Protein AF-0000000067859218 (afdb_homodimer)

Structure (mmCIF, N/CA/C/O backbone):
data_AF-0000000067859218-model_v1
#
loop_
_entity.id
_entity.type
_entity.pdbx_description
1 polymer 'FAD synthase'
#
loop_
_atom_site.group_PDB
_atom_site.id
_atom_site.type_symbol
_atom_site.label_atom_id
_atom_site.label_alt_id
_atom_site.label_comp_id
_atom_site.label_asym_id
_atom_site.label_entity_id
_atom_site.label_seq_id
_atom_site.pdbx_PDB_ins_code
_atom_site.Cartn_x
_atom_site.Cartn_y
_atom_site.Cartn_z
_atom_site.occupancy
_atom_site.B_iso_or_equiv
_atom_site.auth_seq_id
_atom_site.auth_comp_id
_atom_site.auth_asym_id
_atom_site.auth_atom_id
_atom_site.pdbx_PDB_model_num
ATOM 1 N N . MET A 1 1 ? -11.156 5.199 39.938 1 24.89 1 MET A N 1
ATOM 2 C CA . MET A 1 1 ? -11.328 3.951 39.188 1 24.89 1 MET A CA 1
ATOM 3 C C . MET A 1 1 ? -10.297 3.84 38.062 1 24.89 1 MET A C 1
ATOM 5 O O . MET A 1 1 ? -10.133 4.77 37.281 1 24.89 1 MET A O 1
ATOM 9 N N . MET A 1 2 ? -9.273 3.09 38.125 1 33.06 2 MET A N 1
ATOM 10 C CA . MET A 1 2 ? -8.078 3.062 37.312 1 33.06 2 MET A CA 1
ATOM 11 C C . MET A 1 2 ? -8.453 2.857 35.844 1 33.06 2 MET A C 1
ATOM 13 O O . MET A 1 2 ? -9.141 1.895 35.5 1 33.06 2 MET A O 1
ATOM 17 N N . GLU A 1 3 ? -8.758 3.842 35.094 1 41.53 3 GLU A N 1
ATOM 18 C CA . GLU A 1 3 ? -9.219 3.867 33.688 1 41.53 3 GLU A CA 1
ATOM 19 C C . GLU A 1 3 ? -8.57 2.76 32.875 1 41.53 3 GLU A C 1
ATOM 21 O O . GLU A 1 3 ? -7.34 2.678 32.812 1 41.53 3 GLU A O 1
ATOM 26 N N . THR A 1 4 ? -9.18 1.58 32.906 1 52.59 4 THR A N 1
ATOM 27 C CA . THR A 1 4 ? -8.703 0.384 32.25 1 52.59 4 THR A CA 1
ATOM 28 C C . THR A 1 4 ? -8.312 0.705 30.797 1 52.59 4 THR A C 1
ATOM 30 O O . THR A 1 4 ? -9.148 1.162 30.016 1 52.59 4 THR A O 1
ATOM 33 N N . VAL A 1 5 ? -6.977 0.973 30.516 1 63.66 5 VAL A N 1
ATOM 34 C CA . VAL A 1 5 ? -6.48 1.283 29.188 1 63.66 5 VAL A CA 1
ATOM 35 C C . VAL A 1 5 ? -6.496 0.022 28.328 1 63.66 5 VAL A C 1
ATOM 37 O O . VAL A 1 5 ? -5.855 -0.976 28.656 1 63.66 5 VAL A O 1
ATOM 40 N N . TYR A 1 6 ? -7.496 -0.107 27.344 1 83.56 6 TYR A N 1
ATOM 41 C CA . TYR A 1 6 ? -7.566 -1.213 26.391 1 83.56 6 TYR A CA 1
ATOM 42 C C . TYR A 1 6 ? -6.488 -1.08 25.328 1 83.56 6 TYR A C 1
ATOM 44 O O . TYR A 1 6 ? -6.434 -0.077 24.609 1 83.56 6 TYR A O 1
ATOM 52 N N . THR A 1 7 ? -5.539 -2.043 25.453 1 92.81 7 THR A N 1
ATOM 53 C CA . THR A 1 7 ? -4.457 -2.084 24.484 1 92.81 7 THR A CA 1
ATOM 54 C C . THR A 1 7 ? -4.566 -3.33 23.609 1 92.81 7 THR A C 1
ATOM 56 O O . THR A 1 7 ? -5.141 -4.34 24.016 1 92.81 7 THR A O 1
ATOM 59 N N . ALA A 1 8 ? -4.109 -3.182 22.391 1 96.69 8 ALA A N 1
ATOM 60 C CA . ALA A 1 8 ? -4.184 -4.293 21.453 1 96.69 8 ALA A CA 1
ATOM 61 C C . ALA A 1 8 ? -2.822 -4.566 20.812 1 96.69 8 ALA A C 1
ATOM 63 O O . ALA A 1 8 ? -1.971 -3.676 20.75 1 96.69 8 ALA A O 1
ATOM 64 N N . GLY A 1 9 ? -2.551 -5.789 20.516 1 98.12 9 GLY A N 1
ATOM 65 C CA . GLY A 1 9 ? -1.434 -6.223 19.688 1 98.12 9 GLY A CA 1
ATOM 66 C C . GLY A 1 9 ? -1.864 -7 18.453 1 98.12 9 GLY A C 1
ATOM 67 O O . GLY A 1 9 ? -2.918 -7.641 18.453 1 98.12 9 GLY A O 1
ATOM 68 N N . LEU A 1 10 ? -1.078 -6.867 17.359 1 98.75 10 LEU A N 1
ATOM 69 C CA . LEU A 1 10 ? -1.358 -7.594 16.125 1 98.75 10 LEU A CA 1
ATOM 70 C C . LEU A 1 10 ? -0.172 -8.469 15.734 1 98.75 10 LEU A C 1
ATOM 72 O O . LEU A 1 10 ? 0.971 -8 15.734 1 98.75 10 LEU A O 1
ATOM 76 N N . ILE A 1 11 ? -0.444 -9.672 15.461 1 98.75 11 ILE A N 1
ATOM 77 C CA . ILE A 1 11 ? 0.557 -10.594 14.945 1 98.75 11 ILE A CA 1
ATOM 78 C C . ILE A 1 11 ? 0.223 -10.961 13.5 1 98.75 11 ILE A C 1
ATOM 80 O O . ILE A 1 11 ? -0.772 -11.641 13.242 1 98.75 11 ILE A O 1
ATOM 84 N N . VAL A 1 12 ? 1.041 -10.516 12.602 1 98.25 12 VAL A N 1
ATOM 85 C CA . VAL A 1 12 ? 0.878 -10.844 11.188 1 98.25 12 VAL A CA 1
ATOM 86 C C . VAL A 1 12 ? 1.725 -12.062 10.836 1 98.25 12 VAL A C 1
ATOM 88 O O . VAL A 1 12 ? 2.941 -12.062 11.039 1 98.25 12 VAL A O 1
ATOM 91 N N . ILE A 1 13 ? 1.071 -13.047 10.305 1 97.5 13 ILE A N 1
ATOM 92 C CA . ILE A 1 13 ? 1.736 -14.305 9.984 1 97.5 13 ILE A CA 1
ATOM 93 C C . ILE A 1 13 ? 1.708 -14.539 8.477 1 97.5 13 ILE A C 1
ATOM 95 O O . ILE A 1 13 ? 0.638 -14.711 7.887 1 97.5 13 ILE A O 1
ATOM 99 N N . GLY A 1 14 ? 2.887 -14.586 7.887 1 92.62 14 GLY A N 1
ATOM 100 C CA . GLY A 1 14 ? 2.955 -14.797 6.449 1 92.62 14 GLY A CA 1
ATOM 101 C C . GLY A 1 14 ? 4.352 -14.625 5.887 1 92.62 14 GLY A C 1
ATOM 102 O O . GLY A 1 14 ? 4.902 -13.523 5.895 1 92.62 14 GLY A O 1
ATOM 103 N N . ASP A 1 15 ? 4.879 -15.633 5.258 1 91.69 15 ASP A N 1
ATOM 104 C CA . ASP A 1 15 ? 6.203 -15.594 4.641 1 91.69 15 ASP A CA 1
ATOM 105 C C . ASP A 1 15 ? 6.246 -14.586 3.492 1 91.69 15 ASP A C 1
ATOM 107 O O . ASP A 1 15 ? 7.281 -13.969 3.236 1 91.69 15 ASP A O 1
ATOM 111 N N . GLU A 1 16 ? 5.129 -14.477 2.855 1 89.19 16 GLU A N 1
ATOM 112 C CA . GLU A 1 16 ? 5.059 -13.617 1.678 1 89.19 16 GLU A CA 1
ATOM 113 C C . GLU A 1 16 ? 5.305 -12.156 2.043 1 89.19 16 GLU A C 1
ATOM 115 O O . GLU A 1 16 ? 5.789 -11.375 1.218 1 89.19 16 GLU A O 1
ATOM 120 N N . ILE A 1 17 ? 5.016 -11.781 3.266 1 92 17 ILE A N 1
ATOM 121 C CA . ILE A 1 17 ? 5.262 -10.414 3.727 1 92 17 ILE A CA 1
ATOM 122 C C . ILE A 1 17 ? 6.75 -10.219 3.984 1 92 17 ILE A C 1
ATOM 124 O O . ILE A 1 17 ? 7.328 -9.203 3.58 1 92 17 ILE A O 1
ATOM 128 N N . LEU A 1 18 ? 7.363 -11.172 4.559 1 94 18 LEU A N 1
ATOM 129 C CA . LEU A 1 18 ? 8.773 -11.094 4.934 1 94 18 LEU A CA 1
ATOM 130 C C . LEU A 1 18 ? 9.672 -11.305 3.721 1 94 18 LEU A C 1
ATOM 132 O O . LEU A 1 18 ? 10.867 -11.023 3.777 1 94 18 LEU A O 1
ATOM 136 N N . ARG A 1 19 ? 9.062 -11.719 2.646 1 89.81 19 ARG A N 1
ATOM 137 C CA . ARG A 1 19 ? 9.789 -11.812 1.386 1 89.81 19 ARG A CA 1
ATOM 138 C C . ARG A 1 19 ? 9.523 -10.594 0.506 1 89.81 19 ARG A C 1
ATOM 140 O O . ARG A 1 19 ? 10.133 -10.453 -0.558 1 89.81 19 ARG A O 1
ATOM 147 N N . GLY A 1 20 ? 8.641 -9.781 0.937 1 89 20 GLY A N 1
ATOM 148 C CA . GLY A 1 20 ? 8.367 -8.539 0.236 1 89 20 GLY A CA 1
ATOM 149 C C . GLY A 1 20 ? 7.398 -8.711 -0.92 1 89 20 GLY A C 1
ATOM 150 O O . GLY A 1 20 ? 7.258 -7.812 -1.757 1 89 20 GLY A O 1
ATOM 151 N N . GLN A 1 21 ? 6.715 -9.781 -0.988 1 83.62 21 GLN A N 1
ATOM 152 C CA . GLN A 1 21 ? 5.828 -10.07 -2.109 1 83.62 21 GLN A CA 1
ATOM 153 C C . GLN A 1 21 ? 4.492 -9.352 -1.953 1 83.62 21 GLN A C 1
ATOM 155 O O . GLN A 1 21 ? 3.85 -9 -2.945 1 83.62 21 GLN A O 1
ATOM 160 N N . ILE A 1 22 ? 4.121 -9.195 -0.735 1 82.94 22 ILE A N 1
ATOM 161 C CA . ILE A 1 22 ? 2.854 -8.539 -0.435 1 82.94 22 ILE A CA 1
ATOM 162 C C . ILE A 1 22 ? 3.078 -7.426 0.583 1 82.94 22 ILE A C 1
ATOM 164 O O . ILE A 1 22 ? 3.869 -7.574 1.516 1 82.94 22 ILE A O 1
ATOM 168 N N . ILE A 1 23 ? 2.41 -6.324 0.348 1 87.12 23 ILE A N 1
ATOM 169 C CA . ILE A 1 23 ? 2.4 -5.234 1.316 1 87.12 23 ILE A CA 1
ATOM 170 C C . ILE A 1 23 ? 1.27 -5.445 2.32 1 87.12 23 ILE A C 1
ATOM 172 O O . ILE A 1 23 ? 0.128 -5.703 1.933 1 87.12 23 ILE A O 1
ATOM 176 N N . ASP A 1 24 ? 1.536 -5.336 3.57 1 92.56 24 ASP A N 1
ATOM 177 C CA . ASP A 1 24 ? 0.537 -5.52 4.617 1 92.56 24 ASP A CA 1
ATOM 178 C C . ASP A 1 24 ? -0.363 -4.289 4.738 1 92.56 24 ASP A C 1
ATOM 180 O O . ASP A 1 24 ? 0.057 -3.254 5.262 1 92.56 24 ASP A O 1
ATOM 184 N N . THR A 1 25 ? -1.612 -4.434 4.387 1 90.88 25 THR A N 1
ATOM 185 C CA . THR A 1 25 ? -2.586 -3.355 4.531 1 90.88 25 THR A CA 1
ATOM 186 C C . THR A 1 25 ? -3.516 -3.621 5.711 1 90.88 25 THR A C 1
ATOM 188 O O . THR A 1 25 ? -4.238 -2.725 6.152 1 90.88 25 THR A O 1
ATOM 191 N N . ASN A 1 26 ? -3.469 -4.844 6.211 1 95.62 26 ASN A N 1
ATOM 192 C CA . ASN A 1 26 ? -4.332 -5.223 7.324 1 95.62 26 ASN A CA 1
ATOM 193 C C . ASN A 1 26 ? -4.016 -4.41 8.578 1 95.62 26 ASN A C 1
ATOM 195 O O . ASN A 1 26 ? -4.922 -4.031 9.32 1 95.62 26 ASN A O 1
ATOM 199 N N . THR A 1 27 ? -2.773 -4.117 8.742 1 96.06 27 THR A N 1
ATOM 200 C CA . THR A 1 27 ? -2.328 -3.361 9.906 1 96.06 27 THR A CA 1
ATOM 201 C C . THR A 1 27 ? -2.994 -1.989 9.945 1 96.06 27 THR A C 1
ATOM 203 O O . THR A 1 27 ? -3.547 -1.592 10.977 1 96.06 27 THR A O 1
ATOM 206 N N . SER A 1 28 ? -2.939 -1.283 8.867 1 92.5 28 SER A N 1
ATOM 207 C CA . SER A 1 28 ? -3.508 0.059 8.812 1 92.5 28 SER A CA 1
ATOM 208 C C . SER A 1 28 ? -5.016 0.03 9.031 1 92.5 28 SER A C 1
ATOM 210 O O . SER A 1 28 ? -5.566 0.896 9.719 1 92.5 28 SER A O 1
ATOM 212 N N . TYR A 1 29 ? -5.684 -0.941 8.453 1 95.44 29 TYR A N 1
ATOM 213 C CA . TYR A 1 29 ? -7.129 -1.059 8.594 1 95.44 29 TYR A CA 1
ATOM 214 C C . TYR A 1 29 ? -7.52 -1.291 10.055 1 95.44 29 TYR A C 1
ATOM 216 O O . TYR A 1 29 ? -8.406 -0.615 10.578 1 95.44 29 TYR A O 1
ATOM 224 N N . LEU A 1 30 ? -6.852 -2.217 10.641 1 97.31 30 LEU A N 1
ATOM 225 C CA . LEU A 1 30 ? -7.113 -2.518 12.039 1 97.31 30 LEU A CA 1
ATOM 226 C C . LEU A 1 30 ? -6.844 -1.298 12.914 1 97.31 30 LEU A C 1
ATOM 228 O O . LEU A 1 30 ? -7.648 -0.971 13.797 1 97.31 30 LEU A O 1
ATOM 232 N N . ALA A 1 31 ? -5.738 -0.7 12.711 1 95.31 31 ALA A N 1
ATOM 233 C CA . ALA A 1 31 ? -5.316 0.442 13.523 1 95.31 31 ALA A CA 1
ATOM 234 C C . ALA A 1 31 ? -6.359 1.554 13.484 1 95.31 31 ALA A C 1
ATOM 236 O O . ALA A 1 31 ? -6.719 2.113 14.531 1 95.31 31 ALA A O 1
ATOM 237 N N . LYS A 1 32 ? -6.848 1.837 12.367 1 90.56 32 LYS A N 1
ATOM 238 C CA . LYS A 1 32 ? -7.855 2.879 12.195 1 90.56 32 LYS A CA 1
ATOM 239 C C . LYS A 1 32 ? -9.133 2.533 12.953 1 90.56 32 LYS A C 1
ATOM 241 O O . LYS A 1 32 ? -9.719 3.391 13.625 1 90.56 32 LYS A O 1
ATOM 246 N N . LYS A 1 33 ? -9.57 1.308 12.781 1 92.44 33 LYS A N 1
ATOM 247 C CA . LYS A 1 33 ? -10.805 0.862 13.43 1 92.44 33 LYS A CA 1
ATOM 248 C C . LYS A 1 33 ? -10.656 0.863 14.945 1 92.44 33 LYS A C 1
ATOM 250 O O . LYS A 1 33 ? -11.594 1.228 15.664 1 92.44 33 LYS A O 1
ATOM 255 N N . LEU A 1 34 ? -9.523 0.447 15.422 1 94.12 34 LEU A N 1
ATOM 256 C CA . LEU A 1 34 ? -9.273 0.435 16.859 1 94.12 34 LEU A CA 1
ATOM 257 C C . LEU A 1 34 ? -9.258 1.853 17.422 1 94.12 34 LEU A C 1
ATOM 259 O O . LEU A 1 34 ? -9.828 2.109 18.484 1 94.12 34 LEU A O 1
ATOM 263 N N . GLN A 1 35 ? -8.602 2.703 16.703 1 88.31 35 GLN A N 1
ATOM 264 C CA . GLN A 1 35 ? -8.547 4.098 17.141 1 88.31 35 GLN A CA 1
ATOM 265 C C . GLN A 1 35 ? -9.945 4.684 17.297 1 88.31 35 GLN A C 1
ATOM 267 O O . GLN A 1 35 ? -10.219 5.391 18.266 1 88.31 35 GLN A O 1
ATOM 272 N N . ALA A 1 36 ? -10.758 4.402 16.375 1 84.88 36 ALA A N 1
ATOM 273 C CA . ALA A 1 36 ? -12.133 4.898 16.375 1 84.88 36 ALA A CA 1
ATOM 274 C C . ALA A 1 36 ? -12.922 4.328 17.547 1 84.88 36 ALA A C 1
ATOM 276 O O . ALA A 1 36 ? -13.914 4.914 17.984 1 84.88 36 ALA A O 1
ATOM 277 N N . SER A 1 37 ? -12.461 3.244 18.062 1 88.75 37 SER A N 1
ATOM 278 C CA . SER A 1 37 ? -13.164 2.598 19.172 1 88.75 37 SER A CA 1
ATOM 279 C C . SER A 1 37 ? -12.477 2.871 20.5 1 88.75 37 SER A C 1
ATOM 281 O O . SER A 1 37 ? -12.867 2.33 21.531 1 88.75 37 SER A O 1
ATOM 283 N N . GLY A 1 38 ? -11.438 3.635 20.469 1 87.69 38 GLY A N 1
ATOM 284 C CA . GLY A 1 38 ? -10.75 4.02 21.688 1 87.69 38 GLY A CA 1
ATOM 285 C C . GLY A 1 38 ? -9.789 2.957 22.188 1 87.69 38 GLY A C 1
ATOM 286 O O . GLY A 1 38 ? -9.477 2.904 23.391 1 87.69 38 GLY A O 1
ATOM 287 N N . ILE A 1 39 ? -9.398 2.045 21.422 1 92.25 39 ILE A N 1
ATOM 288 C CA . ILE A 1 39 ? -8.414 1.021 21.75 1 92.25 39 ILE A CA 1
ATOM 289 C C . ILE A 1 39 ? -7.082 1.353 21.078 1 92.25 39 ILE A C 1
ATOM 291 O O . ILE A 1 39 ? -7.047 1.688 19.891 1 92.25 39 ILE A O 1
ATOM 295 N N . LYS A 1 40 ? -6.02 1.318 21.844 1 91.06 40 LYS A N 1
ATOM 296 C CA . LYS A 1 40 ? -4.715 1.697 21.312 1 91.06 40 LYS A CA 1
ATOM 297 C C . LYS A 1 40 ? -3.938 0.472 20.844 1 91.06 40 LYS A C 1
ATOM 299 O O . LYS A 1 40 ? -3.689 -0.453 21.625 1 91.06 40 LYS A O 1
ATOM 304 N N . LEU A 1 41 ? -3.609 0.456 19.547 1 95.12 41 LEU A N 1
ATOM 305 C CA . LEU A 1 41 ? -2.688 -0.551 19.031 1 95.12 41 LEU A CA 1
ATOM 306 C C . LEU A 1 41 ? -1.253 -0.236 19.453 1 95.12 41 LEU A C 1
ATOM 308 O O . LEU A 1 41 ? -0.721 0.82 19.094 1 95.12 41 LEU A O 1
ATOM 312 N N . ARG A 1 42 ? -0.599 -1.151 20.094 1 95.81 42 ARG A N 1
ATOM 313 C CA . ARG A 1 42 ? 0.679 -0.838 20.734 1 95.81 42 ARG A CA 1
ATOM 314 C C . ARG A 1 42 ? 1.839 -1.453 19.953 1 95.81 42 ARG A C 1
ATOM 316 O O . ARG A 1 42 ? 2.941 -0.901 19.938 1 95.81 42 ARG A O 1
ATOM 323 N N . LYS A 1 43 ? 1.524 -2.602 19.438 1 97.56 43 LYS A N 1
ATOM 324 C CA . LYS A 1 43 ? 2.607 -3.342 18.797 1 97.56 43 LYS A CA 1
ATOM 325 C C . LYS A 1 43 ? 2.078 -4.23 17.672 1 97.56 43 LYS A C 1
ATOM 327 O O . LYS A 1 43 ? 1.012 -4.832 17.812 1 97.56 43 LYS A O 1
ATOM 332 N N . VAL A 1 44 ? 2.824 -4.254 16.562 1 98.38 44 VAL A N 1
ATOM 333 C CA . VAL A 1 44 ? 2.598 -5.199 15.477 1 98.38 44 VAL A CA 1
ATOM 334 C C . VAL A 1 44 ? 3.865 -6.016 15.227 1 98.38 44 VAL A C 1
ATOM 336 O O . VAL A 1 44 ? 4.973 -5.469 15.219 1 98.38 44 VAL A O 1
ATOM 339 N N . THR A 1 45 ? 3.727 -7.289 15.117 1 98.44 45 THR A N 1
ATOM 340 C CA . THR A 1 45 ? 4.859 -8.148 14.781 1 98.44 45 THR A CA 1
ATOM 341 C C . THR A 1 45 ? 4.543 -9.008 13.562 1 98.44 45 THR A C 1
ATOM 343 O O . THR A 1 45 ? 3.445 -9.562 13.453 1 98.44 45 THR A O 1
ATOM 346 N N . VAL A 1 46 ? 5.41 -9.008 12.609 1 98 46 VAL A N 1
ATOM 347 C CA . VAL A 1 46 ? 5.32 -9.859 11.43 1 98 46 VAL A CA 1
ATOM 348 C C . VAL A 1 46 ? 6.312 -11.016 11.547 1 98 46 VAL A C 1
ATOM 350 O O . VAL A 1 46 ? 7.512 -10.797 11.727 1 98 46 VAL A O 1
ATOM 353 N N . ILE A 1 47 ? 5.812 -12.234 11.422 1 97.75 47 ILE A N 1
ATOM 354 C CA . ILE A 1 47 ? 6.676 -13.383 11.648 1 97.75 47 ILE A CA 1
ATOM 355 C C . ILE A 1 47 ? 6.426 -14.438 10.57 1 97.75 47 ILE A C 1
ATOM 357 O O . ILE A 1 47 ? 5.508 -14.297 9.766 1 97.75 47 ILE A O 1
ATOM 361 N N . LEU A 1 48 ? 7.273 -15.516 10.602 1 94.75 48 LEU A N 1
ATOM 362 C CA . LEU A 1 48 ? 7.211 -16.609 9.641 1 94.75 48 LEU A CA 1
ATOM 363 C C . LEU A 1 48 ? 6.164 -17.641 10.047 1 94.75 48 LEU A C 1
ATOM 365 O O . LEU A 1 48 ? 5.684 -17.625 11.18 1 94.75 48 LEU A O 1
ATOM 369 N N . ASP A 1 49 ? 5.844 -18.453 9.047 1 93.75 49 ASP A N 1
ATOM 370 C CA . ASP A 1 49 ? 4.91 -19.562 9.281 1 93.75 49 ASP A CA 1
ATOM 371 C C . ASP A 1 49 ? 5.602 -20.719 9.984 1 93.75 49 ASP A C 1
ATOM 373 O O . ASP A 1 49 ? 5.684 -21.828 9.438 1 93.75 49 ASP A O 1
ATOM 377 N N . ILE A 1 50 ? 6.066 -20.469 11.195 1 94.81 50 ILE A N 1
ATOM 378 C CA . ILE A 1 50 ? 6.727 -21.469 12.023 1 94.81 50 ILE A CA 1
ATOM 379 C C . ILE A 1 50 ? 5.98 -21.625 13.344 1 94.81 50 ILE A C 1
ATOM 381 O O . ILE A 1 50 ? 5.816 -20.656 14.086 1 94.81 50 ILE A O 1
ATOM 385 N N . VAL A 1 51 ? 5.59 -22.828 13.609 1 97.5 51 VAL A N 1
ATOM 386 C CA . VAL A 1 51 ? 4.699 -23.141 14.727 1 97.5 51 VAL A CA 1
ATOM 387 C C . VAL A 1 51 ? 5.309 -22.609 16.031 1 97.5 51 VAL A C 1
ATOM 389 O O . VAL A 1 51 ? 4.656 -21.891 16.781 1 97.5 51 VAL A O 1
ATOM 392 N N . ASP A 1 52 ? 6.52 -22.875 16.266 1 97.62 52 ASP A N 1
ATOM 393 C CA . ASP A 1 52 ? 7.156 -22.516 17.531 1 97.62 52 ASP A CA 1
ATOM 394 C C . ASP A 1 52 ? 7.262 -21 17.688 1 97.62 52 ASP A C 1
ATOM 396 O O . ASP A 1 52 ? 7.074 -20.469 18.781 1 97.62 52 ASP A O 1
ATOM 400 N N . GLU A 1 53 ? 7.57 -20.359 16.609 1 96.81 53 GLU A N 1
ATOM 401 C CA . GLU A 1 53 ? 7.699 -18.906 16.641 1 96.81 53 GLU A CA 1
ATOM 402 C C . GLU A 1 53 ? 6.348 -18.234 16.875 1 96.81 53 GLU A C 1
ATOM 404 O O . GLU A 1 53 ? 6.25 -17.297 17.656 1 96.81 53 GLU A O 1
ATOM 409 N N . ILE A 1 54 ? 5.383 -18.703 16.188 1 98.25 54 ILE A N 1
ATOM 410 C CA . ILE A 1 54 ? 4.035 -18.172 16.359 1 98.25 54 ILE A CA 1
ATOM 411 C C . ILE A 1 54 ? 3.557 -18.422 17.797 1 98.25 54 ILE A C 1
ATOM 413 O O . ILE A 1 54 ? 3.016 -17.516 18.438 1 98.25 54 ILE A O 1
ATOM 417 N N . ALA A 1 55 ? 3.807 -19.625 18.297 1 98.56 55 ALA A N 1
ATOM 418 C CA . ALA A 1 55 ? 3.379 -20 19.641 1 98.56 55 ALA A CA 1
ATOM 419 C C . ALA A 1 55 ? 3.994 -19.078 20.703 1 98.56 55 ALA A C 1
ATOM 421 O O . ALA A 1 55 ? 3.295 -18.578 21.578 1 98.56 55 ALA A O 1
ATOM 422 N N . LYS A 1 56 ? 5.203 -18.875 20.562 1 98 56 LYS A N 1
ATOM 423 C CA . LYS A 1 56 ? 5.91 -18.016 21.516 1 98 56 LYS A CA 1
ATOM 424 C C . LYS A 1 56 ? 5.387 -16.594 21.453 1 98 56 LYS A C 1
ATOM 426 O O . LYS A 1 56 ? 5.133 -15.969 22.484 1 98 56 LYS A O 1
ATOM 431 N N . THR A 1 57 ? 5.238 -16.047 20.281 1 98.06 57 THR A N 1
ATOM 432 C CA . THR A 1 57 ? 4.801 -14.664 20.094 1 98.06 57 THR A CA 1
ATOM 433 C C . THR A 1 57 ? 3.381 -14.469 20.625 1 98.06 57 THR A C 1
ATOM 435 O O . THR A 1 57 ? 3.094 -13.477 21.297 1 98.06 57 THR A O 1
ATOM 438 N N . VAL A 1 58 ? 2.549 -15.398 20.359 1 98.25 58 VAL A N 1
ATOM 439 C CA . VAL A 1 58 ? 1.154 -15.312 20.781 1 98.25 58 VAL A CA 1
ATOM 440 C C . VAL A 1 58 ? 1.073 -15.352 22.297 1 98.25 58 VAL A C 1
ATOM 442 O O . VAL A 1 58 ? 0.286 -14.625 22.906 1 98.25 58 VAL A O 1
ATOM 445 N N . LEU A 1 59 ? 1.83 -16.219 22.875 1 98.12 59 LEU A N 1
ATOM 446 C CA . LEU A 1 59 ? 1.847 -16.312 24.344 1 98.12 59 LEU A CA 1
ATOM 447 C C . LEU A 1 59 ? 2.289 -14.992 24.969 1 98.12 59 LEU A C 1
ATOM 449 O O . LEU A 1 59 ? 1.656 -14.5 25.906 1 98.12 59 LEU A O 1
ATOM 453 N N . ASP A 1 60 ? 3.334 -14.461 24.469 1 97.69 60 ASP A N 1
ATOM 454 C CA . ASP A 1 60 ? 3.844 -13.188 24.969 1 97.69 60 ASP A CA 1
ATOM 455 C C . ASP A 1 60 ? 2.807 -12.078 24.812 1 97.69 60 ASP A C 1
ATOM 457 O O . ASP A 1 60 ? 2.568 -11.305 25.734 1 97.69 60 ASP A O 1
ATOM 461 N N . PHE A 1 61 ? 2.209 -11.961 23.625 1 97.94 61 PHE A N 1
ATOM 462 C CA . PHE A 1 61 ? 1.213 -10.938 23.344 1 97.94 61 PHE A CA 1
ATOM 463 C C . PHE A 1 61 ? -0.002 -11.094 24.25 1 97.94 61 PHE A C 1
ATOM 465 O O . PHE A 1 61 ? -0.567 -10.102 24.719 1 97.94 61 PHE A O 1
ATOM 472 N N . SER A 1 62 ? -0.439 -12.336 24.5 1 97.56 62 SER A N 1
ATOM 473 C CA . SER A 1 62 ? -1.636 -12.602 25.281 1 97.56 62 SER A CA 1
ATOM 474 C C . SER A 1 62 ? -1.465 -12.133 26.719 1 97.56 62 SER A C 1
ATOM 476 O O . SER A 1 62 ? -2.441 -11.773 27.391 1 97.56 62 SER A O 1
ATOM 478 N N . LYS A 1 63 ? -0.254 -12.117 27.203 1 96.81 63 LYS A N 1
ATOM 479 C CA . LYS A 1 63 ? 0.035 -11.664 28.547 1 96.81 63 LYS A CA 1
ATOM 480 C C . LYS A 1 63 ? 0.189 -10.141 28.609 1 96.81 63 LYS A C 1
ATOM 482 O O . LYS A 1 63 ? -0.121 -9.516 29.625 1 96.81 63 LYS A O 1
ATOM 487 N N . GLU A 1 64 ? 0.594 -9.586 27.578 1 95.5 64 GLU A N 1
ATOM 488 C CA . GLU A 1 64 ? 1.001 -8.188 27.578 1 95.5 64 GLU A CA 1
ATOM 489 C C . GLU A 1 64 ? -0.159 -7.273 27.203 1 95.5 64 GLU A C 1
ATOM 491 O O . GLU A 1 64 ? -0.24 -6.133 27.672 1 95.5 64 GLU A O 1
ATOM 496 N N . TYR A 1 65 ? -1.03 -7.695 26.359 1 95.44 65 TYR A N 1
ATOM 497 C CA . TYR A 1 65 ? -2.084 -6.84 25.828 1 95.44 65 TYR A CA 1
ATOM 498 C C . TYR A 1 65 ? -3.463 -7.387 26.172 1 95.44 65 TYR A C 1
ATOM 500 O O . TYR A 1 65 ? -3.641 -8.602 26.297 1 95.44 65 TYR A O 1
ATOM 508 N N . SER A 1 66 ? -4.461 -6.457 26.266 1 94.62 66 SER A N 1
ATOM 509 C CA . SER A 1 66 ? -5.832 -6.848 26.594 1 94.62 66 SER A CA 1
ATOM 510 C C . SER A 1 66 ? -6.477 -7.609 25.438 1 94.62 66 SER A C 1
ATOM 512 O O . SER A 1 66 ? -7.281 -8.516 25.656 1 94.62 66 SER A O 1
ATOM 514 N N . ILE A 1 67 ? -6.133 -7.234 24.234 1 96.25 67 ILE A N 1
ATOM 515 C CA . ILE A 1 67 ? -6.672 -7.871 23.031 1 96.25 67 ILE A CA 1
ATOM 516 C C . ILE A 1 67 ? -5.539 -8.195 22.062 1 96.25 67 ILE A C 1
ATOM 518 O O . ILE A 1 67 ? -4.629 -7.383 21.875 1 96.25 67 ILE A O 1
ATOM 522 N N . VAL A 1 68 ? -5.582 -9.391 21.531 1 98.31 68 VAL A N 1
ATOM 523 C CA . VAL A 1 68 ? -4.582 -9.797 20.531 1 98.31 68 VAL A CA 1
ATOM 524 C C . VAL A 1 68 ? -5.277 -10.227 19.25 1 98.31 68 VAL A C 1
ATOM 526 O O . VAL A 1 68 ? -6.25 -10.984 19.281 1 98.31 68 VAL A O 1
ATOM 529 N N . PHE A 1 69 ? -4.809 -9.695 18.141 1 98.62 69 PHE A N 1
ATOM 530 C CA . PHE A 1 69 ? -5.273 -10.117 16.828 1 98.62 69 PHE A CA 1
ATOM 531 C C . PHE A 1 69 ? -4.172 -10.859 16.078 1 98.62 69 PHE A C 1
ATOM 533 O O . PHE A 1 69 ? -2.994 -10.523 16.203 1 98.62 69 PHE A O 1
ATOM 540 N N . THR A 1 70 ? -4.547 -11.867 15.367 1 98.69 70 THR A N 1
ATOM 541 C CA . THR A 1 70 ? -3.65 -12.469 14.383 1 98.69 70 THR A CA 1
ATOM 542 C C . THR A 1 70 ? -4.195 -12.289 12.969 1 98.69 70 THR A C 1
ATOM 544 O O . THR A 1 70 ? -5.402 -12.109 12.781 1 98.69 70 THR A O 1
ATOM 547 N N . SER A 1 71 ? -3.324 -12.258 12.023 1 98 71 SER A N 1
ATOM 548 C CA . SER A 1 71 ? -3.684 -12.156 10.617 1 98 71 SER A CA 1
ATOM 549 C C . SER A 1 71 ? -2.896 -13.156 9.773 1 98 71 SER A C 1
ATOM 551 O O . SER A 1 71 ? -1.679 -13.031 9.633 1 98 71 SER A O 1
ATOM 553 N N . GLY A 1 72 ? -3.623 -14.203 9.273 1 95.69 72 GLY A N 1
ATOM 554 C CA . GLY A 1 72 ? -2.982 -15.133 8.352 1 95.69 72 GLY A CA 1
ATOM 555 C C . GLY A 1 72 ? -2.771 -16.516 8.945 1 95.69 72 GLY A C 1
ATOM 556 O O . GLY A 1 72 ? -2.875 -16.688 10.164 1 95.69 72 GLY A O 1
ATOM 557 N N . GLY A 1 73 ? -2.535 -17.5 8.078 1 94.62 73 GLY A N 1
ATOM 558 C CA . GLY A 1 73 ? -2.129 -18.844 8.461 1 94.62 73 GLY A CA 1
ATOM 559 C C . GLY A 1 73 ? -3.293 -19.719 8.867 1 94.62 73 GLY A C 1
ATOM 560 O O . GLY A 1 73 ? -3.117 -20.688 9.617 1 94.62 73 GLY A O 1
ATOM 561 N N . VAL A 1 74 ? -4.5 -19.359 8.375 1 94.56 74 VAL A N 1
ATOM 562 C CA . VAL A 1 74 ? -5.66 -20.125 8.828 1 94.56 74 VAL A CA 1
ATOM 563 C C . VAL A 1 74 ? -6.293 -20.859 7.652 1 94.56 74 VAL A C 1
ATOM 565 O O . VAL A 1 74 ? -7.395 -21.406 7.773 1 94.56 74 VAL A O 1
ATOM 568 N N . GLY A 1 75 ? -5.684 -20.938 6.551 1 90.06 75 GLY A N 1
ATOM 569 C CA . GLY A 1 75 ? -6.191 -21.641 5.379 1 90.06 75 GLY A CA 1
ATOM 570 C C . GLY A 1 75 ? -6.02 -23.141 5.461 1 90.06 75 GLY A C 1
ATOM 571 O O . GLY A 1 75 ? -5.688 -23.672 6.523 1 90.06 75 GLY A O 1
ATOM 572 N N . PRO A 1 76 ? -6.273 -23.828 4.348 1 89.81 76 PRO A N 1
ATOM 573 C CA . PRO A 1 76 ? -6.277 -25.297 4.352 1 89.81 76 PRO A CA 1
ATOM 574 C C . PRO A 1 76 ? -4.93 -25.891 3.965 1 89.81 76 PRO A C 1
ATOM 576 O O . PRO A 1 76 ? -4.762 -27.109 3.98 1 89.81 76 PRO A O 1
ATOM 579 N N . THR A 1 77 ? -3.986 -25.094 3.637 1 89.62 77 THR A N 1
ATOM 580 C CA . THR A 1 77 ? -2.744 -25.609 3.07 1 89.62 77 THR A CA 1
ATOM 581 C C . THR A 1 77 ? -1.717 -25.859 4.168 1 89.62 77 THR A C 1
ATOM 583 O O . THR A 1 77 ? -1.938 -25.516 5.328 1 89.62 77 THR A O 1
ATOM 586 N N . HIS A 1 78 ? -0.625 -26.469 3.861 1 88.56 78 HIS A N 1
ATOM 587 C CA . HIS A 1 78 ? 0.39 -26.969 4.789 1 88.56 78 HIS A CA 1
ATOM 588 C C . HIS A 1 78 ? 1.023 -25.812 5.566 1 88.56 78 HIS A C 1
ATOM 590 O O . HIS A 1 78 ? 1.512 -26.016 6.68 1 88.56 78 HIS A O 1
ATOM 596 N N . ASP A 1 79 ? 1.008 -24.672 4.992 1 89.31 79 ASP A N 1
ATOM 597 C CA . ASP A 1 79 ? 1.668 -23.531 5.633 1 89.31 79 ASP A CA 1
ATOM 598 C C . ASP A 1 79 ? 0.701 -22.781 6.539 1 89.31 79 ASP A C 1
ATOM 600 O O . ASP A 1 79 ? 1.084 -21.797 7.184 1 89.31 79 ASP A O 1
ATOM 604 N N . ASP A 1 80 ? -0.446 -23.203 6.59 1 92.06 80 ASP A N 1
ATOM 605 C CA . ASP A 1 80 ? -1.43 -22.609 7.492 1 92.06 80 ASP A CA 1
ATOM 606 C C . ASP A 1 80 ? -1.378 -23.266 8.867 1 92.06 80 ASP A C 1
ATOM 608 O O . ASP A 1 80 ? -2.168 -24.156 9.164 1 92.06 80 ASP A O 1
ATOM 612 N N . VAL A 1 81 ? -0.541 -22.75 9.734 1 95.31 81 VAL A N 1
ATOM 613 C CA . VAL A 1 81 ? -0.221 -23.453 10.969 1 95.31 81 VAL A CA 1
ATOM 614 C C . VAL A 1 81 ? -0.62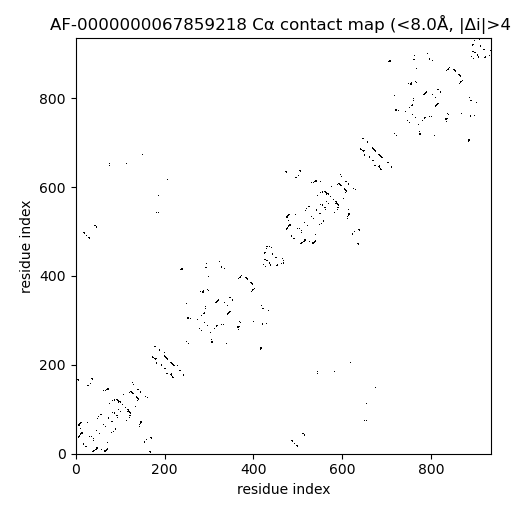5 -22.594 12.172 1 95.31 81 VAL A C 1
ATOM 616 O O . VAL A 1 81 ? -0.203 -22.859 13.297 1 95.31 81 VAL A O 1
ATOM 619 N N . THR A 1 82 ? -1.384 -21.547 11.945 1 97.5 82 THR A N 1
ATOM 620 C CA . THR A 1 82 ? -1.694 -20.578 13 1 97.5 82 THR A CA 1
ATOM 621 C C . THR A 1 82 ? -2.482 -21.25 14.125 1 97.5 82 THR A C 1
ATOM 623 O O . THR A 1 82 ? -2.17 -21.062 15.305 1 97.5 82 THR A O 1
ATOM 626 N N . TYR A 1 83 ? -3.523 -22.062 13.828 1 97.81 83 TYR A N 1
ATOM 627 C CA . TYR A 1 83 ? -4.32 -22.719 14.859 1 97.81 83 TYR A CA 1
ATOM 628 C C . TYR A 1 83 ? -3.469 -23.672 15.688 1 97.81 83 TYR A C 1
ATOM 630 O O . TYR A 1 83 ? -3.566 -23.703 16.906 1 97.81 83 TYR A O 1
ATOM 638 N N . GLU A 1 84 ? -2.678 -24.422 14.977 1 97.38 84 GLU A N 1
ATOM 639 C CA . GLU A 1 84 ? -1.776 -25.344 15.664 1 97.38 84 GLU A CA 1
ATOM 640 C C . GLU A 1 84 ? -0.834 -24.594 16.609 1 97.38 84 GLU A C 1
ATOM 642 O O . GLU A 1 84 ? -0.62 -25.016 17.734 1 97.38 84 GLU A O 1
ATOM 647 N N . ALA A 1 85 ? -0.299 -23.547 16.141 1 98.31 85 ALA A N 1
ATOM 648 C CA . ALA A 1 85 ? 0.657 -22.75 16.922 1 98.31 85 ALA A CA 1
ATOM 649 C C . ALA A 1 85 ? -0.004 -22.156 18.156 1 98.31 85 ALA A C 1
ATOM 651 O O . ALA A 1 85 ? 0.581 -22.141 19.234 1 98.31 85 ALA A O 1
ATOM 652 N N . ILE A 1 86 ? -1.164 -21.609 17.984 1 98.19 86 ILE A N 1
ATOM 653 C CA . ILE A 1 86 ? -1.878 -20.984 19.094 1 98.19 86 ILE A CA 1
ATOM 654 C C . ILE A 1 86 ? -2.215 -22.031 20.141 1 98.19 86 ILE A C 1
ATOM 656 O O . ILE A 1 86 ? -2.078 -21.781 21.344 1 98.19 86 ILE A O 1
ATOM 660 N N . ALA A 1 87 ? -2.688 -23.219 19.734 1 98.06 87 ALA A N 1
ATOM 661 C CA . ALA A 1 87 ? -2.953 -24.312 20.672 1 98.06 87 ALA A CA 1
ATOM 662 C C . ALA A 1 87 ? -1.707 -24.656 21.484 1 98.06 87 ALA A C 1
ATOM 664 O O . ALA A 1 87 ? -1.777 -24.812 22.703 1 98.06 87 ALA A O 1
ATOM 665 N N . LYS A 1 88 ? -0.637 -24.75 20.812 1 97.88 88 LYS A N 1
ATOM 666 C CA . LYS A 1 88 ? 0.632 -25.062 21.453 1 97.88 88 LYS A CA 1
ATOM 667 C C . LYS A 1 88 ? 1.025 -23.969 22.453 1 97.88 88 LYS A C 1
ATOM 669 O O . LYS A 1 88 ? 1.427 -24.266 23.578 1 97.88 88 LYS A O 1
ATOM 674 N N . GLY A 1 89 ? 0.972 -22.766 22.031 1 97.69 89 GLY A N 1
ATOM 675 C CA . GLY A 1 89 ? 1.367 -21.625 22.859 1 97.69 89 GLY A CA 1
ATOM 676 C C . GLY A 1 89 ? 0.547 -21.5 24.125 1 97.69 89 GLY A C 1
ATOM 677 O O . GLY A 1 89 ? 1.074 -21.141 25.188 1 97.69 89 GLY A O 1
ATOM 678 N N . LEU A 1 90 ? -0.712 -21.875 24.047 1 97.62 90 LEU A N 1
ATOM 679 C CA . LEU A 1 90 ? -1.611 -21.672 25.172 1 97.62 90 LEU A CA 1
ATOM 680 C C . LEU A 1 90 ? -1.848 -22.984 25.922 1 97.62 90 LEU A C 1
ATOM 682 O O . LEU A 1 90 ? -2.58 -23.031 26.906 1 97.62 90 LEU A O 1
ATOM 686 N N . GLY A 1 91 ? -1.299 -24 25.469 1 96.81 91 GLY A N 1
ATOM 687 C CA . GLY A 1 91 ? -1.475 -25.297 26.094 1 96.81 91 GLY A CA 1
ATOM 688 C C . GLY A 1 91 ? -2.863 -25.875 25.906 1 96.81 91 GLY A C 1
ATOM 689 O O . GLY A 1 91 ? -3.445 -26.438 26.828 1 96.81 91 GLY A O 1
ATOM 690 N N . LEU A 1 92 ? -3.387 -25.688 24.719 1 97.38 92 LEU A N 1
ATOM 691 C CA . LEU A 1 92 ? -4.715 -26.203 24.391 1 97.38 92 LEU A CA 1
ATOM 692 C C . LEU A 1 92 ? -4.617 -27.391 23.438 1 97.38 92 LEU A C 1
ATOM 694 O O . LEU A 1 92 ? -3.547 -27.672 22.891 1 97.38 92 LEU A O 1
ATOM 698 N N . LYS A 1 93 ? -5.742 -28.062 23.203 1 96.75 93 LYS A N 1
ATOM 699 C CA . LYS A 1 93 ? -5.816 -29.172 22.266 1 96.75 93 LYS A CA 1
ATOM 700 C C . LYS A 1 93 ? -6.461 -28.734 20.953 1 96.75 93 LYS A C 1
ATOM 702 O O . LYS A 1 93 ? -7.281 -27.812 20.938 1 96.75 93 LYS A O 1
ATOM 707 N N . LEU A 1 94 ? -6.07 -29.406 19.875 1 96.31 94 LEU A N 1
ATOM 708 C CA . LEU A 1 94 ? -6.684 -29.203 18.562 1 96.31 94 LEU A CA 1
ATOM 709 C C . LEU A 1 94 ? -7.77 -30.25 18.312 1 96.31 94 LEU A C 1
ATOM 711 O O . LEU A 1 94 ? -7.508 -31.453 18.359 1 96.31 94 LEU A O 1
ATOM 715 N N . GLU A 1 95 ? -8.906 -29.75 18.109 1 96.25 95 GLU A N 1
ATOM 716 C CA . GLU A 1 95 ? -10.039 -30.641 17.875 1 96.25 95 GLU A CA 1
ATOM 717 C C . GLU A 1 95 ? -10.977 -30.094 16.812 1 96.25 95 GLU A C 1
ATOM 719 O O . GLU A 1 95 ? -11.016 -28.875 16.578 1 96.25 95 GLU A O 1
ATOM 724 N N . GLN A 1 96 ? -11.688 -31 16.25 1 95.38 96 GLN A N 1
ATOM 725 C CA . GLN A 1 96 ? -12.688 -30.578 15.258 1 95.38 96 GLN A CA 1
ATOM 726 C C . GLN A 1 96 ? -13.859 -29.875 15.93 1 95.38 96 GLN A C 1
ATOM 728 O O . GLN A 1 96 ? -14.336 -30.312 16.984 1 95.38 96 GLN A O 1
ATOM 733 N N . HIS A 1 97 ? -14.242 -28.797 15.461 1 95.38 97 HIS A N 1
ATOM 734 C CA . HIS A 1 97 ? -15.391 -28.047 15.961 1 95.38 97 HIS A CA 1
ATOM 735 C C . HIS A 1 97 ? -16.641 -28.328 15.125 1 95.38 97 HIS A C 1
ATOM 737 O O . HIS A 1 97 ? -16.688 -28 13.945 1 95.38 97 HIS A O 1
ATOM 743 N N . GLU A 1 98 ? -17.625 -28.828 15.672 1 93.69 98 GLU A N 1
ATOM 744 C CA . GLU A 1 98 ? -18.812 -29.328 14.984 1 93.69 98 GLU A CA 1
ATOM 745 C C . GLU A 1 98 ? -19.531 -28.219 14.211 1 93.69 98 GLU A C 1
ATOM 747 O O . GLU A 1 98 ? -19.938 -28.422 13.07 1 93.69 98 GLU A O 1
ATOM 752 N N . GLU A 1 99 ? -19.656 -27.078 14.812 1 94.25 99 GLU A N 1
ATOM 753 C CA . GLU A 1 99 ? -20.344 -25.969 14.148 1 94.25 99 GLU A CA 1
ATOM 754 C C . GLU A 1 99 ? -19.578 -25.516 12.914 1 94.25 99 GLU A C 1
ATOM 756 O O . GLU A 1 99 ? -20.188 -25.125 11.914 1 94.25 99 GLU A O 1
ATOM 761 N N . LEU A 1 100 ? -18.312 -25.5 13.031 1 94.44 100 LEU A N 1
ATOM 762 C CA . LEU A 1 100 ? -17.484 -25.109 11.891 1 94.44 100 LEU A CA 1
ATOM 763 C C . LEU A 1 100 ? -17.625 -26.109 10.742 1 94.44 100 LEU A C 1
ATOM 765 O O . LEU A 1 100 ? -17.594 -25.734 9.57 1 94.44 100 LEU A O 1
ATOM 769 N N . VAL A 1 101 ? -17.719 -27.375 11.078 1 93.31 101 VAL A N 1
ATOM 770 C CA . VAL A 1 101 ? -17.906 -28.406 10.062 1 93.31 101 VAL A CA 1
ATOM 771 C C . VAL A 1 101 ? -19.156 -28.094 9.242 1 93.31 101 VAL A C 1
ATOM 773 O O . VAL A 1 101 ? -19.125 -28.156 8.008 1 93.31 101 VAL A O 1
ATOM 776 N N . ASP A 1 102 ? -20.172 -27.734 9.898 1 91.56 102 ASP A N 1
ATOM 777 C CA . ASP A 1 102 ? -21.422 -27.438 9.234 1 91.56 102 ASP A CA 1
ATOM 778 C C . ASP A 1 102 ? -21.297 -26.219 8.328 1 91.56 102 ASP A C 1
ATOM 780 O O . ASP A 1 102 ? -21.797 -26.219 7.199 1 91.56 102 ASP A O 1
ATOM 784 N N . ILE A 1 103 ? -20.641 -25.281 8.781 1 91.38 103 ILE A N 1
ATOM 785 C CA . ILE A 1 103 ? -20.484 -24.016 8.047 1 91.38 103 ILE A CA 1
ATOM 786 C C . ILE A 1 103 ? -19.703 -24.266 6.762 1 91.38 103 ILE A C 1
ATOM 788 O O . ILE A 1 103 ? -20.125 -23.844 5.684 1 91.38 103 ILE A O 1
ATOM 792 N N . TYR A 1 104 ? -18.609 -24.984 6.867 1 89.12 104 TYR A N 1
ATOM 793 C CA . TYR A 1 104 ? -17.719 -25.109 5.719 1 89.12 104 TYR A CA 1
ATOM 794 C C . TYR A 1 104 ? -18.234 -26.156 4.738 1 89.12 104 TYR A C 1
ATOM 796 O O . TYR A 1 104 ? -17.969 -26.062 3.535 1 89.12 104 TYR A O 1
ATOM 804 N N . LEU A 1 105 ? -18.969 -27.109 5.277 1 86.75 105 LEU A N 1
ATOM 805 C CA . LEU A 1 105 ? -19.625 -28.047 4.375 1 86.75 105 LEU A CA 1
ATOM 806 C C . LEU A 1 105 ? -20.641 -27.328 3.498 1 86.75 105 LEU A C 1
ATOM 808 O O . LEU A 1 105 ? -20.844 -27.703 2.34 1 86.75 105 LEU A O 1
ATOM 812 N N . ASN A 1 106 ? -21.25 -26.328 4.059 1 86.69 106 ASN A N 1
ATOM 813 C CA . ASN A 1 106 ? -22.219 -25.547 3.307 1 86.69 106 ASN A CA 1
ATOM 814 C C . ASN A 1 106 ? -21.531 -24.609 2.312 1 86.69 106 ASN A C 1
ATOM 816 O O . ASN A 1 106 ? -22.062 -24.344 1.236 1 86.69 106 ASN A O 1
ATOM 820 N N . LEU A 1 107 ? -20.438 -24.172 2.676 1 85.56 107 LEU A N 1
ATOM 821 C CA . LEU A 1 107 ? -19.719 -23.219 1.835 1 85.56 107 LEU A CA 1
ATOM 822 C C . LEU A 1 107 ? -19.016 -23.938 0.683 1 85.56 107 LEU A C 1
ATOM 824 O O . LEU A 1 107 ? -18.922 -23.391 -0.419 1 85.56 107 LEU A O 1
ATOM 828 N N . PHE A 1 108 ? -18.5 -25.094 1.046 1 85.94 108 PHE A N 1
ATOM 829 C CA . PHE A 1 108 ? -17.75 -25.844 0.053 1 85.94 108 PHE A CA 1
ATOM 830 C C . PHE A 1 108 ? -18.25 -27.281 -0.028 1 85.94 108 PHE A C 1
ATOM 832 O O . PHE A 1 108 ? -17.516 -28.219 0.319 1 85.94 108 PHE A O 1
ATOM 839 N N . PRO A 1 109 ? -19.297 -27.5 -0.687 1 81.81 109 PRO A N 1
ATOM 840 C CA . PRO A 1 109 ? -19.906 -28.828 -0.7 1 81.81 109 PRO A CA 1
ATOM 841 C C . PRO A 1 109 ? -19.078 -29.859 -1.476 1 81.81 109 PRO A C 1
ATOM 843 O O . PRO A 1 109 ? -19.109 -31.047 -1.168 1 81.81 109 PRO A O 1
ATOM 846 N N . ASN A 1 110 ? -18.25 -29.406 -2.359 1 81.69 110 ASN A N 1
ATOM 847 C CA . ASN A 1 110 ? -17.516 -30.328 -3.225 1 81.69 110 ASN A CA 1
ATOM 848 C C . ASN A 1 110 ? -16.141 -30.641 -2.658 1 81.69 110 ASN A C 1
ATOM 850 O O . ASN A 1 110 ? -15.375 -31.406 -3.254 1 81.69 110 ASN A O 1
ATOM 854 N N . HIS A 1 111 ? -15.859 -30.125 -1.506 1 84.81 111 HIS A N 1
ATOM 855 C CA . HIS A 1 111 ? -14.531 -30.312 -0.922 1 84.81 111 HIS A CA 1
ATOM 856 C C . HIS A 1 111 ? -14.625 -30.75 0.533 1 84.81 111 HIS A C 1
ATOM 858 O O . HIS A 1 111 ? -13.977 -30.172 1.408 1 84.81 111 HIS A O 1
ATOM 864 N N . LYS A 1 112 ? -15.32 -31.766 0.812 1 80.81 112 LYS A N 1
ATOM 865 C CA . LYS A 1 112 ? -15.609 -32.219 2.172 1 80.81 112 LYS A CA 1
ATOM 866 C C . LYS A 1 112 ? -14.336 -32.594 2.908 1 80.81 112 LYS A C 1
ATOM 868 O O . LYS A 1 112 ? -14.125 -32.219 4.059 1 80.81 112 LYS A O 1
ATOM 873 N N . LYS A 1 113 ? -13.469 -33.344 2.264 1 81.56 113 LYS A N 1
ATOM 874 C CA . LYS A 1 113 ? -12.25 -33.812 2.91 1 81.56 113 LYS A CA 1
ATOM 875 C C . LYS A 1 113 ? -11.289 -32.688 3.205 1 81.56 113 LYS A C 1
ATOM 877 O O . LYS A 1 113 ? -10.75 -32.594 4.309 1 81.56 113 LYS A O 1
ATOM 882 N N . GLU A 1 114 ? -11.141 -31.797 2.277 1 82.56 114 GLU A N 1
ATOM 883 C CA . GLU A 1 114 ? -10.195 -30.703 2.402 1 82.56 114 GLU A CA 1
ATOM 884 C C . GLU A 1 114 ? -10.68 -29.656 3.406 1 82.56 114 GLU A C 1
ATOM 886 O O . GLU A 1 114 ? -9.883 -29.047 4.109 1 82.56 114 GLU A O 1
ATOM 891 N N . THR A 1 115 ? -11.961 -29.547 3.514 1 86.38 115 THR A N 1
ATOM 892 C CA . THR A 1 115 ? -12.555 -28.531 4.387 1 86.38 115 THR A CA 1
ATOM 893 C C . THR A 1 115 ? -12.414 -28.938 5.852 1 86.38 115 THR A C 1
ATOM 895 O O . THR A 1 115 ? -12.477 -28.094 6.746 1 86.38 115 THR A O 1
ATOM 898 N N . GLN A 1 116 ? -12.242 -30.203 6.105 1 87.12 116 GLN A N 1
ATOM 899 C CA . GLN A 1 116 ? -12.094 -30.672 7.473 1 87.12 116 GLN A CA 1
ATOM 900 C C . GLN A 1 116 ? -10.883 -30.047 8.148 1 87.12 116 GLN A C 1
ATOM 902 O O . GLN A 1 116 ? -10.898 -29.781 9.352 1 87.12 116 GLN A O 1
ATOM 907 N N . ARG A 1 117 ? -9.93 -29.734 7.371 1 87.88 117 ARG A N 1
ATOM 908 C CA . ARG A 1 117 ? -8.719 -29.125 7.898 1 87.88 117 ARG A CA 1
ATOM 909 C C . ARG A 1 117 ? -9.008 -27.734 8.477 1 87.88 117 ARG A C 1
ATOM 911 O O . ARG A 1 117 ? -8.336 -27.297 9.406 1 87.88 117 ARG A O 1
ATOM 918 N N . LEU A 1 118 ? -10 -27.125 7.957 1 90.75 118 LEU A N 1
ATOM 919 C CA . LEU A 1 118 ? -10.359 -25.781 8.359 1 90.75 118 LEU A CA 1
ATOM 920 C C . LEU A 1 118 ? -11.141 -25.781 9.672 1 90.75 118 LEU A C 1
ATOM 922 O O . LEU A 1 118 ? -11.305 -24.75 10.305 1 90.75 118 LEU A O 1
ATOM 926 N N . THR A 1 119 ? -11.562 -27.016 10.133 1 94.12 119 THR A N 1
ATOM 927 C CA . THR A 1 119 ? -12.484 -27.094 11.266 1 94.12 119 THR A CA 1
ATOM 928 C C . THR A 1 119 ? -11.758 -27.562 12.523 1 94.12 119 THR A C 1
ATOM 930 O O . THR A 1 119 ? -12.359 -27.672 13.594 1 94.12 119 THR A O 1
ATOM 933 N N . ILE A 1 120 ? -10.492 -27.906 12.383 1 95.81 120 ILE A N 1
ATOM 934 C CA . ILE A 1 120 ? -9.664 -28.297 13.523 1 95.81 120 ILE A CA 1
ATOM 935 C C . ILE A 1 120 ? -9.102 -27.047 14.195 1 95.81 120 ILE A C 1
ATOM 937 O O . ILE A 1 120 ? -8.18 -26.406 13.68 1 95.81 120 ILE A O 1
ATOM 941 N N . VAL A 1 121 ? -9.609 -26.719 15.32 1 97.5 121 VAL A N 1
ATOM 942 C CA . VAL A 1 121 ? -9.273 -25.469 15.984 1 97.5 121 VAL A CA 1
ATOM 943 C C . VAL A 1 121 ? -8.945 -25.719 17.453 1 97.5 121 VAL A C 1
ATOM 945 O O . VAL A 1 121 ? -9.227 -26.797 17.969 1 97.5 121 VAL A O 1
ATOM 948 N N . PRO A 1 122 ? -8.203 -24.75 18.094 1 97.69 122 PRO A N 1
ATOM 949 C CA . PRO A 1 122 ? -7.953 -24.875 19.531 1 97.69 122 PRO A CA 1
ATOM 950 C C . PRO A 1 122 ? -9.242 -24.859 20.359 1 97.69 122 PRO A C 1
ATOM 952 O O . PRO A 1 122 ? -10.133 -24.047 20.078 1 97.69 122 PRO A O 1
ATOM 955 N N . ARG A 1 123 ? -9.336 -25.703 21.328 1 96.12 123 ARG A N 1
ATOM 956 C CA . ARG A 1 123 ? -10.492 -25.75 22.219 1 96.12 123 ARG A CA 1
ATOM 957 C C . ARG A 1 123 ? -10.07 -25.625 23.672 1 96.12 123 ARG A C 1
ATOM 959 O O . ARG A 1 123 ? -9.031 -26.172 24.078 1 96.12 123 ARG A O 1
ATOM 966 N N . PRO A 1 124 ? -10.859 -25.031 24.5 1 96.06 124 PRO A N 1
ATOM 967 C CA . PRO A 1 124 ? -12.125 -24.359 24.219 1 96.06 124 PRO A CA 1
ATOM 968 C C . PRO A 1 124 ? -11.938 -23.047 23.453 1 96.06 124 PRO A C 1
ATOM 970 O O . PRO A 1 124 ? -10.883 -22.406 23.562 1 96.06 124 PRO A O 1
ATOM 973 N N . CYS A 1 125 ? -12.906 -22.75 22.562 1 97.06 125 CYS A N 1
ATOM 974 C CA . CYS A 1 125 ? -12.867 -21.484 21.828 1 97.06 125 CYS A CA 1
ATOM 975 C C . CYS A 1 125 ? -14.273 -20.922 21.625 1 97.06 125 CYS A C 1
ATOM 977 O O . CYS A 1 125 ? -15.258 -21.594 21.938 1 97.06 125 CYS A O 1
ATOM 979 N N . GLU A 1 126 ? -14.344 -19.672 21.328 1 97.06 126 GLU A N 1
ATOM 980 C CA . GLU A 1 126 ? -15.578 -18.984 20.953 1 97.06 126 GLU A CA 1
ATOM 981 C C . GLU A 1 126 ? -15.609 -18.688 19.453 1 97.06 126 GLU A C 1
ATOM 983 O O . GLU A 1 126 ? -14.586 -18.344 18.859 1 97.06 126 GLU A O 1
ATOM 988 N N . LEU A 1 127 ? -16.812 -18.875 18.891 1 96.94 127 LEU A N 1
ATOM 989 C CA . LEU A 1 127 ? -16.984 -18.562 17.484 1 96.94 127 LEU A CA 1
ATOM 990 C C . LEU A 1 127 ? -17.719 -17.234 17.297 1 96.94 127 LEU A C 1
ATOM 992 O O . LEU A 1 127 ? -18.719 -16.984 17.969 1 96.94 127 LEU A O 1
ATOM 996 N N . ILE A 1 128 ? -17.156 -16.391 16.484 1 96.69 128 ILE A N 1
ATOM 997 C CA . ILE A 1 128 ? -17.781 -15.141 16.062 1 96.69 128 ILE A CA 1
ATOM 998 C C . ILE A 1 128 ? -18.203 -15.234 14.602 1 96.69 128 ILE A C 1
ATOM 1000 O O . ILE A 1 128 ? -17.359 -15.359 13.711 1 96.69 128 ILE A O 1
ATOM 1004 N N . TYR A 1 129 ? -19.469 -15.125 14.359 1 95.62 129 TYR A N 1
ATOM 1005 C CA . TYR A 1 129 ? -20 -15.352 13.023 1 95.62 129 TYR A CA 1
ATOM 1006 C C . TYR A 1 129 ? -19.984 -14.07 12.195 1 95.62 129 TYR A C 1
ATOM 1008 O O . TYR A 1 129 ? -20.328 -13 12.695 1 95.62 129 TYR A O 1
ATOM 1016 N N . VAL A 1 130 ? -19.438 -14.18 11.023 1 93.94 130 VAL A N 1
ATOM 1017 C CA . VAL A 1 130 ? -19.438 -13.102 10.031 1 93.94 130 VAL A CA 1
ATOM 1018 C C . VAL A 1 130 ? -20.359 -13.477 8.867 1 93.94 130 VAL A C 1
ATOM 1020 O O . VAL A 1 130 ? -20.203 -14.555 8.281 1 93.94 130 VAL A O 1
ATOM 1023 N N . TYR A 1 131 ? -21.234 -12.695 8.414 1 90 131 TYR A N 1
ATOM 1024 C CA . TYR A 1 131 ? -22.281 -13.094 7.484 1 90 131 TYR A CA 1
ATOM 1025 C C . TYR A 1 131 ? -22.031 -12.516 6.098 1 90 131 TYR A C 1
ATOM 1027 O O . TYR A 1 131 ? -22.688 -12.906 5.129 1 90 131 TYR A O 1
ATOM 1035 N N . SER A 1 132 ? -21.297 -11.594 5.863 1 82.62 132 SER A N 1
ATOM 1036 C CA . SER A 1 132 ? -20.922 -11.016 4.574 1 82.62 132 SER A CA 1
ATOM 1037 C C . SER A 1 132 ? -19.422 -11.18 4.305 1 82.62 132 SER A C 1
ATOM 1039 O O . SER A 1 132 ? -18.609 -11.008 5.211 1 82.62 132 SER A O 1
ATOM 1041 N N . PRO A 1 133 ? -19.062 -11.508 3.084 1 74.31 133 PRO A N 1
ATOM 1042 C CA . PRO A 1 133 ? -19.828 -11.766 1.865 1 74.31 133 PRO A CA 1
ATOM 1043 C C . PRO A 1 133 ? -20.5 -13.141 1.865 1 74.31 133 PRO A C 1
ATOM 1045 O O . PRO A 1 133 ? -21.5 -13.352 1.175 1 74.31 133 PRO A O 1
ATOM 1048 N N . LYS A 1 134 ? -19.906 -14.125 2.588 1 84 134 LYS A N 1
ATOM 1049 C CA . LYS A 1 134 ? -20.453 -15.445 2.887 1 84 134 LYS A CA 1
ATOM 1050 C C . LYS A 1 134 ? -20.359 -15.758 4.379 1 84 134 LYS A C 1
ATOM 1052 O O . LYS A 1 134 ? -19.578 -15.125 5.098 1 84 134 LYS A O 1
ATOM 1057 N N . LYS A 1 135 ? -21.141 -16.609 4.727 1 89.19 135 LYS A N 1
ATOM 1058 C CA . LYS A 1 135 ? -21.156 -16.922 6.152 1 89.19 135 LYS A CA 1
ATOM 1059 C C . LYS A 1 135 ? -19.906 -17.719 6.551 1 89.19 135 LYS A C 1
ATOM 1061 O O . LYS A 1 135 ? -19.625 -18.766 5.977 1 89.19 135 LYS A O 1
ATOM 1066 N N . TYR A 1 136 ? -19.156 -17.188 7.414 1 91.56 136 TYR A N 1
ATOM 1067 C CA . TYR A 1 136 ? -18.016 -17.891 8.023 1 91.56 136 TYR A CA 1
ATOM 1068 C C . TYR A 1 136 ? -17.844 -17.484 9.477 1 91.56 136 TYR A C 1
ATOM 1070 O O . TYR A 1 136 ? -18.688 -16.766 10.031 1 91.56 136 TYR A O 1
ATOM 1078 N N . ALA A 1 137 ? -16.828 -18.109 10.141 1 94.69 137 ALA A N 1
ATOM 1079 C CA . ALA A 1 137 ? -16.672 -17.828 11.562 1 94.69 137 ALA A CA 1
ATOM 1080 C C . ALA A 1 137 ? -15.219 -17.531 11.914 1 94.69 137 ALA A C 1
ATOM 1082 O O . ALA A 1 137 ? -14.305 -18.141 11.352 1 94.69 137 ALA A O 1
ATOM 1083 N N . ILE A 1 138 ? -15.109 -16.625 12.852 1 96.38 138 ILE A N 1
ATOM 1084 C CA . ILE A 1 138 ? -13.812 -16.312 13.445 1 96.38 138 ILE A CA 1
ATOM 1085 C C . ILE A 1 138 ? -13.664 -17.031 14.773 1 96.38 138 ILE A C 1
ATOM 1087 O O . ILE A 1 138 ? -14.602 -17.078 15.57 1 96.38 138 ILE A O 1
ATOM 1091 N N . VAL A 1 139 ? -12.492 -17.594 14.969 1 97.56 139 VAL A N 1
ATOM 1092 C CA . VAL A 1 139 ? -12.219 -18.312 16.203 1 97.56 139 VAL A CA 1
ATOM 1093 C C . VAL A 1 139 ? -11.547 -17.391 17.219 1 97.56 139 VAL A C 1
ATOM 1095 O O . VAL A 1 139 ? -10.555 -16.719 16.891 1 97.56 139 VAL A O 1
ATOM 1098 N N . LYS A 1 140 ? -12.102 -17.297 18.344 1 98 140 LYS A N 1
ATOM 1099 C CA . LYS A 1 140 ? -11.523 -16.547 19.453 1 98 140 LYS A CA 1
ATOM 1100 C C . LYS A 1 140 ? -11.125 -17.469 20.609 1 98 140 LYS A C 1
ATOM 1102 O O . LYS A 1 140 ? -11.945 -18.266 21.078 1 98 140 LYS A O 1
ATOM 1107 N N . VAL A 1 141 ? -9.898 -17.375 21 1 98 141 VAL A N 1
ATOM 1108 C CA . VAL A 1 141 ? -9.391 -18.125 22.156 1 98 141 VAL A CA 1
ATOM 1109 C C . VAL A 1 141 ? -8.891 -17.156 23.219 1 98 141 VAL A C 1
ATOM 1111 O O . VAL A 1 141 ? -7.906 -16.438 23 1 98 141 VAL A O 1
ATOM 1114 N N . LYS A 1 142 ? -9.531 -17.125 24.344 1 96.25 142 LYS A N 1
ATOM 1115 C CA . LYS A 1 142 ? -9.195 -16.156 25.375 1 96.25 142 LYS A CA 1
ATOM 1116 C C . LYS A 1 142 ? -9.266 -14.734 24.844 1 96.25 142 LYS A C 1
ATOM 1118 O O . LYS A 1 142 ? -10.32 -14.281 24.391 1 96.25 142 LYS A O 1
ATOM 1123 N N . ASN A 1 143 ? -8.156 -14.062 24.828 1 96.25 143 ASN A N 1
ATOM 1124 C CA . ASN A 1 143 ? -8.156 -12.695 24.344 1 96.25 143 ASN A CA 1
ATOM 1125 C C . ASN A 1 143 ? -7.543 -12.594 22.953 1 96.25 143 ASN A C 1
ATOM 1127 O O . ASN A 1 143 ? -7.145 -11.508 22.516 1 96.25 143 ASN A O 1
ATOM 1131 N N . ILE A 1 144 ? -7.512 -13.758 22.25 1 98.31 144 ILE A N 1
ATOM 1132 C CA . ILE A 1 144 ? -6.871 -13.805 20.938 1 98.31 144 ILE A CA 1
ATOM 1133 C C . ILE A 1 144 ? -7.93 -14.008 19.859 1 98.31 144 ILE A C 1
ATOM 1135 O O . ILE A 1 144 ? -8.633 -15.023 19.859 1 98.31 144 ILE A O 1
ATOM 1139 N N . TYR A 1 145 ? -8.039 -13.078 18.953 1 98.56 145 TYR A N 1
ATOM 1140 C CA . TYR A 1 145 ? -8.891 -13.188 17.766 1 98.56 145 TYR A CA 1
ATOM 1141 C C . TYR A 1 145 ? -8.086 -13.648 16.562 1 98.56 145 TYR A C 1
ATOM 1143 O O . TYR A 1 145 ? -7.176 -12.953 16.109 1 98.56 145 TYR A O 1
ATOM 1151 N N . ILE A 1 146 ? -8.406 -14.812 16.031 1 98.5 146 ILE A N 1
ATOM 1152 C CA . ILE A 1 146 ? -7.641 -15.43 14.961 1 98.5 146 ILE A CA 1
ATOM 1153 C C . ILE A 1 146 ? -8.305 -15.133 13.617 1 98.5 146 ILE A C 1
ATOM 1155 O O . ILE A 1 146 ? -9.328 -15.742 13.281 1 98.5 146 ILE A O 1
ATOM 1159 N N . LEU A 1 147 ? -7.645 -14.281 12.797 1 98.12 147 LEU A N 1
ATOM 1160 C CA . LEU A 1 147 ? -8.289 -13.797 11.586 1 98.12 147 LEU A CA 1
ATOM 1161 C C . LEU A 1 147 ? -7.559 -14.297 10.344 1 98.12 147 LEU A C 1
ATOM 1163 O O . LEU A 1 147 ? -6.367 -14.617 10.406 1 98.12 147 LEU A O 1
ATOM 1167 N N . PRO A 1 148 ? -8.266 -14.367 9.156 1 94.69 148 PRO A N 1
ATOM 1168 C CA . PRO A 1 148 ? -7.605 -14.68 7.891 1 94.69 148 PRO A CA 1
ATOM 1169 C C . PRO A 1 148 ? -6.66 -13.578 7.426 1 94.69 148 PRO A C 1
ATOM 1171 O O . PRO A 1 148 ? -6.84 -12.414 7.793 1 94.69 148 PRO A O 1
ATOM 1174 N N . GLY A 1 149 ? -5.738 -13.914 6.633 1 93.69 149 GLY A N 1
ATOM 1175 C CA . GLY A 1 149 ? -4.762 -12.961 6.125 1 93.69 149 GLY A CA 1
ATOM 1176 C C . GLY A 1 149 ? -5.277 -12.156 4.945 1 93.69 149 GLY A C 1
ATOM 1177 O O . GLY A 1 149 ? -4.793 -11.047 4.688 1 93.69 149 GLY A O 1
ATOM 1178 N N . SER A 1 150 ? -6.199 -12.711 4.188 1 89.56 150 SER A N 1
ATOM 1179 C CA . SER A 1 150 ? -6.773 -11.984 3.059 1 89.56 150 SER A CA 1
ATOM 1180 C C . SER A 1 150 ? -7.43 -10.688 3.512 1 89.56 150 SER A C 1
ATOM 1182 O O . SER A 1 150 ? -8.289 -10.695 4.398 1 89.56 150 SER A O 1
ATOM 1184 N N . PRO A 1 151 ? -7.086 -9.547 2.867 1 89.94 151 PRO A N 1
ATOM 1185 C CA . PRO A 1 151 ? -7.617 -8.258 3.301 1 89.94 151 PRO A CA 1
ATOM 1186 C C . PRO A 1 151 ? -9.148 -8.219 3.307 1 89.94 151 PRO A C 1
ATOM 1188 O O . PRO A 1 151 ? -9.75 -7.66 4.227 1 89.94 151 PRO A O 1
ATOM 1191 N N . LYS A 1 152 ? -9.75 -8.828 2.293 1 87.31 152 LYS A N 1
ATOM 1192 C CA . LYS A 1 152 ? -11.203 -8.828 2.199 1 87.31 152 LYS A CA 1
ATOM 1193 C C . LYS A 1 152 ? -11.844 -9.461 3.434 1 87.31 152 LYS A C 1
ATOM 1195 O O . LYS A 1 152 ? -12.656 -8.828 4.109 1 87.31 152 LYS A O 1
ATOM 1200 N N . TYR A 1 153 ? -11.461 -10.648 3.738 1 91.12 153 TYR A N 1
ATOM 1201 C CA . TYR A 1 153 ? -12.039 -11.375 4.863 1 91.12 153 TYR A CA 1
ATOM 1202 C C . TYR A 1 153 ? -11.586 -10.773 6.188 1 91.12 153 TYR A C 1
ATOM 1204 O O . TYR A 1 153 ? -12.336 -10.773 7.168 1 91.12 153 TYR A O 1
ATOM 1212 N N . PHE A 1 154 ? -10.398 -10.219 6.199 1 96.06 154 PHE A N 1
ATOM 1213 C CA . PHE A 1 154 ? -9.883 -9.547 7.383 1 96.06 154 PHE A CA 1
ATOM 1214 C C . PHE A 1 154 ? -10.75 -8.336 7.734 1 96.06 154 PHE A C 1
ATOM 1216 O O . PHE A 1 154 ? -11.141 -8.164 8.891 1 96.06 154 PHE A O 1
ATOM 1223 N N . GLU A 1 155 ? -11.023 -7.555 6.77 1 94.44 155 GLU A N 1
ATOM 1224 C CA . GLU A 1 155 ? -11.773 -6.32 6.98 1 94.44 155 GLU A CA 1
ATOM 1225 C C . GLU A 1 155 ? -13.195 -6.609 7.453 1 94.44 155 GLU A C 1
ATOM 1227 O O . GLU A 1 155 ? -13.672 -5.984 8.398 1 94.44 155 GLU A O 1
ATOM 1232 N N . PHE A 1 156 ? -13.812 -7.625 6.855 1 94.38 156 PHE A N 1
ATOM 1233 C CA . PHE A 1 156 ? -15.156 -8 7.277 1 94.38 156 PHE A CA 1
ATOM 1234 C C . PHE A 1 156 ? -15.148 -8.523 8.711 1 94.38 156 PHE A C 1
ATOM 1236 O O . PHE A 1 156 ? -16.078 -8.266 9.477 1 94.38 156 PHE A O 1
ATOM 1243 N N . SER A 1 157 ? -14.133 -9.234 9.055 1 96.69 157 SER A N 1
ATOM 1244 C CA . SER A 1 157 ? -13.992 -9.766 10.406 1 96.69 157 SER A CA 1
ATOM 1245 C C . SER A 1 157 ? -13.836 -8.641 11.422 1 96.69 157 SER A C 1
ATOM 1247 O O . SER A 1 157 ? -14.5 -8.641 12.461 1 96.69 157 SER A O 1
ATOM 1249 N N . ILE A 1 158 ? -12.969 -7.703 11.078 1 96.94 158 ILE A N 1
ATOM 1250 C CA . ILE A 1 158 ? -12.703 -6.57 11.961 1 96.94 158 ILE A CA 1
ATOM 1251 C C . ILE A 1 158 ? -13.977 -5.75 12.156 1 96.94 158 ILE A C 1
ATOM 1253 O O . ILE A 1 158 ? -14.297 -5.34 13.273 1 96.94 158 ILE A O 1
ATOM 1257 N N . ASP A 1 159 ? -14.688 -5.539 11.094 1 94.44 159 ASP A N 1
ATOM 1258 C CA . ASP A 1 159 ? -15.922 -4.762 11.148 1 94.44 159 ASP A CA 1
ATOM 1259 C C . ASP A 1 159 ? -16.953 -5.43 12.047 1 94.44 159 ASP A C 1
ATOM 1261 O O . ASP A 1 159 ? -17.812 -4.758 12.617 1 94.44 159 ASP A O 1
ATOM 1265 N N . THR A 1 160 ? -16.859 -6.727 12.172 1 95.19 160 THR A N 1
ATOM 1266 C CA . THR A 1 160 ? -17.797 -7.488 13 1 95.19 160 THR A CA 1
ATOM 1267 C C . THR A 1 160 ? -17.344 -7.496 14.453 1 95.19 160 THR A C 1
ATOM 1269 O O . THR A 1 160 ? -18.172 -7.387 15.367 1 95.19 160 THR A O 1
ATOM 1272 N N . ILE A 1 161 ? -16.109 -7.586 14.703 1 96.56 161 ILE A N 1
ATOM 1273 C CA . ILE A 1 161 ? -15.539 -7.816 16.031 1 96.56 161 ILE A CA 1
ATOM 1274 C C . ILE A 1 161 ? -15.461 -6.496 16.797 1 96.56 161 ILE A C 1
ATOM 1276 O O . ILE A 1 161 ? -15.852 -6.422 17.953 1 96.56 161 ILE A O 1
ATOM 1280 N N . ILE A 1 162 ? -14.969 -5.426 16.203 1 94.19 162 ILE A N 1
ATOM 1281 C CA . ILE A 1 162 ? -14.547 -4.203 16.875 1 94.19 162 ILE A CA 1
ATOM 1282 C C . ILE A 1 162 ? -15.75 -3.553 17.562 1 94.19 162 ILE A C 1
ATOM 1284 O O . ILE A 1 162 ? -15.648 -3.104 18.703 1 94.19 162 ILE A O 1
ATOM 1288 N N . PRO A 1 163 ? -16.969 -3.527 16.938 1 90.88 163 PRO A N 1
ATOM 1289 C CA . PRO A 1 163 ? -18.125 -2.924 17.609 1 90.88 163 PRO A CA 1
ATOM 1290 C C . PRO A 1 163 ? -18.5 -3.645 18.891 1 90.88 163 PRO A C 1
ATOM 1292 O O . PRO A 1 163 ? -19.156 -3.066 19.766 1 90.88 163 PRO A O 1
ATOM 1295 N N . GLN A 1 164 ? -18.016 -4.879 19 1 91.25 164 GLN A N 1
ATOM 1296 C CA . GLN A 1 164 ? -18.375 -5.68 20.172 1 91.25 164 GLN A CA 1
ATOM 1297 C C . GLN A 1 164 ? -17.359 -5.488 21.297 1 91.25 164 GLN A C 1
ATOM 1299 O O . GLN A 1 164 ? -17.594 -5.906 22.422 1 91.25 164 GLN A O 1
ATOM 1304 N N . LEU A 1 165 ? -16.344 -4.871 21.016 1 91.19 165 LEU A N 1
ATOM 1305 C CA . LEU A 1 165 ? -15.281 -4.703 22 1 91.19 165 LEU A CA 1
ATOM 1306 C C . LEU A 1 165 ? -15.547 -3.48 22.875 1 91.19 165 LEU A C 1
ATOM 1308 O O . LEU A 1 165 ? -16.125 -2.496 22.406 1 91.19 165 LEU A O 1
ATOM 1312 N N . LYS A 1 166 ? -15.203 -3.631 24.109 1 81.5 166 LYS A N 1
ATOM 1313 C CA . LYS A 1 166 ? -15.234 -2.492 25.031 1 81.5 166 LYS A CA 1
ATOM 1314 C C . LYS A 1 166 ? -13.984 -1.628 24.875 1 81.5 166 LYS A C 1
ATOM 1316 O O . LYS A 1 166 ? -12.875 -2.146 24.812 1 81.5 166 LYS A O 1
ATOM 1321 N N . GLY A 1 167 ? -14.195 -0.425 24.641 1 78.06 167 GLY A N 1
ATOM 1322 C CA . GLY A 1 167 ? -13.07 0.496 24.516 1 78.06 167 GLY A CA 1
ATOM 1323 C C . GLY A 1 167 ? -13.273 1.78 25.297 1 78.06 167 GLY A C 1
ATOM 1324 O O . GLY A 1 167 ? -14.305 1.967 25.938 1 78.06 167 GLY A O 1
ATOM 1325 N N . ASN A 1 168 ? -12.188 2.5 25.375 1 78.94 168 ASN A N 1
ATOM 1326 C CA . ASN A 1 168 ? -12.258 3.824 25.984 1 78.94 168 ASN A CA 1
ATOM 1327 C C . ASN A 1 168 ? -12.883 4.844 25.047 1 78.94 168 ASN A C 1
ATOM 1329 O O . ASN A 1 168 ? -13.289 4.5 23.938 1 78.94 168 ASN A O 1
ATOM 1333 N N . ILE A 1 169 ? -13.117 6.016 25.625 1 75.25 169 ILE A N 1
ATOM 1334 C CA . ILE A 1 169 ? -13.562 7.117 24.781 1 75.25 169 ILE A CA 1
ATOM 1335 C C . ILE A 1 169 ? -12.508 7.418 23.719 1 75.25 169 ILE A C 1
ATOM 1337 O O . ILE A 1 169 ? -11.336 7.613 24.047 1 75.25 169 ILE A O 1
ATOM 1341 N N . PRO A 1 170 ? -12.984 7.316 22.5 1 83.06 170 PRO A N 1
ATOM 1342 C CA . PRO A 1 170 ? -12.016 7.633 21.453 1 83.06 170 PRO A CA 1
ATOM 1343 C C . PRO A 1 170 ? -11.43 9.031 21.594 1 83.06 170 PRO A C 1
ATOM 1345 O O . PRO A 1 170 ? -12.133 9.969 21.984 1 83.06 170 PRO A O 1
ATOM 1348 N N . LEU A 1 171 ? -10.195 9.109 21.328 1 83.94 171 LEU A N 1
ATOM 1349 C CA . LEU A 1 171 ? -9.531 10.406 21.375 1 83.94 171 LEU A CA 1
ATOM 1350 C C . LEU A 1 171 ? -9.867 11.234 20.141 1 83.94 171 LEU A C 1
ATOM 1352 O O . LEU A 1 171 ? -10.148 10.68 19.078 1 83.94 171 LEU A O 1
ATOM 1356 N N . TYR A 1 172 ? -9.969 12.461 20.391 1 87.31 172 TYR A N 1
ATOM 1357 C CA . TYR A 1 172 ? -10.18 13.398 19.297 1 87.31 172 TYR A CA 1
ATOM 1358 C C . TYR A 1 172 ? -8.875 13.656 18.547 1 87.31 172 TYR A C 1
ATOM 1360 O O . TYR A 1 172 ? -7.812 13.773 19.156 1 87.31 172 TYR A O 1
ATOM 1368 N N . PHE A 1 173 ? -9.023 13.625 17.156 1 85.62 173 PHE A N 1
ATOM 1369 C CA . PHE A 1 173 ? -7.836 13.727 16.312 1 85.62 173 PHE A CA 1
ATOM 1370 C C . PHE A 1 173 ? -7.949 14.922 15.367 1 85.62 173 PHE A C 1
ATOM 1372 O O . PHE A 1 173 ? -9.008 15.156 14.781 1 85.62 173 PHE A O 1
ATOM 1379 N N . GLU A 1 174 ? -6.84 15.789 15.352 1 87.94 174 GLU A N 1
ATOM 1380 C CA . GLU A 1 174 ? -6.711 16.891 14.391 1 87.94 174 GLU A CA 1
ATOM 1381 C C . GLU A 1 174 ? -5.34 16.859 13.719 1 87.94 174 GLU A C 1
ATOM 1383 O O . GLU A 1 174 ? -4.387 16.297 14.258 1 87.94 174 GLU A O 1
ATOM 1388 N N . GLN A 1 175 ? -5.328 17.422 12.477 1 87 175 GLN A N 1
ATOM 1389 C CA . GLN A 1 175 ? -4.055 17.5 11.773 1 87 175 GLN A CA 1
ATOM 1390 C C . GLN A 1 175 ? -3.883 18.875 11.117 1 87 175 GLN A C 1
ATOM 1392 O O . GLN A 1 175 ? -4.867 19.531 10.789 1 87 175 GLN A O 1
ATOM 1397 N N . ILE A 1 176 ? -2.627 19.344 11.039 1 90.56 176 ILE A N 1
ATOM 1398 C CA . ILE A 1 176 ? -2.225 20.562 10.344 1 90.56 176 ILE A CA 1
ATOM 1399 C C . ILE A 1 176 ? -1.125 20.234 9.336 1 90.56 176 ILE A C 1
ATOM 1401 O O . ILE A 1 176 ? -0.069 19.719 9.703 1 90.56 176 ILE A O 1
ATOM 1405 N N . ASP A 1 177 ? -1.413 20.5 8.078 1 86.88 177 ASP A N 1
ATOM 1406 C CA . ASP A 1 177 ? -0.396 20.344 7.039 1 86.88 177 ASP A CA 1
ATOM 1407 C C . ASP A 1 177 ? 0.266 21.688 6.727 1 86.88 177 ASP A C 1
ATOM 1409 O O . ASP A 1 177 ? -0.418 22.672 6.445 1 86.88 177 ASP A O 1
ATOM 1413 N N . ILE A 1 178 ? 1.577 21.719 6.801 1 91 178 ILE A N 1
ATOM 1414 C CA . ILE A 1 178 ? 2.285 22.969 6.586 1 91 178 ILE A CA 1
ATOM 1415 C C . ILE A 1 178 ? 3.406 22.766 5.57 1 91 178 ILE A C 1
ATOM 1417 O O . ILE A 1 178 ? 4.148 21.781 5.645 1 91 178 ILE A O 1
ATOM 1421 N N . ASN A 1 179 ? 3.531 23.672 4.613 1 87.56 179 ASN A N 1
ATOM 1422 C CA . ASN A 1 179 ? 4.551 23.625 3.572 1 87.56 179 ASN A CA 1
ATOM 1423 C C . ASN A 1 179 ? 5.906 24.078 4.094 1 87.56 179 ASN A C 1
ATOM 1425 O O . ASN A 1 179 ? 6.512 25 3.531 1 87.56 179 ASN A O 1
ATOM 1429 N N . LEU A 1 180 ? 6.328 23.562 5.117 1 88.69 180 LEU A N 1
ATOM 1430 C CA . LEU A 1 180 ? 7.637 23.797 5.719 1 88.69 180 LEU A CA 1
ATOM 1431 C C . LEU A 1 180 ? 8.297 22.484 6.117 1 88.69 180 LEU A C 1
ATOM 1433 O O . LEU A 1 180 ? 7.609 21.5 6.383 1 88.69 180 LEU A O 1
ATOM 1437 N N . ASN A 1 181 ? 9.586 22.547 6.102 1 88.44 181 ASN A N 1
ATOM 1438 C CA . ASN A 1 181 ? 10.344 21.422 6.641 1 88.44 181 ASN A CA 1
ATOM 1439 C C . ASN A 1 181 ? 10.258 21.359 8.164 1 88.44 181 ASN A C 1
ATOM 1441 O O . ASN A 1 181 ? 10.086 22.391 8.82 1 88.44 181 ASN A O 1
ATOM 1445 N N . GLU A 1 182 ? 10.422 20.203 8.664 1 88.38 182 GLU A N 1
ATOM 1446 C CA . GLU A 1 182 ? 10.32 20 10.102 1 88.38 182 GLU A CA 1
ATOM 1447 C C . GLU A 1 182 ? 11.344 20.844 10.859 1 88.38 182 GLU A C 1
ATOM 1449 O O . GLU A 1 182 ? 11.07 21.312 11.961 1 88.38 182 GLU A O 1
ATOM 1454 N N . LEU A 1 183 ? 12.477 21.062 10.25 1 88.31 183 LEU A N 1
ATOM 1455 C CA . LEU A 1 183 ? 13.547 21.812 10.898 1 88.31 183 LEU A CA 1
ATOM 1456 C C . LEU A 1 183 ? 13.109 23.25 11.164 1 88.31 183 LEU A C 1
ATOM 1458 O O . LEU A 1 183 ? 13.531 23.859 12.148 1 88.31 183 LEU A O 1
ATOM 1462 N N . SER A 1 184 ? 12.234 23.75 10.336 1 89.19 184 SER A N 1
ATOM 1463 C CA . SER A 1 184 ? 11.797 25.141 10.43 1 89.19 184 SER A CA 1
ATOM 1464 C C . SER A 1 184 ? 10.805 25.328 11.57 1 89.19 184 SER A C 1
ATOM 1466 O O . SER A 1 184 ? 10.562 26.453 12.008 1 89.19 184 SER A O 1
ATOM 1468 N N . ILE A 1 185 ? 10.289 24.188 12.047 1 91.56 185 ILE A N 1
ATOM 1469 C CA . ILE A 1 185 ? 9.219 24.391 13.023 1 91.56 185 ILE A CA 1
ATOM 1470 C C . ILE A 1 185 ? 9.547 23.609 14.297 1 91.56 185 ILE A C 1
ATOM 1472 O O . ILE A 1 185 ? 8.68 23.422 15.156 1 91.56 185 ILE A O 1
ATOM 1476 N N . VAL A 1 186 ? 10.719 23.203 14.516 1 92.12 186 VAL A N 1
ATOM 1477 C CA . VAL A 1 186 ? 11.125 22.359 15.641 1 92.12 186 VAL A CA 1
ATOM 1478 C C . VAL A 1 186 ? 10.891 23.094 16.953 1 92.12 186 VAL A C 1
ATOM 1480 O O . VAL A 1 186 ? 10.344 22.531 17.906 1 92.12 186 VAL A O 1
ATOM 1483 N N . GLN A 1 187 ? 11.289 24.312 17.016 1 90.88 187 GLN A N 1
ATOM 1484 C CA . GLN A 1 187 ? 11.172 25.094 18.234 1 90.88 187 GLN A CA 1
ATOM 1485 C C . GLN A 1 187 ? 9.711 25.312 18.609 1 90.88 187 GLN A C 1
ATOM 1487 O O . GLN A 1 187 ? 9.336 25.219 19.781 1 90.88 187 GLN A O 1
ATOM 1492 N N . ILE A 1 188 ? 8.938 25.641 17.578 1 92.38 188 ILE A N 1
ATOM 1493 C CA . ILE A 1 188 ? 7.504 25.844 17.781 1 92.38 188 ILE A CA 1
ATOM 1494 C C . ILE A 1 188 ? 6.875 24.562 18.328 1 92.38 188 ILE A C 1
ATOM 1496 O O . ILE A 1 188 ? 6.102 24.594 19.281 1 92.38 188 ILE A O 1
ATOM 1500 N N . LEU A 1 189 ? 7.258 23.469 17.766 1 93.94 189 LEU A N 1
ATOM 1501 C CA . LEU A 1 189 ? 6.715 22.172 18.188 1 93.94 189 LEU A CA 1
ATOM 1502 C C . LEU A 1 189 ? 7.129 21.844 19.609 1 93.94 189 LEU A C 1
ATOM 1504 O O . LEU A 1 189 ? 6.309 21.391 20.406 1 93.94 189 LEU A O 1
ATOM 1508 N N . ASP A 1 190 ? 8.367 22.125 19.938 1 93.56 190 ASP A N 1
ATOM 1509 C CA . ASP A 1 190 ? 8.867 21.844 21.281 1 93.56 190 ASP A CA 1
ATOM 1510 C C . ASP A 1 190 ? 8.086 22.625 22.344 1 93.56 190 ASP A C 1
ATOM 1512 O O . ASP A 1 190 ? 7.746 22.078 23.391 1 93.56 190 ASP A O 1
ATOM 1516 N N . GLU A 1 191 ? 7.855 23.828 22.031 1 94.5 191 GLU A N 1
ATOM 1517 C CA . GLU A 1 191 ? 7.137 24.688 22.969 1 94.5 191 GLU A CA 1
ATOM 1518 C C . GLU A 1 191 ? 5.715 24.188 23.203 1 94.5 191 GLU A C 1
ATOM 1520 O O . GLU A 1 191 ? 5.242 24.156 24.344 1 94.5 191 GLU A O 1
ATOM 1525 N N . HIS A 1 192 ? 5.102 23.797 22.188 1 94.88 192 HIS A N 1
ATOM 1526 C CA . HIS A 1 192 ? 3.717 23.359 22.312 1 94.88 192 HIS A CA 1
ATOM 1527 C C . HIS A 1 192 ? 3.635 21.984 22.953 1 94.88 192 HIS A C 1
ATOM 1529 O O . HIS A 1 192 ? 2.68 21.688 23.672 1 94.88 192 HIS A O 1
ATOM 1535 N N . VAL A 1 193 ? 4.609 21.125 22.672 1 94.56 193 VAL A N 1
ATOM 1536 C CA . VAL A 1 193 ? 4.652 19.812 23.297 1 94.56 193 VAL A CA 1
ATOM 1537 C C . VAL A 1 193 ? 4.805 19.969 24.812 1 94.56 193 VAL A C 1
ATOM 1539 O O . VAL A 1 193 ? 4.172 19.25 25.594 1 94.56 193 VAL A O 1
ATOM 1542 N N . LYS A 1 194 ? 5.629 20.922 25.156 1 94.19 194 LYS A N 1
ATOM 1543 C CA . LYS A 1 194 ? 5.82 21.203 26.578 1 94.19 194 LYS A CA 1
ATOM 1544 C C . LYS A 1 194 ? 4.555 21.781 27.203 1 94.19 194 LYS A C 1
ATOM 1546 O O . LYS A 1 194 ? 4.176 21.391 28.312 1 94.19 194 LYS A O 1
ATOM 1551 N N . LEU A 1 195 ? 3.9 22.641 26.484 1 93.81 195 LEU A N 1
ATOM 1552 C CA . LEU A 1 195 ? 2.703 23.328 26.953 1 93.81 195 LEU A CA 1
ATOM 1553 C C . LEU A 1 195 ? 1.573 22.344 27.203 1 93.81 195 LEU A C 1
ATOM 1555 O O . LEU A 1 195 ? 0.805 22.484 28.156 1 93.81 195 LEU A O 1
ATOM 1559 N N . TRP A 1 196 ? 1.488 21.344 26.406 1 94.19 196 TRP A N 1
ATOM 1560 C CA . TRP A 1 196 ? 0.343 20.438 26.453 1 94.19 196 TRP A CA 1
ATOM 1561 C C . TRP A 1 196 ? 0.763 19.062 26.953 1 94.19 196 TRP A C 1
ATOM 1563 O O . TRP A 1 196 ? 0.086 18.062 26.688 1 94.19 196 TRP A O 1
ATOM 1573 N N . LYS A 1 197 ? 1.8 19.016 27.656 1 91.75 197 LYS A N 1
ATOM 1574 C CA . LYS A 1 197 ? 2.35 17.766 28.156 1 91.75 197 LYS A CA 1
ATOM 1575 C C . LYS A 1 197 ? 1.297 16.969 28.938 1 91.75 197 LYS A C 1
ATOM 1577 O O . LYS A 1 197 ? 0.589 17.531 29.781 1 91.75 197 LYS A O 1
ATOM 1582 N N . ASP A 1 198 ? 1.128 15.648 28.625 1 88.81 198 ASP A N 1
ATOM 1583 C CA . ASP A 1 198 ? 0.262 14.68 29.297 1 88.81 198 ASP A CA 1
ATOM 1584 C C . ASP A 1 198 ? -1.207 14.938 28.969 1 88.81 198 ASP A C 1
ATOM 1586 O O . ASP A 1 198 ? -2.096 14.297 29.531 1 88.81 198 ASP A O 1
ATOM 1590 N N . LYS A 1 199 ? -1.509 15.906 28.156 1 90.88 199 LYS A N 1
ATOM 1591 C CA . LYS A 1 199 ? -2.889 16.188 27.766 1 90.88 199 LYS A CA 1
ATOM 1592 C C . LYS A 1 199 ? -3.131 15.82 26.312 1 90.88 199 LYS A C 1
ATOM 1594 O O . LYS A 1 199 ? -4.141 15.195 25.984 1 90.88 199 LYS A O 1
ATOM 1599 N N . ILE A 1 200 ? -2.201 16.328 25.562 1 92.31 200 ILE A N 1
ATOM 1600 C CA . ILE A 1 200 ? -2.338 16.141 24.109 1 92.31 200 ILE A CA 1
ATOM 1601 C C . ILE A 1 200 ? -1.065 15.5 23.562 1 92.31 200 ILE A C 1
ATOM 1603 O O . ILE A 1 200 ? 0.043 15.844 23.984 1 92.31 200 ILE A O 1
ATOM 1607 N N . ASN A 1 201 ? -1.289 14.555 22.719 1 90.19 201 ASN A N 1
ATOM 1608 C CA . ASN A 1 201 ? -0.165 14.008 21.969 1 90.19 201 ASN A CA 1
ATOM 1609 C C . ASN A 1 201 ? 0.041 14.75 20.641 1 90.19 201 ASN A C 1
ATOM 1611 O O . ASN A 1 201 ? -0.843 14.75 19.781 1 90.19 201 ASN A O 1
ATOM 1615 N N . ILE A 1 202 ? 1.222 15.352 20.547 1 93.62 202 ILE A N 1
ATOM 1616 C CA . ILE A 1 202 ? 1.557 16.078 19.328 1 93.62 202 ILE A CA 1
ATOM 1617 C C . ILE A 1 202 ? 2.633 15.32 18.547 1 93.62 202 ILE A C 1
ATOM 1619 O O . ILE A 1 202 ? 3.639 14.891 19.125 1 93.62 202 ILE A O 1
ATOM 1623 N N . GLY A 1 203 ? 2.355 15.07 17.281 1 91.12 203 GLY A N 1
ATOM 1624 C CA . GLY A 1 203 ? 3.316 14.414 16.406 1 91.12 203 GLY A CA 1
ATOM 1625 C C . GLY A 1 203 ? 3.613 15.211 15.141 1 91.12 203 GLY A C 1
ATOM 1626 O O . GLY A 1 203 ? 2.826 16.078 14.742 1 91.12 203 GLY A O 1
ATOM 1627 N N . SER A 1 204 ? 4.824 15.016 14.648 1 92.06 204 SER A N 1
ATOM 1628 C CA . SER A 1 204 ? 5.234 15.648 13.398 1 92.06 204 SER A CA 1
ATOM 1629 C C . SER A 1 204 ? 5.762 14.617 12.406 1 92.06 204 SER A C 1
ATOM 1631 O O . SER A 1 204 ? 6.602 13.781 12.758 1 92.06 204 SER A O 1
ATOM 1633 N N . TYR A 1 205 ? 5.27 14.734 11.203 1 86.44 205 TYR A N 1
ATOM 1634 C CA . TYR A 1 205 ? 5.602 13.719 10.211 1 86.44 205 TYR A CA 1
ATOM 1635 C C . TYR A 1 205 ? 5.84 14.352 8.844 1 86.44 205 TYR A C 1
ATOM 1637 O O . TYR A 1 205 ? 4.918 14.883 8.234 1 86.44 205 TYR A O 1
ATOM 1645 N N . PRO A 1 206 ? 7.07 14.273 8.359 1 87.56 206 PRO A N 1
ATOM 1646 C CA . PRO A 1 206 ? 7.328 14.773 7.008 1 87.56 206 PRO A CA 1
ATOM 1647 C C . PRO A 1 206 ? 6.598 13.969 5.93 1 87.56 206 PRO A C 1
ATOM 1649 O O . PRO A 1 206 ? 6.57 12.742 5.988 1 87.56 206 PRO A O 1
ATOM 1652 N N . GLN A 1 207 ? 5.934 14.688 5.074 1 80.56 207 GLN A N 1
ATOM 1653 C CA . GLN A 1 207 ? 5.223 14.078 3.953 1 80.56 207 GLN A CA 1
ATOM 1654 C C . GLN A 1 207 ? 5.898 14.414 2.627 1 80.56 207 GLN A C 1
ATOM 1656 O O . GLN A 1 207 ? 6.289 15.555 2.391 1 80.56 207 GLN A O 1
ATOM 1661 N N . ILE A 1 208 ? 6.227 13.398 1.853 1 75.94 208 ILE A N 1
ATOM 1662 C CA . ILE A 1 208 ? 6.816 13.617 0.535 1 75.94 208 ILE A CA 1
ATOM 1663 C C . ILE A 1 208 ? 5.848 13.148 -0.547 1 75.94 208 ILE A C 1
ATOM 1665 O O . ILE A 1 208 ? 5.543 11.953 -0.644 1 75.94 208 ILE A O 1
ATOM 1669 N N . ILE A 1 209 ? 5.355 14.055 -1.339 1 65.56 209 ILE A N 1
ATOM 1670 C CA . ILE A 1 209 ? 4.512 13.758 -2.488 1 65.56 209 ILE A CA 1
ATOM 1671 C C . ILE A 1 209 ? 5.172 14.266 -3.766 1 65.56 209 ILE A C 1
ATOM 1673 O O . ILE A 1 209 ? 6.105 15.07 -3.709 1 65.56 209 ILE A O 1
ATOM 1677 N N . PRO A 1 210 ? 5.062 13.664 -4.887 1 60.66 210 PRO A N 1
ATOM 1678 C CA . PRO A 1 210 ? 5.77 14.008 -6.121 1 60.66 210 PRO A CA 1
ATOM 1679 C C . PRO A 1 210 ? 5.91 15.508 -6.328 1 60.66 210 PRO A C 1
ATOM 1681 O O . PRO A 1 210 ? 6.965 15.984 -6.758 1 60.66 210 PRO A O 1
ATOM 1684 N N . GLU A 1 211 ? 4.926 16.328 -5.992 1 61.09 211 GLU A N 1
ATOM 1685 C CA . GLU A 1 211 ? 5.02 17.734 -6.383 1 61.09 211 GLU A CA 1
ATOM 1686 C C . GLU A 1 211 ? 5.355 18.625 -5.188 1 61.09 211 GLU A C 1
ATOM 1688 O O . GLU A 1 211 ? 5.621 19.812 -5.348 1 61.09 211 GLU A O 1
ATOM 1693 N N . CYS A 1 212 ? 5.465 18.016 -4.059 1 70.25 212 CYS A N 1
ATOM 1694 C CA . CYS A 1 212 ? 5.719 18.906 -2.938 1 70.25 212 CYS A CA 1
ATOM 1695 C C . CYS A 1 212 ? 5.98 18.125 -1.659 1 70.25 212 CYS A C 1
ATOM 1697 O O . CYS A 1 212 ? 5.648 16.938 -1.576 1 70.25 212 CYS A O 1
ATOM 1699 N N . SER A 1 213 ? 6.789 18.719 -0.865 1 81.81 213 SER A N 1
ATOM 1700 C CA . SER A 1 213 ? 6.996 18.172 0.473 1 81.81 213 SER A CA 1
ATOM 1701 C C . SER A 1 213 ? 6.41 19.094 1.539 1 81.81 213 SER A C 1
ATOM 1703 O O . SER A 1 213 ? 6.43 20.328 1.391 1 81.81 213 SER A O 1
ATOM 1705 N N . PHE A 1 214 ? 5.703 18.531 2.492 1 87.19 214 PHE A N 1
ATOM 1706 C CA . PHE A 1 214 ? 5.152 19.297 3.604 1 87.19 214 PHE A CA 1
ATOM 1707 C C . PHE A 1 214 ? 5.23 18.5 4.902 1 87.19 214 PHE A C 1
ATOM 1709 O O . PHE A 1 214 ? 5.598 17.328 4.895 1 87.19 214 PHE A O 1
ATOM 1716 N N . THR A 1 215 ? 5.059 19.141 5.957 1 91.25 215 THR A N 1
ATOM 1717 C CA . THR A 1 215 ? 5.051 18.5 7.266 1 91.25 215 THR A CA 1
ATOM 1718 C C . THR A 1 215 ? 3.633 18.422 7.82 1 91.25 215 THR A C 1
ATOM 1720 O O . THR A 1 215 ? 2.902 19.406 7.824 1 91.25 215 THR A O 1
ATOM 1723 N N . ARG A 1 216 ? 3.324 17.281 8.234 1 90.44 216 ARG A N 1
ATOM 1724 C CA . ARG A 1 216 ? 2.037 17.062 8.891 1 90.44 216 ARG A CA 1
ATOM 1725 C C . ARG A 1 216 ? 2.195 17.031 10.406 1 90.44 216 ARG A C 1
ATOM 1727 O O . ARG A 1 216 ? 2.928 16.188 10.945 1 90.44 216 ARG A O 1
ATOM 1734 N N . ILE A 1 217 ? 1.438 17.891 11.031 1 93.19 217 ILE A N 1
ATOM 1735 C CA . ILE A 1 217 ? 1.39 17.906 12.492 1 93.19 217 ILE A CA 1
ATOM 1736 C C . ILE A 1 217 ? 0.073 17.297 12.977 1 93.19 217 ILE A C 1
ATOM 1738 O O . ILE A 1 217 ? -0.998 17.641 12.469 1 93.19 217 ILE A O 1
ATOM 1742 N N . THR A 1 218 ? 0.2 16.422 13.914 1 91.56 218 THR A N 1
ATOM 1743 C CA . THR A 1 218 ? -0.999 15.758 14.422 1 91.56 218 THR A CA 1
ATOM 1744 C C . THR A 1 218 ? -1.205 16.078 15.898 1 91.56 218 THR A C 1
ATOM 1746 O O . THR A 1 218 ? -0.237 16.219 16.656 1 91.56 218 THR A O 1
ATOM 1749 N N . LEU A 1 219 ? -2.441 16.234 16.266 1 93.31 219 LEU A N 1
ATOM 1750 C CA . LEU A 1 219 ? -2.859 16.453 17.656 1 93.31 219 LEU A CA 1
ATOM 1751 C C . LEU A 1 219 ? -3.924 15.445 18.062 1 93.31 219 LEU A C 1
ATOM 1753 O O . LEU A 1 219 ? -4.918 15.258 17.359 1 93.31 219 LEU A O 1
ATOM 1757 N N . GLU A 1 220 ? -3.652 14.812 19.188 1 89.94 220 GLU A N 1
ATOM 1758 C CA . GLU A 1 220 ? -4.59 13.797 19.656 1 89.94 220 GLU A CA 1
ATOM 1759 C C . GLU A 1 220 ? -4.844 13.945 21.156 1 89.94 220 GLU A C 1
ATOM 1761 O O . GLU A 1 220 ? -3.91 14.148 21.938 1 89.94 220 GLU A O 1
ATOM 1766 N N . GLY A 1 221 ? -6.074 13.906 21.578 1 89.5 221 GLY A N 1
ATOM 1767 C CA . GLY A 1 221 ? -6.477 14.016 22.969 1 89.5 221 GLY A CA 1
ATOM 1768 C C . GLY A 1 221 ? -7.957 14.289 23.141 1 89.5 221 GLY A C 1
ATOM 1769 O O . GLY A 1 221 ? -8.773 13.891 22.297 1 89.5 221 GLY A O 1
ATOM 1770 N N . LYS A 1 222 ? -8.258 14.797 24.266 1 89.12 222 LYS A N 1
ATOM 1771 C CA . LYS A 1 222 ? -9.641 15.227 24.484 1 89.12 222 LYS A CA 1
ATOM 1772 C C . LYS A 1 222 ? -10.023 16.344 23.5 1 89.12 222 LYS A C 1
ATOM 1774 O O . LYS A 1 222 ? -9.227 17.234 23.219 1 89.12 222 LYS A O 1
ATOM 1779 N N . LYS A 1 223 ? -11.227 16.297 23.094 1 88.25 223 LYS A N 1
ATOM 1780 C CA . LYS A 1 223 ? -11.688 17.188 22.047 1 88.25 223 LYS A CA 1
ATOM 1781 C C . LYS A 1 223 ? -11.438 18.641 22.406 1 88.25 223 LYS A C 1
ATOM 1783 O O . LYS A 1 223 ? -10.867 19.406 21.625 1 88.25 223 LYS A O 1
ATOM 1788 N N . GLU A 1 224 ? -11.812 19.016 23.609 1 91 224 GLU A N 1
ATOM 1789 C CA . GLU A 1 224 ? -11.672 20.406 24.031 1 91 224 GLU A CA 1
ATOM 1790 C C . GLU A 1 224 ? -10.211 20.828 24.047 1 91 224 GLU A C 1
ATOM 1792 O O . GLU A 1 224 ? -9.867 21.938 23.609 1 91 224 GLU A O 1
ATOM 1797 N N . ASP A 1 225 ? -9.383 19.938 24.516 1 93.56 225 ASP A N 1
ATOM 1798 C CA . ASP A 1 225 ? -7.953 20.234 24.609 1 93.56 225 ASP A CA 1
ATOM 1799 C C . ASP A 1 225 ? -7.309 20.312 23.234 1 93.56 225 ASP A C 1
ATOM 1801 O O . ASP A 1 225 ? -6.473 21.172 22.984 1 93.56 225 ASP A O 1
ATOM 1805 N N . VAL A 1 226 ? -7.711 19.438 22.375 1 93.38 226 VAL A N 1
ATOM 1806 C CA . VAL A 1 226 ? -7.141 19.359 21.031 1 93.38 226 VAL A CA 1
ATOM 1807 C C . VAL A 1 226 ? -7.504 20.625 20.266 1 93.38 226 VAL A C 1
ATOM 1809 O O . VAL A 1 226 ? -6.664 21.203 19.562 1 93.38 226 VAL A O 1
ATOM 1812 N N . LEU A 1 227 ? -8.727 21.078 20.422 1 88.19 227 LEU A N 1
ATOM 1813 C CA . LEU A 1 227 ? -9.18 22.266 19.703 1 88.19 227 LEU A CA 1
ATOM 1814 C C . LEU A 1 227 ? -8.445 23.5 20.188 1 88.19 227 LEU A C 1
ATOM 1816 O O . LEU A 1 227 ? -8.055 24.359 19.391 1 88.19 227 LEU A O 1
ATOM 1820 N N . GLU A 1 228 ? -8.266 23.562 21.391 1 88.94 228 GLU A N 1
ATOM 1821 C CA . GLU A 1 228 ? -7.523 24.688 21.953 1 88.94 228 GLU A CA 1
ATOM 1822 C C . GLU A 1 228 ? -6.062 24.656 21.516 1 88.94 228 GLU A C 1
ATOM 1824 O O . GLU A 1 228 ? -5.5 25.688 21.141 1 88.94 228 GLU A O 1
ATOM 1829 N N . ALA A 1 229 ? -5.488 23.516 21.578 1 92.44 229 ALA A N 1
ATOM 1830 C CA . ALA A 1 229 ? -4.09 23.359 21.188 1 92.44 229 ALA A CA 1
ATOM 1831 C C . ALA A 1 229 ? -3.893 23.688 19.719 1 92.44 229 ALA A C 1
ATOM 1833 O O . ALA A 1 229 ? -2.895 24.312 19.344 1 92.44 229 ALA A O 1
ATOM 1834 N N . LYS A 1 230 ? -4.82 23.25 18.953 1 90.06 230 LYS A N 1
ATOM 1835 C CA . LYS A 1 230 ? -4.738 23.516 17.516 1 90.06 230 LYS A CA 1
ATOM 1836 C C . LYS A 1 230 ? -4.789 25.016 17.234 1 90.06 230 LYS A C 1
ATOM 1838 O O . LYS A 1 230 ? -4.023 25.531 16.406 1 90.06 230 LYS A O 1
ATOM 1843 N N . ALA A 1 231 ? -5.641 25.703 17.922 1 83.25 231 ALA A N 1
ATOM 1844 C CA . ALA A 1 231 ? -5.762 27.141 17.75 1 83.25 231 ALA A CA 1
ATOM 1845 C C . ALA A 1 231 ? -4.465 27.859 18.125 1 83.25 231 ALA A C 1
ATOM 1847 O O . ALA A 1 231 ? -4.012 28.75 17.406 1 83.25 231 ALA A O 1
ATOM 1848 N N . LYS A 1 232 ? -3.904 27.453 19.188 1 86.44 232 LYS A N 1
ATOM 1849 C CA . LYS A 1 232 ? -2.662 28.047 19.656 1 86.44 232 LYS A CA 1
ATOM 1850 C C . LYS A 1 232 ? -1.506 27.75 18.703 1 86.44 232 LYS A C 1
ATOM 1852 O O . LYS A 1 232 ? -0.657 28.609 18.453 1 86.44 232 LYS A O 1
ATOM 1857 N N . LEU A 1 233 ? -1.484 26.531 18.219 1 90.12 233 LEU A N 1
ATOM 1858 C CA . LEU A 1 233 ? -0.429 26.141 17.297 1 90.12 233 LEU A CA 1
ATOM 1859 C C . LEU A 1 233 ? -0.542 26.906 15.977 1 90.12 233 LEU A C 1
ATOM 1861 O O . LEU A 1 233 ? 0.465 27.359 15.438 1 90.12 233 LEU A O 1
ATOM 1865 N N . LEU A 1 234 ? -1.738 27.062 15.539 1 84.5 234 LEU A N 1
ATOM 1866 C CA . LEU A 1 234 ? -1.972 27.781 14.297 1 84.5 234 LEU A CA 1
ATOM 1867 C C . LEU A 1 234 ? -1.533 29.234 14.43 1 84.5 234 LEU A C 1
ATOM 1869 O O . LEU A 1 234 ? -1.063 29.844 13.469 1 84.5 234 LEU A O 1
ATOM 1873 N N . TYR A 1 235 ? -1.719 29.703 15.594 1 80 235 TYR A N 1
ATOM 1874 C CA . TYR A 1 235 ? -1.3 31.078 15.844 1 80 235 TYR A CA 1
ATOM 1875 C C . TYR A 1 235 ? 0.218 31.203 15.797 1 80 235 TYR A C 1
ATOM 1877 O O . TYR A 1 235 ? 0.75 32.219 15.383 1 80 235 TYR A O 1
ATOM 1885 N N . SER A 1 236 ? 0.927 30.125 16.172 1 86.5 236 SER A N 1
ATOM 1886 C CA . SER A 1 236 ? 2.383 30.156 16.266 1 86.5 236 SER A CA 1
ATOM 1887 C C . SER A 1 236 ? 3.023 29.812 14.922 1 86.5 236 SER A C 1
ATOM 1889 O O . SER A 1 236 ? 4.211 30.078 14.711 1 86.5 236 SER A O 1
ATOM 1891 N N . LEU A 1 237 ? 2.262 29.266 13.977 1 87.56 237 LEU A N 1
ATOM 1892 C CA . LEU A 1 237 ? 2.783 28.844 12.68 1 87.56 237 LEU A CA 1
ATOM 1893 C C . LEU A 1 237 ? 2.521 29.906 11.617 1 87.56 237 LEU A C 1
ATOM 1895 O O . LEU A 1 237 ? 1.527 30.641 11.695 1 87.56 237 LEU A O 1
ATOM 1899 N N . PRO A 1 238 ? 3.488 30.016 10.672 1 81.69 238 PRO A N 1
ATOM 1900 C CA . PRO A 1 238 ? 3.201 30.922 9.562 1 81.69 238 PRO A CA 1
ATOM 1901 C C . PRO A 1 238 ? 1.992 30.484 8.742 1 81.69 238 PRO A C 1
ATOM 1903 O O . PRO A 1 238 ? 2.074 29.516 7.98 1 81.69 238 PRO A O 1
ATOM 1906 N N . ILE A 1 239 ? 0.984 31.188 8.789 1 73.62 239 ILE A N 1
ATOM 1907 C CA . ILE A 1 239 ? -0.324 30.812 8.258 1 73.62 239 ILE A CA 1
ATOM 1908 C C . ILE A 1 239 ? -0.247 30.688 6.742 1 73.62 239 ILE A C 1
ATOM 1910 O O . ILE A 1 239 ? -0.963 29.875 6.148 1 73.62 239 ILE A O 1
ATOM 1914 N N . GLN A 1 240 ? 0.66 31.422 6.121 1 71.94 240 GLN A N 1
ATOM 1915 C CA . GLN A 1 240 ? 0.775 31.422 4.668 1 71.94 240 GLN A CA 1
ATOM 1916 C C . GLN A 1 240 ? 1.258 30.062 4.156 1 71.94 240 GLN A C 1
ATOM 1918 O O . GLN A 1 240 ? 1.049 29.734 2.988 1 71.94 240 GLN A O 1
ATOM 1923 N N . LYS A 1 241 ? 1.842 29.438 5.039 1 83.25 241 LYS A N 1
ATOM 1924 C CA . LYS A 1 241 ? 2.441 28.172 4.621 1 83.25 241 LYS A CA 1
ATOM 1925 C C . LYS A 1 241 ? 1.529 27 4.953 1 83.25 241 LYS A C 1
ATOM 1927 O O . LYS A 1 241 ? 1.834 25.859 4.609 1 83.25 241 LYS A O 1
ATOM 1932 N N . ILE A 1 242 ? 0.391 27.344 5.539 1 84.69 242 ILE A N 1
ATOM 1933 C CA . ILE A 1 242 ? -0.542 26.281 5.883 1 84.69 242 ILE A CA 1
ATOM 1934 C C . ILE A 1 242 ? -1.329 25.875 4.641 1 84.69 242 ILE A C 1
ATOM 1936 O O . ILE A 1 242 ? -1.874 26.719 3.932 1 84.69 242 ILE A O 1
ATOM 1940 N N . ARG A 1 243 ? -1.311 24.594 4.27 1 75.12 243 ARG A N 1
ATOM 1941 C CA . ARG A 1 243 ? -1.889 24.078 3.035 1 75.12 243 ARG A CA 1
ATOM 1942 C C . ARG A 1 243 ? -3.412 24.156 3.072 1 75.12 243 ARG A C 1
ATOM 1944 O O . ARG A 1 243 ? -4.043 24.547 2.09 1 75.12 243 ARG A O 1
ATOM 1951 N N . ASN A 1 244 ? -4.082 23.547 4.016 1 65.75 244 ASN A N 1
ATOM 1952 C CA . ASN A 1 244 ? -5.539 23.531 4.086 1 65.75 244 ASN A CA 1
ATOM 1953 C C . ASN A 1 244 ? -6.047 24.312 5.293 1 65.75 244 ASN A C 1
ATOM 1955 O O . ASN A 1 244 ? -6 23.828 6.422 1 65.75 244 ASN A O 1
ATOM 1959 N N . LEU A 1 245 ? -6.219 25.562 4.855 1 63.41 245 LEU A N 1
ATOM 1960 C CA . LEU A 1 245 ? -6.75 26.344 5.961 1 63.41 245 LEU A CA 1
ATOM 1961 C C . LEU A 1 245 ? -8.266 26.188 6.059 1 63.41 245 LEU A C 1
ATOM 1963 O O . LEU A 1 245 ? -9.016 27.062 5.613 1 63.41 245 LEU A O 1
ATOM 1967 N N . LYS A 1 246 ? -8.609 25.094 6.285 1 62.97 246 LYS A N 1
ATOM 1968 C CA . LYS A 1 246 ? -10.039 24.906 6.52 1 62.97 246 LYS A CA 1
ATOM 1969 C C . LYS A 1 246 ? -10.477 25.562 7.824 1 62.97 246 LYS A C 1
ATOM 1971 O O . LYS A 1 246 ? -11.625 25.984 7.961 1 62.97 246 LYS A O 1
ATOM 1976 N N . ASP A 1 247 ? -9.469 25.656 8.602 1 68.62 247 ASP A N 1
ATOM 1977 C CA . ASP A 1 247 ? -9.781 26.328 9.867 1 68.62 247 ASP A CA 1
ATOM 1978 C C . ASP A 1 247 ? -9.711 27.844 9.727 1 68.62 247 ASP A C 1
ATOM 1980 O O . ASP A 1 247 ? -8.711 28.375 9.234 1 68.62 247 ASP A O 1
ATOM 1984 N N . GLY A 1 248 ? -10.68 28.469 9.734 1 76.81 248 GLY A N 1
ATOM 1985 C CA . GLY A 1 248 ? -10.773 29.906 9.594 1 76.81 248 GLY A CA 1
ATOM 1986 C C . GLY A 1 248 ? -10.18 30.656 10.773 1 76.81 248 GLY A C 1
ATOM 1987 O O . GLY A 1 248 ? -9.5 30.062 11.617 1 76.81 248 GLY A O 1
ATOM 1988 N N . PHE A 1 249 ? -10.164 31.938 10.672 1 85 249 PHE A N 1
ATOM 1989 C CA . PHE A 1 249 ? -9.711 32.844 11.711 1 85 249 PHE A CA 1
ATOM 1990 C C . PHE A 1 249 ? -10.383 32.531 13.039 1 85 249 PHE A C 1
ATOM 1992 O O . PHE A 1 249 ? -11.602 32.406 13.109 1 85 249 PHE A O 1
ATOM 1999 N N . SER A 1 250 ? -9.555 32.312 14.117 1 79.81 250 SER A N 1
ATOM 2000 C CA . SER A 1 250 ? -10.086 31.734 15.352 1 79.81 250 SER A CA 1
ATOM 2001 C C . SER A 1 250 ? -10.234 32.812 16.422 1 79.81 250 SER A C 1
ATOM 2003 O O . SER A 1 250 ? -9.633 33.875 16.328 1 79.81 250 SER A O 1
ATOM 2005 N N . TYR A 1 251 ? -11.078 32.438 17.391 1 83.06 251 TYR A N 1
ATOM 2006 C CA . TYR A 1 251 ? -11.258 33.281 18.578 1 83.06 251 TYR A CA 1
ATOM 2007 C C . TYR A 1 251 ? -9.938 33.469 19.312 1 83.06 251 TYR A C 1
ATOM 2009 O O . TYR A 1 251 ? -9.633 34.562 19.797 1 83.06 251 TYR A O 1
ATOM 2017 N N . TYR A 1 252 ? -9.172 32.5 19.344 1 78 252 TYR A N 1
ATOM 2018 C CA . TYR A 1 252 ? -7.891 32.562 20.047 1 78 252 TYR A CA 1
ATOM 2019 C C . TYR A 1 252 ? -6.965 33.562 19.391 1 78 252 TYR A C 1
ATOM 2021 O O . TYR A 1 252 ? -6.289 34.344 20.094 1 78 252 TYR A O 1
ATOM 2029 N N . GLN A 1 253 ? -6.91 33.5 18.109 1 83.25 253 GLN A N 1
ATOM 2030 C CA . GLN A 1 253 ? -6.086 34.469 17.391 1 83.25 253 GLN A CA 1
ATOM 2031 C C . GLN A 1 253 ? -6.535 35.875 17.688 1 83.25 253 GLN A C 1
ATOM 2033 O O . GLN A 1 253 ? -5.707 36.75 17.938 1 83.25 253 GLN A O 1
ATOM 2038 N N . ALA A 1 254 ? -7.852 36.031 17.688 1 89.69 254 ALA A N 1
ATOM 2039 C CA . ALA A 1 254 ? -8.422 37.344 17.938 1 89.69 254 ALA A CA 1
ATOM 2040 C C . ALA A 1 254 ? -8.055 37.844 19.344 1 89.69 254 ALA A C 1
ATOM 2042 O O . ALA A 1 254 ? -7.621 38.969 19.516 1 89.69 254 ALA A O 1
ATOM 2043 N N . GLU A 1 255 ? -8.211 36.969 20.219 1 87.56 255 GLU A N 1
ATOM 2044 C CA . GLU A 1 255 ? -7.918 37.344 21.609 1 87.56 255 GLU A CA 1
ATOM 2045 C C . GLU A 1 255 ? -6.441 37.688 21.797 1 87.56 255 GLU A C 1
ATOM 2047 O O . GLU A 1 255 ? -6.102 38.594 22.531 1 87.56 255 GLU A O 1
ATOM 2052 N N . THR A 1 256 ? -5.605 36.969 21.156 1 85.5 256 THR A N 1
ATOM 2053 C CA . THR A 1 256 ? -4.164 37.156 21.281 1 85.5 256 THR A CA 1
ATOM 2054 C C . THR A 1 256 ? -3.752 38.5 20.719 1 85.5 256 THR A C 1
ATOM 2056 O O . THR A 1 256 ? -2.939 39.219 21.312 1 85.5 256 THR A O 1
ATOM 2059 N N . VAL A 1 257 ? -4.25 38.844 19.594 1 89.75 257 VAL A N 1
ATOM 2060 C CA . VAL A 1 257 ? -3.945 40.125 18.953 1 89.75 257 VAL A CA 1
ATOM 2061 C C . VAL A 1 257 ? -4.418 41.25 19.844 1 89.75 257 VAL A C 1
ATOM 2063 O O . VAL A 1 257 ? -3.695 42.25 20.047 1 89.75 257 VAL A O 1
ATOM 2066 N N . LEU A 1 258 ? -5.617 41.219 20.422 1 91.25 258 LEU A N 1
ATOM 2067 C CA . LEU A 1 258 ? -6.172 42.281 21.234 1 91.25 258 LEU A CA 1
ATOM 2068 C C . LEU A 1 258 ? -5.441 42.406 22.562 1 91.25 258 LEU A C 1
ATOM 2070 O O . LEU A 1 258 ? -5.301 43.5 23.109 1 91.25 258 LEU A O 1
ATOM 2074 N N . LYS A 1 259 ? -4.996 41.25 23.031 1 87.88 259 LYS A N 1
ATOM 2075 C CA . LYS A 1 259 ? -4.168 41.281 24.234 1 87.88 259 LYS A CA 1
ATOM 2076 C C . LYS A 1 259 ? -2.844 42 23.969 1 87.88 259 LYS A C 1
ATOM 2078 O O . LYS A 1 259 ? -2.355 42.75 24.812 1 87.88 259 LYS A O 1
ATOM 2083 N N . ASP A 1 260 ? -2.299 41.781 22.828 1 84.88 260 ASP A N 1
ATOM 2084 C CA . ASP A 1 260 ? -1.049 42.406 22.438 1 84.88 260 ASP A CA 1
ATOM 2085 C C . ASP A 1 260 ? -1.245 43.906 22.234 1 84.88 260 ASP A C 1
ATOM 2087 O O . ASP A 1 260 ? -0.314 44.688 22.422 1 84.88 260 ASP A O 1
ATOM 2091 N N . ALA A 1 261 ? -2.422 44.312 21.797 1 88.62 261 ALA A N 1
ATOM 2092 C CA . ALA A 1 261 ? -2.754 45.719 21.578 1 88.62 261 ALA A CA 1
ATOM 2093 C C . ALA A 1 261 ? -2.57 46.531 22.844 1 88.62 261 ALA A C 1
ATOM 2095 O O . ALA A 1 261 ? -2.25 47.719 22.797 1 88.62 261 ALA A O 1
ATOM 2096 N N . GLU A 1 262 ? -2.676 45.906 23.953 1 87.62 262 GLU A N 1
ATOM 2097 C CA . GLU A 1 262 ? -2.523 46.625 25.219 1 87.62 262 GLU A CA 1
ATOM 2098 C C . GLU A 1 262 ? -1.072 47.031 25.469 1 87.62 262 GLU A C 1
ATOM 2100 O O . GLU A 1 262 ? -0.801 48 26.172 1 87.62 262 GLU A O 1
ATOM 2105 N N . ASN A 1 263 ? -0.166 46.312 24.797 1 89.44 263 ASN A N 1
ATOM 2106 C CA . ASN A 1 263 ? 1.257 46.562 25.016 1 89.44 263 ASN A CA 1
ATOM 2107 C C . ASN A 1 263 ? 1.88 47.375 23.891 1 89.44 263 ASN A C 1
ATOM 2109 O O . ASN A 1 263 ? 3.031 47.812 24 1 89.44 263 ASN A O 1
ATOM 2113 N N . GLU A 1 264 ? 1.187 47.562 22.844 1 92.44 264 GLU A N 1
ATOM 2114 C CA . GLU A 1 264 ? 1.653 48.344 21.703 1 92.44 264 GLU A CA 1
ATOM 2115 C C . GLU A 1 264 ? 0.717 49.531 21.406 1 92.44 264 GLU A C 1
ATOM 2117 O O . GLU A 1 264 ? -0.372 49.344 20.875 1 92.44 264 GLU A O 1
ATOM 2122 N N . VAL A 1 265 ? 1.238 50.688 21.562 1 93.75 265 VAL A N 1
ATOM 2123 C CA . VAL A 1 265 ? 0.414 51.875 21.547 1 93.75 265 VAL A CA 1
ATOM 2124 C C . VAL A 1 265 ? -0.254 52.031 20.188 1 93.75 265 VAL A C 1
ATOM 2126 O O . VAL A 1 265 ? -1.434 52.375 20.094 1 93.75 265 VAL A O 1
ATOM 2129 N N . HIS A 1 266 ? 0.533 51.844 19.125 1 95.19 266 HIS A N 1
ATOM 2130 C CA . HIS A 1 266 ? -0.043 52.062 17.812 1 95.19 266 HIS A CA 1
ATOM 2131 C C . HIS A 1 266 ? -1.143 51.062 17.5 1 95.19 266 HIS A C 1
ATOM 2133 O O . HIS A 1 266 ? -2.133 51.375 16.844 1 95.19 266 HIS A O 1
ATOM 2139 N N . ILE A 1 267 ? -1.018 49.875 17.938 1 96.69 267 ILE A N 1
ATOM 2140 C CA . ILE A 1 267 ? -2.055 48.844 17.734 1 96.69 267 ILE A CA 1
ATOM 2141 C C . ILE A 1 267 ? -3.293 49.219 18.562 1 96.69 267 ILE A C 1
ATOM 2143 O O . ILE A 1 267 ? -4.422 49.125 18.078 1 96.69 267 ILE A O 1
ATOM 2147 N N . LYS A 1 268 ? -3.066 49.594 19.797 1 96.19 268 LYS A N 1
ATOM 2148 C CA . LYS A 1 268 ? -4.168 50 20.656 1 96.19 268 LYS A CA 1
ATOM 2149 C C . LYS A 1 268 ? -4.961 51.156 20.016 1 96.19 268 LYS A C 1
ATOM 2151 O O . LYS A 1 268 ? -6.191 51.125 20.031 1 96.19 268 LYS A O 1
ATOM 2156 N N . CYS A 1 269 ? -4.234 52.125 19.469 1 96.75 269 CYS A N 1
ATOM 2157 C CA . CYS A 1 269 ? -4.883 53.25 18.812 1 96.75 269 CYS A CA 1
ATOM 2158 C C . CYS A 1 269 ? -5.762 52.781 17.672 1 96.75 269 CYS A C 1
ATOM 2160 O O . CYS A 1 269 ? -6.891 53.25 17.516 1 96.75 269 CYS A O 1
ATOM 2162 N N . ALA A 1 270 ? -5.242 51.906 16.859 1 97.75 270 ALA A N 1
ATOM 2163 C CA . ALA A 1 270 ? -5.996 51.375 15.727 1 97.75 270 ALA A CA 1
ATOM 2164 C C . ALA A 1 270 ? -7.238 50.625 16.188 1 97.75 270 ALA A C 1
ATOM 2166 O O . ALA A 1 270 ? -8.32 50.781 15.625 1 97.75 270 ALA A O 1
ATOM 2167 N N . VAL A 1 271 ? -7.098 49.844 17.219 1 97 271 VAL A N 1
ATOM 2168 C CA . VAL A 1 271 ? -8.203 49.062 17.766 1 97 271 VAL A CA 1
ATOM 2169 C C . VAL A 1 271 ? -9.273 50 18.312 1 97 271 VAL A C 1
ATOM 2171 O O . VAL A 1 271 ? -10.469 49.75 18.125 1 97 271 VAL A O 1
ATOM 2174 N N . ASP A 1 272 ? -8.836 51 19 1 96.81 272 ASP A N 1
ATOM 2175 C CA . ASP A 1 272 ? -9.773 51.969 19.562 1 96.81 272 ASP A CA 1
ATOM 2176 C C . ASP A 1 272 ? -10.594 52.656 18.453 1 96.81 272 ASP A C 1
ATOM 2178 O O . ASP A 1 272 ? -11.797 52.844 18.609 1 96.81 272 ASP A O 1
ATOM 2182 N N . ILE A 1 273 ? -9.945 53 17.406 1 97.88 273 ILE A N 1
ATOM 2183 C CA . ILE A 1 273 ? -10.617 53.656 16.281 1 97.88 273 ILE A CA 1
ATOM 2184 C C . ILE A 1 273 ? -11.656 52.688 15.688 1 97.88 273 ILE A C 1
ATOM 2186 O O . ILE A 1 273 ? -12.789 53.094 15.398 1 97.88 273 ILE A O 1
ATOM 2190 N N . LEU A 1 274 ? -11.289 51.469 15.516 1 97.56 274 LEU A N 1
ATOM 2191 C CA . LEU A 1 274 ? -12.203 50.469 14.953 1 97.56 274 LEU A CA 1
ATOM 2192 C C . LEU A 1 274 ? -13.375 50.219 15.898 1 97.56 274 LEU A C 1
ATOM 2194 O O . LEU A 1 274 ? -14.516 50.094 15.445 1 97.56 274 LEU A O 1
ATOM 2198 N N . GLN A 1 275 ? -13.078 50.125 17.172 1 96.06 275 GLN A N 1
ATOM 2199 C CA . GLN A 1 275 ? -14.148 49.938 18.156 1 96.06 275 GLN A CA 1
ATOM 2200 C C . GLN A 1 275 ? -15.117 51.125 18.141 1 96.06 275 GLN A C 1
ATOM 2202 O O . GLN A 1 275 ? -16.328 50.938 18.266 1 96.06 275 GLN A O 1
ATOM 2207 N N . GLN A 1 276 ? -14.547 52.25 18.047 1 97.19 276 GLN A N 1
ATOM 2208 C CA . GLN A 1 276 ? -15.391 53.438 17.938 1 97.19 276 GLN A CA 1
ATOM 2209 C C . GLN A 1 276 ? -16.281 53.375 16.703 1 97.19 276 GLN A C 1
ATOM 2211 O O . GLN A 1 276 ? -17.469 53.719 16.766 1 97.19 276 GLN A O 1
ATOM 2216 N N . CYS A 1 277 ? -15.703 52.938 15.633 1 97.19 277 CYS A N 1
ATOM 2217 C CA . CYS A 1 277 ? -16.469 52.781 14.406 1 97.19 277 CYS A CA 1
ATOM 2218 C C . CYS A 1 277 ? -17.656 51.844 14.602 1 97.19 277 CYS A C 1
ATOM 2220 O O . CYS A 1 277 ? -18.781 52.156 14.227 1 97.19 277 CYS A O 1
ATOM 2222 N N . TYR A 1 278 ? -17.453 50.75 15.258 1 95.19 278 TYR A N 1
ATOM 2223 C CA . TYR A 1 278 ? -18.484 49.719 15.438 1 95.19 278 TYR A CA 1
ATOM 2224 C C . TYR A 1 278 ? -19.469 50.125 16.531 1 95.19 278 TYR A C 1
ATOM 2226 O O . TYR A 1 278 ? -20.531 49.531 16.672 1 95.19 278 TYR A O 1
ATOM 2234 N N . LYS A 1 279 ? -19.047 51.094 17.297 1 94.69 279 LYS A N 1
ATOM 2235 C CA . LYS A 1 279 ? -20 51.688 18.219 1 94.69 279 LYS A CA 1
ATOM 2236 C C . LYS A 1 279 ? -20.891 52.719 17.516 1 94.69 279 LYS A C 1
ATOM 2238 O O . LYS A 1 279 ? -22.078 52.844 17.844 1 94.69 279 LYS A O 1
ATOM 2243 N N . MET A 1 280 ? -20.359 53.375 16.562 1 96.5 280 MET A N 1
ATOM 2244 C CA . MET A 1 280 ? -21.047 54.469 15.859 1 96.5 280 MET A CA 1
ATOM 2245 C C . MET A 1 280 ? -21.953 53.906 14.773 1 96.5 280 MET A C 1
ATOM 2247 O O . MET A 1 280 ? -23 54.5 14.477 1 96.5 280 MET A O 1
ATOM 2251 N N . TYR A 1 281 ? -21.531 52.812 14.188 1 96.06 281 TYR A N 1
ATOM 2252 C CA . TYR A 1 281 ? -22.266 52.25 13.062 1 96.06 281 TYR A CA 1
ATOM 2253 C C . TYR A 1 281 ? -22.594 50.781 13.297 1 96.06 281 TYR A C 1
ATOM 2255 O O . TYR A 1 281 ? -21.828 50.062 13.961 1 96.06 281 TYR A O 1
ATOM 2263 N N . LYS A 1 282 ? -23.703 50.312 12.727 1 94.12 282 LYS A N 1
ATOM 2264 C CA . LYS A 1 282 ? -24.031 48.875 12.742 1 94.12 282 LYS A CA 1
ATOM 2265 C C . LYS A 1 282 ? -23.125 48.125 11.789 1 94.12 282 LYS A C 1
ATOM 2267 O O . LYS A 1 282 ? -22.672 48.656 10.773 1 94.12 282 LYS A O 1
ATOM 2272 N N . PRO A 1 283 ? -22.891 46.906 12.094 1 93 283 PRO A N 1
ATOM 2273 C CA . PRO A 1 283 ? -22 46.094 11.25 1 93 283 PRO A CA 1
ATOM 2274 C C . PRO A 1 283 ? -22.422 46.094 9.789 1 93 283 PRO A C 1
ATOM 2276 O O . PRO A 1 283 ? -21.578 46.062 8.891 1 93 283 PRO A O 1
ATOM 2279 N N . GLU A 1 284 ? -23.75 46.188 9.516 1 92.94 284 GLU A N 1
ATOM 2280 C CA . GLU A 1 284 ? -24.266 46.156 8.148 1 92.94 284 GLU A CA 1
ATOM 2281 C C . GLU A 1 284 ? -24.016 47.469 7.43 1 92.94 284 GLU A C 1
ATOM 2283 O O . GLU A 1 284 ? -24.125 47.562 6.203 1 92.94 284 GLU A O 1
ATOM 2288 N N . GLU A 1 285 ? -23.625 48.438 8.219 1 96.19 285 GLU A N 1
ATOM 2289 C CA . GLU A 1 285 ? -23.375 49.75 7.656 1 96.19 285 GLU A CA 1
ATOM 2290 C C . GLU A 1 285 ? -21.906 49.969 7.34 1 96.19 285 GLU A C 1
ATOM 2292 O O . GLU A 1 285 ? -21.5 51.031 6.848 1 96.19 285 GLU A O 1
ATOM 2297 N N . ILE A 1 286 ? -21.141 49 7.625 1 96.81 286 ILE A N 1
ATOM 2298 C CA . ILE A 1 286 ? -19.688 49.125 7.504 1 96.81 286 ILE A CA 1
ATOM 2299 C C . ILE A 1 286 ? -19.172 48.156 6.445 1 96.81 286 ILE A C 1
ATOM 2301 O O . ILE A 1 286 ? -19.656 47.031 6.348 1 96.81 286 ILE A O 1
ATOM 2305 N N . PHE A 1 287 ? -18.219 48.562 5.582 1 97.31 287 PHE A N 1
ATOM 2306 C CA . PHE A 1 287 ? -17.5 47.656 4.695 1 97.31 287 PHE A CA 1
ATOM 2307 C C . PHE A 1 287 ? -16.016 48 4.684 1 97.31 287 PHE A C 1
ATOM 2309 O O . PHE A 1 287 ? -15.609 49.062 5.133 1 97.31 287 PHE A O 1
ATOM 2316 N N . ILE A 1 288 ? -15.234 47.062 4.254 1 97.06 288 ILE A N 1
ATOM 2317 C CA . ILE A 1 288 ? -13.789 47.219 4.168 1 97.06 288 ILE A CA 1
ATOM 2318 C C . ILE A 1 288 ? -13.375 47.375 2.707 1 97.06 288 ILE A C 1
ATOM 2320 O O . ILE A 1 288 ? -13.742 46.531 1.868 1 97.06 288 ILE A O 1
ATOM 2324 N N . SER A 1 289 ? -12.719 48.438 2.408 1 95.5 289 SER A N 1
ATOM 2325 C CA . SER A 1 289 ? -12.07 48.562 1.105 1 95.5 289 SER A CA 1
ATOM 2326 C C . SER A 1 289 ? -10.812 47.688 1.04 1 95.5 289 SER A C 1
ATOM 2328 O O . SER A 1 289 ? -9.758 48.094 1.539 1 95.5 289 SER A O 1
ATOM 2330 N N . PHE A 1 290 ? -10.93 46.562 0.398 1 95.31 290 PHE A N 1
ATOM 2331 C CA . PHE A 1 290 ? -9.875 45.562 0.453 1 95.31 290 PHE A CA 1
ATOM 2332 C C . PHE A 1 290 ? -9.297 45.281 -0.935 1 95.31 290 PHE A C 1
ATOM 2334 O O . PHE A 1 290 ? -9.977 44.75 -1.804 1 95.31 290 PHE A O 1
ATOM 2341 N N . ASN A 1 291 ? -8.094 45.688 -1.137 1 92.06 291 ASN A N 1
ATOM 2342 C CA . ASN A 1 291 ? -7.473 45.5 -2.447 1 92.06 291 ASN A CA 1
ATOM 2343 C C . ASN A 1 291 ? -6.383 44.438 -2.416 1 92.06 291 ASN A C 1
ATOM 2345 O O . ASN A 1 291 ? -5.641 44.281 -3.387 1 92.06 291 ASN A O 1
ATOM 2349 N N . GLY A 1 292 ? -6.164 43.844 -1.247 1 93.06 292 GLY A N 1
ATOM 2350 C CA . GLY A 1 292 ? -5.18 42.781 -1.154 1 93.06 292 GLY A CA 1
ATOM 2351 C C . GLY A 1 292 ? -3.807 43.25 -0.734 1 93.06 292 GLY A C 1
ATOM 2352 O O . GLY A 1 292 ? -2.885 42.469 -0.554 1 93.06 292 GLY A O 1
ATOM 2353 N N . GLY A 1 293 ? -3.65 44.5 -0.525 1 94.81 293 GLY A N 1
ATOM 2354 C CA . GLY A 1 293 ? -2.393 45.062 -0.072 1 94.81 293 GLY A CA 1
ATOM 2355 C C . GLY A 1 293 ? -2.107 44.812 1.394 1 94.81 293 GLY A C 1
ATOM 2356 O O . GLY A 1 293 ? -2.998 44.406 2.139 1 94.81 293 GLY A O 1
ATOM 2357 N N . LYS A 1 294 ? -0.858 45.062 1.767 1 96.19 294 LYS A N 1
ATOM 2358 C CA . LYS A 1 294 ? -0.428 44.75 3.127 1 96.19 294 LYS A CA 1
ATOM 2359 C C . LYS A 1 294 ? -1.147 45.625 4.145 1 96.19 294 LYS A C 1
ATOM 2361 O O . LYS A 1 294 ? -1.536 45.156 5.215 1 96.19 294 LYS A O 1
ATOM 2366 N N . ASP A 1 295 ? -1.377 46.906 3.818 1 96.88 295 ASP A N 1
ATOM 2367 C CA . ASP A 1 295 ? -1.982 47.844 4.77 1 96.88 295 ASP A CA 1
ATOM 2368 C C . ASP A 1 295 ? -3.449 47.5 5.016 1 96.88 295 ASP A C 1
ATOM 2370 O O . ASP A 1 295 ? -3.893 47.438 6.168 1 96.88 295 ASP A O 1
ATOM 2374 N N . CYS A 1 296 ? -4.168 47.312 3.963 1 97 296 CYS A N 1
ATOM 2375 C CA . CYS A 1 296 ? -5.574 46.969 4.129 1 97 296 CYS A CA 1
ATOM 2376 C C . CYS A 1 296 ? -5.727 45.594 4.777 1 97 296 CYS A C 1
ATOM 2378 O O . CYS A 1 296 ? -6.73 45.312 5.441 1 97 296 CYS A O 1
ATOM 2380 N N . THR A 1 297 ? -4.723 44.719 4.578 1 97.12 297 THR A N 1
ATOM 2381 C CA . THR A 1 297 ? -4.738 43.406 5.23 1 97.12 297 THR A CA 1
ATOM 2382 C C . THR A 1 297 ? -4.66 43.562 6.746 1 97.12 297 THR A C 1
ATOM 2384 O O . THR A 1 297 ? -5.316 42.812 7.484 1 97.12 297 THR A O 1
ATOM 2387 N N . VAL A 1 298 ? -3.844 44.5 7.191 1 97.56 298 VAL A N 1
ATOM 2388 C CA . VAL A 1 298 ? -3.766 44.781 8.625 1 97.56 298 VAL A CA 1
ATOM 2389 C C . VAL A 1 298 ? -5.137 45.188 9.141 1 97.56 298 VAL A C 1
ATOM 2391 O O . VAL A 1 298 ? -5.602 44.688 10.164 1 97.56 298 VAL A O 1
ATOM 2394 N N . VAL A 1 299 ? -5.742 46.094 8.414 1 98.19 299 VAL A N 1
ATOM 2395 C CA . VAL A 1 299 ? -7.043 46.625 8.82 1 98.19 299 VAL A CA 1
ATOM 2396 C C . VAL A 1 299 ? -8.078 45.5 8.836 1 98.19 299 VAL A C 1
ATOM 2398 O O . VAL A 1 299 ? -8.867 45.406 9.773 1 98.19 299 VAL A O 1
ATOM 2401 N N . LEU A 1 300 ? -8.008 44.688 7.805 1 97.5 300 LEU A N 1
ATOM 2402 C CA . LEU A 1 300 ? -8.914 43.562 7.73 1 97.5 300 LEU A CA 1
ATOM 2403 C C . LEU A 1 300 ? -8.727 42.656 8.938 1 97.5 300 LEU A C 1
ATOM 2405 O O . LEU A 1 300 ? -9.711 42.219 9.547 1 97.5 300 LEU A O 1
ATOM 2409 N N . HIS A 1 301 ? -7.504 42.344 9.25 1 96.19 301 HIS A N 1
ATOM 2410 C CA . HIS A 1 301 ? -7.207 41.438 10.352 1 96.19 301 HIS A CA 1
ATOM 2411 C C . HIS A 1 301 ? -7.699 42 11.68 1 96.19 301 HIS A C 1
ATOM 2413 O O . HIS A 1 301 ? -8.289 41.281 12.492 1 96.19 301 HIS A O 1
ATOM 2419 N N . LEU A 1 302 ? -7.434 43.281 11.922 1 97.12 302 LEU A N 1
ATOM 2420 C CA . LEU A 1 302 ? -7.863 43.938 13.156 1 97.12 302 LEU A CA 1
ATOM 2421 C C . LEU A 1 302 ? -9.383 44 13.242 1 97.12 302 LEU A C 1
ATOM 2423 O O . LEU A 1 302 ? -9.961 43.75 14.312 1 97.12 302 LEU A O 1
ATOM 2427 N N . ALA A 1 303 ? -10.039 44.312 12.156 1 97.19 303 ALA A N 1
ATOM 2428 C CA . ALA A 1 303 ? -11.492 44.312 12.125 1 97.19 303 ALA A CA 1
ATOM 2429 C C . ALA A 1 303 ? -12.047 42.938 12.414 1 97.19 303 ALA A C 1
ATOM 2431 O O . ALA A 1 303 ? -13.039 42.781 13.133 1 97.19 303 ALA A O 1
ATOM 2432 N N . ALA A 1 304 ? -11.391 41.938 11.82 1 95.69 304 ALA A N 1
ATOM 2433 C CA . ALA A 1 304 ? -11.805 40.562 12.047 1 95.69 304 ALA A CA 1
ATOM 2434 C C . ALA A 1 304 ? -11.68 40.188 13.516 1 95.69 304 ALA A C 1
ATOM 2436 O O . ALA A 1 304 ? -12.508 39.438 14.047 1 95.69 304 ALA A O 1
ATOM 2437 N N . CYS A 1 305 ? -10.633 40.656 14.188 1 94.19 305 CYS A N 1
ATOM 2438 C CA . CYS A 1 305 ? -10.461 40.375 15.617 1 94.19 305 CYS A CA 1
ATOM 2439 C C . CYS A 1 305 ? -11.633 40.938 16.422 1 94.19 305 CYS A C 1
ATOM 2441 O O . CYS A 1 305 ? -12.188 40.25 17.266 1 94.19 305 CYS A O 1
ATOM 2443 N N . ILE A 1 306 ? -11.992 42.156 16.141 1 94.31 306 ILE A N 1
ATOM 2444 C CA . ILE A 1 306 ? -13.062 42.812 16.875 1 94.31 306 ILE A CA 1
ATOM 2445 C C . ILE A 1 306 ? -14.391 42.125 16.609 1 94.31 306 ILE A C 1
ATOM 2447 O O . ILE A 1 306 ? -15.133 41.812 17.547 1 94.31 306 ILE A O 1
ATOM 2451 N N . THR A 1 307 ? -14.648 41.844 15.359 1 93.62 307 THR A N 1
ATOM 2452 C CA . THR A 1 307 ? -15.93 41.219 15.008 1 93.62 307 THR A CA 1
ATOM 2453 C C . THR A 1 307 ? -16.031 39.812 15.547 1 93.62 307 THR A C 1
ATOM 2455 O O . THR A 1 307 ? -17.109 39.375 15.953 1 93.62 307 THR A O 1
ATOM 2458 N N . LYS A 1 308 ? -14.938 39.156 15.508 1 91.06 308 LYS A N 1
ATOM 2459 C CA . LYS A 1 308 ? -14.922 37.781 16.062 1 91.06 308 LYS A CA 1
ATOM 2460 C C . LYS A 1 308 ? -15.25 37.812 17.547 1 91.06 308 LYS A C 1
ATOM 2462 O O . LYS A 1 308 ? -16.047 36.969 18.016 1 91.06 308 LYS A O 1
ATOM 2467 N N . LEU A 1 309 ? -14.719 38.688 18.312 1 88.88 309 LEU A N 1
ATOM 2468 C CA . LEU A 1 309 ? -14.914 38.75 19.75 1 88.88 309 LEU A CA 1
ATOM 2469 C C . LEU A 1 309 ? -16.312 39.281 20.094 1 88.88 309 LEU A C 1
ATOM 2471 O O . LEU A 1 309 ? -16.844 38.969 21.156 1 88.88 309 LEU A O 1
ATOM 2475 N N . GLN A 1 310 ? -16.906 40 19.172 1 90.44 310 GLN A N 1
ATOM 2476 C CA . GLN A 1 310 ? -18.234 40.531 19.391 1 90.44 310 GLN A CA 1
ATOM 2477 C C . GLN A 1 310 ? -19.297 39.656 18.719 1 90.44 310 GLN A C 1
ATOM 2479 O O . GLN A 1 310 ? -20.484 40 18.703 1 90.44 310 GLN A O 1
ATOM 2484 N N . ASN A 1 311 ? -18.953 38.594 18.094 1 88.81 311 ASN A N 1
ATOM 2485 C CA . ASN A 1 311 ? -19.828 37.625 17.438 1 88.81 311 ASN A CA 1
ATOM 2486 C C . ASN A 1 311 ? -20.609 38.25 16.297 1 88.81 311 ASN A C 1
ATOM 2488 O O . ASN A 1 311 ? -21.812 38.031 16.172 1 88.81 311 ASN A O 1
ATOM 2492 N N . ILE A 1 312 ? -19.922 39.125 15.672 1 85.75 312 ILE A N 1
ATOM 2493 C CA . ILE A 1 312 ? -20.484 39.688 14.453 1 85.75 312 ILE A CA 1
ATOM 2494 C C . ILE A 1 312 ? -20.25 38.719 13.281 1 85.75 312 ILE A C 1
ATOM 2496 O O . ILE A 1 312 ? -19.125 38.25 13.078 1 85.75 312 ILE A O 1
ATOM 2500 N N . SER A 1 313 ? -21.203 38.281 12.508 1 77.38 313 SER A N 1
ATOM 2501 C CA . SER A 1 313 ? -21.25 37.156 11.586 1 77.38 313 SER A CA 1
ATOM 2502 C C . SER A 1 313 ? -20.391 37.406 10.352 1 77.38 313 SER A C 1
ATOM 2504 O O . SER A 1 313 ? -19.703 36.5 9.867 1 77.38 313 SER A O 1
ATOM 2506 N N . SER A 1 314 ? -20.531 38.594 9.656 1 80.12 314 SER A N 1
ATOM 2507 C CA . SER A 1 314 ? -19.828 38.688 8.375 1 80.12 314 SER A CA 1
ATOM 2508 C C . SER A 1 314 ? -19.234 40.094 8.195 1 80.12 314 SER A C 1
ATOM 2510 O O . SER A 1 314 ? -19.812 41.094 8.648 1 80.12 314 SER A O 1
ATOM 2512 N N . LEU A 1 315 ? -18.031 40.062 7.68 1 91.31 315 LEU A N 1
ATOM 2513 C CA . LEU A 1 315 ? -17.344 41.281 7.273 1 91.31 315 LEU A CA 1
ATOM 2514 C C . LEU A 1 315 ? -17.516 41.531 5.777 1 91.31 315 LEU A C 1
ATOM 2516 O O . LEU A 1 315 ? -17.219 40.656 4.961 1 91.31 315 LEU A O 1
ATOM 2520 N N . LEU A 1 316 ? -18.141 42.656 5.426 1 95.38 316 LEU A N 1
ATOM 2521 C CA . LEU A 1 316 ? -18.297 43.031 4.023 1 95.38 316 LEU A CA 1
ATOM 2522 C C . LEU A 1 316 ? -17.031 43.656 3.482 1 95.38 316 LEU A C 1
ATOM 2524 O O . LEU A 1 316 ? -16.469 44.562 4.105 1 95.38 316 LEU A O 1
ATOM 2528 N N . CYS A 1 317 ? -16.562 43.094 2.346 1 96.12 317 CYS A N 1
ATOM 2529 C CA . CYS A 1 317 ? -15.375 43.656 1.698 1 96.12 317 CYS A CA 1
ATOM 2530 C C . CYS A 1 317 ? -15.664 44.031 0.248 1 96.12 317 CYS A C 1
ATOM 2532 O O . CYS A 1 317 ? -16.406 43.312 -0.442 1 96.12 317 CYS A O 1
ATOM 2534 N N . LEU A 1 318 ? -15.188 45.188 -0.143 1 96.25 318 LEU A N 1
ATOM 2535 C CA . LEU A 1 318 ? -15.219 45.594 -1.542 1 96.25 318 LEU A CA 1
ATOM 2536 C C . LEU A 1 318 ? -13.852 45.438 -2.191 1 96.25 318 LEU A C 1
ATOM 2538 O O . LEU A 1 318 ? -12.852 45.938 -1.68 1 96.25 318 LEU A O 1
ATOM 2542 N N . TYR A 1 319 ? -13.836 44.625 -3.236 1 95.81 319 TYR A N 1
ATOM 2543 C CA . TYR A 1 319 ? -12.633 44.406 -4.027 1 95.81 319 TYR A CA 1
ATOM 2544 C C . TYR A 1 319 ? -12.797 44.938 -5.441 1 95.81 319 TYR A C 1
ATOM 2546 O O . TYR A 1 319 ? -13.539 44.375 -6.246 1 95.81 319 TYR A O 1
ATOM 2554 N N . VAL A 1 320 ? -12.164 46.031 -5.648 1 92.06 320 VAL A N 1
ATOM 2555 C CA . VAL A 1 320 ? -12.25 46.688 -6.957 1 92.06 320 VAL A CA 1
ATOM 2556 C C . VAL A 1 320 ? -11.109 46.188 -7.844 1 92.06 320 VAL A C 1
ATOM 2558 O O . VAL A 1 320 ? -9.93 46.375 -7.504 1 92.06 320 VAL A O 1
ATOM 2561 N N . ILE A 1 321 ? -11.492 45.562 -8.953 1 85.06 321 ILE A N 1
ATOM 2562 C CA . ILE A 1 321 ? -10.516 44.938 -9.836 1 85.06 321 ILE A CA 1
ATOM 2563 C C . ILE A 1 321 ? -10.242 45.844 -11.039 1 85.06 321 ILE A C 1
ATOM 2565 O O . ILE A 1 321 ? -11.164 46.25 -11.734 1 85.06 321 ILE A O 1
ATOM 2569 N N . ALA A 1 322 ? -9.141 46.156 -11.281 1 81.56 322 ALA A N 1
ATOM 2570 C CA . ALA A 1 322 ? -8.758 46.781 -12.531 1 81.56 322 ALA A CA 1
ATOM 2571 C C . ALA A 1 322 ? -7.809 45.906 -13.336 1 81.56 322 ALA A C 1
ATOM 2573 O O . ALA A 1 322 ? -8.25 45.156 -14.203 1 81.56 322 ALA A O 1
ATOM 2574 N N . GLU A 1 323 ? -6.508 45.844 -13.148 1 84.06 323 GLU A N 1
ATOM 2575 C CA . GLU A 1 323 ? -5.488 44.938 -13.68 1 84.06 323 GLU A CA 1
ATOM 2576 C C . GLU A 1 323 ? -4.742 44.219 -12.555 1 84.06 323 GLU A C 1
ATOM 2578 O O . GLU A 1 323 ? -3.559 44.469 -12.328 1 84.06 323 GLU A O 1
ATOM 2583 N N . PRO A 1 324 ? -5.523 43.281 -12.086 1 85.25 324 PRO A N 1
ATOM 2584 C CA . PRO A 1 324 ? -4.922 42.719 -10.883 1 85.25 324 PRO A CA 1
ATOM 2585 C C . PRO A 1 324 ? -3.822 41.719 -11.195 1 85.25 324 PRO A C 1
ATOM 2587 O O . PRO A 1 324 ? -3.805 41.125 -12.281 1 85.25 324 PRO A O 1
ATOM 2590 N N . PHE A 1 325 ? -2.881 41.594 -10.258 1 92.69 325 PHE A N 1
ATOM 2591 C CA . PHE A 1 325 ? -1.956 40.469 -10.25 1 92.69 325 PHE A CA 1
ATOM 2592 C C . PHE A 1 325 ? -2.684 39.188 -9.914 1 92.69 325 PHE A C 1
ATOM 2594 O O . PHE A 1 325 ? -3.547 39.156 -9.031 1 92.69 325 PHE A O 1
ATOM 2601 N N . PRO A 1 326 ? -2.43 38.219 -10.648 1 93.56 326 PRO A N 1
ATOM 2602 C CA . PRO A 1 326 ? -3.025 36.938 -10.281 1 93.56 326 PRO A CA 1
ATOM 2603 C C . PRO A 1 326 ? -2.764 36.562 -8.82 1 93.56 326 PRO A C 1
ATOM 2605 O O . PRO A 1 326 ? -3.619 35.969 -8.172 1 93.56 326 PRO A O 1
ATOM 2608 N N . GLU A 1 327 ? -1.599 36.906 -8.352 1 93.75 327 GLU A N 1
ATOM 2609 C CA . GLU A 1 327 ? -1.23 36.625 -6.973 1 93.75 327 GLU A CA 1
ATOM 2610 C C . GLU A 1 327 ? -2.15 37.344 -5.996 1 93.75 327 GLU A C 1
ATOM 2612 O O . GLU A 1 327 ? -2.494 36.812 -4.938 1 93.75 327 GLU A O 1
ATOM 2617 N N . VAL A 1 328 ? -2.549 38.5 -6.359 1 94.38 328 VAL A N 1
ATOM 2618 C CA . VAL A 1 328 ? -3.439 39.281 -5.512 1 94.38 328 VAL A CA 1
ATOM 2619 C C . VAL A 1 328 ? -4.836 38.656 -5.512 1 94.38 328 VAL A C 1
ATOM 2621 O O . VAL A 1 328 ? -5.461 38.531 -4.457 1 94.38 328 VAL A O 1
ATOM 2624 N N . ASP A 1 329 ? -5.27 38.281 -6.656 1 93.38 329 ASP A N 1
ATOM 2625 C CA . ASP A 1 329 ? -6.57 37.594 -6.758 1 93.38 329 ASP A CA 1
ATOM 2626 C C . ASP A 1 329 ? -6.609 36.344 -5.898 1 93.38 329 ASP A C 1
ATOM 2628 O O . ASP A 1 329 ? -7.59 36.094 -5.191 1 93.38 329 ASP A O 1
ATOM 2632 N N . SER A 1 330 ? -5.539 35.688 -6.051 1 91.81 330 SER A N 1
ATOM 2633 C CA . SER A 1 330 ? -5.445 34.438 -5.277 1 91.81 330 SER A CA 1
ATOM 2634 C C . SER A 1 330 ? -5.465 34.719 -3.779 1 91.81 330 SER A C 1
ATOM 2636 O O . SER A 1 330 ? -6.105 34 -3.014 1 91.81 330 SER A O 1
ATOM 2638 N N . PHE A 1 331 ? -4.805 35.688 -3.354 1 92.81 331 PHE A N 1
ATOM 2639 C CA . PHE A 1 331 ? -4.742 36.031 -1.941 1 92.81 331 PHE A CA 1
ATOM 2640 C C . PHE A 1 331 ? -6.113 36.5 -1.435 1 92.81 331 PHE A C 1
ATOM 2642 O O . PHE A 1 331 ? -6.523 36.125 -0.336 1 92.81 331 PHE A O 1
ATOM 2649 N N . VAL A 1 332 ? -6.781 37.25 -2.236 1 94.31 332 VAL A N 1
ATOM 2650 C CA . VAL A 1 332 ? -8.094 37.75 -1.841 1 94.31 332 VAL A CA 1
ATOM 2651 C C . VAL A 1 332 ? -9.055 36.594 -1.643 1 94.31 332 VAL A C 1
ATOM 2653 O O . VAL A 1 332 ? -9.805 36.531 -0.667 1 94.31 332 VAL A O 1
ATOM 2656 N N . GLU A 1 333 ? -8.992 35.656 -2.527 1 90.75 333 GLU A N 1
ATOM 2657 C CA . GLU A 1 333 ? -9.844 34.5 -2.4 1 90.75 333 GLU A CA 1
ATOM 2658 C C . GLU A 1 333 ? -9.523 33.719 -1.125 1 90.75 333 GLU A C 1
ATOM 2660 O O . GLU A 1 333 ? -10.43 33.219 -0.445 1 90.75 333 GLU A O 1
ATOM 2665 N N . LYS A 1 334 ? -8.297 33.625 -0.853 1 89.5 334 LYS A N 1
ATOM 2666 C CA . LYS A 1 334 ? -7.883 32.938 0.365 1 89.5 334 LYS A CA 1
ATOM 2667 C C . LYS A 1 334 ? -8.359 33.688 1.608 1 89.5 334 LYS A C 1
ATOM 2669 O O . LYS A 1 334 ? -8.75 33.062 2.598 1 89.5 334 LYS A O 1
ATOM 2674 N N . ALA A 1 335 ? -8.25 34.938 1.551 1 92.56 335 ALA A N 1
ATOM 2675 C CA . ALA A 1 335 ? -8.688 35.781 2.672 1 92.56 335 ALA A CA 1
ATOM 2676 C C . ALA A 1 335 ? -10.188 35.625 2.912 1 92.56 335 ALA A C 1
ATOM 2678 O O . ALA A 1 335 ? -10.641 35.594 4.059 1 92.56 335 ALA A O 1
ATOM 2679 N N . VAL A 1 336 ? -10.938 35.531 1.837 1 92.31 336 VAL A N 1
ATOM 2680 C CA . VAL A 1 336 ? -12.383 35.344 1.941 1 92.31 336 VAL A CA 1
ATOM 2681 C C . VAL A 1 336 ? -12.703 34.062 2.721 1 92.31 336 VAL A C 1
ATOM 2683 O O . VAL A 1 336 ? -13.555 34.062 3.611 1 92.31 336 VAL A O 1
ATOM 2686 N N . GLN A 1 337 ? -11.984 33.094 2.402 1 87.69 337 GLN A N 1
ATOM 2687 C CA . GLN A 1 337 ? -12.203 31.812 3.057 1 87.69 337 GLN A CA 1
ATOM 2688 C C . GLN A 1 337 ? -11.719 31.844 4.504 1 87.69 337 GLN A C 1
ATOM 2690 O O . GLN A 1 337 ? -12.398 31.328 5.402 1 87.69 337 GLN A O 1
ATOM 2695 N N . TYR A 1 338 ? -10.625 32.438 4.691 1 88.5 338 TYR A N 1
ATOM 2696 C CA . TYR A 1 338 ? -9.984 32.469 6.004 1 88.5 338 TYR A CA 1
ATOM 2697 C C . TYR A 1 338 ? -10.805 33.281 7 1 88.5 338 TYR A C 1
ATOM 2699 O O . TYR A 1 338 ? -11.023 32.844 8.133 1 88.5 338 TYR A O 1
ATOM 2707 N N . TYR A 1 339 ? -11.25 34.438 6.609 1 91.88 339 TYR A N 1
ATOM 2708 C CA . TYR A 1 339 ? -11.953 35.344 7.508 1 91.88 339 TYR A CA 1
ATOM 2709 C C . TYR A 1 339 ? -13.461 35.219 7.359 1 91.88 339 TYR A C 1
ATOM 2711 O O . TYR A 1 339 ? -14.219 35.875 8.062 1 91.88 339 TYR A O 1
ATOM 2719 N N . ASP A 1 340 ? -13.938 34.375 6.43 1 89.94 340 ASP A N 1
ATOM 2720 C CA . ASP A 1 340 ? -15.352 34.25 6.121 1 89.94 340 ASP A CA 1
ATOM 2721 C C . ASP A 1 340 ? -15.969 35.562 5.723 1 89.94 340 ASP A C 1
ATOM 2723 O O . ASP A 1 340 ? -16.969 36 6.32 1 89.94 340 ASP A O 1
ATOM 2727 N N . LEU A 1 341 ? -15.375 36.125 4.68 1 93.38 341 LEU A N 1
ATOM 2728 C CA . LEU A 1 341 ? -15.766 37.469 4.242 1 93.38 341 LEU A CA 1
ATOM 2729 C C . LEU A 1 341 ? -16.938 37.406 3.262 1 93.38 341 LEU A C 1
ATOM 2731 O O . LEU A 1 341 ? -17.078 36.406 2.543 1 93.38 341 LEU A O 1
ATOM 2735 N N . GLU A 1 342 ? -17.812 38.344 3.334 1 95.06 342 GLU A N 1
ATOM 2736 C CA . GLU A 1 342 ? -18.672 38.656 2.197 1 95.06 342 GLU A CA 1
ATOM 2737 C C . GLU A 1 342 ? -17.953 39.594 1.207 1 95.06 342 GLU A C 1
ATOM 2739 O O . GLU A 1 342 ? -17.719 40.75 1.499 1 95.06 342 GLU A O 1
ATOM 2744 N N . LEU A 1 343 ? -17.672 39.031 0.05 1 95.25 343 LEU A N 1
ATOM 2745 C CA . LEU A 1 343 ? -16.859 39.781 -0.911 1 95.25 343 LEU A CA 1
ATOM 2746 C C . LEU A 1 343 ? -17.719 40.281 -2.07 1 95.25 343 LEU A C 1
ATOM 2748 O O . LEU A 1 343 ? -18.484 39.5 -2.664 1 95.25 343 LEU A O 1
ATOM 2752 N N . ILE A 1 344 ? -17.656 41.562 -2.307 1 95.12 344 ILE A N 1
ATOM 2753 C CA . ILE A 1 344 ? -18.234 42.156 -3.51 1 95.12 344 ILE A CA 1
ATOM 2754 C C . ILE A 1 344 ? -17.109 42.594 -4.449 1 95.12 344 ILE A C 1
ATOM 2756 O O . ILE A 1 344 ? -16.266 43.406 -4.078 1 95.12 344 ILE A O 1
ATOM 2760 N N . LYS A 1 345 ? -17.047 42 -5.625 1 92.94 345 LYS A N 1
ATOM 2761 C CA . LYS A 1 345 ? -16.062 42.344 -6.645 1 92.94 345 LYS A CA 1
ATOM 2762 C C . LYS A 1 345 ? -16.641 43.281 -7.695 1 92.94 345 LYS A C 1
ATOM 2764 O O . LYS A 1 345 ? -17.75 43.062 -8.195 1 92.94 345 LYS A O 1
ATOM 2769 N N . LYS A 1 346 ? -15.977 44.344 -7.918 1 93.5 346 LYS A N 1
ATOM 2770 C CA . LYS A 1 346 ? -16.406 45.281 -8.953 1 93.5 346 LYS A CA 1
ATOM 2771 C C . LYS A 1 346 ? -15.266 45.562 -9.93 1 93.5 346 LYS A C 1
ATOM 2773 O O . LYS A 1 346 ? -14.125 45.781 -9.516 1 93.5 346 LYS A O 1
ATOM 2778 N N . LYS A 1 347 ? -15.578 45.5 -11.273 1 88.06 347 LYS A N 1
ATOM 2779 C CA . LYS A 1 347 ? -14.633 45.812 -12.344 1 88.06 347 LYS A CA 1
ATOM 2780 C C . LYS A 1 347 ? -14.914 47.219 -12.906 1 88.06 347 LYS A C 1
ATOM 2782 O O . LYS A 1 347 ? -15.461 47.344 -14 1 88.06 347 LYS A O 1
ATOM 2787 N N . SER A 1 348 ? -14.609 48.25 -12.156 1 85.88 348 SER A N 1
ATOM 2788 C CA . SER A 1 348 ? -14.789 49.656 -12.516 1 85.88 348 SER A CA 1
ATOM 2789 C C . SER A 1 348 ? -13.875 50.562 -11.688 1 85.88 348 SER A C 1
ATOM 2791 O O . SER A 1 348 ? -13.273 50.125 -10.711 1 85.88 348 SER A O 1
ATOM 2793 N N . PRO A 1 349 ? -13.75 51.75 -12.227 1 86.75 349 PRO A N 1
ATOM 2794 C CA . PRO A 1 349 ? -12.984 52.688 -11.398 1 86.75 349 PRO A CA 1
ATOM 2795 C C . PRO A 1 349 ? -13.594 52.875 -10.008 1 86.75 349 PRO A C 1
ATOM 2797 O O . PRO A 1 349 ? -14.805 52.719 -9.836 1 86.75 349 PRO A O 1
ATOM 2800 N N . MET A 1 350 ? -12.867 53.219 -9.07 1 87.38 350 MET A N 1
ATOM 2801 C CA . MET A 1 350 ? -13.195 53.219 -7.648 1 87.38 350 MET A CA 1
ATOM 2802 C C . MET A 1 350 ? -14.469 54.031 -7.387 1 87.38 350 MET A C 1
ATOM 2804 O O . MET A 1 350 ? -15.367 53.562 -6.688 1 87.38 350 MET A O 1
ATOM 2808 N N . ARG A 1 351 ? -14.547 55.188 -7.934 1 89.62 351 ARG A N 1
ATOM 2809 C CA . ARG A 1 351 ? -15.711 56.031 -7.68 1 89.62 351 ARG A CA 1
ATOM 2810 C C . ARG A 1 351 ? -17 55.375 -8.148 1 89.62 351 ARG A C 1
ATOM 2812 O O . ARG A 1 351 ? -18 55.375 -7.434 1 89.62 351 ARG A O 1
ATOM 2819 N N . LEU A 1 352 ? -16.906 54.812 -9.281 1 91.94 352 LEU A N 1
ATOM 2820 C CA . LEU A 1 352 ? -18.078 54.156 -9.836 1 91.94 352 LEU A CA 1
ATOM 2821 C C . LEU A 1 352 ? -18.422 52.875 -9.047 1 91.94 352 LEU A C 1
ATOM 2823 O O . LEU A 1 352 ? -19.594 52.562 -8.852 1 91.94 352 LEU A O 1
ATOM 2827 N N . ALA A 1 353 ? -17.375 52.219 -8.672 1 93.44 353 ALA A N 1
ATOM 2828 C CA . ALA A 1 353 ? -17.562 51.031 -7.875 1 93.44 353 ALA A CA 1
ATOM 2829 C C . ALA A 1 353 ? -18.281 51.344 -6.566 1 93.44 353 ALA A C 1
ATOM 2831 O O . ALA A 1 353 ? -19.172 50.594 -6.145 1 93.44 353 ALA A O 1
ATOM 2832 N N . LEU A 1 354 ? -17.906 52.406 -5.973 1 94.12 354 LEU A N 1
ATOM 2833 C CA . LEU A 1 354 ? -18.516 52.812 -4.715 1 94.12 354 LEU A CA 1
ATOM 2834 C C . LEU A 1 354 ? -19.969 53.219 -4.918 1 94.12 354 LEU A C 1
ATOM 2836 O O . LEU A 1 354 ? -20.828 52.875 -4.094 1 94.12 354 LEU A O 1
ATOM 2840 N N . CYS A 1 355 ? -20.203 53.906 -5.988 1 93.19 355 CYS A N 1
ATOM 2841 C CA . CYS A 1 355 ? -21.578 54.281 -6.312 1 93.19 355 CYS A CA 1
ATOM 2842 C C . CYS A 1 355 ? -22.453 53.062 -6.484 1 93.19 355 CYS A C 1
ATOM 2844 O O . CYS A 1 355 ? -23.578 53 -5.973 1 93.19 355 CYS A O 1
ATOM 2846 N N . SER A 1 356 ? -21.891 52.219 -7.191 1 94.19 356 SER A N 1
ATOM 2847 C CA . SER A 1 356 ? -22.625 50.969 -7.445 1 94.19 356 SER A CA 1
ATOM 2848 C C . SER A 1 356 ? -22.906 50.219 -6.148 1 94.19 356 SER A C 1
ATOM 2850 O O . SER A 1 356 ? -24.016 49.719 -5.961 1 94.19 356 SER A O 1
ATOM 2852 N N . LEU A 1 357 ? -21.906 50.125 -5.305 1 94.62 357 LEU A N 1
ATOM 2853 C CA . LEU A 1 357 ? -22.062 49.438 -4.027 1 94.62 357 LEU A CA 1
ATOM 2854 C C . LEU A 1 357 ? -23.172 50.094 -3.193 1 94.62 357 LEU A C 1
ATOM 2856 O O . LEU A 1 357 ? -24.016 49.406 -2.621 1 94.62 357 LEU A O 1
ATOM 2860 N N . LEU A 1 358 ? -23.203 51.375 -3.129 1 93.75 358 LEU A N 1
ATOM 2861 C CA . LEU A 1 358 ? -24.156 52.125 -2.301 1 93.75 358 LEU A CA 1
ATOM 2862 C C . LEU A 1 358 ? -25.562 52 -2.857 1 93.75 358 LEU A C 1
ATOM 2864 O O . LEU A 1 358 ? -26.547 52.094 -2.113 1 93.75 358 LEU A O 1
ATOM 2868 N N . ASN A 1 359 ? -25.641 51.812 -4.145 1 92.56 359 ASN A N 1
ATOM 2869 C CA . ASN A 1 359 ? -26.938 51.562 -4.758 1 92.56 359 ASN A CA 1
ATOM 2870 C C . ASN A 1 359 ? -27.484 50.188 -4.391 1 92.56 359 ASN A C 1
ATOM 2872 O O . ASN A 1 359 ? -28.703 50.031 -4.234 1 92.56 359 ASN A O 1
ATOM 2876 N N . GLU A 1 360 ? -26.641 49.281 -4.309 1 93.31 360 GLU A N 1
ATOM 2877 C CA . GLU A 1 360 ? -27.016 47.906 -3.99 1 93.31 360 GLU A CA 1
ATOM 2878 C C . GLU A 1 360 ? -27.266 47.75 -2.496 1 93.31 360 GLU A C 1
ATOM 2880 O O . GLU A 1 360 ? -28.156 46.969 -2.094 1 93.31 360 GLU A O 1
ATOM 2885 N N . ARG A 1 361 ? -26.406 48.406 -1.753 1 93 361 ARG A N 1
ATOM 2886 C CA . ARG A 1 361 ? -26.516 48.406 -0.298 1 93 361 ARG A CA 1
ATOM 2887 C C . ARG A 1 361 ? -26.719 49.812 0.256 1 93 361 ARG A C 1
ATOM 2889 O O . ARG A 1 361 ? -25.75 50.469 0.635 1 93 361 ARG A O 1
ATOM 2896 N N . THR A 1 362 ? -27.922 50.094 0.494 1 90.94 362 THR A N 1
ATOM 2897 C CA . THR A 1 362 ? -28.281 51.5 0.779 1 90.94 362 THR A CA 1
ATOM 2898 C C . THR A 1 362 ? -27.984 51.844 2.234 1 90.94 362 THR A C 1
ATOM 2900 O O . THR A 1 362 ? -27.922 53 2.6 1 90.94 362 THR A O 1
ATOM 2903 N N . ASN A 1 363 ? -27.688 50.906 2.982 1 94.44 363 ASN A N 1
ATOM 2904 C CA . ASN A 1 363 ? -27.516 51.188 4.406 1 94.44 363 ASN A CA 1
ATOM 2905 C C . ASN A 1 363 ? -26.047 51.469 4.742 1 94.44 363 ASN A C 1
ATOM 2907 O O . ASN A 1 363 ? -25.734 51.844 5.867 1 94.44 363 ASN A O 1
ATOM 2911 N N . ILE A 1 364 ? -25.109 51.406 3.83 1 95.69 364 ILE A N 1
ATOM 2912 C CA . ILE A 1 364 ? -23.672 51.562 4.078 1 95.69 364 ILE A CA 1
ATOM 2913 C C . ILE A 1 364 ? -23.359 53.031 4.414 1 95.69 364 ILE A C 1
ATOM 2915 O O . ILE A 1 364 ? -23.828 53.938 3.732 1 95.69 364 ILE A O 1
ATOM 2919 N N . LYS A 1 365 ? -22.516 53.188 5.438 1 96.56 365 LYS A N 1
ATOM 2920 C CA . LYS A 1 365 ? -22.219 54.562 5.895 1 96.56 365 LYS A CA 1
ATOM 2921 C C . LYS A 1 365 ? -20.719 54.75 6.078 1 96.56 365 LYS A C 1
ATOM 2923 O O . LYS A 1 365 ? -20.234 55.875 6.012 1 96.56 365 LYS A O 1
ATOM 2928 N N . ALA A 1 366 ? -20.047 53.688 6.336 1 97.56 366 ALA A N 1
ATOM 2929 C CA . ALA A 1 366 ? -18.641 53.844 6.691 1 97.56 366 ALA A CA 1
ATOM 2930 C C . ALA A 1 366 ? -17.781 52.844 5.93 1 97.56 366 ALA A C 1
ATOM 2932 O O . ALA A 1 366 ? -18.188 51.688 5.719 1 97.56 366 ALA A O 1
ATOM 2933 N N . SER A 1 367 ? -16.609 53.281 5.5 1 97.56 367 SER A N 1
ATOM 2934 C CA . SER A 1 367 ? -15.617 52.469 4.812 1 97.56 367 SER A CA 1
ATOM 2935 C C . SER A 1 367 ? -14.312 52.406 5.605 1 97.56 367 SER A C 1
ATOM 2937 O O . SER A 1 367 ? -13.719 53.438 5.922 1 97.56 367 SER A O 1
ATOM 2939 N N . LEU A 1 368 ? -13.953 51.219 5.988 1 98.06 368 LEU A N 1
ATOM 2940 C CA . LEU A 1 368 ? -12.633 51 6.59 1 98.06 368 LEU A CA 1
ATOM 2941 C C . LEU A 1 368 ? -11.547 51 5.523 1 98.06 368 LEU A C 1
ATOM 2943 O O . LEU A 1 368 ? -11.633 50.25 4.547 1 98.06 368 LEU A O 1
ATOM 2947 N N . MET A 1 369 ? -10.516 51.812 5.723 1 96.56 369 MET A N 1
ATOM 2948 C CA . MET A 1 369 ? -9.469 51.969 4.723 1 96.56 369 MET A CA 1
ATOM 2949 C C . MET A 1 369 ? -8.102 51.656 5.312 1 96.56 369 MET A C 1
ATOM 2951 O O . MET A 1 369 ? -7.848 51.906 6.492 1 96.56 369 MET A O 1
ATOM 2955 N N . GLY A 1 370 ? -7.238 51.156 4.441 1 96.69 370 GLY A N 1
ATOM 2956 C CA . GLY A 1 370 ? -5.867 50.906 4.84 1 96.69 370 GLY A CA 1
ATOM 2957 C C . GLY A 1 370 ? -4.918 52.031 4.523 1 96.69 370 GLY A C 1
ATOM 2958 O O . GLY A 1 370 ? -3.775 51.812 4.117 1 96.69 370 GLY A O 1
ATOM 2959 N N . MET A 1 371 ? -5.344 53.25 4.75 1 95.25 371 MET A N 1
ATOM 2960 C CA . MET A 1 371 ? -4.559 54.406 4.406 1 95.25 371 MET A CA 1
ATOM 2961 C C . MET A 1 371 ? -3.588 54.781 5.527 1 95.25 371 MET A C 1
ATOM 2963 O O . MET A 1 371 ? -3.938 54.688 6.703 1 95.25 371 MET A O 1
ATOM 2967 N N . ARG A 1 372 ? -2.404 55.125 5.113 1 95.88 372 ARG A N 1
ATOM 2968 C CA . ARG A 1 372 ? -1.401 55.656 6.031 1 95.88 372 ARG A CA 1
ATOM 2969 C C . ARG A 1 372 ? -0.938 57.031 5.602 1 95.88 372 ARG A C 1
ATOM 2971 O O . ARG A 1 372 ? -1.17 57.469 4.461 1 95.88 372 ARG A O 1
ATOM 2978 N N . LYS A 1 373 ? -0.344 57.656 6.586 1 92.5 373 LYS A N 1
ATOM 2979 C CA . LYS A 1 373 ? 0.244 58.969 6.242 1 92.5 373 LYS A CA 1
ATOM 2980 C C . LYS A 1 373 ? 1.349 58.812 5.199 1 92.5 373 LYS A C 1
ATOM 2982 O O . LYS A 1 373 ? 2.197 57.906 5.32 1 92.5 373 LYS A O 1
ATOM 2987 N N . GLY A 1 374 ? 1.319 59.562 4.141 1 85.31 374 GLY A N 1
ATOM 2988 C CA . GLY A 1 374 ? 2.279 59.438 3.053 1 85.31 374 GLY A CA 1
ATOM 2989 C C . GLY A 1 374 ? 1.68 58.875 1.783 1 85.31 374 GLY A C 1
ATOM 2990 O O . GLY A 1 374 ? 2.225 59.062 0.693 1 85.31 374 GLY A O 1
ATOM 2991 N N . ASP A 1 375 ? 0.609 58.156 1.969 1 88.88 375 ASP A N 1
ATOM 2992 C CA . ASP A 1 375 ? -0.107 57.688 0.787 1 88.88 375 ASP A CA 1
ATOM 2993 C C . ASP A 1 375 ? -0.706 58.844 0.005 1 88.88 375 ASP A C 1
ATOM 2995 O O . ASP A 1 375 ? -0.99 59.906 0.576 1 88.88 375 ASP A O 1
ATOM 2999 N N . PRO A 1 376 ? -0.862 58.594 -1.294 1 82.44 376 PRO A N 1
ATOM 3000 C CA . PRO A 1 376 ? -1.529 59.625 -2.072 1 82.44 376 PRO A CA 1
ATOM 3001 C C . PRO A 1 376 ? -2.924 59.969 -1.544 1 82.44 376 PRO A C 1
ATOM 3003 O O . PRO A 1 376 ? -3.746 59.062 -1.36 1 82.44 376 PRO A O 1
ATOM 3006 N N . GLY A 1 377 ? -3.176 61.25 -1.183 1 83 377 GLY A N 1
ATOM 3007 C CA . GLY A 1 377 ? -4.5 61.688 -0.754 1 83 377 GLY A CA 1
ATOM 3008 C C . GLY A 1 377 ? -4.684 61.625 0.75 1 83 377 GLY A C 1
ATOM 3009 O O . GLY A 1 377 ? -5.797 61.812 1.251 1 83 377 GLY A O 1
ATOM 3010 N N . SER A 1 378 ? -3.582 61.438 1.486 1 87.62 378 SER A N 1
ATOM 3011 C CA . SER A 1 378 ? -3.711 61.25 2.928 1 87.62 378 SER A CA 1
ATOM 3012 C C . SER A 1 378 ? -3.5 62.562 3.67 1 87.62 378 SER A C 1
ATOM 3014 O O . SER A 1 378 ? -3.635 62.625 4.895 1 87.62 378 SER A O 1
ATOM 3016 N N . GLU A 1 379 ? -3.154 63.625 3.135 1 85.56 379 GLU A N 1
ATOM 3017 C CA . GLU A 1 379 ? -2.707 64.875 3.73 1 85.56 379 GLU A CA 1
ATOM 3018 C C . GLU A 1 379 ? -3.719 65.438 4.746 1 85.56 379 GLU A C 1
ATOM 3020 O O . GLU A 1 379 ? -3.344 65.875 5.828 1 85.56 379 GLU A O 1
ATOM 3025 N N . ASN A 1 380 ? -4.969 65.312 4.496 1 86.75 380 ASN A N 1
ATOM 3026 C CA . ASN A 1 380 ? -5.957 65.875 5.398 1 86.75 380 ASN A CA 1
ATOM 3027 C C . ASN A 1 380 ? -6.844 64.812 6.031 1 86.75 380 ASN A C 1
ATOM 3029 O O . ASN A 1 380 ? -7.938 65.125 6.508 1 86.75 380 ASN A O 1
ATOM 3033 N N . LEU A 1 381 ? -6.254 63.719 6.078 1 90.12 381 LEU A N 1
ATOM 3034 C CA . LEU A 1 381 ? -7.082 62.625 6.602 1 90.12 381 LEU A CA 1
ATOM 3035 C C . LEU A 1 381 ? -6.957 62.531 8.117 1 90.12 381 LEU A C 1
ATOM 3037 O O . LEU A 1 381 ? -5.891 62.812 8.672 1 90.12 381 LEU A O 1
ATOM 3041 N N . GLU A 1 382 ? -8.062 62.25 8.773 1 94.94 382 GLU A N 1
ATOM 3042 C CA . GLU A 1 382 ? -8.148 61.906 10.18 1 94.94 382 GLU A CA 1
ATOM 3043 C C . GLU A 1 382 ? -8.711 60.469 10.359 1 94.94 382 GLU A C 1
ATOM 3045 O O . GLU A 1 382 ? -8.914 59.75 9.383 1 94.94 382 GLU A O 1
ATOM 3050 N N . ALA A 1 383 ? -8.836 60.125 11.641 1 96.62 383 ALA A N 1
ATOM 3051 C CA . ALA A 1 383 ? -9.359 58.781 11.914 1 96.62 383 ALA A CA 1
ATOM 3052 C C . ALA A 1 383 ? -10.719 58.594 11.242 1 96.62 383 ALA A C 1
ATOM 3054 O O . ALA A 1 383 ? -11 57.5 10.719 1 96.62 383 ALA A O 1
ATOM 3055 N N . PHE A 1 384 ? -11.531 59.562 11.328 1 97.31 384 PHE A N 1
ATOM 3056 C CA . PHE A 1 384 ? -12.828 59.625 10.656 1 97.31 384 PHE A CA 1
ATOM 3057 C C . PHE A 1 384 ? -12.914 60.844 9.742 1 97.31 384 PHE A C 1
ATOM 3059 O O . PHE A 1 384 ? -12.836 61.969 10.203 1 97.31 384 PHE A O 1
ATOM 3066 N N . THR A 1 385 ? -12.969 60.594 8.422 1 96.5 385 THR A N 1
ATOM 3067 C CA . THR A 1 385 ? -13.047 61.688 7.453 1 96.5 385 THR A CA 1
ATOM 3068 C C . THR A 1 385 ? -14.117 61.406 6.402 1 96.5 385 THR A C 1
ATOM 3070 O O . THR A 1 385 ? -14.133 60.344 5.793 1 96.5 385 THR A O 1
ATOM 3073 N N . PRO A 1 386 ? -15.039 62.344 6.223 1 95.12 386 PRO A N 1
ATOM 3074 C CA . PRO A 1 386 ? -16 62.156 5.141 1 95.12 386 PRO A CA 1
ATOM 3075 C C . PRO A 1 386 ? -15.352 62.125 3.762 1 95.12 386 PRO A C 1
ATOM 3077 O O . PRO A 1 386 ? -14.273 62.688 3.574 1 95.12 386 PRO A O 1
ATOM 3080 N N . THR A 1 387 ? -15.984 61.469 2.844 1 93.38 387 THR A N 1
ATOM 3081 C CA . THR A 1 387 ? -15.508 61.5 1.465 1 93.38 387 THR A CA 1
ATOM 3082 C C . THR A 1 387 ? -15.578 62.906 0.888 1 93.38 387 THR A C 1
ATOM 3084 O O . THR A 1 387 ? -16.328 63.75 1.384 1 93.38 387 THR A O 1
ATOM 3087 N N . ASP A 1 388 ? -14.766 63.094 -0.049 1 87.81 388 ASP A N 1
ATOM 3088 C CA . ASP A 1 388 ? -14.789 64.375 -0.738 1 87.81 388 ASP A CA 1
ATOM 3089 C C . ASP A 1 388 ? -16.141 64.625 -1.407 1 87.81 388 ASP A C 1
ATOM 3091 O O . ASP A 1 388 ? -16.891 63.688 -1.672 1 87.81 388 ASP A O 1
ATOM 3095 N N . SER A 1 389 ? -16.469 65.812 -1.69 1 88.31 389 SER A N 1
ATOM 3096 C CA . SER A 1 389 ? -17.781 66.25 -2.174 1 88.31 389 SER A CA 1
ATOM 3097 C C . SER A 1 389 ? -18.125 65.562 -3.496 1 88.31 389 SER A C 1
ATOM 3099 O O . SER A 1 389 ? -19.297 65.312 -3.789 1 88.31 389 SER A O 1
ATOM 3101 N N . ASN A 1 390 ? -17.156 65.25 -4.309 1 88.31 390 ASN A N 1
ATOM 3102 C CA . ASN A 1 390 ? -17.406 64.625 -5.60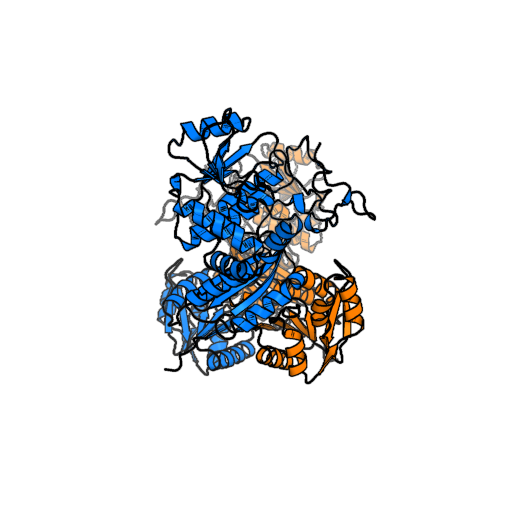9 1 88.31 390 ASN A CA 1
ATOM 3103 C C . ASN A 1 390 ? -17.484 63.094 -5.512 1 88.31 390 ASN A C 1
ATOM 3105 O O . ASN A 1 390 ? -17.578 62.406 -6.531 1 88.31 390 ASN A O 1
ATOM 3109 N N . TRP A 1 391 ? -17.484 62.625 -4.359 1 90.69 391 TRP A N 1
ATOM 3110 C CA . TRP A 1 391 ? -17.547 61.188 -4.113 1 90.69 391 TRP A CA 1
ATOM 3111 C C . TRP A 1 391 ? -18.828 60.812 -3.395 1 90.69 391 TRP A C 1
ATOM 3113 O O . TRP A 1 391 ? -19.516 61.656 -2.826 1 90.69 391 TRP A O 1
ATOM 3123 N N . PRO A 1 392 ? -19.25 59.5 -3.486 1 91.56 392 PRO A N 1
ATOM 3124 C CA . PRO A 1 392 ? -20.391 59.062 -2.676 1 91.56 392 PRO A CA 1
ATOM 3125 C C . PRO A 1 392 ? -20.219 59.406 -1.193 1 91.56 392 PRO A C 1
ATOM 3127 O O . PRO A 1 392 ? -19.109 59.281 -0.666 1 91.56 392 PRO A O 1
ATOM 3130 N N . ASN A 1 393 ? -21.312 59.75 -0.564 1 92.19 393 ASN A N 1
ATOM 3131 C CA . ASN A 1 393 ? -21.25 60.188 0.826 1 92.19 393 ASN A CA 1
ATOM 3132 C C . ASN A 1 393 ? -20.984 59 1.771 1 92.19 393 ASN A C 1
ATOM 3134 O O . ASN A 1 393 ? -21.891 58.219 2.041 1 92.19 393 ASN A O 1
ATOM 3138 N N . LEU A 1 394 ? -19.781 58.938 2.242 1 95.25 394 LEU A N 1
ATOM 3139 C CA . LEU A 1 394 ? -19.328 57.938 3.191 1 95.25 394 LEU A CA 1
ATOM 3140 C C . LEU A 1 394 ? -18.359 58.531 4.199 1 95.25 394 LEU A C 1
ATOM 3142 O O . LEU A 1 394 ? -17.75 59.562 3.941 1 95.25 394 LEU A O 1
ATOM 3146 N N . ILE A 1 395 ? -18.312 57.875 5.316 1 96.94 395 ILE A N 1
ATOM 3147 C CA . ILE A 1 395 ? -17.234 58.188 6.258 1 96.94 395 ILE A CA 1
ATOM 3148 C C . ILE A 1 395 ? -16.062 57.25 6.043 1 96.94 395 ILE A C 1
ATOM 3150 O O . ILE A 1 395 ? -16.234 56 6.086 1 96.94 395 ILE A O 1
ATOM 3154 N N . ARG A 1 396 ? -14.906 57.781 5.77 1 96.81 396 ARG A N 1
ATOM 3155 C CA . ARG A 1 396 ? -13.68 57 5.68 1 96.81 396 ARG A CA 1
ATOM 3156 C C . ARG A 1 396 ? -13.039 56.812 7.051 1 96.81 396 ARG A C 1
ATOM 3158 O O . ARG A 1 396 ? -12.758 57.812 7.746 1 96.81 396 ARG A O 1
ATOM 3165 N N . VAL A 1 397 ? -12.945 55.594 7.406 1 97.88 397 VAL A N 1
ATOM 3166 C CA . VAL A 1 397 ? -12.312 55.25 8.68 1 97.88 397 VAL A CA 1
ATOM 3167 C C . VAL A 1 397 ? -10.891 54.75 8.445 1 97.88 397 VAL A C 1
ATOM 3169 O O . VAL A 1 397 ? -10.688 53.781 7.715 1 97.88 397 VAL A O 1
ATOM 3172 N N . ASN A 1 398 ? -9.898 55.438 9.039 1 98.12 398 ASN A N 1
ATOM 3173 C CA . ASN A 1 398 ? -8.492 55.156 8.805 1 98.12 398 ASN A CA 1
ATOM 3174 C C . ASN A 1 398 ? -7.781 54.719 10.086 1 98.12 398 ASN A C 1
ATOM 3176 O O . ASN A 1 398 ? -7.043 55.531 10.68 1 98.12 398 ASN A O 1
ATOM 3180 N N . PRO A 1 399 ? -7.875 53.469 10.43 1 98.12 399 PRO A N 1
ATOM 3181 C CA . PRO A 1 399 ? -7.367 53 11.727 1 98.12 399 PRO A CA 1
ATOM 3182 C C . PRO A 1 399 ? -5.844 53 11.797 1 98.12 399 PRO A C 1
ATOM 3184 O O . PRO A 1 399 ? -5.273 53.156 12.883 1 98.12 399 PRO A O 1
ATOM 3187 N N . ILE A 1 400 ? -5.156 52.906 10.664 1 98.25 400 ILE A N 1
ATOM 3188 C CA . ILE A 1 400 ? -3.705 52.75 10.75 1 98.25 400 ILE A CA 1
ATOM 3189 C C . ILE A 1 400 ? -3.025 53.969 10.109 1 98.25 400 ILE A C 1
ATOM 3191 O O . ILE A 1 400 ? -1.916 53.844 9.586 1 98.25 400 ILE A O 1
ATOM 3195 N N . LEU A 1 401 ? -3.674 55.062 10.18 1 97.31 401 LEU A N 1
ATOM 3196 C CA . LEU A 1 401 ? -3.227 56.281 9.516 1 97.31 401 LEU A CA 1
ATOM 3197 C C . LEU A 1 401 ? -1.825 56.688 9.977 1 97.31 401 LEU A C 1
ATOM 3199 O O . LEU A 1 401 ? -1.017 57.156 9.18 1 97.31 401 LEU A O 1
ATOM 3203 N N . ASN A 1 402 ? -1.514 56.438 11.164 1 96.06 402 ASN A N 1
ATOM 3204 C CA . ASN A 1 402 ? -0.25 56.906 11.719 1 96.06 402 ASN A CA 1
ATOM 3205 C C . ASN A 1 402 ? 0.755 55.75 11.867 1 96.06 402 ASN A C 1
ATOM 3207 O O . ASN A 1 402 ? 1.763 55.906 12.562 1 96.06 402 ASN A O 1
ATOM 3211 N N . TRP A 1 403 ? 0.523 54.594 11.25 1 97.06 403 TRP A N 1
ATOM 3212 C CA . TRP A 1 403 ? 1.461 53.5 11.305 1 97.06 403 TRP A CA 1
ATOM 3213 C C . TRP A 1 403 ? 2.629 53.719 10.352 1 97.06 403 TRP A C 1
ATOM 3215 O O . TRP A 1 403 ? 2.447 54.219 9.242 1 97.06 403 TRP A O 1
ATOM 3225 N N . SER A 1 404 ? 3.729 53.312 10.773 1 95.62 404 SER A N 1
ATOM 3226 C CA . SER A 1 404 ? 4.887 53.281 9.891 1 95.62 404 SER A CA 1
ATOM 3227 C C . SER A 1 404 ? 4.941 52 9.078 1 95.62 404 SER A C 1
ATOM 3229 O O . SER A 1 404 ? 4.254 51.031 9.406 1 95.62 404 SER A O 1
ATOM 3231 N N . TYR A 1 405 ? 5.754 52.094 8.031 1 95.75 405 TYR A N 1
ATOM 3232 C CA . TYR A 1 405 ? 6.004 50.906 7.215 1 95.75 405 TYR A CA 1
ATOM 3233 C C . TYR A 1 405 ? 6.492 49.75 8.078 1 95.75 405 TYR A C 1
ATOM 3235 O O . TYR A 1 405 ? 6.008 48.625 7.941 1 95.75 405 TYR A O 1
ATOM 3243 N N . ASP A 1 406 ? 7.332 50.031 8.961 1 94.69 406 ASP A N 1
ATOM 3244 C CA . ASP A 1 406 ? 7.922 49 9.844 1 94.69 406 ASP A CA 1
ATOM 3245 C C . ASP A 1 406 ? 6.875 48.438 10.789 1 94.69 406 ASP A C 1
ATOM 3247 O O . ASP A 1 406 ? 6.867 47.219 11.039 1 94.69 406 ASP A O 1
ATOM 3251 N N . GLN A 1 407 ? 6.055 49.25 11.273 1 95.12 407 GLN A N 1
ATOM 3252 C CA . GLN A 1 407 ? 5.016 48.812 12.195 1 95.12 407 GLN A CA 1
ATOM 3253 C C . GLN A 1 407 ? 4.039 47.875 11.5 1 95.12 407 GLN A C 1
ATOM 3255 O O . GLN A 1 407 ? 3.574 46.906 12.109 1 95.12 407 GLN A O 1
ATOM 3260 N N . VAL A 1 408 ? 3.73 48.156 10.227 1 97 408 VAL A N 1
ATOM 3261 C CA . VAL A 1 408 ? 2.854 47.281 9.445 1 97 408 VAL A CA 1
ATOM 3262 C C . VAL A 1 408 ? 3.461 45.875 9.344 1 97 408 VAL A C 1
ATOM 3264 O O . VAL A 1 408 ? 2.803 44.875 9.656 1 97 408 VAL A O 1
ATOM 3267 N N . TRP A 1 409 ? 4.688 45.781 9.016 1 95.38 409 TRP A N 1
ATOM 3268 C CA . TRP A 1 409 ? 5.336 44.5 8.805 1 95.38 409 TRP A CA 1
ATOM 3269 C C . TRP A 1 409 ? 5.582 43.781 10.125 1 95.38 409 TRP A C 1
ATOM 3271 O O . TRP A 1 409 ? 5.453 42.562 10.211 1 95.38 409 TRP A O 1
ATOM 3281 N N . LYS A 1 410 ? 5.969 44.5 11.148 1 93.31 410 LYS A N 1
ATOM 3282 C CA . LYS A 1 410 ? 6.137 43.875 12.461 1 93.31 410 LYS A CA 1
ATOM 3283 C C . LYS A 1 410 ? 4.848 43.219 12.914 1 93.31 410 LYS A C 1
ATOM 3285 O O . LYS A 1 410 ? 4.879 42.125 13.477 1 93.31 410 LYS A O 1
ATOM 3290 N N . PHE A 1 411 ? 3.76 43.906 12.688 1 94.88 411 PHE A N 1
ATOM 3291 C CA . PHE A 1 411 ? 2.461 43.344 13.062 1 94.88 411 PHE A CA 1
ATOM 3292 C C . PHE A 1 411 ? 2.15 42.094 12.258 1 94.88 411 PHE A C 1
ATOM 3294 O O . PHE A 1 411 ? 1.774 41.062 12.82 1 94.88 411 PHE A O 1
ATOM 3301 N N . LEU A 1 412 ? 2.293 42.125 10.898 1 94.06 412 LEU A N 1
ATOM 3302 C CA . LEU A 1 412 ? 1.967 41.031 10.016 1 94.06 412 LEU A CA 1
ATOM 3303 C C . LEU A 1 412 ? 2.811 39.781 10.344 1 94.06 412 LEU A C 1
ATOM 3305 O O . LEU A 1 412 ? 2.297 38.656 10.383 1 94.06 412 LEU A O 1
ATOM 3309 N N . LEU A 1 413 ? 4.047 40.031 10.625 1 88.12 413 LEU A N 1
ATOM 3310 C CA . LEU A 1 413 ? 4.977 38.938 10.867 1 88.12 413 LEU A CA 1
ATOM 3311 C C . LEU A 1 413 ? 4.797 38.375 12.273 1 88.12 413 LEU A C 1
ATOM 3313 O O . LEU A 1 413 ? 4.777 37.156 12.469 1 88.12 413 LEU A O 1
ATOM 3317 N N . LYS A 1 414 ? 4.613 39.281 13.266 1 86.62 414 LYS A N 1
ATOM 3318 C CA . LYS A 1 414 ? 4.477 38.875 14.664 1 86.62 414 LYS A CA 1
ATOM 3319 C C . LYS A 1 414 ? 3.234 38 14.859 1 86.62 414 LYS A C 1
ATOM 3321 O O . LYS A 1 414 ? 3.262 37.031 15.617 1 86.62 414 LYS A O 1
ATOM 3326 N N . HIS A 1 415 ? 2.189 38.344 14.211 1 87.69 415 HIS A N 1
ATOM 3327 C CA . HIS A 1 415 ? 0.912 37.656 14.43 1 87.69 415 HIS A CA 1
ATOM 3328 C C . HIS A 1 415 ? 0.603 36.688 13.297 1 87.69 415 HIS A C 1
ATOM 3330 O O . HIS A 1 415 ? -0.531 36.219 13.164 1 87.69 415 HIS A O 1
ATOM 3336 N N . ASN A 1 416 ? 1.553 36.406 12.461 1 85.81 416 ASN A N 1
ATOM 3337 C CA . ASN A 1 416 ? 1.438 35.438 11.359 1 85.81 416 ASN A CA 1
ATOM 3338 C C . ASN A 1 416 ? 0.19 35.719 10.523 1 85.81 416 ASN A C 1
ATOM 3340 O O . ASN A 1 416 ? -0.594 34.781 10.266 1 85.81 416 ASN A O 1
ATOM 3344 N N . VAL A 1 417 ? -0.01 36.938 10.188 1 90.19 417 VAL A N 1
ATOM 3345 C CA . VAL A 1 417 ? -1.128 37.312 9.328 1 90.19 417 VAL A CA 1
ATOM 3346 C C . VAL A 1 417 ? -0.81 36.969 7.879 1 90.19 417 VAL A C 1
ATOM 3348 O O . VAL A 1 417 ? 0.274 37.281 7.379 1 90.19 417 VAL A O 1
ATOM 3351 N N . PRO A 1 418 ? -1.775 36.25 7.199 1 89.12 418 PRO A N 1
ATOM 3352 C CA . PRO A 1 418 ? -1.527 36 5.777 1 89.12 418 PRO A CA 1
ATOM 3353 C C . PRO A 1 418 ? -1.463 37.281 4.941 1 89.12 418 PRO A C 1
ATOM 3355 O O . PRO A 1 418 ? -2.219 38.219 5.188 1 89.12 418 PRO A O 1
ATOM 3358 N N . TYR A 1 419 ? -0.531 37.25 3.986 1 93.56 419 TYR A N 1
ATOM 3359 C CA . TYR A 1 419 ? -0.431 38.375 3.061 1 93.56 419 TYR A CA 1
ATOM 3360 C C . TYR A 1 419 ? -0.097 37.906 1.653 1 93.56 419 TYR A C 1
ATOM 3362 O O . TYR A 1 419 ? 0.18 36.719 1.444 1 93.56 419 TYR A O 1
ATOM 3370 N N . CYS A 1 420 ? -0.249 38.75 0.656 1 94.12 420 CYS A N 1
ATOM 3371 C CA . CYS A 1 420 ? -0.006 38.438 -0.746 1 94.12 420 CYS A CA 1
ATOM 3372 C C . CYS A 1 420 ? 1.447 38.031 -0.969 1 94.12 420 CYS A C 1
ATOM 3374 O O . CYS A 1 420 ? 2.361 38.688 -0.476 1 94.12 420 CYS A O 1
ATOM 3376 N N . SER A 1 421 ? 1.701 37.031 -1.773 1 91.5 421 SER A N 1
ATOM 3377 C CA . SER A 1 421 ? 3.014 36.406 -1.979 1 91.5 421 SER A CA 1
ATOM 3378 C C . SER A 1 421 ? 3.949 37.375 -2.719 1 91.5 421 SER A C 1
ATOM 3380 O O . SER A 1 421 ? 5.172 37.219 -2.67 1 91.5 421 SER A O 1
ATOM 3382 N N . LEU A 1 422 ? 3.41 38.375 -3.367 1 94.12 422 LEU A N 1
ATOM 3383 C CA . LEU A 1 422 ? 4.23 39.344 -4.098 1 94.12 422 LEU A CA 1
ATOM 3384 C C . LEU A 1 422 ? 5.176 40.062 -3.154 1 94.12 422 LEU A C 1
ATOM 3386 O O . LEU A 1 422 ? 6.27 40.469 -3.555 1 94.12 422 LEU A O 1
ATOM 3390 N N . TYR A 1 423 ? 4.77 40.156 -1.931 1 95.25 423 TYR A N 1
ATOM 3391 C CA . TYR A 1 423 ? 5.59 40.875 -0.957 1 95.25 423 TYR A CA 1
ATOM 3392 C C . TYR A 1 423 ? 6.844 40.062 -0.61 1 95.25 423 TYR A C 1
ATOM 3394 O O . TYR A 1 423 ? 7.805 40.625 -0.071 1 95.25 423 TYR A O 1
ATOM 3402 N N . ASP A 1 424 ? 6.816 38.812 -0.912 1 91.81 424 ASP A N 1
ATOM 3403 C CA . ASP A 1 424 ? 8.008 38 -0.729 1 91.81 424 ASP A CA 1
ATOM 3404 C C . ASP A 1 424 ? 8.906 38.031 -1.961 1 91.81 424 ASP A C 1
ATOM 3406 O O . ASP A 1 424 ? 10.023 37.531 -1.944 1 91.81 424 ASP A O 1
ATOM 3410 N N . LYS A 1 425 ? 8.406 38.688 -2.975 1 93.31 425 LYS A N 1
ATOM 3411 C CA . LYS A 1 425 ? 9.125 38.781 -4.242 1 93.31 425 LYS A CA 1
ATOM 3412 C C . LYS A 1 425 ? 9.57 40.188 -4.551 1 93.31 425 LYS A C 1
ATOM 3414 O O . LYS A 1 425 ? 9.664 40.594 -5.715 1 93.31 425 LYS A O 1
ATOM 3419 N N . GLY A 1 426 ? 9.617 40.969 -3.549 1 94.69 426 GLY A N 1
ATOM 3420 C CA . GLY A 1 426 ? 10.25 42.25 -3.701 1 94.69 426 GLY A CA 1
ATOM 3421 C C . GLY A 1 426 ? 9.258 43.406 -3.854 1 94.69 426 GLY A C 1
ATOM 3422 O O . GLY A 1 426 ? 9.641 44.562 -3.887 1 94.69 426 GLY A O 1
ATOM 3423 N N . TYR A 1 427 ? 8.047 43.094 -3.994 1 95.62 427 TYR A N 1
ATOM 3424 C CA . TYR A 1 427 ? 7.047 44.156 -4.094 1 95.62 427 TYR A CA 1
ATOM 3425 C C . TYR A 1 427 ? 6.793 44.781 -2.73 1 95.62 427 TYR A C 1
ATOM 3427 O O . TYR A 1 427 ? 6.602 44.094 -1.735 1 95.62 427 TYR A O 1
ATOM 3435 N N . THR A 1 428 ? 6.844 46.156 -2.658 1 95.44 428 THR A N 1
ATOM 3436 C CA . THR A 1 428 ? 6.68 46.844 -1.383 1 95.44 428 THR A CA 1
ATOM 3437 C C . THR A 1 428 ? 5.355 47.594 -1.347 1 95.44 428 THR A C 1
ATOM 3439 O O . THR A 1 428 ? 4.855 47.938 -0.271 1 95.44 428 THR A O 1
ATOM 3442 N N . SER A 1 429 ? 4.844 48 -2.426 1 93.81 429 SER A N 1
ATOM 3443 C CA . SER A 1 429 ? 3.529 48.594 -2.621 1 93.81 429 SER A CA 1
ATOM 3444 C C . SER A 1 429 ? 2.844 48.031 -3.863 1 93.81 429 SER A C 1
ATOM 3446 O O . SER A 1 429 ? 3.492 47.781 -4.883 1 93.81 429 SER A O 1
ATOM 3448 N N . LEU A 1 430 ? 1.54 47.781 -3.707 1 92 430 LEU A N 1
ATOM 3449 C CA . LEU A 1 430 ? 0.857 47.125 -4.812 1 92 430 LEU A CA 1
ATOM 3450 C C . LEU A 1 430 ? -0.181 48.062 -5.441 1 92 430 LEU A C 1
ATOM 3452 O O . LEU A 1 430 ? -1.031 48.594 -4.738 1 92 430 LEU A O 1
ATOM 3456 N N . GLY A 1 431 ? -0.033 48.312 -6.652 1 88.44 431 GLY A N 1
ATOM 3457 C CA . GLY A 1 431 ? -1.028 48.938 -7.516 1 88.44 431 GLY A CA 1
ATOM 3458 C C . GLY A 1 431 ? -1.514 48 -8.617 1 88.44 431 GLY A C 1
ATOM 3459 O O . GLY A 1 431 ? -1.795 46.812 -8.367 1 88.44 431 GLY A O 1
ATOM 3460 N N . THR A 1 432 ? -1.675 48.469 -9.797 1 87.5 432 THR A N 1
ATOM 3461 C CA . THR A 1 432 ? -2.037 47.625 -10.93 1 87.5 432 THR A CA 1
ATOM 3462 C C . THR A 1 432 ? -0.802 46.938 -11.516 1 87.5 432 THR A C 1
ATOM 3464 O O . THR A 1 432 ? 0.324 47.406 -11.297 1 87.5 432 THR A O 1
ATOM 3467 N N . LYS A 1 433 ? -1.062 45.875 -12.227 1 89.88 433 LYS A N 1
ATOM 3468 C CA . LYS A 1 433 ? 0.036 45.094 -12.781 1 89.88 433 LYS A CA 1
ATOM 3469 C C . LYS A 1 433 ? 0.93 45.969 -13.672 1 89.88 433 LYS A C 1
ATOM 3471 O O . LYS A 1 433 ? 2.154 45.812 -13.656 1 89.88 433 LYS A O 1
ATOM 3476 N N . SER A 1 434 ? 0.32 46.844 -14.383 1 88.75 434 SER A N 1
ATOM 3477 C CA . SER A 1 434 ? 1.055 47.625 -15.359 1 88.75 434 SER A CA 1
ATOM 3478 C C . SER A 1 434 ? 1.806 48.781 -14.695 1 88.75 434 SER A C 1
ATOM 3480 O O . SER A 1 434 ? 2.764 49.312 -15.258 1 88.75 434 SER A O 1
ATOM 3482 N N . THR A 1 435 ? 1.458 49.062 -13.484 1 89.81 435 THR A N 1
ATOM 3483 C CA . THR A 1 435 ? 2.037 50.25 -12.859 1 89.81 435 THR A CA 1
ATOM 3484 C C . THR A 1 435 ? 2.893 49.875 -11.656 1 89.81 435 THR A C 1
ATOM 3486 O O . THR A 1 435 ? 3.252 50.75 -10.852 1 89.81 435 THR A O 1
ATOM 3489 N N . THR A 1 436 ? 3.135 48.625 -11.484 1 93.25 436 THR A N 1
ATOM 3490 C CA . THR A 1 436 ? 3.871 48.188 -10.305 1 93.25 436 THR A CA 1
ATOM 3491 C C . THR A 1 436 ? 4.988 47.219 -10.68 1 93.25 436 THR A C 1
ATOM 3493 O O . THR A 1 436 ? 4.773 46.281 -11.469 1 93.25 436 THR A O 1
ATOM 3496 N N . ILE A 1 437 ? 6.184 47.5 -10.297 1 93.69 437 ILE A N 1
ATOM 3497 C CA . ILE A 1 437 ? 7.332 46.594 -10.43 1 93.69 437 ILE A CA 1
ATOM 3498 C C . ILE A 1 437 ? 7.949 46.344 -9.062 1 93.69 437 ILE A C 1
ATOM 3500 O O . ILE A 1 437 ? 7.672 47.062 -8.102 1 93.69 437 ILE A O 1
ATOM 3504 N N . PRO A 1 438 ? 8.734 45.281 -8.961 1 94.81 438 PRO A N 1
ATOM 3505 C CA . PRO A 1 438 ? 9.422 45.094 -7.688 1 94.81 438 PRO A CA 1
ATOM 3506 C C . PRO A 1 438 ? 10.336 46.25 -7.312 1 94.81 438 PRO A C 1
ATOM 3508 O O . PRO A 1 438 ? 10.938 46.875 -8.188 1 94.81 438 PRO A O 1
ATOM 3511 N N . ASN A 1 439 ? 10.422 46.562 -6.027 1 95.06 439 ASN A N 1
ATOM 3512 C CA . ASN A 1 439 ? 11.242 47.656 -5.523 1 95.06 439 ASN A CA 1
ATOM 3513 C C . ASN A 1 439 ? 12.719 47.438 -5.824 1 95.06 439 ASN A C 1
ATOM 3515 O O . ASN A 1 439 ? 13.32 46.469 -5.332 1 95.06 439 ASN A O 1
ATOM 3519 N N . PRO A 1 440 ? 13.297 48.281 -6.625 1 93 440 PRO A N 1
ATOM 3520 C CA . PRO A 1 440 ? 14.688 48.094 -7.031 1 93 440 PRO A CA 1
ATOM 3521 C C . PRO A 1 440 ? 15.641 48.031 -5.84 1 93 440 PRO A C 1
ATOM 3523 O O . PRO A 1 440 ? 16.703 47.406 -5.93 1 93 440 PRO A O 1
ATOM 3526 N N . ARG A 1 441 ? 15.234 48.5 -4.773 1 93.81 441 ARG A N 1
ATOM 3527 C CA . ARG A 1 441 ? 16.094 48.531 -3.594 1 93.81 441 ARG A CA 1
ATOM 3528 C C . ARG A 1 441 ? 16.188 47.156 -2.945 1 93.81 441 ARG A C 1
ATOM 3530 O O . ARG A 1 441 ? 17.078 46.906 -2.131 1 93.81 441 ARG A O 1
ATOM 3537 N N . LEU A 1 442 ? 15.344 46.281 -3.344 1 93.81 442 LEU A N 1
ATOM 3538 C CA . LEU A 1 442 ? 15.305 44.938 -2.732 1 93.81 442 LEU A CA 1
ATOM 3539 C C . LEU A 1 442 ? 15.914 43.906 -3.666 1 93.81 442 LEU A C 1
ATOM 3541 O O . LEU A 1 442 ? 15.844 42.719 -3.389 1 93.81 442 LEU A O 1
ATOM 3545 N N . ARG A 1 443 ? 16.5 44.281 -4.781 1 92.38 443 ARG A N 1
ATOM 3546 C CA . ARG A 1 443 ? 17.125 43.344 -5.719 1 92.38 443 ARG A CA 1
ATOM 3547 C C . ARG A 1 443 ? 18.344 42.656 -5.09 1 92.38 443 ARG A C 1
ATOM 3549 O O . ARG A 1 443 ? 19.141 43.312 -4.43 1 92.38 443 ARG A O 1
ATOM 3556 N N . ASP A 1 444 ? 18.391 41.406 -5.145 1 88.88 444 ASP A N 1
ATOM 3557 C CA . ASP A 1 444 ? 19.531 40.656 -4.625 1 88.88 444 ASP A CA 1
ATOM 3558 C C . ASP A 1 444 ? 20.812 41.031 -5.359 1 88.88 444 ASP A C 1
ATOM 3560 O O . ASP A 1 444 ? 20.891 40.938 -6.586 1 88.88 444 ASP A O 1
ATOM 3564 N N . PRO A 1 445 ? 21.781 41.469 -4.598 1 88.88 445 PRO A N 1
ATOM 3565 C CA . PRO A 1 445 ? 23.031 41.844 -5.246 1 88.88 445 PRO A CA 1
ATOM 3566 C C . PRO A 1 445 ? 23.734 40.688 -5.922 1 88.88 445 PRO A C 1
ATOM 3568 O O . PRO A 1 445 ? 24.5 40.875 -6.875 1 88.88 445 PRO A O 1
ATOM 3571 N N . ASN A 1 446 ? 23.625 39.5 -5.461 1 88.12 446 ASN A N 1
ATOM 3572 C CA . ASN A 1 446 ? 24.312 38.312 -5.98 1 88.12 446 ASN A CA 1
ATOM 3573 C C . ASN A 1 446 ? 23.531 37.656 -7.113 1 88.12 446 ASN A C 1
ATOM 3575 O O . ASN A 1 446 ? 24.094 36.906 -7.902 1 88.12 446 ASN A O 1
ATOM 3579 N N . ASP A 1 447 ? 22.234 37.812 -7.18 1 86.75 447 ASP A N 1
ATOM 3580 C CA . ASP A 1 447 ? 21.359 37.281 -8.211 1 86.75 447 ASP A CA 1
ATOM 3581 C C . ASP A 1 447 ? 20.281 38.281 -8.594 1 86.75 447 ASP A C 1
ATOM 3583 O O . ASP A 1 447 ? 19.219 38.344 -7.957 1 86.75 447 ASP A O 1
ATOM 3587 N N . THR A 1 448 ? 20.438 38.844 -9.656 1 86.69 448 THR A N 1
ATOM 3588 C CA . THR A 1 448 ? 19.594 40 -10.047 1 86.69 448 THR A CA 1
ATOM 3589 C C . THR A 1 448 ? 18.188 39.531 -10.391 1 86.69 448 THR A C 1
ATOM 3591 O O . THR A 1 448 ? 17.266 40.344 -10.492 1 86.69 448 THR A O 1
ATOM 3594 N N . SER A 1 449 ? 18.016 38.344 -10.516 1 88.19 449 SER A N 1
ATOM 3595 C CA . SER A 1 449 ? 16.688 37.812 -10.82 1 88.19 449 SER A CA 1
ATOM 3596 C C . SER A 1 449 ? 15.867 37.625 -9.547 1 88.19 449 SER A C 1
ATOM 3598 O O . SER A 1 449 ? 14.648 37.406 -9.609 1 88.19 449 SER A O 1
ATOM 3600 N N . LEU A 1 450 ? 16.562 37.812 -8.414 1 90.38 450 LEU A N 1
ATOM 3601 C CA . LEU A 1 450 ? 15.891 37.562 -7.141 1 90.38 450 LEU A CA 1
ATOM 3602 C C . LEU A 1 450 ? 15.719 38.875 -6.355 1 90.38 450 LEU A C 1
ATOM 3604 O O . LEU A 1 450 ? 16.5 39.812 -6.535 1 90.38 450 LEU A O 1
ATOM 3608 N N . TYR A 1 451 ? 14.648 39 -5.668 1 93.88 451 TYR A N 1
ATOM 3609 C CA . TYR A 1 451 ? 14.352 40.125 -4.801 1 93.88 451 TYR A CA 1
ATOM 3610 C C . TYR A 1 451 ? 14.109 39.688 -3.367 1 93.88 451 TYR A C 1
ATOM 3612 O O . TYR A 1 451 ? 13.539 38.594 -3.137 1 93.88 451 TYR A O 1
ATOM 3620 N N . PHE A 1 452 ? 14.531 40.469 -2.432 1 92.31 452 PHE A N 1
ATOM 3621 C CA . PHE A 1 452 ? 14.258 40.219 -1.021 1 92.31 452 PHE A CA 1
ATOM 3622 C C . PHE A 1 452 ? 12.82 40.562 -0.67 1 92.31 452 PHE A C 1
ATOM 3624 O O . PHE A 1 452 ? 12.18 41.344 -1.366 1 92.31 452 PHE A O 1
ATOM 3631 N N . PRO A 1 453 ? 12.383 39.969 0.423 1 93.25 453 PRO A N 1
ATOM 3632 C CA . PRO A 1 453 ? 11.008 40.25 0.836 1 93.25 453 PRO A CA 1
ATOM 3633 C C . PRO A 1 453 ? 10.812 41.719 1.255 1 93.25 453 PRO A C 1
ATOM 3635 O O . PRO A 1 453 ? 11.766 42.375 1.688 1 93.25 453 PRO A O 1
ATOM 3638 N N . ALA A 1 454 ? 9.617 42.156 1.175 1 95.44 454 ALA A N 1
ATOM 3639 C CA . ALA A 1 454 ? 9.242 43.562 1.406 1 95.44 454 ALA A CA 1
ATOM 3640 C C . ALA A 1 454 ? 9.625 44 2.814 1 95.44 454 ALA A C 1
ATOM 3642 O O . ALA A 1 454 ? 9.969 45.156 3.033 1 95.44 454 ALA A O 1
ATOM 3643 N N . TYR A 1 455 ? 9.578 43.062 3.766 1 93.88 455 TYR A N 1
ATOM 3644 C CA . TYR A 1 455 ? 9.789 43.438 5.16 1 93.88 455 TYR A CA 1
ATOM 3645 C C . TYR A 1 455 ? 11.266 43.688 5.43 1 93.88 455 TYR A C 1
ATOM 3647 O O . TYR A 1 455 ? 11.633 44.125 6.523 1 93.88 455 TYR A O 1
ATOM 3655 N N . THR A 1 456 ? 12.117 43.5 4.434 1 93.25 456 THR A N 1
ATOM 3656 C CA . THR A 1 456 ? 13.547 43.75 4.613 1 93.25 456 THR A CA 1
ATOM 3657 C C . THR A 1 456 ? 13.922 45.156 4.152 1 93.25 456 THR A C 1
ATOM 3659 O O . THR A 1 456 ? 15.078 45.562 4.27 1 93.25 456 THR A O 1
ATOM 3662 N N . LEU A 1 457 ? 12.945 46 3.676 1 92.81 457 LEU A N 1
ATOM 3663 C CA . LEU A 1 457 ? 13.211 47.344 3.244 1 92.81 457 LEU A CA 1
ATOM 3664 C C . LEU A 1 457 ? 13.625 48.219 4.426 1 92.81 457 LEU A C 1
ATOM 3666 O O . LEU A 1 457 ? 12.883 48.344 5.406 1 92.81 457 LEU A O 1
ATOM 3670 N N . THR A 1 458 ? 14.75 48.812 4.363 1 89.94 458 THR A N 1
ATOM 3671 C CA . THR A 1 458 ? 15.281 49.562 5.496 1 89.94 458 THR A CA 1
ATOM 3672 C C . THR A 1 458 ? 14.859 51.031 5.418 1 89.94 458 THR A C 1
ATOM 3674 O O . THR A 1 458 ? 14.539 51.656 6.438 1 89.94 458 THR A O 1
ATOM 3677 N N . ASP A 1 459 ? 14.891 51.656 4.188 1 90 459 ASP A N 1
ATOM 3678 C CA . ASP A 1 459 ? 14.477 53.031 4.004 1 90 459 ASP A CA 1
ATOM 3679 C C . ASP A 1 459 ? 12.992 53.125 3.637 1 90 459 ASP A C 1
ATOM 3681 O O . ASP A 1 459 ? 12.641 53.031 2.461 1 90 459 ASP A O 1
ATOM 3685 N N . GLU A 1 460 ? 12.172 53.406 4.59 1 90.19 460 GLU A N 1
ATOM 3686 C CA . GLU A 1 460 ? 10.719 53.406 4.422 1 90.19 460 GLU A CA 1
ATOM 3687 C C . GLU A 1 460 ? 10.273 54.469 3.408 1 90.19 460 GLU A C 1
ATOM 3689 O O . GLU A 1 460 ? 9.211 54.312 2.793 1 90.19 460 GLU A O 1
ATOM 3694 N N . SER A 1 461 ? 11.047 55.5 3.26 1 89.69 461 SER A N 1
ATOM 3695 C CA . SER A 1 461 ? 10.688 56.562 2.338 1 89.69 461 SER A CA 1
ATOM 3696 C C . SER A 1 461 ? 10.703 56.094 0.893 1 89.69 461 SER A C 1
ATOM 3698 O O . SER A 1 461 ? 10.141 56.75 0.008 1 89.69 461 SER A O 1
ATOM 3700 N N . THR A 1 462 ? 11.281 54.969 0.707 1 91 462 THR A N 1
ATOM 3701 C CA . THR A 1 462 ? 11.414 54.438 -0.648 1 91 462 THR A CA 1
ATOM 3702 C C . THR A 1 462 ? 10.375 53.344 -0.916 1 91 462 THR A C 1
ATOM 3704 O O . THR A 1 462 ? 10.5 52.594 -1.879 1 91 462 THR A O 1
ATOM 3707 N N . GLU A 1 463 ? 9.359 53.281 -0.118 1 93.31 463 GLU A N 1
ATOM 3708 C CA . GLU A 1 463 ? 8.344 52.25 -0.194 1 93.31 463 GLU A CA 1
ATOM 3709 C C . GLU A 1 463 ? 7.672 52.219 -1.566 1 93.31 463 GLU A C 1
ATOM 3711 O O . GLU A 1 463 ? 7.32 51.156 -2.076 1 93.31 463 GLU A O 1
ATOM 3716 N N . ARG A 1 464 ? 7.535 53.375 -2.221 1 90.81 464 ARG A N 1
ATOM 3717 C CA . ARG A 1 464 ? 6.738 53.469 -3.439 1 90.81 464 ARG A CA 1
ATOM 3718 C C . ARG A 1 464 ? 7.629 53.562 -4.672 1 90.81 464 ARG A C 1
ATOM 3720 O O . ARG A 1 464 ? 7.176 54 -5.738 1 90.81 464 ARG A O 1
ATOM 3727 N N . GLN A 1 465 ? 8.812 53.219 -4.535 1 89.62 465 GLN A N 1
ATOM 3728 C CA . GLN A 1 465 ? 9.734 53.312 -5.664 1 89.62 465 GLN A CA 1
ATOM 3729 C C . GLN A 1 465 ? 9.422 52.281 -6.727 1 89.62 465 GLN A C 1
ATOM 3731 O O . GLN A 1 465 ? 9.914 52.344 -7.852 1 89.62 465 GLN A O 1
ATOM 3736 N N . GLY A 1 466 ? 8.602 51.406 -6.488 1 88.12 466 GLY A N 1
ATOM 3737 C CA . GLY A 1 466 ? 8.172 50.438 -7.488 1 88.12 466 GLY A CA 1
ATOM 3738 C C . GLY A 1 466 ? 6.887 50.812 -8.188 1 88.12 466 GLY A C 1
ATOM 3739 O O . GLY A 1 466 ? 6.441 50.125 -9.109 1 88.12 466 GLY A O 1
ATOM 3740 N N . ARG A 1 467 ? 6.34 51.906 -7.785 1 89.44 467 ARG A N 1
ATOM 3741 C CA . ARG A 1 467 ? 5.105 52.406 -8.383 1 89.44 467 ARG A CA 1
ATOM 3742 C C . ARG A 1 467 ? 5.395 53.344 -9.531 1 89.44 467 ARG A C 1
ATOM 3744 O O . ARG A 1 467 ? 6.242 54.25 -9.414 1 89.44 467 ARG A O 1
ATOM 3751 N N . MET A 1 468 ? 4.785 53.062 -10.695 1 79.06 468 MET A N 1
ATOM 3752 C CA . MET A 1 468 ? 4.973 53.906 -11.867 1 79.06 468 MET A CA 1
ATOM 3753 C C . MET A 1 468 ? 3.773 54.844 -12.055 1 79.06 468 MET A C 1
ATOM 3755 O O . MET A 1 468 ? 2.65 54.5 -11.688 1 79.06 468 MET A O 1
ATOM 3759 N N . MET B 1 1 ? 31.516 -26.859 6.926 1 25.27 1 MET B N 1
ATOM 3760 C CA . MET B 1 1 ? 31.562 -25.469 7.348 1 25.27 1 MET B CA 1
ATOM 3761 C C . MET B 1 1 ? 30.156 -24.906 7.562 1 25.27 1 MET B C 1
ATOM 3763 O O . MET B 1 1 ? 29.297 -25.062 6.699 1 25.27 1 MET B O 1
ATOM 3767 N N . MET B 1 2 ? 29.656 -24.719 8.719 1 33 2 MET B N 1
ATOM 3768 C CA . MET B 1 2 ? 28.281 -24.453 9.102 1 33 2 MET B CA 1
ATOM 3769 C C . MET B 1 2 ? 27.734 -23.219 8.367 1 33 2 MET B C 1
ATOM 3771 O O . MET B 1 2 ? 28.328 -22.141 8.438 1 33 2 MET B O 1
ATOM 3775 N N . GLU B 1 3 ? 27.234 -23.312 7.207 1 41.62 3 GLU B N 1
ATOM 3776 C CA . GLU B 1 3 ? 26.734 -22.266 6.309 1 41.62 3 GLU B CA 1
ATOM 3777 C C . GLU B 1 3 ? 26.078 -21.141 7.086 1 41.62 3 GLU B C 1
ATOM 3779 O O . GLU B 1 3 ? 25.141 -21.375 7.855 1 41.62 3 GLU B O 1
ATOM 3784 N N . THR B 1 4 ? 26.891 -20.172 7.492 1 52.78 4 THR B N 1
ATOM 3785 C CA . THR B 1 4 ? 26.469 -19.031 8.281 1 52.78 4 THR B CA 1
ATOM 3786 C C . THR B 1 4 ? 25.219 -18.391 7.68 1 52.78 4 THR B C 1
ATOM 3788 O O . THR B 1 4 ? 25.219 -17.953 6.531 1 52.78 4 THR B O 1
ATOM 3791 N N . VAL B 1 5 ? 23.984 -18.781 8.203 1 63.56 5 VAL B N 1
ATOM 3792 C CA . VAL B 1 5 ? 22.719 -18.25 7.719 1 63.56 5 VAL B CA 1
ATOM 3793 C C . VAL B 1 5 ? 22.562 -16.797 8.18 1 63.56 5 VAL B C 1
ATOM 3795 O O . VAL B 1 5 ? 22.578 -16.516 9.383 1 63.56 5 VAL B O 1
ATOM 3798 N N . TYR B 1 6 ? 22.734 -15.773 7.23 1 83.56 6 TYR B N 1
ATOM 3799 C CA . TYR B 1 6 ? 22.531 -14.359 7.516 1 83.56 6 TYR B CA 1
ATOM 3800 C C . TYR B 1 6 ? 21.031 -14.039 7.621 1 83.56 6 TYR B C 1
ATOM 3802 O O . TYR B 1 6 ? 20.281 -14.281 6.68 1 83.56 6 TYR B O 1
ATOM 3810 N N . THR B 1 7 ? 20.688 -13.734 8.898 1 92.81 7 THR B N 1
ATOM 3811 C CA . THR B 1 7 ? 19.297 -13.359 9.164 1 92.81 7 THR B CA 1
ATOM 3812 C C . THR B 1 7 ? 19.203 -11.883 9.539 1 92.81 7 THR B C 1
ATOM 3814 O O . THR B 1 7 ? 20.172 -11.305 10.039 1 92.81 7 THR B O 1
ATOM 3817 N N . ALA B 1 8 ? 18.078 -11.32 9.203 1 96.62 8 ALA B N 1
ATOM 3818 C CA . ALA B 1 8 ? 17.875 -9.898 9.484 1 96.62 8 ALA B CA 1
ATOM 3819 C C . ALA B 1 8 ? 16.547 -9.672 10.219 1 96.62 8 ALA B C 1
ATOM 3821 O O . ALA B 1 8 ? 15.633 -10.492 10.125 1 96.62 8 ALA B O 1
ATOM 3822 N N . GLY B 1 9 ? 16.5 -8.703 11.062 1 98.12 9 GLY B N 1
ATOM 3823 C CA . GLY B 1 9 ? 15.297 -8.172 11.672 1 98.12 9 GLY B CA 1
ATOM 3824 C C . GLY B 1 9 ? 15.086 -6.691 11.391 1 98.12 9 GLY B C 1
ATOM 3825 O O . GLY B 1 9 ? 16.047 -5.953 11.188 1 98.12 9 GLY B O 1
ATOM 3826 N N . LEU B 1 10 ? 13.812 -6.273 11.312 1 98.75 10 LEU B N 1
ATOM 3827 C CA . LEU B 1 10 ? 13.469 -4.875 11.086 1 98.75 10 LEU B CA 1
ATOM 3828 C C . LEU B 1 10 ? 12.594 -4.34 12.211 1 98.75 10 LEU B C 1
ATOM 3830 O O . LEU B 1 10 ? 11.617 -4.984 12.602 1 98.75 10 LEU B O 1
ATOM 3834 N N . ILE B 1 11 ? 12.969 -3.256 12.734 1 98.75 11 ILE B N 1
ATOM 3835 C CA . ILE B 1 11 ? 12.172 -2.553 13.734 1 98.75 11 ILE B CA 1
ATOM 3836 C C . ILE B 1 11 ? 11.641 -1.248 13.148 1 98.75 11 ILE B C 1
ATOM 3838 O O . ILE B 1 11 ? 12.414 -0.322 12.875 1 98.75 11 ILE B O 1
ATOM 3842 N N . VAL B 1 12 ? 10.359 -1.194 12.953 1 98.25 12 VAL B N 1
ATOM 3843 C CA . VAL B 1 12 ? 9.703 0.015 12.461 1 98.25 12 VAL B CA 1
ATOM 3844 C C . VAL B 1 12 ? 9.211 0.853 13.641 1 98.25 12 VAL B C 1
ATOM 3846 O O . VAL B 1 12 ? 8.438 0.373 14.469 1 98.25 12 VAL B O 1
ATOM 3849 N N . ILE B 1 13 ? 9.656 2.084 13.672 1 97.56 13 ILE B N 1
ATOM 3850 C CA . ILE B 1 13 ? 9.32 2.98 14.773 1 97.56 13 ILE B CA 1
ATOM 3851 C C . ILE B 1 13 ? 8.484 4.148 14.258 1 97.56 13 ILE B C 1
ATOM 3853 O O . ILE B 1 13 ? 8.969 4.965 13.469 1 97.56 13 ILE B O 1
ATOM 3857 N N . GLY B 1 14 ? 7.262 4.23 14.75 1 92.62 14 GLY B N 1
ATOM 3858 C CA . GLY B 1 14 ? 6.395 5.312 14.305 1 92.62 14 GLY B CA 1
ATOM 3859 C C . GLY B 1 14 ? 4.969 5.176 14.797 1 92.62 14 GLY B C 1
ATOM 3860 O O . GLY B 1 14 ? 4.254 4.25 14.406 1 92.62 14 GLY B O 1
ATOM 3861 N N . ASP B 1 15 ? 4.48 6.148 15.516 1 91.69 15 ASP B N 1
ATOM 3862 C CA . ASP B 1 15 ? 3.111 6.16 16.031 1 91.69 15 ASP B CA 1
ATOM 3863 C C . ASP B 1 15 ? 2.102 6.215 14.883 1 91.69 15 ASP B C 1
ATOM 3865 O O . ASP B 1 15 ? 1 5.672 14.992 1 91.69 15 ASP B O 1
ATOM 3869 N N . GLU B 1 16 ? 2.506 6.879 13.852 1 89.12 16 GLU B N 1
ATOM 3870 C CA . GLU B 1 16 ? 1.602 7.09 12.727 1 89.12 16 GLU B CA 1
ATOM 3871 C C . GLU B 1 16 ? 1.228 5.766 12.062 1 89.12 16 GLU B C 1
ATOM 3873 O O . GLU B 1 16 ? 0.147 5.637 11.484 1 89.12 16 GLU B O 1
ATOM 3878 N N . ILE B 1 17 ? 2.084 4.77 12.164 1 91.94 17 ILE B N 1
ATOM 3879 C CA . ILE B 1 17 ? 1.799 3.451 11.609 1 91.94 17 ILE B CA 1
ATOM 3880 C C . ILE B 1 17 ? 0.793 2.723 12.5 1 91.94 17 ILE B C 1
ATOM 3882 O O . ILE B 1 17 ? -0.167 2.129 12 1 91.94 17 ILE B O 1
ATOM 3886 N N . LEU B 1 18 ? 0.973 2.828 13.758 1 93.94 18 LEU B N 1
ATOM 3887 C CA . LEU B 1 18 ? 0.135 2.129 14.727 1 93.94 18 LEU B CA 1
ATOM 3888 C C . LEU B 1 18 ? -1.212 2.824 14.883 1 93.94 18 LEU B C 1
ATOM 3890 O O . LEU B 1 18 ? -2.146 2.258 15.453 1 93.94 18 LEU B O 1
ATOM 3894 N N . ARG B 1 19 ? -1.306 4 14.32 1 89.56 19 ARG B N 1
ATOM 3895 C CA . ARG B 1 19 ? -2.586 4.699 14.281 1 89.56 19 ARG B CA 1
ATOM 3896 C C . ARG B 1 19 ? -3.271 4.508 12.93 1 89.56 19 ARG B C 1
ATOM 3898 O O . ARG B 1 19 ? -4.41 4.941 12.734 1 89.56 19 ARG B O 1
ATOM 3905 N N . GLY B 1 20 ? -2.596 3.896 12.039 1 88.62 20 GLY B N 1
ATOM 3906 C CA . GLY B 1 20 ? -3.166 3.572 10.734 1 88.62 20 GLY B CA 1
ATOM 3907 C C . GLY B 1 20 ? -3.105 4.727 9.758 1 88.62 20 GLY B C 1
ATOM 3908 O O . GLY B 1 20 ? -3.758 4.695 8.711 1 88.62 20 GLY B O 1
ATOM 3909 N N . GLN B 1 21 ? -2.338 5.715 10.031 1 82.81 21 GLN B N 1
ATOM 3910 C CA . GLN B 1 21 ? -2.285 6.906 9.188 1 82.81 21 GLN B CA 1
ATOM 3911 C C . GLN B 1 21 ? -1.4 6.68 7.969 1 82.81 21 GLN B C 1
ATOM 3913 O O . GLN B 1 21 ? -1.629 7.273 6.91 1 82.81 21 GLN B O 1
ATOM 3918 N N . ILE B 1 22 ? -0.424 5.879 8.172 1 82.56 22 ILE B N 1
ATOM 3919 C CA . ILE B 1 22 ? 0.519 5.582 7.102 1 82.56 22 ILE B CA 1
ATOM 3920 C C . ILE B 1 22 ? 0.657 4.07 6.934 1 82.56 22 ILE B C 1
ATOM 3922 O O . ILE B 1 22 ? 0.681 3.332 7.922 1 82.56 22 ILE B O 1
ATOM 3926 N N . ILE B 1 23 ? 0.696 3.656 5.699 1 87.06 23 ILE B N 1
ATOM 3927 C CA . ILE B 1 23 ? 0.983 2.262 5.387 1 87.06 23 ILE B CA 1
ATOM 3928 C C . ILE B 1 23 ? 2.492 2.059 5.273 1 87.06 23 ILE B C 1
ATOM 3930 O O . ILE B 1 23 ? 3.176 2.818 4.582 1 87.06 23 ILE B O 1
ATOM 3934 N N . ASP B 1 24 ? 3.021 1.078 5.906 1 92.5 24 ASP B N 1
ATOM 3935 C CA . ASP B 1 24 ? 4.453 0.791 5.875 1 92.5 24 ASP B CA 1
ATOM 3936 C C . ASP B 1 24 ? 4.848 0.113 4.566 1 92.5 24 ASP B C 1
ATOM 3938 O O . ASP B 1 24 ? 4.566 -1.07 4.363 1 92.5 24 ASP B O 1
ATOM 3942 N N . THR B 1 25 ? 5.594 0.792 3.742 1 91.06 25 THR B N 1
ATOM 3943 C CA . THR B 1 25 ? 6.102 0.226 2.496 1 91.06 25 THR B CA 1
ATOM 3944 C C . THR B 1 25 ? 7.582 -0.113 2.617 1 91.06 25 THR B C 1
ATOM 3946 O O . THR B 1 25 ? 8.133 -0.828 1.776 1 91.06 25 THR B O 1
ATOM 3949 N N . ASN B 1 26 ? 8.203 0.406 3.67 1 95.69 26 ASN B N 1
ATOM 3950 C CA . ASN B 1 26 ? 9.625 0.171 3.877 1 95.69 26 ASN B CA 1
ATOM 3951 C C . ASN B 1 26 ? 9.922 -1.312 4.074 1 95.69 26 ASN B C 1
ATOM 3953 O O . ASN B 1 26 ? 10.945 -1.812 3.592 1 95.69 26 ASN B O 1
ATOM 3957 N N . THR B 1 27 ? 9.016 -1.977 4.707 1 96.31 27 THR B N 1
ATOM 3958 C CA . THR B 1 27 ? 9.188 -3.398 4.984 1 96.31 27 THR B CA 1
ATOM 3959 C C . THR B 1 27 ? 9.32 -4.191 3.686 1 96.31 27 THR B C 1
ATOM 3961 O O . THR B 1 27 ? 10.242 -4.992 3.531 1 96.31 27 THR B O 1
ATOM 3964 N N . SER B 1 28 ? 8.43 -3.982 2.785 1 92.94 28 SER B N 1
ATOM 3965 C CA . SER B 1 28 ? 8.438 -4.715 1.523 1 92.94 28 SER B CA 1
ATOM 3966 C C . SER B 1 28 ? 9.695 -4.414 0.718 1 92.94 28 SER B C 1
ATOM 3968 O O . SER B 1 28 ? 10.281 -5.312 0.106 1 92.94 28 SER B O 1
ATOM 3970 N N . TYR B 1 29 ? 10.109 -3.176 0.706 1 95.69 29 TYR B N 1
ATOM 3971 C CA . TYR B 1 29 ? 11.305 -2.779 -0.035 1 95.69 29 TYR B CA 1
ATOM 3972 C C . TYR B 1 29 ? 12.539 -3.475 0.515 1 95.69 29 TYR B C 1
ATOM 3974 O O . TYR B 1 29 ? 13.328 -4.043 -0.244 1 95.69 29 TYR B O 1
ATOM 3982 N N . LEU B 1 30 ? 12.672 -3.404 1.79 1 97.44 30 LEU B N 1
ATOM 3983 C CA . LEU B 1 30 ? 13.805 -4.055 2.439 1 97.44 30 LEU B CA 1
ATOM 3984 C C . LEU B 1 30 ? 13.797 -5.555 2.174 1 97.44 30 LEU B C 1
ATOM 3986 O O . LEU B 1 30 ? 14.836 -6.137 1.849 1 97.44 30 LEU B O 1
ATOM 3990 N N . ALA B 1 31 ? 12.695 -6.152 2.365 1 95.56 31 ALA B N 1
ATOM 3991 C CA . ALA B 1 31 ? 12.555 -7.598 2.219 1 95.56 31 ALA B CA 1
ATOM 3992 C C . ALA B 1 31 ? 12.992 -8.055 0.829 1 95.56 31 ALA B C 1
ATOM 3994 O O . ALA B 1 31 ? 13.727 -9.031 0.693 1 95.56 31 ALA B O 1
ATOM 3995 N N . LYS B 1 32 ? 12.578 -7.363 -0.146 1 91.5 32 LYS B N 1
ATOM 3996 C CA . LYS B 1 32 ? 12.93 -7.691 -1.525 1 91.5 32 LYS B CA 1
ATOM 3997 C C . LYS B 1 32 ? 14.438 -7.594 -1.746 1 91.5 32 LYS B C 1
ATOM 3999 O O . LYS B 1 32 ? 15.039 -8.469 -2.377 1 91.5 32 LYS B O 1
ATOM 4004 N N . LYS B 1 33 ? 15 -6.508 -1.277 1 93 33 LYS B N 1
ATOM 4005 C CA . LYS B 1 33 ? 16.422 -6.281 -1.453 1 93 33 LYS B CA 1
ATOM 4006 C C . LYS B 1 33 ? 17.25 -7.328 -0.708 1 93 33 LYS B C 1
ATOM 4008 O O . LYS B 1 33 ? 18.281 -7.793 -1.208 1 93 33 LYS B O 1
ATOM 4013 N N . LEU B 1 34 ? 16.812 -7.676 0.469 1 94.38 34 LEU B N 1
ATOM 4014 C CA . LEU B 1 34 ? 17.516 -8.695 1.254 1 94.38 34 LEU B CA 1
ATOM 4015 C C . LEU B 1 34 ? 17.438 -10.055 0.565 1 94.38 34 LEU B C 1
ATOM 4017 O O . LEU B 1 34 ? 18.438 -10.773 0.509 1 94.38 34 LEU B O 1
ATOM 4021 N N . GLN B 1 35 ? 16.281 -10.352 0.091 1 88.81 35 GLN B N 1
ATOM 4022 C CA . GLN B 1 35 ? 16.109 -11.625 -0.609 1 88.81 35 GLN B CA 1
ATOM 4023 C C . GLN B 1 35 ? 17.078 -11.742 -1.785 1 88.81 35 GLN B C 1
ATOM 4025 O O . GLN B 1 35 ? 17.672 -12.797 -2 1 88.81 35 GLN B O 1
ATOM 4030 N N . ALA B 1 36 ? 17.188 -10.703 -2.5 1 86.12 36 ALA B N 1
ATOM 4031 C CA . ALA B 1 36 ? 18.062 -10.664 -3.666 1 86.12 36 ALA B CA 1
ATOM 4032 C C . ALA B 1 36 ? 19.531 -10.828 -3.256 1 86.12 36 ALA B C 1
ATOM 4034 O O . ALA B 1 36 ? 20.359 -11.242 -4.062 1 86.12 36 ALA B O 1
ATOM 4035 N N . SER B 1 37 ? 19.812 -10.547 -2.035 1 89.38 37 SER B N 1
ATOM 4036 C CA . SER B 1 37 ? 21.188 -10.633 -1.556 1 89.38 37 SER B CA 1
ATOM 4037 C C . SER B 1 37 ? 21.406 -11.898 -0.74 1 89.38 37 SER B C 1
ATOM 4039 O O . SER B 1 37 ? 22.484 -12.102 -0.176 1 89.38 37 SER B O 1
ATOM 4041 N N . GLY B 1 38 ? 20.406 -12.695 -0.626 1 88.12 38 GLY B N 1
ATOM 4042 C CA . GLY B 1 38 ? 20.531 -13.969 0.069 1 88.12 38 GLY B CA 1
ATOM 4043 C C . GLY B 1 38 ? 20.438 -13.836 1.576 1 88.12 38 GLY B C 1
ATOM 4044 O O . GLY B 1 38 ? 20.953 -14.672 2.314 1 88.12 38 GLY B O 1
ATOM 4045 N N . ILE B 1 39 ? 19.938 -12.797 2.082 1 92.38 39 ILE B N 1
ATOM 4046 C CA . ILE B 1 39 ? 19.688 -12.586 3.506 1 92.38 39 ILE B CA 1
ATOM 4047 C C . ILE B 1 39 ? 18.203 -12.742 3.807 1 92.38 39 ILE B C 1
ATOM 4049 O O . ILE B 1 39 ? 17.359 -12.195 3.092 1 92.38 39 ILE B O 1
ATOM 4053 N N . LYS B 1 40 ? 17.891 -13.531 4.82 1 91.19 40 LYS B N 1
ATOM 4054 C CA . LYS B 1 40 ? 16.484 -13.812 5.137 1 91.19 40 LYS B CA 1
ATOM 4055 C C . LYS B 1 40 ? 15.969 -12.867 6.215 1 91.19 40 LYS B C 1
ATOM 4057 O O . LYS B 1 40 ? 16.516 -12.812 7.32 1 91.19 40 LYS B O 1
ATOM 4062 N N . LEU B 1 41 ? 14.961 -12.086 5.863 1 95.25 41 LEU B N 1
ATOM 4063 C CA . LEU B 1 41 ? 14.242 -11.305 6.867 1 95.25 41 LEU B CA 1
ATOM 4064 C C . LEU B 1 41 ? 13.336 -12.195 7.707 1 95.25 41 LEU B C 1
ATOM 4066 O O . LEU B 1 41 ? 12.43 -12.844 7.176 1 95.25 41 LEU B O 1
ATOM 4070 N N . ARG B 1 42 ? 13.508 -12.18 9 1 95.88 42 ARG B N 1
ATOM 4071 C CA . ARG B 1 42 ? 12.852 -13.18 9.844 1 95.88 42 ARG B CA 1
ATOM 4072 C C . ARG B 1 42 ? 11.695 -12.57 10.617 1 95.88 42 ARG B C 1
ATOM 4074 O O . ARG B 1 42 ? 10.711 -13.242 10.914 1 95.88 42 ARG B O 1
ATOM 4081 N N . LYS B 1 43 ? 11.93 -11.344 10.961 1 97.56 43 LYS B N 1
ATOM 4082 C CA . LYS B 1 43 ? 10.945 -10.711 11.836 1 97.56 43 LYS B CA 1
ATOM 4083 C C . LYS B 1 43 ? 10.906 -9.203 11.617 1 97.56 43 LYS B C 1
ATOM 4085 O O . LYS B 1 43 ? 11.945 -8.57 11.422 1 97.56 43 LYS B O 1
ATOM 4090 N N . VAL B 1 44 ? 9.688 -8.664 11.609 1 98.44 44 VAL B N 1
ATOM 4091 C CA . VAL B 1 44 ? 9.461 -7.219 11.625 1 98.44 44 VAL B CA 1
ATOM 4092 C C . VAL B 1 44 ? 8.609 -6.848 12.836 1 98.44 44 VAL B C 1
ATOM 4094 O O . VAL B 1 44 ? 7.625 -7.531 13.141 1 98.44 44 VAL B O 1
ATOM 4097 N N . THR B 1 45 ? 9 -5.855 13.555 1 98.44 45 THR B N 1
ATOM 4098 C CA . THR B 1 45 ? 8.203 -5.359 14.672 1 98.44 45 THR B CA 1
ATOM 4099 C C . THR B 1 45 ? 7.938 -3.863 14.523 1 98.44 45 THR B C 1
ATOM 4101 O O . THR B 1 45 ? 8.844 -3.098 14.172 1 98.44 45 THR B O 1
ATOM 4104 N N . VAL B 1 46 ? 6.711 -3.482 14.633 1 98 46 VAL B N 1
ATOM 4105 C CA . VAL B 1 46 ? 6.293 -2.084 14.625 1 98 46 VAL B CA 1
ATOM 4106 C C . VAL B 1 46 ? 5.953 -1.642 16.047 1 98 46 VAL B C 1
ATOM 4108 O O . VAL B 1 46 ? 5.105 -2.25 16.703 1 98 46 VAL B O 1
ATOM 4111 N N . ILE B 1 47 ? 6.598 -0.571 16.5 1 97.75 47 ILE B N 1
ATOM 4112 C CA . ILE B 1 47 ? 6.418 -0.165 17.891 1 97.75 47 ILE B CA 1
ATOM 4113 C C . ILE B 1 47 ? 6.25 1.351 17.969 1 97.75 47 ILE B C 1
ATOM 4115 O O . ILE B 1 47 ? 6.402 2.051 16.953 1 97.75 47 ILE B O 1
ATOM 4119 N N . LEU B 1 48 ? 5.934 1.838 19.203 1 94.81 48 LEU B N 1
ATOM 4120 C CA . LEU B 1 48 ? 5.699 3.252 19.469 1 94.81 48 LEU B CA 1
ATOM 4121 C C . LEU B 1 48 ? 7.016 3.992 19.688 1 94.81 48 LEU B C 1
ATOM 4123 O O . LEU B 1 48 ? 8.062 3.363 19.875 1 94.81 48 LEU B O 1
ATOM 4127 N N . ASP B 1 49 ? 6.875 5.316 19.609 1 93.75 49 ASP B N 1
ATOM 4128 C CA . ASP B 1 49 ? 8.016 6.184 19.875 1 93.75 49 ASP B CA 1
ATOM 4129 C C . ASP B 1 49 ? 8.266 6.332 21.375 1 93.75 49 ASP B C 1
ATOM 4131 O O . ASP B 1 49 ? 8.188 7.434 21.906 1 93.75 49 ASP B O 1
ATOM 4135 N N . ILE B 1 50 ? 8.578 5.23 22.016 1 94.81 50 ILE B N 1
ATOM 4136 C CA . ILE B 1 50 ? 8.875 5.188 23.438 1 94.81 50 ILE B CA 1
ATOM 4137 C C . ILE B 1 50 ? 10.281 4.633 23.656 1 94.81 50 ILE B C 1
ATOM 4139 O O . ILE B 1 50 ? 10.586 3.512 23.234 1 94.81 50 ILE B O 1
ATOM 4143 N N . VAL B 1 51 ? 11.07 5.395 24.344 1 97.56 51 VAL B N 1
ATOM 4144 C CA . VAL B 1 51 ? 12.5 5.117 24.484 1 97.56 51 VAL B CA 1
ATOM 4145 C C . VAL B 1 51 ? 12.695 3.723 25.078 1 97.56 51 VAL B C 1
ATOM 4147 O O . VAL B 1 51 ? 13.438 2.904 24.516 1 97.56 51 VAL B O 1
ATOM 4150 N N . ASP B 1 52 ? 12.023 3.398 26.094 1 97.62 52 ASP B N 1
ATOM 4151 C CA . ASP B 1 52 ? 12.227 2.133 26.797 1 97.62 52 ASP B CA 1
ATOM 4152 C C . ASP B 1 52 ? 11.812 0.951 25.922 1 97.62 52 ASP B C 1
ATOM 4154 O O . ASP B 1 52 ? 12.469 -0.092 25.922 1 97.62 52 ASP B O 1
ATOM 4158 N N . GLU B 1 53 ? 10.75 1.143 25.203 1 96.81 53 GLU B N 1
ATOM 4159 C CA . GLU B 1 53 ? 10.258 0.082 24.328 1 96.81 53 GLU B CA 1
ATOM 4160 C C . GLU B 1 53 ? 11.219 -0.163 23.172 1 96.81 53 GLU B C 1
ATOM 4162 O O . GLU B 1 53 ? 11.5 -1.312 22.828 1 96.81 53 GLU B O 1
ATOM 4167 N N . ILE B 1 54 ? 11.641 0.887 22.594 1 98.31 54 ILE B N 1
ATOM 4168 C CA . ILE B 1 54 ? 12.594 0.785 21.5 1 98.31 54 ILE B CA 1
ATOM 4169 C C . ILE B 1 54 ? 13.891 0.141 21.984 1 98.31 54 ILE B C 1
ATOM 4171 O O . ILE B 1 54 ? 14.43 -0.758 21.344 1 98.31 54 ILE B O 1
ATOM 4175 N N . ALA B 1 55 ? 14.359 0.569 23.156 1 98.56 55 ALA B N 1
ATOM 4176 C CA . ALA B 1 55 ? 15.602 0.056 23.734 1 98.56 55 ALA B CA 1
ATOM 4177 C C . ALA B 1 55 ? 15.523 -1.453 23.953 1 98.56 55 ALA B C 1
ATOM 4179 O O . ALA B 1 55 ? 16.438 -2.188 23.578 1 98.56 55 ALA B O 1
ATOM 4180 N N . LYS B 1 56 ? 14.492 -1.848 24.5 1 98 56 LYS B N 1
ATOM 4181 C CA . LYS B 1 56 ? 14.305 -3.27 24.766 1 98 56 LYS B CA 1
ATOM 4182 C C . LYS B 1 56 ? 14.258 -4.074 23.469 1 98 56 LYS B C 1
ATOM 4184 O O . LYS B 1 56 ? 14.898 -5.117 23.359 1 98 56 LYS B O 1
ATOM 4189 N N . THR B 1 57 ? 13.492 -3.645 22.516 1 98.12 57 THR B N 1
ATOM 4190 C CA . THR B 1 57 ? 13.312 -4.344 21.25 1 98.12 57 THR B CA 1
ATOM 4191 C C . THR B 1 57 ? 14.633 -4.434 20.484 1 98.12 57 THR B C 1
ATOM 4193 O O . THR B 1 57 ? 14.969 -5.484 19.938 1 98.12 57 THR B O 1
ATOM 4196 N N . VAL B 1 58 ? 15.352 -3.367 20.484 1 98.25 58 VAL B N 1
ATOM 4197 C CA . VAL B 1 58 ? 16.609 -3.32 19.766 1 98.25 58 VAL B CA 1
ATOM 4198 C C . VAL B 1 58 ? 17.609 -4.277 20.406 1 98.25 58 VAL B C 1
ATOM 4200 O O . VAL B 1 58 ? 18.359 -4.965 19.703 1 98.25 58 VAL B O 1
ATOM 4203 N N . LEU B 1 59 ? 17.641 -4.285 21.688 1 98.12 59 LEU B N 1
ATOM 4204 C CA . LEU B 1 59 ? 18.547 -5.191 22.391 1 98.12 59 LEU B CA 1
ATOM 4205 C C . LEU B 1 59 ? 18.234 -6.645 22.047 1 98.12 59 LEU B C 1
ATOM 4207 O O . LEU B 1 59 ? 19.141 -7.43 21.75 1 98.12 59 LEU B O 1
ATOM 4211 N N . ASP B 1 60 ? 17 -6.977 22.125 1 97.62 60 ASP B N 1
ATOM 4212 C CA . ASP B 1 60 ? 16.578 -8.336 21.797 1 97.62 60 ASP B CA 1
ATOM 4213 C C . ASP B 1 60 ? 16.938 -8.711 20.359 1 97.62 60 ASP B C 1
ATOM 4215 O O . ASP B 1 60 ? 17.453 -9.797 20.109 1 97.62 60 ASP B O 1
ATOM 4219 N N . PHE B 1 61 ? 16.625 -7.836 19.406 1 97.94 61 PHE B N 1
ATOM 4220 C CA . PHE B 1 61 ? 16.906 -8.078 18 1 97.94 61 PHE B CA 1
ATOM 4221 C C . PHE B 1 61 ? 18.406 -8.227 17.75 1 97.94 61 PHE B C 1
ATOM 4223 O O . PHE B 1 61 ? 18.828 -9.062 16.953 1 97.94 61 PHE B O 1
ATOM 4230 N N . SER B 1 62 ? 19.219 -7.398 18.422 1 97.56 62 SER B N 1
ATOM 4231 C CA . SER B 1 62 ? 20.656 -7.398 18.219 1 97.56 62 SER B CA 1
ATOM 4232 C C . SER B 1 62 ? 21.281 -8.727 18.625 1 97.56 62 SER B C 1
ATOM 4234 O O . SER B 1 62 ? 22.297 -9.141 18.078 1 97.56 62 SER B O 1
ATOM 4236 N N . LYS B 1 63 ? 20.656 -9.398 19.562 1 96.81 63 LYS B N 1
ATOM 4237 C CA . LYS B 1 63 ? 21.141 -10.695 20.016 1 96.81 63 LYS B CA 1
ATOM 4238 C C . LYS B 1 63 ? 20.641 -11.828 19.125 1 96.81 63 LYS B C 1
ATOM 4240 O O . LYS B 1 63 ? 21.312 -12.844 18.969 1 96.81 63 LYS B O 1
ATOM 4245 N N . GLU B 1 64 ? 19.547 -11.648 18.562 1 95.56 64 GLU B N 1
ATOM 4246 C CA . GLU B 1 64 ? 18.859 -12.734 17.891 1 95.56 64 GLU B CA 1
ATOM 4247 C C . GLU B 1 64 ? 19.234 -12.789 16.406 1 95.56 64 GLU B C 1
ATOM 4249 O O . GLU B 1 64 ? 19.25 -13.859 15.805 1 95.56 64 GLU B O 1
ATOM 4254 N N . TYR B 1 65 ? 19.484 -11.688 15.781 1 95.44 65 TYR B N 1
ATOM 4255 C CA . TYR B 1 65 ? 19.703 -11.633 14.336 1 95.44 65 TYR B CA 1
ATOM 4256 C C . TYR B 1 65 ? 21.094 -11.102 14.016 1 95.44 65 TYR B C 1
ATOM 4258 O O . TYR B 1 65 ? 21.656 -10.297 14.766 1 95.44 65 TYR B O 1
ATOM 4266 N N . SER B 1 66 ? 21.625 -11.508 12.836 1 94.56 66 SER B N 1
ATOM 4267 C CA . SER B 1 66 ? 22.953 -11.062 12.398 1 94.56 66 SER B CA 1
ATOM 4268 C C . SER B 1 66 ? 22.938 -9.586 12.016 1 94.56 66 SER B C 1
ATOM 4270 O O . SER B 1 66 ? 23.938 -8.883 12.211 1 94.56 66 SER B O 1
ATOM 4272 N N . ILE B 1 67 ? 21.844 -9.148 11.445 1 96.25 67 ILE B N 1
ATOM 4273 C CA . ILE B 1 67 ? 21.688 -7.762 11.023 1 96.25 67 ILE B CA 1
ATOM 4274 C C . ILE B 1 67 ? 20.344 -7.215 11.508 1 96.25 67 ILE B C 1
ATOM 4276 O O . ILE B 1 67 ? 19.328 -7.902 11.438 1 96.25 67 ILE B O 1
ATOM 4280 N N . VAL B 1 68 ? 20.391 -6.02 12.047 1 98.31 68 VAL B N 1
ATOM 4281 C CA . VAL B 1 68 ? 19.156 -5.363 12.5 1 98.31 68 VAL B CA 1
ATOM 4282 C C . VAL B 1 68 ? 19.016 -4.012 11.797 1 98.31 68 VAL B C 1
ATOM 4284 O O . VAL B 1 68 ?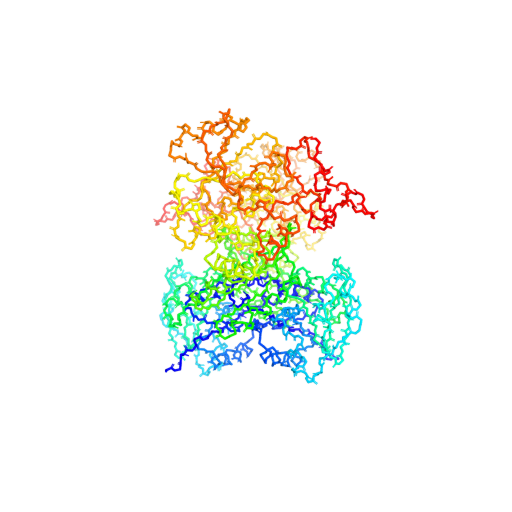 19.969 -3.236 11.727 1 98.31 68 VAL B O 1
ATOM 4287 N N . PHE B 1 69 ? 17.844 -3.781 11.25 1 98.69 69 PHE B N 1
ATOM 4288 C CA . PHE B 1 69 ? 17.5 -2.482 10.68 1 98.69 69 PHE B CA 1
ATOM 4289 C C . PHE B 1 69 ? 16.438 -1.781 11.516 1 98.69 69 PHE B C 1
ATOM 4291 O O . PHE B 1 69 ? 15.555 -2.43 12.07 1 98.69 69 PHE B O 1
ATOM 4298 N N . THR B 1 70 ? 16.578 -0.508 11.656 1 98.69 70 THR B N 1
ATOM 4299 C CA . THR B 1 70 ? 15.477 0.305 12.172 1 98.69 70 THR B CA 1
ATOM 4300 C C . THR B 1 70 ? 14.969 1.271 11.109 1 98.69 70 THR B C 1
ATOM 4302 O O . THR B 1 70 ? 15.695 1.607 10.164 1 98.69 70 THR B O 1
ATOM 4305 N N . SER B 1 71 ? 13.742 1.636 11.203 1 98 71 SER B N 1
ATOM 4306 C CA . SER B 1 71 ? 13.117 2.604 10.305 1 98 71 SER B CA 1
ATOM 4307 C C . SER B 1 71 ? 12.297 3.629 11.086 1 98 71 SER B C 1
ATOM 4309 O O . SER B 1 71 ? 11.273 3.293 11.68 1 98 71 SER B O 1
ATOM 4311 N N . GLY B 1 72 ? 12.828 4.898 11.125 1 95.69 72 GLY B N 1
ATOM 4312 C CA . GLY B 1 72 ? 12.055 5.965 11.734 1 95.69 72 GLY B CA 1
ATOM 4313 C C . GLY B 1 72 ? 12.648 6.469 13.031 1 95.69 72 GLY B C 1
ATOM 4314 O O . GLY B 1 72 ? 13.516 5.816 13.617 1 95.69 72 GLY B O 1
ATOM 4315 N N . GLY B 1 73 ? 12.227 7.664 13.453 1 94.62 73 GLY B N 1
ATOM 4316 C CA . GLY B 1 73 ? 12.539 8.227 14.758 1 94.62 73 GLY B CA 1
ATOM 4317 C C . GLY B 1 73 ? 13.898 8.898 14.805 1 94.62 73 GLY B C 1
ATOM 4318 O O . GLY B 1 73 ? 14.5 9.016 15.875 1 94.62 73 GLY B O 1
ATOM 4319 N N . VAL B 1 74 ? 14.383 9.32 13.617 1 94.62 74 VAL B N 1
ATOM 4320 C CA . VAL B 1 74 ? 15.734 9.867 13.609 1 94.62 74 VAL B CA 1
ATOM 4321 C C . VAL B 1 74 ? 15.695 11.336 13.203 1 94.62 74 VAL B C 1
ATOM 4323 O O . VAL B 1 74 ? 16.734 11.953 12.953 1 94.62 74 VAL B O 1
ATOM 4326 N N . GLY B 1 75 ? 14.594 11.938 13.156 1 90.06 75 GLY B N 1
ATOM 4327 C CA . GLY B 1 75 ? 14.453 13.344 12.805 1 90.06 75 GLY B CA 1
ATOM 4328 C C . GLY B 1 75 ? 14.805 14.281 13.938 1 90.06 75 GLY B C 1
ATOM 4329 O O . GLY B 1 75 ? 15.359 13.859 14.953 1 90.06 75 GLY B O 1
ATOM 4330 N N . PRO B 1 76 ? 14.508 15.57 13.758 1 89.88 76 PRO B N 1
ATOM 4331 C CA . PRO B 1 76 ? 14.93 16.578 14.727 1 89.88 76 PRO B CA 1
ATOM 4332 C C . PRO B 1 76 ? 13.859 16.875 15.781 1 89.88 76 PRO B C 1
ATOM 4334 O O . PRO B 1 76 ? 14.086 17.656 16.703 1 89.88 76 PRO B O 1
ATOM 4337 N N . THR B 1 77 ? 12.727 16.266 15.672 1 89.69 77 THR B N 1
ATOM 4338 C CA . THR B 1 77 ? 11.602 16.641 16.531 1 89.69 77 THR B CA 1
ATOM 4339 C C . THR B 1 77 ? 11.586 15.805 17.797 1 89.69 77 THR B C 1
ATOM 4341 O O . THR B 1 77 ? 12.352 14.852 17.938 1 89.69 77 THR B O 1
ATOM 4344 N N . HIS B 1 78 ? 10.766 16.125 18.734 1 88.5 78 HIS B N 1
ATOM 4345 C CA . HIS B 1 78 ? 10.711 15.562 20.078 1 88.5 78 HIS B CA 1
ATOM 4346 C C . HIS B 1 78 ? 10.383 14.07 20.031 1 88.5 78 HIS B C 1
ATOM 4348 O O . HIS B 1 78 ? 10.758 13.328 20.953 1 88.5 78 HIS B O 1
ATOM 4354 N N . ASP B 1 79 ? 9.727 13.672 19.016 1 89.31 79 ASP B N 1
ATOM 4355 C CA . ASP B 1 79 ? 9.305 12.281 18.938 1 89.31 79 ASP B CA 1
ATOM 4356 C C . ASP B 1 79 ? 10.359 11.422 18.234 1 89.31 79 ASP B C 1
ATOM 4358 O O . ASP B 1 79 ? 10.188 10.211 18.094 1 89.31 79 ASP B O 1
ATOM 4362 N N . ASP B 1 80 ? 11.367 12.008 17.844 1 92.19 80 ASP B N 1
ATOM 4363 C CA . ASP B 1 80 ? 12.477 11.273 17.234 1 92.19 80 ASP B CA 1
ATOM 4364 C C . ASP B 1 80 ? 13.461 10.805 18.312 1 92.19 80 ASP B C 1
ATOM 4366 O O . ASP B 1 80 ? 14.477 11.453 18.547 1 92.19 80 ASP B O 1
ATOM 4370 N N . VAL B 1 81 ? 13.227 9.648 18.859 1 95.38 81 VAL B N 1
ATOM 4371 C CA . VAL B 1 81 ? 13.938 9.219 20.062 1 95.38 81 VAL B CA 1
ATOM 4372 C C . VAL B 1 81 ? 14.734 7.949 19.766 1 95.38 81 VAL B C 1
ATOM 4374 O O . VAL B 1 81 ? 15.188 7.266 20.688 1 95.38 81 VAL B O 1
ATOM 4377 N N . THR B 1 82 ? 14.867 7.57 18.516 1 97.5 82 THR B N 1
ATOM 4378 C CA . THR B 1 82 ? 15.461 6.293 18.141 1 97.5 82 THR B CA 1
ATOM 4379 C C . THR B 1 82 ? 16.922 6.227 18.578 1 97.5 82 THR B C 1
ATOM 4381 O O . THR B 1 82 ? 17.359 5.227 19.156 1 97.5 82 THR B O 1
ATOM 4384 N N . TYR B 1 83 ? 17.75 7.285 18.359 1 97.81 83 TYR B N 1
ATOM 4385 C CA . TYR B 1 83 ? 19.156 7.285 18.75 1 97.81 83 TYR B CA 1
ATOM 4386 C C . TYR B 1 83 ? 19.297 7.156 20.266 1 97.81 83 TYR B C 1
ATOM 4388 O O . TYR B 1 83 ? 20.125 6.387 20.766 1 97.81 83 TYR B O 1
ATOM 4396 N N . GLU B 1 84 ? 18.484 7.914 20.938 1 97.38 84 GLU B N 1
ATOM 4397 C CA . GLU B 1 84 ? 18.484 7.848 22.391 1 97.38 84 GLU B CA 1
ATOM 4398 C C . GLU B 1 84 ? 18.156 6.441 22.891 1 97.38 84 GLU B C 1
ATOM 4400 O O . GLU B 1 84 ? 18.812 5.922 23.797 1 97.38 84 GLU B O 1
ATOM 4405 N N . ALA B 1 85 ? 17.188 5.871 22.312 1 98.31 85 ALA B N 1
ATOM 4406 C CA . ALA B 1 85 ? 16.719 4.543 22.703 1 98.31 85 ALA B CA 1
ATOM 4407 C C . ALA B 1 85 ? 17.797 3.49 22.438 1 98.31 85 ALA B C 1
ATOM 4409 O O . ALA B 1 85 ? 18.031 2.602 23.266 1 98.31 85 ALA B O 1
ATOM 4410 N N . ILE B 1 86 ? 18.406 3.547 21.297 1 98.19 86 ILE B N 1
ATOM 4411 C CA . ILE B 1 86 ? 19.438 2.58 20.938 1 98.19 86 ILE B CA 1
ATOM 4412 C C . ILE B 1 86 ? 20.625 2.709 21.875 1 98.19 86 ILE B C 1
ATOM 4414 O O . ILE B 1 86 ? 21.188 1.702 22.312 1 98.19 86 ILE B O 1
ATOM 4418 N N . ALA B 1 87 ? 21.062 3.953 22.203 1 98.06 87 ALA B N 1
ATOM 4419 C CA . ALA B 1 87 ? 22.141 4.168 23.172 1 98.06 87 ALA B CA 1
ATOM 4420 C C . ALA B 1 87 ? 21.812 3.514 24.516 1 98.06 87 ALA B C 1
ATOM 4422 O O . ALA B 1 87 ? 22.641 2.83 25.109 1 98.06 87 ALA B O 1
ATOM 4423 N N . LYS B 1 88 ? 20.625 3.713 24.938 1 97.88 88 LYS B N 1
ATOM 4424 C CA . LYS B 1 88 ? 20.172 3.137 26.203 1 97.88 88 LYS B CA 1
ATOM 4425 C C . LYS B 1 88 ? 20.172 1.612 26.141 1 97.88 88 LYS B C 1
ATOM 4427 O O . LYS B 1 88 ? 20.656 0.951 27.078 1 97.88 88 LYS B O 1
ATOM 4432 N N . GLY B 1 89 ? 19.625 1.064 25.125 1 97.69 89 GLY B N 1
ATOM 4433 C CA . GLY B 1 89 ? 19.516 -0.379 24.984 1 97.69 89 GLY B CA 1
ATOM 4434 C C . GLY B 1 89 ? 20.859 -1.074 24.953 1 97.69 89 GLY B C 1
ATOM 4435 O O . GLY B 1 89 ? 21.016 -2.174 25.484 1 97.69 89 GLY B O 1
ATOM 4436 N N . LEU B 1 90 ? 21.844 -0.416 24.375 1 97.56 90 LEU B N 1
ATOM 4437 C CA . LEU B 1 90 ? 23.156 -1.044 24.188 1 97.56 90 LEU B CA 1
ATOM 4438 C C . LEU B 1 90 ? 24.141 -0.552 25.234 1 97.56 90 LEU B C 1
ATOM 4440 O O . LEU B 1 90 ? 25.297 -0.974 25.25 1 97.56 90 LEU B O 1
ATOM 4444 N N . GLY B 1 91 ? 23.75 0.289 26.047 1 96.75 91 GLY B N 1
ATOM 4445 C CA . GLY B 1 91 ? 24.625 0.817 27.078 1 96.75 91 GLY B CA 1
ATOM 4446 C C . GLY B 1 91 ? 25.703 1.738 26.531 1 96.75 91 GLY B C 1
ATOM 4447 O O . GLY B 1 91 ? 26.859 1.67 26.953 1 96.75 91 GLY B O 1
ATOM 4448 N N . LEU B 1 92 ? 25.312 2.537 25.578 1 97.38 92 LEU B N 1
ATOM 4449 C CA . LEU B 1 92 ? 26.234 3.484 24.969 1 97.38 92 LEU B CA 1
ATOM 4450 C C . LEU B 1 92 ? 25.922 4.914 25.391 1 97.38 92 LEU B C 1
ATOM 4452 O O . LEU B 1 92 ? 24.875 5.164 26 1 97.38 92 LEU B O 1
ATOM 4456 N N . LYS B 1 93 ? 26.812 5.844 25.062 1 96.75 93 LYS B N 1
ATOM 4457 C CA . LYS B 1 93 ? 26.594 7.258 25.328 1 96.75 93 LYS B CA 1
ATOM 4458 C C . LYS B 1 93 ? 26.156 8.008 24.078 1 96.75 93 LYS B C 1
ATOM 4460 O O . LYS B 1 93 ? 26.484 7.617 22.969 1 96.75 93 LYS B O 1
ATOM 4465 N N . LEU B 1 94 ? 25.391 9.078 24.312 1 96.31 94 LEU B N 1
ATOM 4466 C CA . LEU B 1 94 ? 25 9.984 23.25 1 96.31 94 LEU B CA 1
ATOM 4467 C C . LEU B 1 94 ? 25.938 11.18 23.156 1 96.31 94 LEU B C 1
ATOM 4469 O O . LEU B 1 94 ? 26.109 11.914 24.141 1 96.31 94 LEU B O 1
ATOM 4473 N N . GLU B 1 95 ? 26.516 11.289 22.031 1 96.19 95 GLU B N 1
ATOM 4474 C CA . GLU B 1 95 ? 27.469 12.383 21.844 1 96.19 95 GLU B CA 1
ATOM 4475 C C . GLU B 1 95 ? 27.359 12.961 20.438 1 96.19 95 GLU B C 1
ATOM 4477 O O . GLU B 1 95 ? 26.922 12.281 19.516 1 96.19 95 GLU B O 1
ATOM 4482 N N . GLN B 1 96 ? 27.812 14.164 20.359 1 95.38 96 GLN B N 1
ATOM 4483 C CA . GLN B 1 96 ? 27.828 14.812 19.062 1 95.38 96 GLN B CA 1
ATOM 4484 C C . GLN B 1 96 ? 28.906 14.211 18.156 1 95.38 96 GLN B C 1
ATOM 4486 O O . GLN B 1 96 ? 30.016 13.938 18.625 1 95.38 96 GLN B O 1
ATOM 4491 N N . HIS B 1 97 ? 28.594 13.883 17 1 95.38 97 HIS B N 1
ATOM 4492 C CA . HIS B 1 97 ? 29.547 13.359 16.016 1 95.38 97 HIS B CA 1
ATOM 4493 C C . HIS B 1 97 ? 30.047 14.461 15.086 1 95.38 97 HIS B C 1
ATOM 4495 O O . HIS B 1 97 ? 29.266 15.023 14.32 1 95.38 97 HIS B O 1
ATOM 4501 N N . GLU B 1 98 ? 31.25 14.719 15.055 1 93.69 98 GLU B N 1
ATOM 4502 C CA . GLU B 1 98 ? 31.844 15.859 14.375 1 93.69 98 GLU B CA 1
ATOM 4503 C C . GLU B 1 98 ? 31.594 15.805 12.867 1 93.69 98 GLU B C 1
ATOM 4505 O O . GLU B 1 98 ? 31.25 16.812 12.25 1 93.69 98 GLU B O 1
ATOM 4510 N N . GLU B 1 99 ? 31.719 14.648 12.281 1 94.25 99 GLU B N 1
ATOM 4511 C CA . GLU B 1 99 ? 31.516 14.523 10.844 1 94.25 99 GLU B CA 1
ATOM 4512 C C . GLU B 1 99 ? 30.062 14.812 10.461 1 94.25 99 GLU B C 1
ATOM 4514 O O . GLU B 1 99 ? 29.797 15.375 9.398 1 94.25 99 GLU B O 1
ATOM 4519 N N . LEU B 1 100 ? 29.188 14.367 11.289 1 94.38 100 LEU B N 1
ATOM 4520 C CA . LEU B 1 100 ? 27.781 14.617 11.031 1 94.38 100 LEU B CA 1
ATOM 4521 C C . LEU B 1 100 ? 27.469 16.109 11.117 1 94.38 100 LEU B C 1
ATOM 4523 O O . LEU B 1 100 ? 26.625 16.609 10.375 1 94.38 100 LEU B O 1
ATOM 4527 N N . VAL B 1 101 ? 28.094 16.781 12.039 1 93.38 101 VAL B N 1
ATOM 4528 C CA . VAL B 1 101 ? 27.891 18.234 12.172 1 93.38 101 VAL B CA 1
ATOM 4529 C C . VAL B 1 101 ? 28.234 18.922 10.844 1 93.38 101 VAL B C 1
ATOM 4531 O O . VAL B 1 101 ? 27.469 19.766 10.367 1 93.38 101 VAL B O 1
ATOM 4534 N N . ASP B 1 102 ? 29.281 18.516 10.281 1 91.56 102 ASP B N 1
ATOM 4535 C CA . ASP B 1 102 ? 29.734 19.109 9.016 1 91.56 102 ASP B CA 1
ATOM 4536 C C . ASP B 1 102 ? 28.734 18.828 7.898 1 91.56 102 ASP B C 1
ATOM 4538 O O . ASP B 1 102 ? 28.422 19.703 7.098 1 91.56 102 ASP B O 1
ATOM 4542 N N . ILE B 1 103 ? 28.266 17.688 7.871 1 91.38 103 ILE B N 1
ATOM 4543 C CA . ILE B 1 103 ? 27.344 17.25 6.82 1 91.38 103 ILE B CA 1
ATOM 4544 C C . ILE B 1 103 ? 26.047 18.062 6.902 1 91.38 103 ILE B C 1
ATOM 4546 O O . ILE B 1 103 ? 25.578 18.609 5.898 1 91.38 103 ILE B O 1
ATOM 4550 N N . TYR B 1 104 ? 25.5 18.172 8.086 1 89.12 104 TYR B N 1
ATOM 4551 C CA . TYR B 1 104 ? 24.172 18.766 8.219 1 89.12 104 TYR B CA 1
ATOM 4552 C C . TYR B 1 104 ? 24.25 20.281 8.172 1 89.12 104 TYR B C 1
ATOM 4554 O O . TYR B 1 104 ? 23.297 20.953 7.75 1 89.12 104 TYR B O 1
ATOM 4562 N N . LEU B 1 105 ? 25.391 20.797 8.578 1 86.75 105 LEU B N 1
ATOM 4563 C CA . LEU B 1 105 ? 25.578 22.234 8.406 1 86.75 105 LEU B CA 1
ATOM 4564 C C . LEU B 1 105 ? 25.609 22.609 6.934 1 86.75 105 LEU B C 1
ATOM 4566 O O . LEU B 1 105 ? 25.156 23.703 6.559 1 86.75 105 LEU B O 1
ATOM 4570 N N . ASN B 1 106 ? 26.109 21.719 6.152 1 86.56 106 ASN B N 1
ATOM 4571 C CA . ASN B 1 106 ? 26.156 21.938 4.711 1 86.56 106 ASN B CA 1
ATOM 4572 C C . ASN B 1 106 ? 24.766 21.766 4.078 1 86.56 106 ASN B C 1
ATOM 4574 O O . ASN B 1 106 ? 24.438 22.438 3.102 1 86.56 106 ASN B O 1
ATOM 4578 N N . LEU B 1 107 ? 24.078 20.922 4.613 1 85.5 107 LEU B N 1
ATOM 4579 C CA . LEU B 1 107 ? 22.766 20.609 4.055 1 85.5 107 LEU B CA 1
ATOM 4580 C C . LEU B 1 107 ? 21.734 21.672 4.453 1 85.5 107 LEU B C 1
ATOM 4582 O O . LEU B 1 107 ? 20.828 22 3.682 1 85.5 107 LEU B O 1
ATOM 4586 N N . PHE B 1 108 ? 21.906 22.094 5.699 1 85.88 108 PHE B N 1
ATOM 4587 C CA . PHE B 1 108 ? 20.953 23.047 6.227 1 85.88 108 PHE B CA 1
ATOM 4588 C C . PHE B 1 108 ? 21.672 24.25 6.84 1 85.88 108 PHE B C 1
ATOM 4590 O O . PHE B 1 108 ? 21.609 24.469 8.047 1 85.88 108 PHE B O 1
ATOM 4597 N N . PRO B 1 109 ? 22.109 25.125 6.047 1 81.88 109 PRO B N 1
ATOM 4598 C CA . PRO B 1 109 ? 22.922 26.234 6.551 1 81.88 109 PRO B CA 1
ATOM 4599 C C . PRO B 1 109 ? 22.125 27.219 7.398 1 81.88 109 PRO B C 1
ATOM 4601 O O . PRO B 1 109 ? 22.688 27.859 8.305 1 81.88 109 PRO B O 1
ATOM 4604 N N . ASN B 1 110 ? 20.859 27.281 7.219 1 81.5 110 ASN B N 1
ATOM 4605 C CA . ASN B 1 110 ? 20.047 28.266 7.902 1 81.5 110 ASN B CA 1
ATOM 4606 C C . ASN B 1 110 ? 19.453 27.719 9.195 1 81.5 110 ASN B C 1
ATOM 4608 O O . ASN B 1 110 ? 18.734 28.438 9.906 1 81.5 110 ASN B O 1
ATOM 4612 N N . HIS B 1 111 ? 19.797 26.531 9.523 1 84.62 111 HIS B N 1
ATOM 4613 C CA . HIS B 1 111 ? 19.219 25.891 10.703 1 84.62 111 HIS B CA 1
ATOM 4614 C C . HIS B 1 111 ? 20.312 25.266 11.57 1 84.62 111 HIS B C 1
ATOM 4616 O O . HIS B 1 111 ? 20.203 24.094 11.961 1 84.62 111 HIS B O 1
ATOM 4622 N N . LYS B 1 112 ? 21.266 25.984 11.938 1 80.56 112 LYS B N 1
ATOM 4623 C CA . LYS B 1 112 ? 22.453 25.469 12.648 1 80.56 112 LYS B CA 1
ATOM 4624 C C . LYS B 1 112 ? 22.062 24.906 14.008 1 80.56 112 LYS B C 1
ATOM 4626 O O . LYS B 1 112 ? 22.5 23.812 14.375 1 80.56 112 LYS B O 1
ATOM 4631 N N . LYS B 1 113 ? 21.234 25.578 14.758 1 81.25 113 LYS B N 1
ATOM 4632 C CA . LYS B 1 113 ? 20.875 25.141 16.094 1 81.25 113 LYS B CA 1
ATOM 4633 C C . LYS B 1 113 ? 20 23.891 16.062 1 81.25 113 LYS B C 1
ATOM 4635 O O . LYS B 1 113 ? 20.25 22.938 16.797 1 81.25 113 LYS B O 1
ATOM 4640 N N . GLU B 1 114 ? 19.094 23.859 15.164 1 82.44 114 GLU B N 1
ATOM 4641 C CA . GLU B 1 114 ? 18.141 22.75 15.07 1 82.44 114 GLU B CA 1
ATOM 4642 C C . GLU B 1 114 ? 18.828 21.5 14.516 1 82.44 114 GLU B C 1
ATOM 4644 O O . GLU B 1 114 ? 18.484 20.375 14.898 1 82.44 114 GLU B O 1
ATOM 4649 N N . THR B 1 115 ? 19.812 21.688 13.719 1 86.31 115 THR B N 1
ATOM 4650 C CA . THR B 1 115 ? 20.5 20.578 13.062 1 86.31 115 THR B CA 1
ATOM 4651 C C . THR B 1 115 ? 21.406 19.844 14.055 1 86.31 115 THR B C 1
ATOM 4653 O O . THR B 1 115 ? 21.766 18.688 13.836 1 86.31 115 THR B O 1
ATOM 4656 N N . GLN B 1 116 ? 21.781 20.5 15.102 1 86.94 116 GLN B N 1
ATOM 4657 C CA . GLN B 1 116 ? 22.641 19.875 16.109 1 86.94 116 GLN B CA 1
ATOM 4658 C C . GLN B 1 116 ? 21.984 18.641 16.703 1 86.94 116 GLN B C 1
ATOM 4660 O O . GLN B 1 116 ? 22.656 17.672 17.047 1 86.94 116 GLN B O 1
ATOM 4665 N N . ARG B 1 117 ? 20.703 18.672 16.75 1 87.81 117 ARG B N 1
ATOM 4666 C CA . ARG B 1 117 ? 19.953 17.562 17.297 1 87.81 117 ARG B CA 1
ATOM 4667 C C . ARG B 1 117 ? 20.125 16.297 16.453 1 87.81 117 ARG B C 1
ATOM 4669 O O . ARG B 1 117 ? 20.078 15.188 16.969 1 87.81 117 ARG B O 1
ATOM 4676 N N . LEU B 1 118 ? 20.391 16.516 15.227 1 90.75 118 LEU B N 1
ATOM 4677 C CA . LEU B 1 118 ? 20.516 15.414 14.281 1 90.75 118 LEU B CA 1
ATOM 4678 C C . LEU B 1 118 ? 21.891 14.773 14.383 1 90.75 118 LEU B C 1
ATOM 4680 O O . LEU B 1 118 ? 22.109 13.672 13.867 1 90.75 118 LEU B O 1
ATOM 4684 N N . THR B 1 119 ? 22.844 15.43 15.141 1 94.12 119 THR B N 1
ATOM 4685 C CA . THR B 1 119 ? 24.234 14.992 15.125 1 94.12 119 THR B CA 1
ATOM 4686 C C . THR B 1 119 ? 24.594 14.281 16.422 1 94.12 119 THR B C 1
ATOM 4688 O O . THR B 1 119 ? 25.719 13.812 16.594 1 94.12 119 THR B O 1
ATOM 4691 N N . ILE B 1 120 ? 23.672 14.258 17.375 1 95.75 120 ILE B N 1
ATOM 4692 C CA . ILE B 1 120 ? 23.859 13.539 18.625 1 95.75 120 ILE B CA 1
ATOM 4693 C C . ILE B 1 120 ? 23.5 12.062 18.438 1 95.75 120 ILE B C 1
ATOM 4695 O O . ILE B 1 120 ? 22.328 11.711 18.359 1 95.75 120 ILE B O 1
ATOM 4699 N N . VAL B 1 121 ? 24.484 11.234 18.391 1 97.5 121 VAL B N 1
ATOM 4700 C CA . VAL B 1 121 ? 24.281 9.828 18.047 1 97.5 121 VAL B CA 1
ATOM 4701 C C . VAL B 1 121 ? 25 8.945 19.062 1 97.5 121 VAL B C 1
ATOM 4703 O O . VAL B 1 121 ? 25.828 9.43 19.828 1 97.5 121 VAL B O 1
ATOM 4706 N N . PRO B 1 122 ? 24.578 7.637 19.141 1 97.69 122 PRO B N 1
ATOM 4707 C CA . PRO B 1 122 ? 25.297 6.707 20 1 97.69 122 PRO B CA 1
ATOM 4708 C C . PRO B 1 122 ? 26.75 6.504 19.562 1 97.69 122 PRO B C 1
ATOM 4710 O O . PRO B 1 122 ? 27.016 6.375 18.359 1 97.69 122 PRO B O 1
ATOM 4713 N N . ARG B 1 123 ? 27.641 6.477 20.484 1 96.12 123 ARG B N 1
ATOM 4714 C CA . ARG B 1 123 ? 29.047 6.242 20.188 1 96.12 123 ARG B CA 1
ATOM 4715 C C . ARG B 1 123 ? 29.594 5.074 21.016 1 96.12 123 ARG B C 1
ATOM 4717 O O . ARG B 1 123 ? 29.234 4.902 22.172 1 96.12 123 ARG B O 1
ATOM 4724 N N . PRO B 1 124 ? 30.531 4.32 20.5 1 96 124 PRO B N 1
ATOM 4725 C CA . PRO B 1 124 ? 31.109 4.402 19.156 1 96 124 PRO B CA 1
ATOM 4726 C C . PRO B 1 124 ? 30.141 3.938 18.062 1 96 124 PRO B C 1
ATOM 4728 O O . PRO B 1 124 ? 29.234 3.133 18.344 1 96 124 PRO B O 1
ATOM 4731 N N . CYS B 1 125 ? 30.219 4.602 16.891 1 97.06 125 CYS B N 1
ATOM 4732 C CA . CYS B 1 125 ? 29.391 4.215 15.758 1 97.06 125 CYS B CA 1
ATOM 4733 C C . CYS B 1 125 ? 30.141 4.355 14.445 1 97.06 125 CYS B C 1
ATOM 4735 O O . CYS B 1 125 ? 31.25 4.891 14.414 1 97.06 125 CYS B O 1
ATOM 4737 N N . GLU B 1 126 ? 29.656 3.707 13.438 1 97.06 126 GLU B N 1
ATOM 4738 C CA . GLU B 1 126 ? 30.156 3.824 12.062 1 97.06 126 GLU B CA 1
ATOM 4739 C C . GLU B 1 126 ? 29.188 4.621 11.195 1 97.06 126 GLU B C 1
ATOM 4741 O O . GLU B 1 126 ? 27.969 4.488 11.336 1 97.06 126 GLU B O 1
ATOM 4746 N N . LEU B 1 127 ? 29.797 5.457 10.344 1 96.88 127 LEU B N 1
ATOM 4747 C CA . LEU B 1 127 ? 28.969 6.23 9.422 1 96.88 127 LEU B CA 1
ATOM 4748 C C . LEU B 1 127 ? 29.031 5.641 8.016 1 96.88 127 LEU B C 1
ATOM 4750 O O . LEU B 1 127 ? 30.109 5.309 7.52 1 96.88 127 LEU B O 1
ATOM 4754 N N . ILE B 1 128 ? 27.859 5.445 7.449 1 96.62 128 ILE B N 1
ATOM 4755 C CA . ILE B 1 128 ? 27.719 5.035 6.055 1 96.62 128 ILE B CA 1
ATOM 4756 C C . ILE B 1 128 ? 27.172 6.191 5.227 1 96.62 128 ILE B C 1
ATOM 4758 O O . ILE B 1 128 ? 26.031 6.629 5.441 1 96.62 128 ILE B O 1
ATOM 4762 N N . TYR B 1 129 ? 27.922 6.625 4.281 1 95.56 129 TYR B N 1
ATOM 4763 C CA . TYR B 1 129 ? 27.562 7.82 3.523 1 95.56 129 TYR B CA 1
ATOM 4764 C C . TYR B 1 129 ? 26.688 7.473 2.332 1 95.56 129 TYR B C 1
ATOM 4766 O O . TYR B 1 129 ? 26.953 6.5 1.621 1 95.56 129 TYR B O 1
ATOM 4774 N N . VAL B 1 130 ? 25.594 8.188 2.217 1 93.94 130 VAL B N 1
ATOM 4775 C CA . VAL B 1 130 ? 24.688 8.102 1.077 1 93.94 130 VAL B CA 1
ATOM 4776 C C . VAL B 1 130 ? 24.766 9.391 0.263 1 93.94 130 VAL B C 1
ATOM 4778 O O . VAL B 1 130 ? 24.594 10.484 0.808 1 93.94 130 VAL B O 1
ATOM 4781 N N . TYR B 1 131 ? 24.906 9.391 -0.985 1 89.94 131 TYR B N 1
ATOM 4782 C CA . TYR B 1 131 ? 25.234 10.578 -1.765 1 89.94 131 TYR B CA 1
ATOM 4783 C C . TYR B 1 131 ? 24.047 11.031 -2.598 1 89.94 131 TYR B C 1
ATOM 4785 O O . TYR B 1 131 ? 24.062 12.125 -3.162 1 89.94 131 TYR B O 1
ATOM 4793 N N . SER B 1 132 ? 23.078 10.344 -2.859 1 82.62 132 SER B N 1
ATOM 4794 C CA . SER B 1 132 ? 21.859 10.695 -3.58 1 82.62 132 SER B CA 1
ATOM 4795 C C . SER B 1 132 ? 20.641 10.57 -2.682 1 82.62 132 SER B C 1
ATOM 4797 O O . SER B 1 132 ? 20.516 9.609 -1.912 1 82.62 132 SER B O 1
ATOM 4799 N N . PRO B 1 133 ? 19.719 11.5 -2.766 1 73.88 133 PRO B N 1
ATOM 4800 C CA . PRO B 1 133 ? 19.625 12.703 -3.594 1 73.88 133 PRO B CA 1
ATOM 4801 C C . PRO B 1 133 ? 20.5 13.844 -3.084 1 73.88 133 PRO B C 1
ATOM 4803 O O . PRO B 1 133 ? 20.891 14.719 -3.857 1 73.88 133 PRO B O 1
ATOM 4806 N N . LYS B 1 134 ? 20.781 13.883 -1.755 1 83.62 134 LYS B N 1
ATOM 4807 C CA . LYS B 1 134 ? 21.734 14.75 -1.076 1 83.62 134 LYS B CA 1
ATOM 4808 C C . LYS B 1 134 ? 22.656 13.945 -0.162 1 83.62 134 LYS B C 1
ATOM 4810 O O . LYS B 1 134 ? 22.328 12.812 0.204 1 83.62 134 LYS B O 1
ATOM 4815 N N . LYS B 1 135 ? 23.703 14.523 0.071 1 89 135 LYS B N 1
ATOM 4816 C CA . LYS B 1 135 ? 24.656 13.797 0.893 1 89 135 LYS B CA 1
ATOM 4817 C C . LYS B 1 135 ? 24.203 13.719 2.346 1 89 135 LYS B C 1
ATOM 4819 O O . LYS B 1 135 ? 23.938 14.75 2.971 1 89 135 LYS B O 1
ATOM 4824 N N . TYR B 1 136 ? 24.016 12.578 2.836 1 91.44 136 TYR B N 1
ATOM 4825 C CA . TYR B 1 136 ? 23.75 12.336 4.25 1 91.44 136 TYR B CA 1
ATOM 4826 C C . TYR B 1 136 ? 24.406 11.039 4.715 1 91.44 136 TYR B C 1
ATOM 4828 O O . TYR B 1 136 ? 25.156 10.414 3.967 1 91.44 136 TYR B O 1
ATOM 4836 N N . ALA B 1 137 ? 24.219 10.75 6.043 1 94.62 137 ALA B N 1
ATOM 4837 C CA . ALA B 1 137 ? 24.906 9.57 6.566 1 94.62 137 ALA B CA 1
ATOM 4838 C C . ALA B 1 137 ? 23.969 8.719 7.414 1 94.62 137 ALA B C 1
ATOM 4840 O O . ALA B 1 137 ? 23.109 9.25 8.125 1 94.62 137 ALA B O 1
ATOM 4841 N N . ILE B 1 138 ? 24.188 7.426 7.27 1 96.31 138 ILE B N 1
ATOM 4842 C CA . ILE B 1 138 ? 23.5 6.453 8.109 1 96.31 138 ILE B CA 1
ATOM 4843 C C . ILE B 1 138 ? 24.406 6.035 9.266 1 96.31 138 ILE B C 1
ATOM 4845 O O . ILE B 1 138 ? 25.609 5.801 9.07 1 96.31 138 ILE B O 1
ATOM 4849 N N . VAL B 1 139 ? 23.828 5.965 10.43 1 97.5 139 VAL B N 1
ATOM 4850 C CA . VAL B 1 139 ? 24.578 5.57 11.617 1 97.5 139 VAL B CA 1
ATOM 4851 C C . VAL B 1 139 ? 24.438 4.066 11.844 1 97.5 139 VAL B C 1
ATOM 4853 O O . VAL B 1 139 ? 23.328 3.543 11.867 1 97.5 139 VAL B O 1
ATOM 4856 N N . LYS B 1 140 ? 25.516 3.404 11.938 1 98 140 LYS B N 1
ATOM 4857 C CA . LYS B 1 140 ? 25.547 1.984 12.266 1 98 140 LYS B CA 1
ATOM 4858 C C . LYS B 1 140 ? 26.219 1.754 13.625 1 98 140 LYS B C 1
ATOM 4860 O O . LYS B 1 140 ? 27.328 2.227 13.859 1 98 140 LYS B O 1
ATOM 4865 N N . VAL B 1 141 ? 25.516 1.082 14.477 1 98 141 VAL B N 1
ATOM 4866 C CA . VAL B 1 141 ? 26.047 0.697 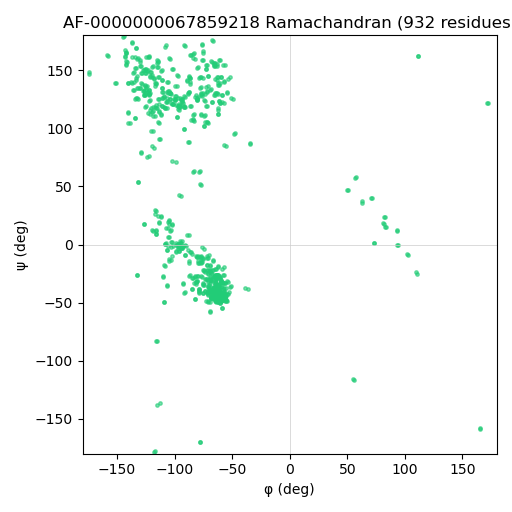15.781 1 98 141 VAL B CA 1
ATOM 4867 C C . VAL B 1 141 ? 26.062 -0.824 15.906 1 98 141 VAL B C 1
ATOM 4869 O O . VAL B 1 141 ? 25 -1.454 15.938 1 98 141 VAL B O 1
ATOM 4872 N N . LYS B 1 142 ? 27.203 -1.402 15.992 1 96.19 142 LYS B N 1
ATOM 4873 C CA . LYS B 1 142 ? 27.328 -2.857 16 1 96.19 142 LYS B CA 1
ATOM 4874 C C . LYS B 1 142 ? 26.641 -3.475 14.781 1 96.19 142 LYS B C 1
ATOM 4876 O O . LYS B 1 142 ? 27.016 -3.174 13.641 1 96.19 142 LYS B O 1
ATOM 4881 N N . ASN B 1 143 ? 25.625 -4.246 15.008 1 96.25 143 ASN B N 1
ATOM 4882 C CA . ASN B 1 143 ? 24.953 -4.871 13.883 1 96.25 143 ASN B CA 1
ATOM 4883 C C . ASN B 1 143 ? 23.609 -4.191 13.586 1 96.25 143 ASN B C 1
ATOM 4885 O O . ASN B 1 143 ? 22.75 -4.766 12.922 1 96.25 143 ASN B O 1
ATOM 4889 N N . ILE B 1 144 ? 23.5 -2.934 14.078 1 98.31 144 ILE B N 1
ATOM 4890 C CA . ILE B 1 144 ? 22.234 -2.211 13.93 1 98.31 144 ILE B CA 1
ATOM 4891 C C . ILE B 1 144 ? 22.422 -1.05 12.953 1 98.31 144 ILE B C 1
ATOM 4893 O O . ILE B 1 144 ? 23.234 -0.151 13.195 1 98.31 144 ILE B O 1
ATOM 4897 N N . TYR B 1 145 ? 21.688 -1.067 11.875 1 98.56 145 TYR B N 1
ATOM 4898 C CA . TYR B 1 145 ? 21.625 0.03 10.914 1 98.56 145 TYR B CA 1
ATOM 4899 C C . TYR B 1 145 ? 20.422 0.93 11.188 1 98.56 145 TYR B C 1
ATOM 4901 O O . TYR B 1 145 ? 19.281 0.494 11.086 1 98.56 145 TYR B O 1
ATOM 4909 N N . ILE B 1 146 ? 20.672 2.176 11.539 1 98.5 146 ILE B N 1
ATOM 4910 C CA . ILE B 1 146 ? 19.625 3.098 11.953 1 98.5 146 ILE B CA 1
ATOM 4911 C C . ILE B 1 146 ? 19.219 3.975 10.766 1 98.5 146 ILE B C 1
ATOM 4913 O O . ILE B 1 146 ? 19.938 4.902 10.398 1 98.5 146 ILE B O 1
ATOM 4917 N N . LEU B 1 147 ? 17.984 3.734 10.25 1 98.12 147 LEU B N 1
ATOM 4918 C CA . LEU B 1 147 ? 17.578 4.387 9.008 1 98.12 147 LEU B CA 1
ATOM 4919 C C . LEU B 1 147 ? 16.422 5.348 9.25 1 98.12 147 LEU B C 1
ATOM 4921 O O . LEU B 1 147 ? 15.672 5.195 10.219 1 98.12 147 LEU B O 1
ATOM 4925 N N . PRO B 1 148 ? 16.234 6.379 8.352 1 94.62 148 PRO B N 1
ATOM 4926 C CA . PRO B 1 148 ? 15.062 7.254 8.414 1 94.62 148 PRO B CA 1
ATOM 4927 C C . PRO B 1 148 ? 13.773 6.527 8.055 1 94.62 148 PRO B C 1
ATOM 4929 O O . PRO B 1 148 ? 13.797 5.523 7.336 1 94.62 148 PRO B O 1
ATOM 4932 N N . GLY B 1 149 ? 12.695 7.039 8.484 1 93.62 149 GLY B N 1
ATOM 4933 C CA . GLY B 1 149 ? 11.391 6.449 8.227 1 93.62 149 GLY B CA 1
ATOM 4934 C C . GLY B 1 149 ? 10.828 6.816 6.867 1 93.62 149 GLY B C 1
ATOM 4935 O O . GLY B 1 149 ? 10 6.086 6.312 1 93.62 149 GLY B O 1
ATOM 4936 N N . SER B 1 150 ? 11.211 7.969 6.355 1 89.44 150 SER B N 1
ATOM 4937 C CA . SER B 1 150 ? 10.742 8.383 5.035 1 89.44 150 SER B CA 1
ATOM 4938 C C . SER B 1 150 ? 11.141 7.363 3.967 1 89.44 150 SER B C 1
ATOM 4940 O O . SER B 1 150 ? 12.312 7.02 3.836 1 89.44 150 SER B O 1
ATOM 4942 N N . PRO B 1 151 ? 10.172 6.91 3.141 1 89.94 151 PRO B N 1
ATOM 4943 C CA . PRO B 1 151 ? 10.461 5.875 2.145 1 89.94 151 PRO B CA 1
ATOM 4944 C C . PRO B 1 151 ? 11.586 6.273 1.191 1 89.94 151 PRO B C 1
ATOM 4946 O O . PRO B 1 151 ? 12.438 5.449 0.854 1 89.94 151 PRO B O 1
ATOM 4949 N N . LYS B 1 152 ? 11.586 7.547 0.793 1 87.38 152 LYS B N 1
ATOM 4950 C CA . LYS B 1 152 ? 12.609 8.016 -0.137 1 87.38 152 LYS B CA 1
ATOM 4951 C C . LYS B 1 152 ? 14.008 7.812 0.435 1 87.38 152 LYS B C 1
ATOM 4953 O O . LYS B 1 152 ? 14.852 7.164 -0.188 1 87.38 152 LYS B O 1
ATOM 4958 N N . TYR B 1 153 ? 14.25 8.32 1.589 1 91.06 153 TYR B N 1
ATOM 4959 C CA . TYR B 1 153 ? 15.57 8.242 2.203 1 91.06 153 TYR B CA 1
ATOM 4960 C C . TYR B 1 153 ? 15.867 6.816 2.656 1 91.06 153 TYR B C 1
ATOM 4962 O O . TYR B 1 153 ? 17.031 6.379 2.623 1 91.06 153 TYR B O 1
ATOM 4970 N N . PHE B 1 154 ? 14.844 6.078 3.008 1 95.94 154 PHE B N 1
ATOM 4971 C CA . PHE B 1 154 ? 14.992 4.676 3.389 1 95.94 154 PHE B CA 1
ATOM 4972 C C . PHE B 1 154 ? 15.5 3.85 2.217 1 95.94 154 PHE B C 1
ATOM 4974 O O . PHE B 1 154 ? 16.453 3.072 2.363 1 95.94 154 PHE B O 1
ATOM 4981 N N . GLU B 1 155 ? 14.898 4.035 1.106 1 94.56 155 GLU B N 1
ATOM 4982 C CA . GLU B 1 155 ? 15.234 3.252 -0.079 1 94.56 155 GLU B CA 1
ATOM 4983 C C . GLU B 1 155 ? 16.656 3.535 -0.545 1 94.56 155 GLU B C 1
ATOM 4985 O O . GLU B 1 155 ? 17.422 2.611 -0.844 1 94.56 155 GLU B O 1
ATOM 4990 N N . PHE B 1 156 ? 17.031 4.812 -0.503 1 94.44 156 PHE B N 1
ATOM 4991 C CA . PHE B 1 156 ? 18.391 5.176 -0.889 1 94.44 156 PHE B CA 1
ATOM 4992 C C . PHE B 1 156 ? 19.406 4.586 0.086 1 94.44 156 PHE B C 1
ATOM 4994 O O . PHE B 1 156 ? 20.5 4.16 -0.319 1 94.44 156 PHE B O 1
ATOM 5001 N N . SER B 1 157 ? 19.062 4.57 1.326 1 96.62 157 SER B N 1
ATOM 5002 C CA . SER B 1 157 ? 19.938 3.994 2.346 1 96.62 157 SER B CA 1
ATOM 5003 C C . SER B 1 157 ? 20.125 2.496 2.129 1 96.62 157 SER B C 1
ATOM 5005 O O . SER B 1 157 ? 21.25 1.993 2.178 1 96.62 157 SER B O 1
ATOM 5007 N N . ILE B 1 158 ? 19.016 1.83 1.885 1 97 158 ILE B N 1
ATOM 5008 C CA . ILE B 1 158 ? 19.031 0.386 1.679 1 97 158 ILE B CA 1
ATOM 5009 C C . ILE B 1 158 ? 19.875 0.052 0.442 1 97 158 ILE B C 1
ATOM 5011 O O . ILE B 1 158 ? 20.672 -0.887 0.458 1 97 158 ILE B O 1
ATOM 5015 N N . ASP B 1 159 ? 19.688 0.816 -0.587 1 94.81 159 ASP B N 1
ATOM 5016 C CA . ASP B 1 159 ? 20.406 0.592 -1.833 1 94.81 159 ASP B CA 1
ATOM 5017 C C . ASP B 1 159 ? 21.922 0.749 -1.627 1 94.81 159 ASP B C 1
ATOM 5019 O O . ASP B 1 159 ? 22.719 0.152 -2.354 1 94.81 159 ASP B O 1
ATOM 5023 N N . THR B 1 160 ? 22.297 1.53 -0.653 1 95.25 160 THR B N 1
ATOM 5024 C CA . THR B 1 160 ? 23.703 1.771 -0.354 1 95.25 160 THR B CA 1
ATOM 5025 C C . THR B 1 160 ? 24.25 0.679 0.557 1 95.25 160 THR B C 1
ATOM 5027 O O . THR B 1 160 ? 25.391 0.229 0.376 1 95.25 160 THR B O 1
ATOM 5030 N N . ILE B 1 161 ? 23.516 0.224 1.473 1 96.56 161 ILE B N 1
ATOM 5031 C CA . ILE B 1 161 ? 23.969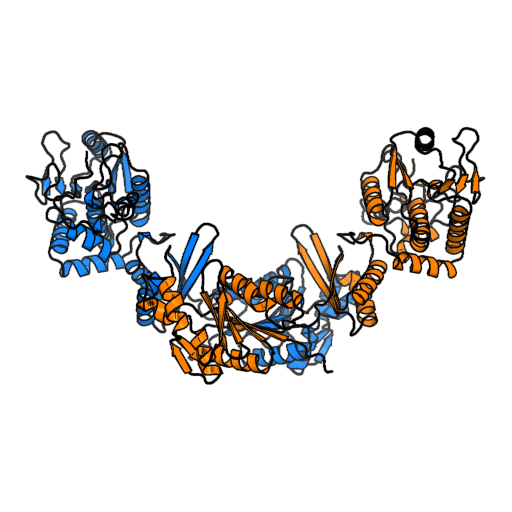 -0.656 2.543 1 96.56 161 ILE B CA 1
ATOM 5032 C C . ILE B 1 161 ? 24 -2.1 2.047 1 96.56 161 ILE B C 1
ATOM 5034 O O . ILE B 1 161 ? 24.984 -2.816 2.264 1 96.56 161 ILE B O 1
ATOM 5038 N N . ILE B 1 162 ? 22.969 -2.59 1.381 1 94.31 162 ILE B N 1
ATOM 5039 C CA . ILE B 1 162 ? 22.734 -4.004 1.118 1 94.31 162 ILE B CA 1
ATOM 5040 C C . ILE B 1 162 ? 23.859 -4.574 0.256 1 94.31 162 ILE B C 1
ATOM 5042 O O . ILE B 1 162 ? 24.344 -5.672 0.517 1 94.31 162 ILE B O 1
ATOM 5046 N N . PRO B 1 163 ? 24.359 -3.824 -0.773 1 91.44 163 PRO B N 1
ATOM 5047 C CA . PRO B 1 163 ? 25.453 -4.363 -1.587 1 91.44 163 PRO B CA 1
ATOM 5048 C C . PRO B 1 163 ? 26.719 -4.617 -0.777 1 91.44 163 PRO B C 1
ATOM 5050 O O . PRO B 1 163 ? 27.578 -5.402 -1.194 1 91.44 163 PRO B O 1
ATOM 5053 N N . GLN B 1 164 ? 26.781 -3.971 0.381 1 91.31 164 GLN B N 1
ATOM 5054 C CA . GLN B 1 164 ? 27.984 -4.094 1.201 1 91.31 164 GLN B CA 1
ATOM 5055 C C . GLN B 1 164 ? 27.859 -5.258 2.18 1 91.31 164 GLN B C 1
ATOM 5057 O O . GLN B 1 164 ? 28.844 -5.66 2.797 1 91.31 164 GLN B O 1
ATOM 5062 N N . LEU B 1 165 ? 26.766 -5.785 2.27 1 91.19 165 LEU B N 1
ATOM 5063 C CA . LEU B 1 165 ? 26.547 -6.859 3.232 1 91.19 165 LEU B CA 1
ATOM 5064 C C . LEU B 1 165 ? 26.922 -8.211 2.641 1 91.19 165 LEU B C 1
ATOM 5066 O O . LEU B 1 165 ? 26.797 -8.422 1.433 1 91.19 165 LEU B O 1
ATOM 5070 N N . LYS B 1 166 ? 27.469 -9.016 3.49 1 81.44 166 LYS B N 1
ATOM 5071 C CA . LYS B 1 166 ? 27.734 -10.406 3.109 1 81.44 166 LYS B CA 1
ATOM 5072 C C . LYS B 1 166 ? 26.469 -11.258 3.229 1 81.44 166 LYS B C 1
ATOM 5074 O O . LYS B 1 166 ? 25.75 -11.164 4.219 1 81.44 166 LYS B O 1
ATOM 5079 N N . GLY B 1 167 ? 26.141 -11.875 2.205 1 78.19 167 GLY B N 1
ATOM 5080 C CA . GLY B 1 167 ? 24.984 -12.75 2.217 1 78.19 167 GLY B CA 1
ATOM 5081 C C . GLY B 1 167 ? 25.234 -14.102 1.586 1 78.19 167 GLY B C 1
ATOM 5082 O O . GLY B 1 167 ? 26.344 -14.375 1.123 1 78.19 167 GLY B O 1
ATOM 5083 N N . ASN B 1 168 ? 24.281 -14.961 1.802 1 79.06 168 ASN B N 1
ATOM 5084 C CA . ASN B 1 168 ? 24.328 -16.266 1.15 1 79.06 168 ASN B CA 1
ATOM 5085 C C . ASN B 1 168 ? 23.938 -16.172 -0.321 1 79.06 168 ASN B C 1
ATOM 5087 O O . ASN B 1 168 ? 23.672 -15.078 -0.827 1 79.06 168 ASN B O 1
ATOM 5091 N N . ILE B 1 169 ? 24.125 -17.312 -0.996 1 75.56 169 ILE B N 1
ATOM 5092 C CA . ILE B 1 169 ? 23.625 -17.391 -2.365 1 75.56 169 ILE B CA 1
ATOM 5093 C C . ILE B 1 169 ? 22.109 -17.188 -2.379 1 75.56 169 ILE B C 1
ATOM 5095 O O . ILE B 1 169 ? 21.375 -17.875 -1.654 1 75.56 169 ILE B O 1
ATOM 5099 N N . PRO B 1 170 ? 21.75 -16.188 -3.117 1 83.75 170 PRO B N 1
ATOM 5100 C CA . PRO B 1 170 ? 20.297 -15.977 -3.193 1 83.75 170 PRO B CA 1
ATOM 5101 C C . PRO B 1 170 ? 19.547 -17.203 -3.711 1 83.75 170 PRO B C 1
ATOM 5103 O O . PRO B 1 170 ? 20.047 -17.906 -4.594 1 83.75 170 PRO B O 1
ATOM 5106 N N . LEU B 1 171 ? 18.469 -17.422 -3.121 1 84.44 171 LEU B N 1
ATOM 5107 C CA . LEU B 1 171 ? 17.625 -18.531 -3.557 1 84.44 171 LEU B CA 1
ATOM 5108 C C . LEU B 1 171 ? 16.891 -18.188 -4.844 1 84.44 171 LEU B C 1
ATOM 5110 O O . LEU B 1 171 ? 16.609 -17.016 -5.105 1 84.44 171 LEU B O 1
ATOM 5114 N N . TYR B 1 172 ? 16.766 -19.172 -5.629 1 88.38 172 TYR B N 1
ATOM 5115 C CA . TYR B 1 172 ? 15.984 -19.016 -6.852 1 88.38 172 TYR B CA 1
ATOM 5116 C C . TYR B 1 172 ? 14.492 -19.062 -6.559 1 88.38 172 TYR B C 1
ATOM 5118 O O . TYR B 1 172 ? 14.039 -19.859 -5.73 1 88.38 172 TYR B O 1
ATOM 5126 N N . PHE B 1 173 ? 13.766 -18.094 -7.215 1 86.88 173 PHE B N 1
ATOM 5127 C CA . PHE B 1 173 ? 12.344 -17.938 -6.93 1 86.88 173 PHE B CA 1
ATOM 5128 C C . PHE B 1 173 ? 11.516 -18.094 -8.195 1 86.88 173 PHE B C 1
ATOM 5130 O O . PHE B 1 173 ? 11.875 -17.562 -9.25 1 86.88 173 PHE B O 1
ATOM 5137 N N . GLU B 1 174 ? 10.445 -19.016 -8.102 1 89.19 174 GLU B N 1
ATOM 5138 C CA . GLU B 1 174 ? 9.461 -19.172 -9.164 1 89.19 174 GLU B CA 1
ATOM 5139 C C . GLU B 1 174 ? 8.039 -19.094 -8.609 1 89.19 174 GLU B C 1
ATOM 5141 O O . GLU B 1 174 ? 7.82 -19.312 -7.418 1 89.19 174 GLU B O 1
ATOM 5146 N N . GLN B 1 175 ? 7.121 -18.672 -9.5 1 88.06 175 GLN B N 1
ATOM 5147 C CA . GLN B 1 175 ? 5.719 -18.609 -9.086 1 88.06 175 GLN B CA 1
ATOM 5148 C C . GLN B 1 175 ? 4.809 -19.188 -10.172 1 88.06 175 GLN B C 1
ATOM 5150 O O . GLN B 1 175 ? 5.148 -19.141 -11.359 1 88.06 175 GLN B O 1
ATOM 5155 N N . ILE B 1 176 ? 3.693 -19.797 -9.758 1 91.25 176 ILE B N 1
ATOM 5156 C CA . ILE B 1 176 ? 2.629 -20.297 -10.617 1 91.25 176 ILE B CA 1
ATOM 5157 C C . ILE B 1 176 ? 1.288 -19.719 -10.18 1 91.25 176 ILE B C 1
ATOM 5159 O O . ILE B 1 176 ? 0.879 -19.891 -9.023 1 91.25 176 ILE B O 1
ATOM 5163 N N . ASP B 1 177 ? 0.671 -18.969 -11.07 1 87.62 177 ASP B N 1
ATOM 5164 C CA . ASP B 1 177 ? -0.672 -18.469 -10.805 1 87.62 177 ASP B CA 1
ATOM 5165 C C . ASP B 1 177 ? -1.733 -19.375 -11.422 1 87.62 177 ASP B C 1
ATOM 5167 O O . ASP B 1 177 ? -1.683 -19.672 -12.617 1 87.62 177 ASP B O 1
ATOM 5171 N N . ILE B 1 178 ? -2.676 -19.812 -10.609 1 91.38 178 ILE B N 1
ATOM 5172 C CA . ILE B 1 178 ? -3.686 -20.75 -11.102 1 91.38 178 ILE B CA 1
ATOM 5173 C C . ILE B 1 178 ? -5.078 -20.25 -10.719 1 91.38 178 ILE B C 1
ATOM 5175 O O . ILE B 1 178 ? -5.305 -19.828 -9.578 1 91.38 178 ILE B O 1
ATOM 5179 N N . ASN B 1 179 ? -6.008 -20.281 -11.664 1 87.75 179 ASN B N 1
ATOM 5180 C CA . ASN B 1 179 ? -7.383 -19.844 -11.453 1 87.75 179 ASN B CA 1
ATOM 5181 C C . ASN B 1 179 ? -8.203 -20.891 -10.711 1 87.75 179 ASN B C 1
ATOM 5183 O O . ASN B 1 179 ? -9.25 -21.328 -11.195 1 87.75 179 ASN B O 1
ATOM 5187 N N . LEU B 1 180 ? -7.738 -21.328 -9.648 1 89 180 LEU B N 1
ATOM 5188 C CA . LEU B 1 180 ? -8.398 -22.266 -8.75 1 89 180 LEU B CA 1
ATOM 5189 C C . LEU B 1 180 ? -8.281 -21.797 -7.301 1 89 180 LEU B C 1
ATOM 5191 O O . LEU B 1 180 ? -7.332 -21.094 -6.949 1 89 180 LEU B O 1
ATOM 5195 N N . ASN B 1 181 ? -9.266 -22.203 -6.566 1 88.62 181 ASN B N 1
ATOM 5196 C CA . ASN B 1 181 ? -9.18 -22 -5.125 1 88.62 181 ASN B CA 1
ATOM 5197 C C . ASN B 1 181 ? -8.164 -22.938 -4.48 1 88.62 181 ASN B C 1
ATOM 5199 O O . ASN B 1 181 ? -7.934 -24.031 -4.984 1 88.62 181 ASN B O 1
ATOM 5203 N N . GLU B 1 182 ? -7.656 -22.516 -3.393 1 88.5 182 GLU B N 1
ATOM 5204 C CA . GLU B 1 182 ? -6.648 -23.312 -2.688 1 88.5 182 GLU B CA 1
ATOM 5205 C C . GLU B 1 182 ? -7.188 -24.688 -2.305 1 88.5 182 GLU B C 1
ATOM 5207 O O . GLU B 1 182 ? -6.445 -25.672 -2.301 1 88.5 182 GLU B O 1
ATOM 5212 N N . LEU B 1 183 ? -8.453 -24.75 -2.029 1 88.44 183 LEU B N 1
ATOM 5213 C CA . LEU B 1 183 ? -9.062 -26 -1.598 1 88.44 183 LEU B CA 1
ATOM 5214 C C . LEU B 1 183 ? -8.984 -27.047 -2.703 1 88.44 183 LEU B C 1
ATOM 5216 O O . LEU B 1 183 ? -8.875 -28.234 -2.422 1 88.44 183 LEU B O 1
ATOM 5220 N N . SER B 1 184 ? -8.992 -26.578 -3.922 1 89.31 184 SER B N 1
ATOM 5221 C CA . SER B 1 184 ? -9.008 -27.484 -5.07 1 89.31 184 SER B CA 1
ATOM 5222 C C . SER B 1 184 ? -7.629 -28.094 -5.312 1 89.31 184 SER B C 1
ATOM 5224 O O . SER B 1 184 ? -7.504 -29.094 -6.02 1 89.31 184 SER B O 1
ATOM 5226 N N . ILE B 1 185 ? -6.629 -27.484 -4.672 1 91.75 185 ILE B N 1
ATOM 5227 C CA . ILE B 1 185 ? -5.297 -27.969 -5.023 1 91.75 185 ILE B CA 1
ATOM 5228 C C . ILE B 1 185 ? -4.539 -28.359 -3.756 1 91.75 185 ILE B C 1
ATOM 5230 O O . ILE B 1 185 ? -3.322 -28.547 -3.785 1 91.75 185 ILE B O 1
ATOM 5234 N N . VAL B 1 186 ? -5.16 -28.562 -2.676 1 92.19 186 VAL B N 1
ATOM 5235 C CA . VAL B 1 186 ? -4.539 -28.844 -1.384 1 92.19 186 VAL B CA 1
ATOM 5236 C C . VAL B 1 186 ? -3.768 -30.156 -1.45 1 92.19 186 VAL B C 1
ATOM 5238 O O . VAL B 1 186 ? -2.625 -30.234 -0.991 1 92.19 186 VAL B O 1
ATOM 5241 N N . GLN B 1 187 ? -4.375 -31.156 -1.996 1 91 187 GLN B N 1
ATOM 5242 C CA . GLN B 1 187 ? -3.752 -32.469 -2.051 1 91 187 GLN B CA 1
ATOM 5243 C C . GLN B 1 187 ? -2.506 -32.469 -2.93 1 91 187 GLN B C 1
ATOM 5245 O O . GLN B 1 187 ? -1.487 -33.062 -2.582 1 91 187 GLN B O 1
ATOM 5250 N N . ILE B 1 188 ? -2.648 -31.766 -4.066 1 92.75 188 ILE B N 1
ATOM 5251 C CA . ILE B 1 188 ? -1.517 -31.656 -4.98 1 92.75 188 ILE B CA 1
ATOM 5252 C C . ILE B 1 188 ? -0.361 -30.938 -4.277 1 92.75 188 ILE B C 1
ATOM 5254 O O . ILE B 1 188 ? 0.788 -31.391 -4.355 1 92.75 188 ILE B O 1
ATOM 5258 N N . LEU B 1 189 ? -0.686 -29.922 -3.559 1 94 189 LEU B N 1
ATOM 5259 C CA . LEU B 1 189 ? 0.33 -29.141 -2.854 1 94 189 LEU B CA 1
ATOM 5260 C C . LEU B 1 189 ? 0.99 -29.984 -1.762 1 94 189 LEU B C 1
ATOM 5262 O O . LEU B 1 189 ? 2.215 -29.953 -1.612 1 94 189 LEU B O 1
ATOM 5266 N N . ASP B 1 190 ? 0.202 -30.75 -1.051 1 93.56 190 ASP B N 1
ATOM 5267 C CA . ASP B 1 190 ? 0.729 -31.578 0.022 1 93.56 190 ASP B CA 1
ATOM 5268 C C . ASP B 1 190 ? 1.728 -32.594 -0.518 1 93.56 190 ASP B C 1
ATOM 5270 O O . ASP B 1 190 ? 2.777 -32.844 0.086 1 93.56 190 ASP B O 1
ATOM 5274 N N . GLU B 1 191 ? 1.359 -33.156 -1.592 1 94.56 191 GLU B N 1
ATOM 5275 C CA . GLU B 1 191 ? 2.213 -34.188 -2.203 1 94.56 191 GLU B CA 1
ATOM 5276 C C . GLU B 1 191 ? 3.555 -33.594 -2.627 1 94.56 191 GLU B C 1
ATOM 5278 O O . GLU B 1 191 ? 4.605 -34.188 -2.402 1 94.56 191 GLU B O 1
ATOM 5283 N N . HIS B 1 192 ? 3.498 -32.469 -3.188 1 95.06 192 HIS B N 1
ATOM 5284 C CA . HIS B 1 192 ? 4.723 -31.859 -3.684 1 95.06 192 HIS B CA 1
ATOM 5285 C C . HIS B 1 192 ? 5.566 -31.312 -2.539 1 95.06 192 HIS B C 1
ATOM 5287 O O . HIS B 1 192 ? 6.797 -31.312 -2.611 1 95.06 192 HIS B O 1
ATOM 5293 N N . VAL B 1 193 ? 4.918 -30.797 -1.495 1 94.62 193 VAL B N 1
ATOM 5294 C CA . VAL B 1 193 ? 5.645 -30.328 -0.321 1 94.62 193 VAL B CA 1
ATOM 5295 C C . VAL B 1 193 ? 6.406 -31.484 0.318 1 94.62 193 VAL B C 1
ATOM 5297 O O . VAL B 1 193 ? 7.551 -31.328 0.745 1 94.62 193 VAL B O 1
ATOM 5300 N N . LYS B 1 194 ? 5.746 -32.625 0.336 1 94.19 194 LYS B N 1
ATOM 5301 C CA . LYS B 1 194 ? 6.391 -33.812 0.882 1 94.19 194 LYS B CA 1
ATOM 5302 C C . LYS B 1 194 ? 7.547 -34.25 -0.003 1 94.19 194 LYS B C 1
ATOM 5304 O O . LYS B 1 194 ? 8.609 -34.625 0.498 1 94.19 194 LYS B O 1
ATOM 5309 N N . LEU B 1 195 ? 7.332 -34.188 -1.293 1 93.94 195 LEU B N 1
ATOM 5310 C CA . LEU B 1 195 ? 8.32 -34.656 -2.268 1 93.94 195 LEU B CA 1
ATOM 5311 C C . LEU B 1 195 ? 9.586 -33.812 -2.191 1 93.94 195 LEU B C 1
ATOM 5313 O O . LEU B 1 195 ? 10.695 -34.344 -2.348 1 93.94 195 LEU B O 1
ATOM 5317 N N . TRP B 1 196 ? 9.445 -32.562 -1.93 1 94.38 196 TRP B N 1
ATOM 5318 C CA . TRP B 1 196 ? 10.586 -31.656 -2.006 1 94.38 196 TRP B CA 1
ATOM 5319 C C . TRP B 1 196 ? 10.969 -31.141 -0.621 1 94.38 196 TRP B C 1
ATOM 5321 O O . TRP B 1 196 ? 11.594 -30.094 -0.491 1 94.38 196 TRP B O 1
ATOM 5331 N N . LYS B 1 197 ? 10.641 -31.875 0.347 1 91.81 197 LYS B N 1
ATOM 5332 C CA . LYS B 1 197 ? 10.898 -31.484 1.732 1 91.81 197 LYS B CA 1
ATOM 5333 C C . LYS B 1 197 ? 12.375 -31.156 1.944 1 91.81 197 LYS B C 1
ATOM 5335 O O . LYS B 1 197 ? 13.25 -31.906 1.505 1 91.81 197 LYS B O 1
ATOM 5340 N N . ASP B 1 198 ? 12.695 -29.984 2.586 1 88.88 198 ASP B N 1
ATOM 5341 C CA . ASP B 1 198 ? 14.023 -29.516 2.984 1 88.88 198 ASP B CA 1
ATOM 5342 C C . ASP B 1 198 ? 14.836 -29.062 1.772 1 88.88 198 ASP B C 1
ATOM 5344 O O . ASP B 1 198 ? 16.016 -28.75 1.895 1 88.88 198 ASP B O 1
ATOM 5348 N N . LYS B 1 199 ? 14.273 -29.125 0.598 1 91.06 199 LYS B N 1
ATOM 5349 C CA . LYS B 1 199 ? 14.977 -28.672 -0.598 1 91.06 199 LYS B CA 1
ATOM 5350 C C . LYS B 1 199 ? 14.375 -27.375 -1.132 1 91.06 199 LYS B C 1
ATOM 5352 O O . LYS B 1 199 ? 15.102 -26.438 -1.477 1 91.06 199 LYS B O 1
ATOM 5357 N N . ILE B 1 200 ? 13.094 -27.484 -1.227 1 92.44 200 ILE B N 1
ATOM 5358 C CA . ILE B 1 200 ? 12.375 -26.344 -1.798 1 92.44 200 ILE B CA 1
ATOM 5359 C C . ILE B 1 200 ? 11.273 -25.891 -0.839 1 92.44 200 ILE B C 1
ATOM 5361 O O . ILE B 1 200 ? 10.617 -26.734 -0.203 1 92.44 200 ILE B O 1
ATOM 5365 N N . ASN B 1 201 ? 11.18 -24.609 -0.714 1 90.31 201 ASN B N 1
ATOM 5366 C CA . ASN B 1 201 ? 10.039 -24.062 0.009 1 90.31 201 ASN B CA 1
ATOM 5367 C C . ASN B 1 201 ? 8.875 -23.75 -0.929 1 90.31 201 ASN B C 1
ATOM 5369 O O . ASN B 1 201 ? 9.008 -22.938 -1.847 1 90.31 201 ASN B O 1
ATOM 5373 N N . ILE B 1 202 ? 7.762 -24.438 -0.656 1 93.75 202 ILE B N 1
ATOM 5374 C CA . ILE B 1 202 ? 6.566 -24.219 -1.462 1 93.75 202 ILE B CA 1
ATOM 5375 C C . ILE B 1 202 ? 5.512 -23.484 -0.635 1 93.75 202 ILE B C 1
ATOM 5377 O O . ILE B 1 202 ? 5.238 -23.859 0.508 1 93.75 202 ILE B O 1
ATOM 5381 N N . GLY B 1 203 ? 5.016 -22.391 -1.186 1 91.25 203 GLY B N 1
ATOM 5382 C CA . GLY B 1 203 ? 3.955 -21.641 -0.541 1 91.25 203 GLY B CA 1
ATOM 5383 C C . GLY B 1 203 ? 2.744 -21.422 -1.431 1 91.25 203 GLY B C 1
ATOM 5384 O O . GLY B 1 203 ? 2.842 -21.531 -2.656 1 91.25 203 GLY B O 1
ATOM 5385 N N . SER B 1 204 ? 1.604 -21.312 -0.781 1 92.25 204 SER B N 1
ATOM 5386 C CA . SER B 1 204 ? 0.36 -21.031 -1.487 1 92.25 204 SER B CA 1
ATOM 5387 C C . SER B 1 204 ? -0.337 -19.797 -0.909 1 92.25 204 SER B C 1
ATOM 5389 O O . SER B 1 204 ? -0.5 -19.688 0.308 1 92.25 204 SER B O 1
ATOM 5391 N N . TYR B 1 205 ? -0.739 -18.953 -1.812 1 86.81 205 TYR B N 1
ATOM 5392 C CA . TYR B 1 205 ? -1.299 -17.672 -1.368 1 86.81 205 TYR B CA 1
ATOM 5393 C C . TYR B 1 205 ? -2.49 -17.266 -2.23 1 86.81 205 TYR B C 1
ATOM 5395 O O . TYR B 1 205 ? -2.332 -16.969 -3.414 1 86.81 205 TYR B O 1
ATOM 5403 N N . PRO B 1 206 ? -3.678 -17.25 -1.632 1 87.88 206 PRO B N 1
ATOM 5404 C CA . PRO B 1 206 ? -4.836 -16.766 -2.393 1 87.88 206 PRO B CA 1
ATOM 5405 C C . PRO B 1 206 ? -4.727 -15.297 -2.768 1 87.88 206 PRO B C 1
ATOM 5407 O O . PRO B 1 206 ? -4.328 -14.469 -1.941 1 87.88 206 PRO B O 1
ATOM 5410 N N . GLN B 1 207 ? -4.961 -15.031 -4.02 1 81.38 207 GLN B N 1
ATOM 5411 C CA . GLN B 1 207 ? -4.945 -13.664 -4.535 1 81.38 207 GLN B CA 1
ATOM 5412 C C . GLN B 1 207 ? -6.352 -13.203 -4.91 1 81.38 207 GLN B C 1
ATOM 5414 O O . GLN B 1 207 ? -7.105 -13.945 -5.539 1 81.38 207 GLN B O 1
ATOM 5419 N N . ILE B 1 208 ? -6.773 -12.078 -4.371 1 76.19 208 ILE B N 1
ATOM 5420 C CA . ILE B 1 208 ? -8.078 -11.523 -4.723 1 76.19 208 ILE B CA 1
ATOM 5421 C C . ILE B 1 208 ? -7.887 -10.203 -5.473 1 76.19 208 ILE B C 1
ATOM 5423 O O . ILE B 1 208 ? -7.395 -9.227 -4.906 1 76.19 208 ILE B O 1
ATOM 5427 N N . ILE B 1 209 ? -8.273 -10.188 -6.711 1 66.06 209 ILE B N 1
ATOM 5428 C CA . ILE B 1 209 ? -8.266 -8.977 -7.527 1 66.06 209 ILE B CA 1
ATOM 5429 C C . ILE B 1 209 ? -9.688 -8.672 -8.008 1 66.06 209 ILE B C 1
ATOM 5431 O O . ILE B 1 209 ? -10.57 -9.523 -7.945 1 66.06 209 ILE B O 1
ATOM 5435 N N . PRO B 1 210 ? -10.133 -7.473 -8.125 1 60.97 210 PRO B N 1
ATOM 5436 C CA . PRO B 1 210 ? -11.516 -7.086 -8.438 1 60.97 210 PRO B CA 1
ATOM 5437 C C . PRO B 1 210 ? -12.18 -8.039 -9.43 1 60.97 210 PRO B C 1
ATOM 5439 O O . PRO B 1 210 ? -13.352 -8.383 -9.266 1 60.97 210 PRO B O 1
ATOM 5442 N N . GLU B 1 211 ? -11.477 -8.539 -10.445 1 62.03 211 GLU B N 1
ATOM 5443 C CA . GLU B 1 211 ? -12.203 -9.289 -11.469 1 62.03 211 GLU B CA 1
ATOM 5444 C C . GLU B 1 211 ? -11.922 -10.781 -11.367 1 62.03 211 GLU B C 1
ATOM 5446 O O . GLU B 1 211 ? -12.531 -11.586 -12.078 1 62.03 211 GLU B O 1
ATOM 5451 N N . CYS B 1 212 ? -11.156 -11.148 -10.438 1 71.75 212 CYS B N 1
ATOM 5452 C CA . CYS B 1 212 ? -10.875 -12.578 -10.422 1 71.75 212 CYS B CA 1
ATOM 5453 C C . CYS B 1 212 ? -10.062 -12.961 -9.188 1 71.75 212 CYS B C 1
ATOM 5455 O O . CYS B 1 212 ? -9.43 -12.109 -8.57 1 71.75 212 CYS B O 1
ATOM 5457 N N . SER B 1 213 ? -10.352 -14.141 -8.75 1 82.31 213 SER B N 1
ATOM 5458 C CA . SER B 1 213 ? -9.539 -14.711 -7.684 1 82.31 213 SER B CA 1
ATOM 5459 C C . SER B 1 213 ? -8.711 -15.891 -8.188 1 82.31 213 SER B C 1
ATOM 5461 O O . SER B 1 213 ? -9.164 -16.641 -9.055 1 82.31 213 SER B O 1
ATOM 5463 N N . PHE B 1 214 ? -7.457 -15.914 -7.828 1 87.88 214 PHE B N 1
ATOM 5464 C CA . PHE B 1 214 ? -6.59 -17.031 -8.195 1 87.88 214 PHE B CA 1
ATOM 5465 C C . PHE B 1 214 ? -5.629 -17.359 -7.059 1 87.88 214 PHE B C 1
ATOM 5467 O O . PHE B 1 214 ? -5.578 -16.641 -6.051 1 87.88 214 PHE B O 1
ATOM 5474 N N . THR B 1 215 ? -5.039 -18.469 -7.137 1 91.5 215 THR B N 1
ATOM 5475 C CA . THR B 1 215 ? -4.051 -18.875 -6.148 1 91.5 215 THR B CA 1
ATOM 5476 C C . THR B 1 215 ? -2.639 -18.797 -6.719 1 91.5 215 THR B C 1
ATOM 5478 O O . THR B 1 215 ? -2.379 -19.281 -7.824 1 91.5 215 THR B O 1
ATOM 5481 N N . ARG B 1 216 ? -1.826 -18.188 -5.977 1 91.06 216 ARG B N 1
ATOM 5482 C CA . ARG B 1 216 ? -0.415 -18.109 -6.336 1 91.06 216 ARG B CA 1
ATOM 5483 C C . ARG B 1 216 ? 0.406 -19.141 -5.562 1 91.06 216 ARG B C 1
ATOM 5485 O O . ARG B 1 216 ? 0.431 -19.109 -4.328 1 91.06 216 ARG B O 1
ATOM 5492 N N . ILE B 1 217 ? 1.092 -19.938 -6.32 1 93.62 217 ILE B N 1
ATOM 5493 C CA . ILE B 1 217 ? 2.01 -20.906 -5.73 1 93.62 217 ILE B CA 1
ATOM 5494 C C . ILE B 1 217 ? 3.449 -20.438 -5.922 1 93.62 217 ILE B C 1
ATOM 5496 O O . ILE B 1 217 ? 3.836 -20.031 -7.023 1 93.62 217 ILE B O 1
ATOM 5500 N N . THR B 1 218 ? 4.184 -20.484 -4.852 1 92.06 218 THR B N 1
ATOM 5501 C CA . THR B 1 218 ? 5.566 -20.031 -4.93 1 92.06 218 THR B CA 1
ATOM 5502 C C . THR B 1 218 ? 6.531 -21.172 -4.621 1 92.06 218 THR B C 1
ATOM 5504 O O . THR B 1 218 ? 6.23 -22.031 -3.799 1 92.06 218 THR B O 1
ATOM 5507 N N . LEU B 1 219 ? 7.625 -21.172 -5.32 1 93.62 219 LEU B N 1
ATOM 5508 C CA . LEU B 1 219 ? 8.711 -22.125 -5.121 1 93.62 219 LEU B CA 1
ATOM 5509 C C . LEU B 1 219 ? 10.039 -21.406 -4.922 1 93.62 219 LEU B C 1
ATOM 5511 O O . LEU B 1 219 ? 10.398 -20.516 -5.707 1 93.62 219 LEU B O 1
ATOM 5515 N N . GLU B 1 220 ? 10.695 -21.797 -3.855 1 90.5 220 GLU B N 1
ATOM 5516 C CA . GLU B 1 220 ? 11.969 -21.141 -3.547 1 90.5 220 GLU B CA 1
ATOM 5517 C C . GLU B 1 220 ? 13.031 -22.156 -3.15 1 90.5 220 GLU B C 1
ATOM 5519 O O . GLU B 1 220 ? 12.758 -23.078 -2.375 1 90.5 220 GLU B O 1
ATOM 5524 N N . GLY B 1 221 ? 14.203 -22.062 -3.695 1 89.69 221 GLY B N 1
ATOM 5525 C CA . GLY B 1 221 ? 15.32 -22.953 -3.41 1 89.69 221 GLY B CA 1
ATOM 5526 C C . GLY B 1 221 ? 16.453 -22.844 -4.422 1 89.69 221 GLY B C 1
ATOM 5527 O O . GLY B 1 221 ? 16.641 -21.781 -5.02 1 89.69 221 GLY B O 1
ATOM 5528 N N . LYS B 1 222 ? 17.203 -23.859 -4.465 1 89.81 222 LYS B N 1
ATOM 5529 C CA . LYS B 1 222 ? 18.234 -23.906 -5.5 1 89.81 222 LYS B CA 1
ATOM 5530 C C . LYS B 1 222 ? 17.609 -23.922 -6.895 1 89.81 222 LYS B C 1
ATOM 5532 O O . LYS B 1 222 ? 16.594 -24.578 -7.117 1 89.81 222 LYS B O 1
ATOM 5537 N N . LYS B 1 223 ? 18.25 -23.297 -7.777 1 89.94 223 LYS B N 1
ATOM 5538 C CA . LYS B 1 223 ? 17.703 -23.078 -9.109 1 89.94 223 LYS B CA 1
ATOM 5539 C C . LYS B 1 223 ? 17.328 -24.406 -9.766 1 89.94 223 LYS B C 1
ATOM 5541 O O . LYS B 1 223 ? 16.203 -24.562 -10.258 1 89.94 223 LYS B O 1
ATOM 5546 N N . GLU B 1 224 ? 18.234 -25.344 -9.727 1 92.06 224 GLU B N 1
ATOM 5547 C CA . GLU B 1 224 ? 18 -26.641 -10.383 1 92.06 224 GLU B CA 1
ATOM 5548 C C . GLU B 1 224 ? 16.812 -27.359 -9.758 1 92.06 224 GLU B C 1
ATOM 5550 O O . GLU B 1 224 ? 15.969 -27.906 -10.477 1 92.06 224 GLU B O 1
ATOM 5555 N N . ASP B 1 225 ? 16.719 -27.281 -8.469 1 94.06 225 ASP B N 1
ATOM 5556 C CA . ASP B 1 225 ? 15.648 -27.938 -7.746 1 94.06 225 ASP B CA 1
ATOM 5557 C C . ASP B 1 225 ? 14.305 -27.25 -8 1 94.06 225 ASP B C 1
ATOM 5559 O O . ASP B 1 225 ? 13.289 -27.922 -8.18 1 94.06 225 ASP B O 1
ATOM 5563 N N . VAL B 1 226 ? 14.328 -25.969 -8.023 1 94 226 VAL B N 1
ATOM 5564 C CA . VAL B 1 226 ? 13.109 -25.203 -8.219 1 94 226 VAL B CA 1
ATOM 5565 C C . VAL B 1 226 ? 12.547 -25.453 -9.617 1 94 226 VAL B C 1
ATOM 5567 O O . VAL B 1 226 ? 11.336 -25.609 -9.781 1 94 226 VAL B O 1
ATOM 5570 N N . LEU B 1 227 ? 13.438 -25.516 -10.586 1 89.75 227 LEU B N 1
ATOM 5571 C CA . LEU B 1 227 ? 12.992 -25.734 -11.961 1 89.75 227 LEU B CA 1
ATOM 5572 C C . LEU B 1 227 ? 12.391 -27.125 -12.125 1 89.75 227 LEU B C 1
ATOM 5574 O O . LEU B 1 227 ? 11.367 -27.281 -12.805 1 89.75 227 LEU B O 1
ATOM 5578 N N . GLU B 1 228 ? 12.969 -28.016 -11.539 1 89.94 228 GLU B N 1
ATOM 5579 C CA . GLU B 1 228 ? 12.438 -29.375 -11.594 1 89.94 228 GLU B CA 1
ATOM 5580 C C . GLU B 1 228 ? 11.102 -29.469 -10.867 1 89.94 228 GLU B C 1
ATOM 5582 O O . GLU B 1 228 ? 10.164 -30.094 -11.375 1 89.94 228 GLU B O 1
ATOM 5587 N N . ALA B 1 229 ? 11.047 -28.891 -9.727 1 93.12 229 ALA B N 1
ATOM 5588 C CA . ALA B 1 229 ? 9.812 -28.922 -8.938 1 93.12 229 ALA B CA 1
ATOM 5589 C C . ALA B 1 229 ? 8.672 -28.219 -9.68 1 93.12 229 ALA B C 1
ATOM 5591 O O . ALA B 1 229 ? 7.531 -28.688 -9.641 1 93.12 229 ALA B O 1
ATOM 5592 N N . LYS B 1 230 ? 9.023 -27.156 -10.266 1 90.94 230 LYS B N 1
ATOM 5593 C CA . LYS B 1 230 ? 8.016 -26.406 -11.016 1 90.94 230 LYS B CA 1
ATOM 5594 C C . LYS B 1 230 ? 7.457 -27.25 -12.164 1 90.94 230 LYS B C 1
ATOM 5596 O O . LYS B 1 230 ? 6.246 -27.266 -12.391 1 90.94 230 LYS B O 1
ATOM 5601 N N . ALA B 1 231 ? 8.312 -27.953 -12.852 1 85.19 231 ALA B N 1
ATOM 5602 C CA . ALA B 1 231 ? 7.883 -28.797 -13.961 1 85.19 231 ALA B CA 1
ATOM 5603 C C . ALA B 1 231 ? 6.945 -29.906 -13.477 1 85.19 231 ALA B C 1
ATOM 5605 O O . ALA B 1 231 ? 5.918 -30.172 -14.102 1 85.19 231 ALA B O 1
ATOM 5606 N N . LYS B 1 232 ? 7.289 -30.469 -12.398 1 87.38 232 LYS B N 1
ATOM 5607 C CA . LYS B 1 232 ? 6.484 -31.562 -11.836 1 87.38 232 LYS B CA 1
ATOM 5608 C C . LYS B 1 232 ? 5.137 -31.047 -11.336 1 87.38 232 LYS B C 1
ATOM 5610 O O . LYS B 1 232 ? 4.113 -31.703 -11.5 1 87.38 232 LYS B O 1
ATOM 5615 N N . LEU B 1 233 ? 5.176 -29.875 -10.734 1 90.62 233 LEU B N 1
ATOM 5616 C CA . LEU B 1 233 ? 3.943 -29.281 -10.227 1 90.62 233 LEU B CA 1
ATOM 5617 C C . LEU B 1 233 ? 3.012 -28.906 -11.375 1 90.62 233 LEU B C 1
ATOM 5619 O O . LEU B 1 233 ? 1.804 -29.141 -11.297 1 90.62 233 LEU B O 1
ATOM 5623 N N . LEU B 1 234 ? 3.586 -28.391 -12.391 1 85.88 234 LEU B N 1
ATOM 5624 C CA . LEU B 1 234 ? 2.797 -28 -13.555 1 85.88 234 LEU B CA 1
ATOM 5625 C C . LEU B 1 234 ? 2.139 -29.219 -14.195 1 85.88 234 LEU B C 1
ATOM 5627 O O . LEU B 1 234 ? 1.03 -29.125 -14.727 1 85.88 234 LEU B O 1
ATOM 5631 N N . TYR B 1 235 ? 2.848 -30.266 -14.109 1 81.5 235 TYR B N 1
ATOM 5632 C CA . TYR B 1 235 ? 2.297 -31.5 -14.656 1 81.5 235 TYR B CA 1
ATOM 5633 C C . TYR B 1 235 ? 1.105 -31.984 -13.828 1 81.5 235 TYR B C 1
ATOM 5635 O O . TYR B 1 235 ? 0.165 -32.562 -14.375 1 81.5 235 TYR B O 1
ATOM 5643 N N . SER B 1 236 ? 1.126 -31.672 -12.531 1 87.38 236 SER B N 1
ATOM 5644 C CA . SER B 1 236 ? 0.089 -32.156 -11.625 1 87.38 236 SER B CA 1
ATOM 5645 C C . SER B 1 236 ? -1.106 -31.219 -11.594 1 87.38 236 SER B C 1
ATOM 5647 O O . SER B 1 236 ? -2.188 -31.594 -11.133 1 87.38 236 SER B O 1
ATOM 5649 N N . LEU B 1 237 ? -0.96 -30 -12.086 1 88.12 237 LEU B N 1
ATOM 5650 C CA . LEU B 1 237 ? -2.018 -29 -12.055 1 88.12 237 LEU B CA 1
ATOM 5651 C C . LEU B 1 237 ? -2.771 -28.953 -13.375 1 88.12 237 LEU B C 1
ATOM 5653 O O . LEU B 1 237 ? -2.193 -29.234 -14.43 1 88.12 237 LEU B O 1
ATOM 5657 N N . PRO B 1 238 ? -4.086 -28.688 -13.258 1 82.62 238 PRO B N 1
ATOM 5658 C CA . PRO B 1 238 ? -4.809 -28.5 -14.523 1 82.62 238 PRO B CA 1
ATOM 5659 C C . PRO B 1 238 ? -4.293 -27.312 -15.328 1 82.62 238 PRO B C 1
ATOM 5661 O O . PRO B 1 238 ? -4.543 -26.156 -14.969 1 82.62 238 PRO B O 1
ATOM 5664 N N . ILE B 1 239 ? -3.721 -27.547 -16.375 1 74.88 239 ILE B N 1
ATOM 5665 C CA . ILE B 1 239 ? -2.971 -26.562 -17.172 1 74.88 239 ILE B CA 1
ATOM 5666 C C . ILE B 1 239 ? -3.916 -25.484 -17.688 1 74.88 239 ILE B C 1
ATOM 5668 O O . ILE B 1 239 ? -3.52 -24.328 -17.844 1 74.88 239 ILE B O 1
ATOM 5672 N N . GLN B 1 240 ? -5.18 -25.844 -17.891 1 73.06 240 GLN B N 1
ATOM 5673 C CA . GLN B 1 240 ? -6.152 -24.906 -18.438 1 73.06 240 GLN B CA 1
ATOM 5674 C C . GLN B 1 240 ? -6.438 -23.766 -17.469 1 73.06 240 GLN B C 1
ATOM 5676 O O . GLN B 1 240 ? -6.898 -22.703 -17.875 1 73.06 240 GLN B O 1
ATOM 5681 N N . LYS B 1 241 ? -6.152 -24.094 -16.312 1 84.06 241 LYS B N 1
ATOM 5682 C CA . LYS B 1 241 ? -6.492 -23.109 -15.289 1 84.06 241 LYS B CA 1
ATOM 5683 C C . LYS B 1 241 ? -5.281 -22.25 -14.922 1 84.06 241 LYS B C 1
ATOM 5685 O O . LYS B 1 241 ? -5.387 -21.328 -14.117 1 84.06 241 LYS B O 1
ATOM 5690 N N . ILE B 1 242 ? -4.176 -22.562 -15.602 1 84.88 242 ILE B N 1
ATOM 5691 C CA . ILE B 1 242 ? -2.971 -21.781 -15.32 1 84.88 242 ILE B CA 1
ATOM 5692 C C . ILE B 1 242 ? -3.025 -20.453 -16.062 1 84.88 242 ILE B C 1
ATOM 5694 O O . ILE B 1 242 ? -3.307 -20.406 -17.266 1 84.88 242 ILE B O 1
ATOM 5698 N N . ARG B 1 243 ? -2.898 -19.328 -15.367 1 76.19 243 ARG B N 1
ATOM 5699 C CA . ARG B 1 243 ? -3.078 -17.984 -15.906 1 76.19 243 ARG B CA 1
ATOM 5700 C C . ARG B 1 243 ? -1.952 -17.625 -16.875 1 76.19 243 ARG B C 1
ATOM 5702 O O . ARG B 1 243 ? -2.199 -17.078 -17.938 1 76.19 243 ARG B O 1
ATOM 5709 N N . ASN B 1 244 ? -0.704 -17.656 -16.484 1 67.88 244 ASN B N 1
ATOM 5710 C CA . ASN B 1 244 ? 0.417 -17.297 -17.344 1 67.88 244 ASN B CA 1
ATOM 5711 C C . ASN B 1 244 ? 1.303 -18.5 -17.641 1 67.88 244 ASN B C 1
ATOM 5713 O O . ASN B 1 244 ? 2.096 -18.922 -16.797 1 67.88 244 ASN B O 1
ATOM 5717 N N . LEU B 1 245 ? 0.799 -19.031 -18.766 1 64.69 245 LEU B N 1
ATOM 5718 C CA . LEU B 1 245 ? 1.632 -20.172 -19.141 1 64.69 245 LEU B CA 1
ATOM 5719 C C . LEU B 1 245 ? 2.857 -19.719 -19.922 1 64.69 245 LEU B C 1
ATOM 5721 O O . LEU B 1 245 ? 2.885 -19.828 -21.156 1 64.69 245 LEU B O 1
ATOM 5725 N N . LYS B 1 246 ? 3.584 -19.016 -19.297 1 63.91 246 LYS B N 1
ATOM 5726 C CA . LYS B 1 246 ? 4.836 -18.656 -19.953 1 63.91 246 LYS B CA 1
ATOM 5727 C C . LYS B 1 246 ? 5.758 -19.859 -20.078 1 63.91 246 LYS B C 1
ATOM 5729 O O . LYS B 1 246 ? 6.57 -19.938 -21 1 63.91 246 LYS B O 1
ATOM 5734 N N . ASP B 1 247 ? 5.434 -20.75 -19.203 1 70.62 247 ASP B N 1
ATOM 5735 C CA . ASP B 1 247 ? 6.238 -21.953 -19.266 1 70.62 247 ASP B CA 1
ATOM 5736 C C . ASP B 1 247 ? 5.668 -22.938 -20.297 1 70.62 247 ASP B C 1
ATOM 5738 O O . ASP B 1 247 ? 4.477 -23.266 -20.25 1 70.62 247 ASP B O 1
ATOM 5742 N N . GLY B 1 248 ? 6.191 -23.109 -21.297 1 77.81 248 GLY B N 1
ATOM 5743 C CA . GLY B 1 248 ? 5.773 -24 -22.375 1 77.81 248 GLY B CA 1
ATOM 5744 C C . GLY B 1 248 ? 5.844 -25.469 -22 1 77.81 248 GLY B C 1
ATOM 5745 O O . GLY B 1 248 ? 6.02 -25.797 -20.812 1 77.81 248 GLY B O 1
ATOM 5746 N N . PHE B 1 249 ? 5.398 -26.281 -22.859 1 85.62 249 PHE B N 1
ATOM 5747 C CA . PHE B 1 249 ? 5.441 -27.734 -22.734 1 85.62 249 PHE B CA 1
ATOM 5748 C C . PHE B 1 249 ? 6.844 -28.203 -22.359 1 85.62 249 PHE B C 1
ATOM 5750 O O . PHE B 1 249 ? 7.824 -27.812 -22.984 1 85.62 249 PHE B O 1
ATOM 5757 N N . SER B 1 250 ? 6.961 -29 -21.234 1 81.06 250 SER B N 1
ATOM 5758 C CA . SER B 1 250 ? 8.266 -29.281 -20.641 1 81.06 250 SER B CA 1
ATOM 5759 C C . SER B 1 250 ? 8.734 -30.703 -20.969 1 81.06 250 SER B C 1
ATOM 5761 O O . SER B 1 250 ? 7.926 -31.547 -21.359 1 81.06 250 SER B O 1
ATOM 5763 N N . TYR B 1 251 ? 10.047 -30.844 -20.828 1 84.25 251 TYR B N 1
ATOM 5764 C CA . TYR B 1 251 ? 10.664 -32.156 -20.969 1 84.25 251 TYR B CA 1
ATOM 5765 C C . TYR B 1 251 ? 10.086 -33.156 -19.969 1 84.25 251 TYR B C 1
ATOM 5767 O O . TYR B 1 251 ? 9.852 -34.312 -20.297 1 84.25 251 TYR B O 1
ATOM 5775 N N . TYR B 1 252 ? 9.805 -32.688 -18.859 1 79.06 252 TYR B N 1
ATOM 5776 C CA . TYR B 1 252 ? 9.266 -33.562 -17.797 1 79.06 252 TYR B CA 1
ATOM 5777 C C . TYR B 1 252 ? 7.895 -34.094 -18.188 1 79.06 252 TYR B C 1
ATOM 5779 O O . TYR B 1 252 ? 7.609 -35.281 -17.969 1 79.06 252 TYR B O 1
ATOM 5787 N N . GLN B 1 253 ? 7.098 -33.219 -18.656 1 84.56 253 GLN B N 1
ATOM 5788 C CA . GLN B 1 253 ? 5.777 -33.656 -19.109 1 84.56 253 GLN B CA 1
ATOM 5789 C C . GLN B 1 253 ? 5.887 -34.719 -20.203 1 84.56 253 GLN B C 1
ATOM 5791 O O . GLN B 1 253 ? 5.18 -35.719 -20.156 1 84.56 253 GLN B O 1
ATOM 5796 N N . ALA B 1 254 ? 6.805 -34.438 -21.094 1 90.25 254 ALA B N 1
ATOM 5797 C CA . ALA B 1 254 ? 7.012 -35.375 -22.203 1 90.25 254 ALA B CA 1
ATOM 5798 C C . ALA B 1 254 ? 7.461 -36.75 -21.688 1 90.25 254 ALA B C 1
ATOM 5800 O O . ALA B 1 254 ? 6.918 -37.781 -22.094 1 90.25 254 ALA B O 1
ATOM 5801 N N . GLU B 1 255 ? 8.359 -36.688 -20.812 1 88.56 255 GLU B N 1
ATOM 5802 C CA . GLU B 1 255 ? 8.891 -37.906 -20.266 1 88.56 255 GLU B CA 1
ATOM 5803 C C . GLU B 1 255 ? 7.816 -38.688 -19.5 1 88.56 255 GLU B C 1
ATOM 5805 O O . GLU B 1 255 ? 7.75 -39.906 -19.594 1 88.56 255 GLU B O 1
ATOM 5810 N N . THR B 1 256 ? 7.004 -38 -18.812 1 87.31 256 THR B N 1
ATOM 5811 C CA . THR B 1 256 ? 5.957 -38.625 -18 1 87.31 256 THR B CA 1
ATOM 5812 C C . THR B 1 256 ? 4.926 -39.312 -18.891 1 87.31 256 THR B C 1
ATOM 5814 O O . THR B 1 256 ? 4.496 -40.438 -18.594 1 87.31 256 THR B O 1
ATOM 5817 N N . VAL B 1 257 ? 4.508 -38.656 -19.906 1 90.5 257 VAL B N 1
ATOM 5818 C CA . VAL B 1 257 ? 3.533 -39.219 -20.828 1 90.5 257 VAL B CA 1
ATOM 5819 C C . VAL B 1 257 ? 4.105 -40.469 -21.5 1 90.5 257 VAL B C 1
ATOM 5821 O O . VAL B 1 257 ? 3.42 -41.5 -21.594 1 90.5 257 VAL B O 1
ATOM 5824 N N . LEU B 1 258 ? 5.359 -40.469 -21.938 1 91.94 258 LEU B N 1
ATOM 5825 C CA . LEU B 1 258 ? 5.969 -41.594 -22.625 1 91.94 258 LEU B CA 1
ATOM 5826 C C . LEU B 1 258 ? 6.211 -42.75 -21.672 1 91.94 258 LEU B C 1
ATOM 5828 O O . LEU B 1 258 ? 6.137 -43.938 -22.078 1 91.94 258 LEU B O 1
ATOM 5832 N N . LYS B 1 259 ? 6.477 -42.406 -20.453 1 88.94 259 LYS B N 1
ATOM 5833 C CA . LYS B 1 259 ? 6.586 -43.469 -19.453 1 88.94 259 LYS B CA 1
ATOM 5834 C C . LYS B 1 259 ? 5.242 -44.156 -19.219 1 88.94 259 LYS B C 1
ATOM 5836 O O . LYS B 1 259 ? 5.188 -45.375 -19.047 1 88.94 259 LYS B O 1
ATOM 5841 N N . ASP B 1 260 ? 4.211 -43.375 -19.234 1 86.44 260 ASP B N 1
ATOM 5842 C CA . ASP B 1 260 ? 2.863 -43.938 -19.062 1 86.44 260 ASP B CA 1
ATOM 5843 C C . ASP B 1 260 ? 2.459 -44.781 -20.25 1 86.44 260 ASP B C 1
ATOM 5845 O O . ASP B 1 260 ? 1.663 -45.719 -20.125 1 86.44 260 ASP B O 1
ATOM 5849 N N . ALA B 1 261 ? 2.961 -44.438 -21.422 1 89.12 261 ALA B N 1
ATOM 5850 C CA . ALA B 1 261 ? 2.674 -45.188 -22.641 1 89.12 261 ALA B CA 1
ATOM 5851 C C . ALA B 1 261 ? 3.084 -46.656 -22.516 1 89.12 261 ALA B C 1
ATOM 5853 O O . ALA B 1 261 ? 2.479 -47.531 -23.125 1 89.12 261 ALA B O 1
ATOM 5854 N N . GLU B 1 262 ? 4.016 -46.906 -21.688 1 88.75 262 GLU B N 1
ATOM 5855 C CA . GLU B 1 262 ? 4.48 -48.281 -21.484 1 88.75 262 GLU B CA 1
ATOM 5856 C C . GLU B 1 262 ? 3.438 -49.125 -20.75 1 88.75 262 GLU B C 1
ATOM 5858 O O . GLU B 1 262 ? 3.398 -50.344 -20.906 1 88.75 262 GLU B O 1
ATOM 5863 N N . ASN B 1 263 ? 2.553 -48.469 -20.047 1 90.56 263 ASN B N 1
ATOM 5864 C CA . ASN B 1 263 ? 1.576 -49.156 -19.219 1 90.56 263 ASN B CA 1
ATOM 5865 C C . ASN B 1 263 ? 0.198 -49.188 -19.875 1 90.56 263 ASN B C 1
ATOM 5867 O O . ASN B 1 263 ? -0.708 -49.875 -19.406 1 90.56 263 ASN B O 1
ATOM 5871 N N . GLU B 1 264 ? 0.009 -48.406 -20.891 1 93.06 264 GLU B N 1
ATOM 5872 C CA . GLU B 1 264 ? -1.256 -48.344 -21.609 1 93.06 264 GLU B CA 1
ATOM 5873 C C . GLU B 1 264 ? -1.071 -48.719 -23.094 1 93.06 264 GLU B C 1
ATOM 5875 O O . GLU B 1 264 ? -0.538 -47.906 -23.875 1 93.06 264 GLU B O 1
ATOM 5880 N N . VAL B 1 265 ? -1.695 -49.75 -23.469 1 94.06 265 VAL B N 1
ATOM 5881 C CA . VAL B 1 265 ? -1.437 -50.344 -24.766 1 94.06 265 VAL B CA 1
ATOM 5882 C C . VAL B 1 265 ? -1.817 -49.375 -25.875 1 94.06 265 VAL B C 1
ATOM 5884 O O . VAL B 1 265 ? -1.095 -49.25 -26.875 1 94.06 265 VAL B O 1
ATOM 5887 N N . HIS B 1 266 ? -2.992 -48.781 -25.734 1 95.44 266 HIS B N 1
ATOM 5888 C CA . HIS B 1 266 ? -3.438 -47.906 -26.812 1 95.44 266 HIS B CA 1
ATOM 5889 C C . HIS B 1 266 ? -2.521 -46.688 -26.938 1 95.44 266 HIS B C 1
ATOM 5891 O O . HIS B 1 266 ? -2.281 -46.188 -28.062 1 95.44 266 HIS B O 1
ATOM 5897 N N . ILE B 1 267 ? -2.002 -46.188 -25.891 1 96.88 267 ILE B N 1
ATOM 5898 C CA . ILE B 1 267 ? -1.074 -45.062 -25.953 1 96.88 267 ILE B CA 1
ATOM 5899 C C . ILE B 1 267 ? 0.238 -45.5 -26.594 1 96.88 267 ILE B C 1
ATOM 5901 O O . ILE B 1 267 ? 0.806 -44.781 -27.422 1 96.88 267 ILE B O 1
ATOM 5905 N N . LYS B 1 268 ? 0.719 -46.625 -26.172 1 96.44 268 LYS B N 1
ATOM 5906 C CA . LYS B 1 268 ? 1.942 -47.188 -26.734 1 96.44 268 LYS B CA 1
ATOM 5907 C C . LYS B 1 268 ? 1.821 -47.344 -28.25 1 96.44 268 LYS B C 1
ATOM 5909 O O . LYS B 1 268 ? 2.742 -47 -29 1 96.44 268 LYS B O 1
ATOM 5914 N N . CYS B 1 269 ? 0.676 -47.844 -28.688 1 96.88 269 CYS B N 1
ATOM 5915 C CA . CYS B 1 269 ? 0.437 -48.031 -30.109 1 96.88 269 CYS B CA 1
ATOM 5916 C C . CYS B 1 269 ? 0.517 -46.688 -30.844 1 96.88 269 CYS B C 1
ATOM 5918 O O . CYS B 1 269 ? 1.129 -46.594 -31.906 1 96.88 269 CYS B O 1
ATOM 5920 N N . ALA B 1 270 ? -0.121 -45.688 -30.297 1 97.81 270 ALA B N 1
ATOM 5921 C CA . ALA B 1 270 ? -0.11 -44.375 -30.906 1 97.81 270 ALA B CA 1
ATOM 5922 C C . ALA B 1 270 ? 1.308 -43.812 -30.969 1 97.81 270 ALA B C 1
ATOM 5924 O O . ALA B 1 270 ? 1.713 -43.25 -32 1 97.81 270 ALA B O 1
ATOM 5925 N N . VAL B 1 271 ? 2.061 -43.969 -29.922 1 97.19 271 VAL B N 1
ATOM 5926 C CA . VAL B 1 271 ? 3.434 -43.5 -29.844 1 97.19 271 VAL B CA 1
ATOM 5927 C C . VAL B 1 271 ? 4.297 -44.219 -30.875 1 97.19 271 VAL B C 1
ATOM 5929 O O . VAL B 1 271 ? 5.129 -43.594 -31.531 1 97.19 271 VAL B O 1
ATOM 5932 N N . ASP B 1 272 ? 4.105 -45.469 -30.984 1 96.94 272 ASP B N 1
ATOM 5933 C CA . ASP B 1 272 ? 4.859 -46.281 -31.953 1 96.94 272 ASP B CA 1
ATOM 5934 C C . ASP B 1 272 ? 4.605 -45.781 -33.375 1 96.94 272 ASP B C 1
ATOM 5936 O O . ASP B 1 272 ? 5.535 -45.688 -34.188 1 96.94 272 ASP B O 1
ATOM 5940 N N . ILE B 1 273 ? 3.381 -45.531 -33.688 1 97.94 273 ILE B N 1
ATOM 5941 C CA . ILE B 1 273 ? 3.012 -45.031 -35 1 97.94 273 ILE B CA 1
ATOM 5942 C C . ILE B 1 273 ? 3.691 -43.688 -35.281 1 97.94 273 ILE B C 1
ATOM 5944 O O . ILE B 1 273 ? 4.242 -43.469 -36.344 1 97.94 273 ILE B O 1
ATOM 5948 N N . LEU B 1 274 ? 3.654 -42.812 -34.312 1 97.69 274 LEU B N 1
ATOM 5949 C CA . LEU B 1 274 ? 4.266 -41.5 -34.469 1 97.69 274 LEU B CA 1
ATOM 5950 C C . LEU B 1 274 ? 5.777 -41.625 -34.594 1 97.69 274 LEU B C 1
ATOM 5952 O O . LEU B 1 274 ? 6.387 -40.938 -35.406 1 97.69 274 LEU B O 1
ATOM 5956 N N . GLN B 1 275 ? 6.379 -42.469 -33.812 1 96.19 275 GLN B N 1
ATOM 5957 C CA . GLN B 1 275 ? 7.816 -42.688 -33.906 1 96.19 275 GLN B CA 1
ATOM 5958 C C . GLN B 1 275 ? 8.195 -43.25 -35.281 1 96.19 275 GLN B C 1
ATOM 5960 O O . GLN B 1 275 ? 9.219 -42.844 -35.844 1 96.19 275 GLN B O 1
ATOM 5965 N N . GLN B 1 276 ? 7.402 -44.156 -35.719 1 97.38 276 GLN B N 1
ATOM 5966 C CA . GLN B 1 276 ? 7.621 -44.656 -37.094 1 97.38 276 GLN B CA 1
ATOM 5967 C C . GLN B 1 276 ? 7.551 -43.562 -38.125 1 97.38 276 GLN B C 1
ATOM 5969 O O . GLN B 1 276 ? 8.352 -43.5 -39.062 1 97.38 276 GLN B O 1
ATOM 5974 N N . CYS B 1 277 ? 6.598 -42.688 -37.938 1 97.25 277 CYS B N 1
ATOM 5975 C CA . CYS B 1 277 ? 6.457 -41.562 -38.844 1 97.25 277 CYS B CA 1
ATOM 5976 C C . CYS B 1 277 ? 7.715 -40.719 -38.844 1 97.25 277 CYS B C 1
ATOM 5978 O O . CYS B 1 277 ? 8.234 -40.375 -39.906 1 97.25 277 CYS B O 1
ATOM 5980 N N . TYR B 1 278 ? 8.266 -40.438 -37.719 1 95.38 278 TYR B N 1
ATOM 5981 C CA . TYR B 1 278 ? 9.422 -39.562 -37.594 1 95.38 278 TYR B CA 1
ATOM 5982 C C . TYR B 1 278 ? 10.703 -40.281 -38 1 95.38 278 TYR B C 1
ATOM 5984 O O . TYR B 1 278 ? 11.75 -39.656 -38.188 1 95.38 278 TYR B O 1
ATOM 5992 N N . LYS B 1 279 ? 10.594 -41.594 -38.062 1 94.88 279 LYS B N 1
ATOM 5993 C CA . LYS B 1 279 ? 11.695 -42.344 -38.625 1 94.88 279 LYS B CA 1
ATOM 5994 C C . LYS B 1 279 ? 11.641 -42.344 -40.156 1 94.88 279 LYS B C 1
ATOM 5996 O O . LYS B 1 279 ? 12.68 -42.312 -40.812 1 94.88 279 LYS B O 1
ATOM 6001 N N . MET B 1 280 ? 10.469 -42.344 -40.656 1 96.62 280 MET B N 1
ATOM 6002 C CA . MET B 1 280 ? 10.242 -42.438 -42.094 1 96.62 280 MET B CA 1
ATOM 6003 C C . MET B 1 280 ? 10.414 -41.062 -42.781 1 96.62 280 MET B C 1
ATOM 6005 O O . MET B 1 280 ? 10.828 -41 -43.938 1 96.62 280 MET B O 1
ATOM 6009 N N . TYR B 1 281 ? 10.055 -40.031 -42.031 1 96.12 281 TYR B N 1
ATOM 6010 C CA . TYR B 1 281 ? 10.062 -38.688 -42.625 1 96.12 281 TYR B CA 1
ATOM 6011 C C . TYR B 1 281 ? 10.867 -37.719 -41.75 1 96.12 281 TYR B C 1
ATOM 6013 O O . TYR B 1 281 ? 10.906 -37.875 -40.531 1 96.12 281 TYR B O 1
ATOM 6021 N N . LYS B 1 282 ? 11.469 -36.719 -42.375 1 94.25 282 LYS B N 1
ATOM 6022 C CA . LYS B 1 282 ? 12.117 -35.625 -41.625 1 94.25 282 LYS B CA 1
ATOM 6023 C C . LYS B 1 282 ? 11.086 -34.719 -41 1 94.25 282 LYS B C 1
ATOM 6025 O O . LYS B 1 282 ? 9.977 -34.562 -41.5 1 94.25 282 LYS B O 1
ATOM 6030 N N . PRO B 1 283 ? 11.43 -34.125 -39.906 1 93.25 283 PRO B N 1
ATOM 6031 C CA . PRO B 1 283 ? 10.492 -33.281 -39.188 1 93.25 283 PRO B CA 1
ATOM 6032 C C . PRO B 1 283 ? 9.898 -32.188 -40.094 1 93.25 283 PRO B C 1
ATOM 6034 O O . PRO B 1 283 ? 8.727 -31.828 -39.938 1 93.25 283 PRO B O 1
ATOM 6037 N N . GLU B 1 284 ? 10.695 -31.719 -41.094 1 93.19 284 GLU B N 1
ATOM 6038 C CA . GLU B 1 284 ? 10.25 -30.641 -41.969 1 93.19 284 GLU B CA 1
ATOM 6039 C C . GLU B 1 284 ? 9.258 -31.156 -43.031 1 93.19 284 GLU B C 1
ATOM 6041 O O . GLU B 1 284 ? 8.578 -30.375 -43.688 1 93.19 284 GLU B O 1
ATOM 6046 N N . GLU B 1 285 ? 9.172 -32.469 -43.062 1 96.25 285 GLU B N 1
ATOM 6047 C CA . GLU B 1 285 ? 8.273 -33.094 -44.031 1 96.25 285 GLU B CA 1
ATOM 6048 C C . GLU B 1 285 ? 6.93 -33.438 -43.406 1 96.25 285 GLU B C 1
ATOM 6050 O O . GLU B 1 285 ? 6.035 -33.969 -44.062 1 96.25 285 GLU B O 1
ATOM 6055 N N . ILE B 1 286 ? 6.82 -33.156 -42.156 1 96.88 286 ILE B N 1
ATOM 6056 C CA . ILE B 1 286 ? 5.645 -33.562 -41.406 1 96.88 286 ILE B CA 1
ATOM 6057 C C . ILE B 1 286 ? 4.891 -32.344 -40.906 1 96.88 286 ILE B C 1
ATOM 6059 O O . ILE B 1 286 ? 5.504 -31.344 -40.5 1 96.88 286 ILE B O 1
ATOM 6063 N N . PHE B 1 287 ? 3.543 -32.312 -41 1 97.5 287 PHE B N 1
ATOM 6064 C CA . PHE B 1 287 ? 2.723 -31.297 -40.344 1 97.5 287 PHE B CA 1
ATOM 6065 C C . PHE B 1 287 ? 1.522 -31.938 -39.656 1 97.5 287 PHE B C 1
ATOM 6067 O O . PHE B 1 287 ? 1.191 -33.094 -39.906 1 97.5 287 PHE B O 1
ATOM 6074 N N . ILE B 1 288 ? 0.944 -31.234 -38.75 1 97.19 288 ILE B N 1
ATOM 6075 C CA . ILE B 1 288 ? -0.223 -31.688 -38 1 97.19 288 ILE B CA 1
ATOM 6076 C C . ILE B 1 288 ? -1.465 -30.938 -38.469 1 97.19 288 ILE B C 1
ATOM 6078 O O . ILE B 1 288 ? -1.471 -29.703 -38.531 1 97.19 288 ILE B O 1
ATOM 6082 N N . SER B 1 289 ? -2.438 -31.672 -38.906 1 95.62 289 SER B N 1
ATOM 6083 C CA . SER B 1 289 ? -3.742 -31.062 -39.156 1 95.62 289 SER B CA 1
ATOM 6084 C C . SER B 1 289 ? -4.465 -30.766 -37.844 1 95.62 289 SER B C 1
ATOM 6086 O O . SER B 1 289 ? -5.059 -31.672 -37.25 1 95.62 289 SER B O 1
ATOM 6088 N N . PHE B 1 290 ? -4.449 -29.531 -37.438 1 95.44 290 PHE B N 1
ATOM 6089 C CA . PHE B 1 290 ? -4.914 -29.156 -36.125 1 95.44 290 PHE B CA 1
ATOM 6090 C C . PHE B 1 290 ? -6.117 -28.219 -36.188 1 95.44 290 PHE B C 1
ATOM 6092 O O . PHE B 1 290 ? -5.988 -27.078 -36.625 1 95.44 290 PHE B O 1
ATOM 6099 N N . ASN B 1 291 ? -7.238 -28.688 -35.812 1 92.31 291 ASN B N 1
ATOM 6100 C CA . ASN B 1 291 ? -8.445 -27.875 -35.875 1 92.31 291 ASN B CA 1
ATOM 6101 C C . ASN B 1 291 ? -8.938 -27.453 -34.5 1 92.31 291 ASN B C 1
ATOM 6103 O O . ASN B 1 291 ? -10.031 -26.906 -34.375 1 92.31 291 ASN B O 1
ATOM 6107 N N . GLY B 1 292 ? -8.219 -27.859 -33.469 1 93.38 292 GLY B N 1
ATOM 6108 C CA . GLY B 1 292 ? -8.594 -27.453 -32.125 1 93.38 292 GLY B CA 1
ATOM 6109 C C . GLY B 1 292 ? -9.492 -28.453 -31.406 1 93.38 292 GLY B C 1
ATOM 6110 O O . GLY B 1 292 ? -9.836 -28.281 -30.234 1 93.38 292 GLY B O 1
ATOM 6111 N N . GLY B 1 293 ? -9.82 -29.5 -32.031 1 95 293 GLY B N 1
ATOM 6112 C CA . GLY B 1 293 ? -10.633 -30.562 -31.453 1 95 293 GLY B CA 1
ATOM 6113 C C . GLY B 1 293 ? -9.867 -31.422 -30.469 1 95 293 GLY B C 1
ATOM 6114 O O . GLY B 1 293 ? -8.641 -31.375 -30.422 1 95 293 GLY B O 1
ATOM 6115 N N . LYS B 1 294 ? -10.656 -32.188 -29.703 1 96.38 294 LYS B N 1
ATOM 6116 C CA . LYS B 1 294 ? -10.055 -33 -28.641 1 96.38 294 LYS B CA 1
ATOM 6117 C C . LYS B 1 294 ? -9.148 -34.094 -29.219 1 96.38 294 LYS B C 1
ATOM 6119 O O . LYS B 1 294 ? -8.07 -34.344 -28.688 1 96.38 294 LYS B O 1
ATOM 6124 N N . ASP B 1 295 ? -9.531 -34.688 -30.344 1 97 295 ASP B N 1
ATOM 6125 C CA . ASP B 1 295 ? -8.766 -35.812 -30.906 1 97 295 ASP B CA 1
ATOM 6126 C C . ASP B 1 295 ? -7.434 -35.312 -31.469 1 97 295 ASP B C 1
ATOM 6128 O O . ASP B 1 295 ? -6.391 -35.906 -31.203 1 97 295 ASP B O 1
ATOM 6132 N N . CYS B 1 296 ? -7.496 -34.281 -32.25 1 97.12 296 CYS B N 1
ATOM 6133 C CA . CYS B 1 296 ? -6.254 -33.781 -32.812 1 97.12 296 CYS B CA 1
ATOM 6134 C C . CYS B 1 296 ? -5.363 -33.188 -31.734 1 97.12 296 CYS B C 1
ATOM 6136 O O . CYS B 1 296 ? -4.137 -33.156 -31.875 1 97.12 296 CYS B O 1
ATOM 6138 N N . THR B 1 297 ? -5.984 -32.719 -30.609 1 97.25 297 THR B N 1
ATOM 6139 C CA . THR B 1 297 ? -5.203 -32.25 -29.484 1 97.25 297 THR B CA 1
ATOM 6140 C C . THR B 1 297 ? -4.379 -33.375 -28.859 1 97.25 297 THR B C 1
ATOM 6142 O O . THR B 1 297 ? -3.232 -33.156 -28.469 1 97.25 297 THR B O 1
ATOM 6145 N N . VAL B 1 298 ? -4.965 -34.531 -28.781 1 97.75 298 VAL B N 1
ATOM 6146 C CA . VAL B 1 298 ? -4.23 -35.719 -28.297 1 97.75 298 VAL B CA 1
ATOM 6147 C C . VAL B 1 298 ? -3.016 -35.969 -29.188 1 97.75 298 VAL B C 1
ATOM 6149 O O . VAL B 1 298 ? -1.904 -36.156 -28.703 1 97.75 298 VAL B O 1
ATOM 6152 N N . VAL B 1 299 ? -3.264 -35.938 -30.484 1 98.31 299 VAL B N 1
ATOM 6153 C CA . VAL B 1 299 ? -2.205 -36.219 -31.453 1 98.31 299 VAL B CA 1
ATOM 6154 C C . VAL B 1 299 ? -1.113 -35.156 -31.328 1 98.31 299 VAL B C 1
ATOM 6156 O O . VAL B 1 299 ? 0.077 -35.469 -31.328 1 98.31 299 VAL B O 1
ATOM 6159 N N . LEU B 1 300 ? -1.562 -33.938 -31.203 1 97.62 300 LEU B N 1
ATOM 6160 C CA . LEU B 1 300 ? -0.615 -32.844 -31.047 1 97.62 300 LEU B CA 1
ATOM 6161 C C . LEU B 1 300 ? 0.243 -33.031 -29.797 1 97.62 300 LEU B C 1
ATOM 6163 O O . LEU B 1 300 ? 1.464 -32.875 -29.844 1 97.62 300 LEU B O 1
ATOM 6167 N N . HIS B 1 301 ? -0.388 -33.375 -28.703 1 96.44 301 HIS B N 1
ATOM 6168 C CA . HIS B 1 301 ? 0.325 -33.562 -27.453 1 96.44 301 HIS B CA 1
ATOM 6169 C C . HIS B 1 301 ? 1.339 -34.688 -27.547 1 96.44 301 HIS B C 1
ATOM 6171 O O . HIS B 1 301 ? 2.473 -34.562 -27.078 1 96.44 301 HIS B O 1
ATOM 6177 N N . LEU B 1 302 ? 0.927 -35.812 -28.125 1 97.25 302 LEU B N 1
ATOM 6178 C CA . LEU B 1 302 ? 1.815 -36.969 -28.281 1 97.25 302 LEU B CA 1
ATOM 6179 C C . LEU B 1 302 ? 2.979 -36.625 -29.219 1 97.25 302 LEU B C 1
ATOM 6181 O O . LEU B 1 302 ? 4.121 -37 -28.953 1 97.25 302 LEU B O 1
ATOM 6185 N N . ALA B 1 303 ? 2.693 -35.969 -30.297 1 97.38 303 ALA B N 1
ATOM 6186 C CA . ALA B 1 303 ? 3.752 -35.531 -31.203 1 97.38 303 ALA B CA 1
ATOM 6187 C C . ALA B 1 303 ? 4.734 -34.594 -30.5 1 97.38 303 ALA B C 1
ATOM 6189 O O . ALA B 1 303 ? 5.945 -34.719 -30.703 1 97.38 303 ALA B O 1
ATOM 6190 N N . ALA B 1 304 ? 4.18 -33.688 -29.703 1 95.94 304 ALA B N 1
ATOM 6191 C CA . ALA B 1 304 ? 5.008 -32.781 -28.953 1 95.94 304 ALA B CA 1
ATOM 6192 C C . ALA B 1 304 ? 5.926 -33.5 -27.984 1 95.94 304 ALA B C 1
ATOM 6194 O O . ALA B 1 304 ? 7.074 -33.125 -27.781 1 95.94 304 ALA B O 1
ATOM 6195 N N . CYS B 1 305 ? 5.43 -34.594 -27.359 1 94.56 305 CYS B N 1
ATOM 6196 C CA . CYS B 1 305 ? 6.246 -35.406 -26.469 1 94.56 305 CYS B CA 1
ATOM 6197 C C . CYS B 1 305 ? 7.445 -35.969 -27.203 1 94.56 305 CYS B C 1
ATOM 6199 O O . CYS B 1 305 ? 8.578 -35.906 -26.719 1 94.56 305 CYS B O 1
ATOM 6201 N N . ILE B 1 306 ? 7.203 -36.531 -28.344 1 94.56 306 ILE B N 1
ATOM 6202 C CA . ILE B 1 306 ? 8.242 -37.188 -29.125 1 94.56 306 ILE B CA 1
ATOM 6203 C C . ILE B 1 306 ? 9.266 -36.156 -29.594 1 94.56 306 ILE B C 1
ATOM 6205 O O . ILE B 1 306 ? 10.477 -36.344 -29.438 1 94.56 306 ILE B O 1
ATOM 6209 N N . THR B 1 307 ? 8.773 -35.062 -30.094 1 94 307 THR B N 1
ATOM 6210 C CA . THR B 1 307 ? 9.672 -34.031 -30.641 1 94 307 THR B CA 1
ATOM 6211 C C . THR B 1 307 ? 10.484 -33.375 -29.531 1 94 307 THR B C 1
ATOM 6213 O O . THR B 1 307 ? 11.656 -33.031 -29.734 1 94 307 THR B O 1
ATOM 6216 N N . LYS B 1 308 ? 9.844 -33.219 -28.422 1 91.56 308 LYS B N 1
ATOM 6217 C CA . LYS B 1 308 ? 10.555 -32.625 -27.297 1 91.56 308 LYS B CA 1
ATOM 6218 C C . LYS B 1 308 ? 11.711 -33.531 -26.844 1 91.56 308 LYS B C 1
ATOM 6220 O O . LYS B 1 308 ? 12.812 -33.031 -26.594 1 91.56 308 LYS B O 1
ATOM 6225 N N . LEU B 1 309 ? 11.531 -34.781 -26.781 1 89.75 309 LEU B N 1
ATOM 6226 C CA . LEU B 1 309 ? 12.539 -35.75 -26.312 1 89.75 309 LEU B CA 1
ATOM 6227 C C . LEU B 1 309 ? 13.625 -35.938 -27.359 1 89.75 309 LEU B C 1
ATOM 6229 O O . LEU B 1 309 ? 14.766 -36.281 -27.031 1 89.75 309 LEU B O 1
ATOM 6233 N N . GLN B 1 310 ? 13.305 -35.656 -28.594 1 90.94 310 GLN B N 1
ATOM 6234 C CA . GLN B 1 310 ? 14.273 -35.781 -29.688 1 90.94 310 GLN B CA 1
ATOM 6235 C C . GLN B 1 310 ? 14.898 -34.438 -30.047 1 90.94 310 GLN B C 1
ATOM 6237 O O . GLN B 1 310 ? 15.656 -34.344 -31.016 1 90.94 310 GLN B O 1
ATOM 6242 N N . ASN B 1 311 ? 14.539 -33.406 -29.406 1 89.31 311 ASN B N 1
ATOM 6243 C CA . ASN B 1 311 ? 15.062 -32.031 -29.578 1 89.31 311 ASN B CA 1
ATOM 6244 C C . ASN B 1 311 ? 14.766 -31.5 -30.969 1 89.31 311 ASN B C 1
ATOM 6246 O O . ASN B 1 311 ? 15.648 -30.938 -31.625 1 89.31 311 ASN B O 1
ATOM 6250 N N . ILE B 1 312 ? 13.633 -31.875 -31.391 1 86.38 312 ILE B N 1
ATOM 6251 C CA . ILE B 1 312 ? 13.148 -31.312 -32.656 1 86.38 312 ILE B CA 1
ATOM 6252 C C . ILE B 1 312 ? 12.523 -29.938 -32.375 1 86.38 312 ILE B C 1
ATOM 6254 O O . ILE B 1 312 ? 11.695 -29.797 -31.484 1 86.38 312 ILE B O 1
ATOM 6258 N N . SER B 1 313 ? 12.867 -28.859 -33 1 77.62 313 SER B N 1
ATOM 6259 C CA . SER B 1 313 ? 12.664 -27.438 -32.656 1 77.62 313 SER B CA 1
ATOM 6260 C C . SER B 1 313 ? 11.203 -27.047 -32.844 1 77.62 313 SER B C 1
ATOM 6262 O O . SER B 1 313 ? 10.664 -26.266 -32.062 1 77.62 313 SER B O 1
ATOM 6264 N N . SER B 1 314 ? 10.555 -27.391 -34.031 1 80.75 314 SER B N 1
ATOM 6265 C CA . SER B 1 314 ? 9.227 -26.812 -34.25 1 80.75 314 SER B CA 1
ATOM 6266 C C . SER B 1 314 ? 8.289 -27.844 -34.875 1 80.75 314 SER B C 1
ATOM 6268 O O . SER B 1 314 ? 8.711 -28.672 -35.688 1 80.75 314 SER B O 1
ATOM 6270 N N . LEU B 1 315 ? 7.082 -27.797 -34.344 1 91.56 315 LEU B N 1
ATOM 6271 C CA . LEU B 1 315 ? 5.984 -28.578 -34.938 1 91.56 315 LEU B CA 1
ATOM 6272 C C . LEU B 1 315 ? 5.125 -27.703 -35.844 1 91.56 315 LEU B C 1
ATOM 6274 O O . LEU B 1 315 ? 4.648 -26.656 -35.438 1 91.56 315 LEU B O 1
ATOM 6278 N N . LEU B 1 316 ? 5.055 -28.094 -37.125 1 95.62 316 LEU B N 1
ATOM 6279 C CA . LEU B 1 316 ? 4.207 -27.375 -38.062 1 95.62 316 LEU B CA 1
ATOM 6280 C C . LEU B 1 316 ? 2.756 -27.828 -37.938 1 95.62 316 LEU B C 1
ATOM 6282 O O . LEU B 1 316 ? 2.473 -29.031 -37.938 1 95.62 316 LEU B O 1
ATOM 6286 N N . CYS B 1 317 ? 1.871 -26.828 -37.781 1 96.31 317 CYS B N 1
ATOM 6287 C CA . CYS B 1 317 ? 0.444 -27.109 -37.719 1 96.31 317 CYS B CA 1
ATOM 6288 C C . CYS B 1 317 ? -0.333 -26.328 -38.75 1 96.31 317 CYS B C 1
ATOM 6290 O O . CYS B 1 317 ? -0.016 -25.172 -39.031 1 96.31 317 CYS B O 1
ATOM 6292 N N . LEU B 1 318 ? -1.244 -27.016 -39.406 1 96.44 318 LEU B N 1
ATOM 6293 C CA . LEU B 1 318 ? -2.189 -26.375 -40.312 1 96.44 318 LEU B CA 1
ATOM 6294 C C . LEU B 1 318 ? -3.553 -26.219 -39.656 1 96.44 318 LEU B C 1
ATOM 6296 O O . LEU B 1 318 ? -4.125 -27.188 -39.156 1 96.44 318 LEU B O 1
ATOM 6300 N N . TYR B 1 319 ? -3.988 -24.969 -39.562 1 96 319 TYR B N 1
ATOM 6301 C CA . TYR B 1 319 ? -5.301 -24.625 -39.031 1 96 319 TYR B CA 1
ATOM 6302 C C . TYR B 1 319 ? -6.195 -24.031 -40.094 1 96 319 TYR B C 1
ATOM 6304 O O . TYR B 1 319 ? -5.98 -22.891 -40.531 1 96 319 TYR B O 1
ATOM 6312 N N . VAL B 1 320 ? -7.09 -24.828 -40.531 1 92.31 320 VAL B N 1
ATOM 6313 C CA . VAL B 1 320 ? -8.008 -24.391 -41.562 1 92.31 320 VAL B CA 1
ATOM 6314 C C . VAL B 1 320 ? -9.266 -23.797 -40.938 1 92.31 320 VAL B C 1
ATOM 6316 O O . VAL B 1 320 ? -9.977 -24.469 -40.188 1 92.31 320 VAL B O 1
ATOM 6319 N N . ILE B 1 321 ? -9.477 -22.5 -41.25 1 85.69 321 ILE B N 1
ATOM 6320 C CA . ILE B 1 321 ? -10.562 -21.75 -40.625 1 85.69 321 ILE B CA 1
ATOM 6321 C C . ILE B 1 321 ? -11.75 -21.672 -41.562 1 85.69 321 ILE B C 1
ATOM 6323 O O . ILE B 1 321 ? -11.609 -21.25 -42.719 1 85.69 321 ILE B O 1
ATOM 6327 N N . ALA B 1 322 ? -12.797 -22.031 -41.219 1 81.94 322 ALA B N 1
ATOM 6328 C CA . ALA B 1 322 ? -14.031 -21.766 -41.938 1 81.94 322 ALA B CA 1
ATOM 6329 C C . ALA B 1 322 ? -14.977 -20.875 -41.125 1 81.94 322 ALA B C 1
ATOM 6331 O O . ALA B 1 322 ? -14.984 -19.656 -41.312 1 81.94 322 ALA B O 1
ATOM 6332 N N . GLU B 1 323 ? -15.789 -21.312 -40.188 1 84.81 323 GLU B N 1
ATOM 6333 C CA . GLU B 1 323 ? -16.609 -20.625 -39.219 1 84.81 323 GLU B CA 1
ATOM 6334 C C . GLU B 1 323 ? -16.281 -21.078 -37.781 1 84.81 323 GLU B C 1
ATOM 6336 O O . GLU B 1 323 ? -17.094 -21.734 -37.125 1 84.81 323 GLU B O 1
ATOM 6341 N N . PRO B 1 324 ? -15.156 -20.516 -37.438 1 85.56 324 PRO B N 1
ATOM 6342 C CA . PRO B 1 324 ? -14.703 -21.094 -36.156 1 85.56 324 PRO B CA 1
ATOM 6343 C C . PRO B 1 324 ? -15.43 -20.469 -34.969 1 85.56 324 PRO B C 1
ATOM 6345 O O . PRO B 1 324 ? -15.938 -19.359 -35.062 1 85.56 324 PRO B O 1
ATOM 6348 N N . PHE B 1 325 ? -15.531 -21.281 -33.906 1 93.06 325 PHE B N 1
ATOM 6349 C CA . PHE B 1 325 ? -15.891 -20.75 -32.594 1 93.06 325 PHE B CA 1
ATOM 6350 C C . PHE B 1 325 ? -14.773 -19.875 -32.031 1 93.06 325 PHE B C 1
ATOM 6352 O O . PHE B 1 325 ? -13.594 -20.203 -32.156 1 93.06 325 PHE B O 1
ATOM 6359 N N . PRO B 1 326 ? -15.141 -18.797 -31.562 1 93.94 326 PRO B N 1
ATOM 6360 C CA . PRO B 1 326 ? -14.102 -17.984 -30.922 1 93.94 326 PRO B CA 1
ATOM 6361 C C . PRO B 1 326 ? -13.305 -18.75 -29.891 1 93.94 326 PRO B C 1
ATOM 6363 O O . PRO B 1 326 ? -12.102 -18.531 -29.719 1 93.94 326 PRO B O 1
ATOM 6366 N N . GLU B 1 327 ? -13.977 -19.609 -29.188 1 94.06 327 GLU B N 1
ATOM 6367 C CA . GLU B 1 327 ? -13.32 -20.438 -28.172 1 94.06 327 GLU B CA 1
ATOM 6368 C C . GLU B 1 327 ? -12.25 -21.328 -28.781 1 94.06 327 GLU B C 1
ATOM 6370 O O . GLU B 1 327 ? -11.203 -21.562 -28.172 1 94.06 327 GLU B O 1
ATOM 6375 N N . VAL B 1 328 ? -12.508 -21.781 -29.953 1 94.56 328 VAL B N 1
ATOM 6376 C CA . VAL B 1 328 ? -11.547 -22.641 -30.656 1 94.56 328 VAL B CA 1
ATOM 6377 C C . VAL B 1 328 ? -10.344 -21.812 -31.094 1 94.56 328 VAL B C 1
ATOM 6379 O O . VAL B 1 328 ? -9.195 -22.234 -30.922 1 94.56 328 VAL B O 1
ATOM 6382 N N . ASP B 1 329 ? -10.617 -20.656 -31.594 1 93.81 329 ASP B N 1
ATOM 6383 C CA . ASP B 1 329 ? -9.531 -19.766 -32 1 93.81 329 ASP B CA 1
ATOM 6384 C C . ASP B 1 329 ? -8.617 -19.438 -30.812 1 93.81 329 ASP B C 1
ATOM 6386 O O . ASP B 1 329 ? -7.395 -19.469 -30.953 1 93.81 329 ASP B O 1
ATOM 6390 N N . SER B 1 330 ? -9.305 -19.172 -29.781 1 92.25 330 SER B N 1
ATOM 6391 C CA . SER B 1 330 ? -8.562 -18.859 -28.562 1 92.25 330 SER B CA 1
ATOM 6392 C C . SER B 1 330 ? -7.707 -20.031 -28.109 1 92.25 330 SER B C 1
ATOM 6394 O O . SER B 1 330 ? -6.562 -19.859 -27.688 1 92.25 330 SER B O 1
ATOM 6396 N N . PHE B 1 331 ? -8.219 -21.188 -28.172 1 93.12 331 PHE B N 1
ATOM 6397 C CA . PHE B 1 331 ? -7.5 -22.391 -27.75 1 93.12 331 PHE B CA 1
ATOM 6398 C C . PHE B 1 331 ? -6.305 -22.641 -28.656 1 93.12 331 PHE B C 1
ATOM 6400 O O . PHE B 1 331 ? -5.219 -22.984 -28.188 1 93.12 331 PHE B O 1
ATOM 6407 N N . VAL B 1 332 ? -6.508 -22.453 -29.922 1 94.44 332 VAL B N 1
ATOM 6408 C CA . VAL B 1 332 ? -5.438 -22.688 -30.891 1 94.44 332 VAL B CA 1
ATOM 6409 C C . VAL B 1 332 ? -4.277 -21.734 -30.609 1 94.44 332 VAL B C 1
ATOM 6411 O O . VAL B 1 332 ? -3.113 -22.141 -30.625 1 94.44 332 VAL B O 1
ATOM 6414 N N . GLU B 1 333 ? -4.598 -20.531 -30.359 1 91.12 333 GLU B N 1
ATOM 6415 C CA . GLU B 1 333 ? -3.557 -19.562 -30.047 1 91.12 333 GLU B CA 1
ATOM 6416 C C . GLU B 1 333 ? -2.791 -19.953 -28.781 1 91.12 333 GLU B C 1
ATOM 6418 O O . GLU B 1 333 ? -1.567 -19.812 -28.734 1 91.12 333 GLU B O 1
ATOM 6423 N N . LYS B 1 334 ? -3.506 -20.422 -27.859 1 89.75 334 LYS B N 1
ATOM 6424 C CA . LYS B 1 334 ? -2.873 -20.859 -26.625 1 89.75 334 LYS B CA 1
ATOM 6425 C C . LYS B 1 334 ? -1.974 -22.078 -26.859 1 89.75 334 LYS B C 1
ATOM 6427 O O . LYS B 1 334 ? -0.9 -22.188 -26.266 1 89.75 334 LYS B O 1
ATOM 6432 N N . ALA B 1 335 ? -2.463 -22.938 -27.656 1 92.69 335 ALA B N 1
ATOM 6433 C CA . ALA B 1 335 ? -1.688 -24.125 -27.984 1 92.69 335 ALA B CA 1
ATOM 6434 C C . ALA B 1 335 ? -0.39 -23.766 -28.688 1 92.69 335 ALA B C 1
ATOM 6436 O O . ALA B 1 335 ? 0.653 -24.375 -28.453 1 92.69 335 ALA B O 1
ATOM 6437 N N . VAL B 1 336 ? -0.455 -22.766 -29.562 1 92.5 336 VAL B N 1
ATOM 6438 C CA . VAL B 1 336 ? 0.727 -22.312 -30.281 1 92.5 336 VAL B CA 1
ATOM 6439 C C . VAL B 1 336 ? 1.795 -21.859 -29.297 1 92.5 336 VAL B C 1
ATOM 6441 O O . VAL B 1 336 ? 2.969 -22.203 -29.422 1 92.5 336 VAL B O 1
ATOM 6444 N N . GLN B 1 337 ? 1.356 -21.172 -28.359 1 87.94 337 GLN B N 1
ATOM 6445 C CA . GLN B 1 337 ? 2.283 -20.641 -27.359 1 87.94 337 GLN B CA 1
ATOM 6446 C C . GLN B 1 337 ? 2.801 -21.75 -26.453 1 87.94 337 GLN B C 1
ATOM 6448 O O . GLN B 1 337 ? 3.994 -21.812 -26.141 1 87.94 337 GLN B O 1
ATOM 6453 N N . TYR B 1 338 ? 1.928 -22.609 -26.094 1 89 338 TYR B N 1
ATOM 6454 C CA . TYR B 1 338 ? 2.26 -23.656 -25.141 1 89 338 TYR B CA 1
ATOM 6455 C C . TYR B 1 338 ? 3.244 -24.656 -25.75 1 89 338 TYR B C 1
ATOM 6457 O O . TYR B 1 338 ? 4.223 -25.031 -25.109 1 89 338 TYR B O 1
ATOM 6465 N N . TYR B 1 339 ? 2.998 -25.078 -26.953 1 92.12 339 TYR B N 1
ATOM 6466 C CA . TYR B 1 339 ? 3.803 -26.109 -27.594 1 92.12 339 TYR B CA 1
ATOM 6467 C C . TYR B 1 339 ? 4.867 -25.5 -28.5 1 92.12 339 TYR B C 1
ATOM 6469 O O . TYR B 1 339 ? 5.664 -26.219 -29.109 1 92.12 339 TYR B O 1
ATOM 6477 N N . ASP B 1 340 ? 4.891 -24.172 -28.656 1 90.25 340 ASP B N 1
ATOM 6478 C CA . ASP B 1 340 ? 5.793 -23.469 -29.562 1 90.25 340 ASP B CA 1
ATOM 6479 C C . ASP B 1 340 ? 5.629 -23.969 -31 1 90.25 340 ASP B C 1
ATOM 6481 O O . ASP B 1 340 ? 6.598 -24.375 -31.625 1 90.25 340 ASP B O 1
ATOM 6485 N N . LEU B 1 341 ? 4.398 -23.828 -31.438 1 93.56 341 LEU B N 1
ATOM 6486 C CA . LEU B 1 341 ? 4.043 -24.359 -32.75 1 93.56 341 LEU B CA 1
ATOM 6487 C C . LEU B 1 341 ? 4.328 -23.328 -33.844 1 93.56 341 LEU B C 1
ATOM 6489 O O . LEU B 1 341 ? 4.277 -22.125 -33.594 1 93.56 341 LEU B O 1
ATOM 6493 N N . GLU B 1 342 ? 4.742 -23.797 -35 1 95.31 342 GLU B N 1
ATOM 6494 C CA . GLU B 1 342 ? 4.594 -23.031 -36.219 1 95.31 342 GLU B CA 1
ATOM 6495 C C . GLU B 1 342 ? 3.203 -23.219 -36.812 1 95.31 342 GLU B C 1
ATOM 6497 O O . GLU B 1 342 ? 2.879 -24.297 -37.344 1 95.31 342 GLU B O 1
ATOM 6502 N N . LEU B 1 343 ? 2.424 -22.156 -36.781 1 95.44 343 LEU B N 1
ATOM 6503 C CA . LEU B 1 343 ? 1.029 -22.266 -37.188 1 95.44 343 LEU B CA 1
ATOM 6504 C C . LEU B 1 343 ? 0.81 -21.609 -38.562 1 95.44 343 LEU B C 1
ATOM 6506 O O . LEU B 1 343 ? 1.22 -20.469 -38.781 1 95.44 343 LEU B O 1
ATOM 6510 N N . ILE B 1 344 ? 0.283 -22.375 -39.5 1 95.38 344 ILE B N 1
ATOM 6511 C CA . ILE B 1 344 ? -0.2 -21.844 -40.75 1 95.38 344 ILE B CA 1
ATOM 6512 C C . ILE B 1 344 ? -1.727 -21.844 -40.781 1 95.38 344 ILE B C 1
ATOM 6514 O O . ILE B 1 344 ? -2.355 -22.891 -40.625 1 95.38 344 ILE B O 1
ATOM 6518 N N . LYS B 1 345 ? -2.311 -20.656 -40.875 1 93.25 345 LYS B N 1
ATOM 6519 C CA . LYS B 1 345 ? -3.76 -20.5 -40.906 1 93.25 345 LYS B CA 1
ATOM 6520 C C . LYS B 1 345 ? -4.234 -20.297 -42.344 1 93.25 345 LYS B C 1
ATOM 6522 O O . LYS B 1 345 ? -3.654 -19.5 -43.094 1 93.25 345 LYS B O 1
ATOM 6527 N N . LYS B 1 346 ? -5.172 -21.078 -42.75 1 93.81 346 LYS B N 1
ATOM 6528 C CA . LYS B 1 346 ? -5.754 -20.922 -44.094 1 93.81 346 LYS B CA 1
ATOM 6529 C C . LYS B 1 346 ? -7.273 -20.812 -44 1 93.81 346 LYS B C 1
ATOM 6531 O O . LYS B 1 346 ? -7.926 -21.547 -43.281 1 93.81 346 LYS B O 1
ATOM 6536 N N . LYS B 1 347 ? -7.824 -19.766 -44.719 1 88.31 347 LYS B N 1
ATOM 6537 C CA . LYS B 1 347 ? -9.266 -19.562 -44.844 1 88.31 347 LYS B CA 1
ATOM 6538 C C . LYS B 1 347 ? -9.797 -20.094 -46.156 1 88.31 347 LYS B C 1
ATOM 6540 O O . LYS B 1 347 ? -10.07 -19.328 -47.094 1 88.31 347 LYS B O 1
ATOM 6545 N N . SER B 1 348 ? -9.859 -21.391 -46.344 1 86.44 348 SER B N 1
ATOM 6546 C CA . SER B 1 348 ? -10.336 -22.078 -47.531 1 86.44 348 SER B CA 1
ATOM 6547 C C . SER B 1 348 ? -10.766 -23.516 -47.219 1 86.44 348 SER B C 1
ATOM 6549 O O . SER B 1 348 ? -10.492 -24.016 -46.125 1 86.44 348 SER B O 1
ATOM 6551 N N . PRO B 1 349 ? -11.539 -24.031 -48.156 1 86.81 349 PRO B N 1
ATOM 6552 C CA . PRO B 1 349 ? -11.859 -25.453 -47.938 1 86.81 349 PRO B CA 1
ATOM 6553 C C . PRO B 1 349 ? -10.617 -26.328 -47.812 1 86.81 349 PRO B C 1
ATOM 6555 O O . PRO B 1 349 ? -9.562 -25.984 -48.375 1 86.81 349 PRO B O 1
ATOM 6558 N N . MET B 1 350 ? -10.688 -27.375 -47.188 1 87.69 350 MET B N 1
ATOM 6559 C CA . MET B 1 350 ? -9.578 -28.234 -46.75 1 87.69 350 MET B CA 1
ATOM 6560 C C . MET B 1 350 ? -8.703 -28.609 -47.969 1 87.69 350 MET B C 1
ATOM 6562 O O . MET B 1 350 ? -7.477 -28.484 -47.875 1 87.69 350 MET B O 1
ATOM 6566 N N . ARG B 1 351 ? -9.305 -29.031 -49 1 89.88 351 ARG B N 1
ATOM 6567 C CA . ARG B 1 351 ? -8.531 -29.469 -50.156 1 89.88 351 ARG B CA 1
ATOM 6568 C C . ARG B 1 351 ? -7.676 -28.344 -50.719 1 89.88 351 ARG B C 1
ATOM 6570 O O . ARG B 1 351 ? -6.496 -28.531 -51.031 1 89.88 351 ARG B O 1
ATOM 6577 N N . LEU B 1 352 ? -8.273 -27.219 -50.812 1 92.12 352 LEU B N 1
ATOM 6578 C CA . LEU B 1 352 ? -7.559 -26.047 -51.312 1 92.12 352 LEU B CA 1
ATOM 6579 C C . LEU B 1 352 ? -6.469 -25.609 -50.344 1 92.12 352 LEU B C 1
ATOM 6581 O O . LEU B 1 352 ? -5.391 -25.188 -50.781 1 92.12 352 LEU B O 1
ATOM 6585 N N . ALA B 1 353 ? -6.828 -25.688 -49.125 1 93.56 353 ALA B N 1
ATOM 6586 C CA . ALA B 1 353 ? -5.855 -25.328 -48.094 1 93.56 353 ALA B CA 1
ATOM 6587 C C . ALA B 1 353 ? -4.617 -26.219 -48.156 1 93.56 353 ALA B C 1
ATOM 6589 O O . ALA B 1 353 ? -3.49 -25.734 -48.062 1 93.56 353 ALA B O 1
ATOM 6590 N N . LEU B 1 354 ? -4.836 -27.438 -48.375 1 94.19 354 LEU B N 1
ATOM 6591 C CA . LEU B 1 354 ? -3.734 -28.391 -48.469 1 94.19 354 LEU B CA 1
ATOM 6592 C C . LEU B 1 354 ? -2.895 -28.125 -49.719 1 94.19 354 LEU B C 1
ATOM 6594 O O . LEU B 1 354 ? -1.664 -28.203 -49.656 1 94.19 354 LEU B O 1
ATOM 6598 N N . CYS B 1 355 ? -3.578 -27.859 -50.781 1 93.38 355 CYS B N 1
ATOM 6599 C CA . CYS B 1 355 ? -2.867 -27.531 -52 1 93.38 355 CYS B CA 1
ATOM 6600 C C . CYS B 1 355 ? -1.975 -26.312 -51.812 1 93.38 355 CYS B C 1
ATOM 6602 O O . CYS B 1 355 ? -0.817 -26.297 -52.25 1 93.38 355 CYS B O 1
ATOM 6604 N N . SER B 1 356 ? -2.58 -25.422 -51.219 1 94.44 356 SER B N 1
ATOM 6605 C CA . SER B 1 356 ? -1.844 -24.188 -50.969 1 94.44 356 SER B CA 1
ATOM 6606 C C . SER B 1 356 ? -0.628 -24.438 -50.094 1 94.44 356 SER B C 1
ATOM 6608 O O . SER B 1 356 ? 0.452 -23.891 -50.344 1 94.44 356 SER B O 1
ATOM 6610 N N . LEU B 1 357 ? -0.832 -25.203 -49.031 1 94.69 357 LEU B N 1
ATOM 6611 C CA . LEU B 1 357 ? 0.259 -25.531 -48.125 1 94.69 357 LEU B CA 1
ATOM 6612 C C . LEU B 1 357 ? 1.397 -26.219 -48.875 1 94.69 357 LEU B C 1
ATOM 6614 O O . LEU B 1 357 ? 2.566 -25.875 -48.656 1 94.69 357 LEU B O 1
ATOM 6618 N N . LEU B 1 358 ? 1.111 -27.141 -49.688 1 93.81 358 LEU B N 1
ATOM 6619 C CA . LEU B 1 358 ? 2.109 -27.953 -50.406 1 93.81 358 LEU B CA 1
ATOM 6620 C C . LEU B 1 358 ? 2.852 -27.109 -51.438 1 93.81 358 LEU B C 1
ATOM 6622 O O . LEU B 1 358 ? 3.996 -27.406 -51.781 1 93.81 358 LEU B O 1
ATOM 6626 N N . ASN B 1 359 ? 2.168 -26.109 -51.906 1 92.88 359 ASN B N 1
ATOM 6627 C CA . ASN B 1 359 ? 2.826 -25.172 -52.812 1 92.88 359 ASN B CA 1
ATOM 6628 C C . ASN B 1 359 ? 3.844 -24.297 -52.094 1 92.88 359 ASN B C 1
ATOM 6630 O O . ASN B 1 359 ? 4.887 -23.953 -52.656 1 92.88 359 ASN B O 1
ATOM 6634 N N . GLU B 1 360 ? 3.516 -23.953 -50.938 1 93.56 360 GLU B N 1
ATOM 6635 C CA . GLU B 1 360 ? 4.375 -23.109 -50.125 1 93.56 360 GLU B CA 1
ATOM 6636 C C . GLU B 1 360 ? 5.527 -23.891 -49.5 1 93.56 360 GLU B C 1
ATOM 6638 O O . GLU B 1 360 ? 6.637 -23.391 -49.375 1 93.56 360 GLU B O 1
ATOM 6643 N N . ARG B 1 361 ? 5.145 -25.109 -49.094 1 93.19 361 ARG B N 1
ATOM 6644 C CA . ARG B 1 361 ? 6.125 -26.016 -48.531 1 93.19 361 ARG B CA 1
ATOM 6645 C C . ARG B 1 361 ? 6.223 -27.297 -49.312 1 93.19 361 ARG B C 1
ATOM 6647 O O . ARG B 1 361 ? 5.555 -28.297 -49 1 93.19 361 ARG B O 1
ATOM 6654 N N . THR B 1 362 ? 7.176 -27.344 -50.156 1 91.06 362 THR B N 1
ATOM 6655 C CA . THR B 1 362 ? 7.223 -28.391 -51.156 1 91.06 362 THR B CA 1
ATOM 6656 C C . THR B 1 362 ? 7.793 -29.688 -50.562 1 91.06 362 T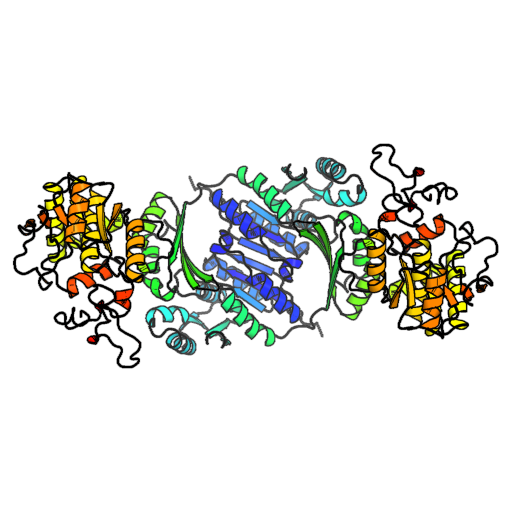HR B C 1
ATOM 6658 O O . THR B 1 362 ? 7.645 -30.766 -51.156 1 91.06 362 THR B O 1
ATOM 6661 N N . ASN B 1 363 ? 8.297 -29.609 -49.469 1 94.38 363 ASN B N 1
ATOM 6662 C CA . ASN B 1 363 ? 8.961 -30.781 -48.906 1 94.38 363 ASN B CA 1
ATOM 6663 C C . ASN B 1 363 ? 8 -31.609 -48.031 1 94.38 363 ASN B C 1
ATOM 6665 O O . ASN B 1 363 ? 8.344 -32.719 -47.594 1 94.38 363 ASN B O 1
ATOM 6669 N N . ILE B 1 364 ? 6.754 -31.234 -47.844 1 95.81 364 ILE B N 1
ATOM 6670 C CA . ILE B 1 364 ? 5.809 -31.906 -46.969 1 95.81 364 ILE B CA 1
ATOM 6671 C C . ILE B 1 364 ? 5.367 -33.219 -47.562 1 95.81 364 ILE B C 1
ATOM 6673 O O . ILE B 1 364 ? 5.031 -33.281 -48.75 1 95.81 364 ILE B O 1
ATOM 6677 N N . LYS B 1 365 ? 5.324 -34.25 -46.75 1 96.56 365 LYS B N 1
ATOM 6678 C CA . LYS B 1 365 ? 5.008 -35.594 -47.25 1 96.56 365 LYS B CA 1
ATOM 6679 C C . LYS B 1 365 ? 3.953 -36.281 -46.375 1 96.56 365 LYS B C 1
ATOM 6681 O O . LYS B 1 365 ? 3.23 -37.156 -46.844 1 96.56 365 LYS B O 1
ATOM 6686 N N . ALA B 1 366 ? 3.908 -35.875 -45.156 1 97.62 366 ALA B N 1
ATOM 6687 C CA . ALA B 1 366 ? 3.047 -36.625 -44.25 1 97.62 366 ALA B CA 1
ATOM 6688 C C . ALA B 1 366 ? 2.223 -35.656 -43.375 1 97.62 366 ALA B C 1
ATOM 6690 O O . ALA B 1 366 ? 2.717 -34.594 -42.969 1 97.62 366 ALA B O 1
ATOM 6691 N N . SER B 1 367 ? 0.954 -36 -43.156 1 97.56 367 SER B N 1
ATOM 6692 C CA . SER B 1 367 ? 0.035 -35.25 -42.312 1 97.56 367 SER B CA 1
ATOM 6693 C C . SER B 1 367 ? -0.427 -36.094 -41.094 1 97.56 367 SER B C 1
ATOM 6695 O O . SER B 1 367 ? -0.979 -37.188 -41.281 1 97.56 367 SER B O 1
ATOM 6697 N N . LEU B 1 368 ? -0.118 -35.625 -39.938 1 98.12 368 LEU B N 1
ATOM 6698 C CA . LEU B 1 368 ? -0.67 -36.25 -38.75 1 98.12 368 LEU B CA 1
ATOM 6699 C C . LEU B 1 368 ? -2.125 -35.844 -38.531 1 98.12 368 LEU B C 1
ATOM 6701 O O . LEU B 1 368 ? -2.447 -34.656 -38.531 1 98.12 368 LEU B O 1
ATOM 6705 N N . MET B 1 369 ? -2.994 -36.812 -38.344 1 96.69 369 MET B N 1
ATOM 6706 C CA . MET B 1 369 ? -4.43 -36.562 -38.25 1 96.69 369 MET B CA 1
ATOM 6707 C C . MET B 1 369 ? -4.992 -37.094 -36.938 1 96.69 369 MET B C 1
ATOM 6709 O O . MET B 1 369 ? -4.531 -38.125 -36.438 1 96.69 369 MET B O 1
ATOM 6713 N N . GLY B 1 370 ? -6.023 -36.438 -36.469 1 96.81 370 GLY B N 1
ATOM 6714 C CA . GLY B 1 370 ? -6.719 -36.906 -35.281 1 96.81 370 GLY B CA 1
ATOM 6715 C C . GLY B 1 370 ? -7.941 -37.75 -35.594 1 96.81 370 GLY B C 1
ATOM 6716 O O . GLY B 1 370 ? -8.969 -37.625 -34.938 1 96.81 370 GLY B O 1
ATOM 6717 N N . MET B 1 371 ? -7.816 -38.625 -36.531 1 95.31 371 MET B N 1
ATOM 6718 C CA . MET B 1 371 ? -8.945 -39.438 -36.969 1 95.31 371 MET B CA 1
ATOM 6719 C C . MET B 1 371 ? -9.078 -40.688 -36.125 1 95.31 371 MET B C 1
ATOM 6721 O O . MET B 1 371 ? -8.07 -41.312 -35.781 1 95.31 371 MET B O 1
ATOM 6725 N N . ARG B 1 372 ? -10.312 -41 -35.844 1 96 372 ARG B N 1
ATOM 6726 C CA . ARG B 1 372 ? -10.641 -42.281 -35.156 1 96 372 ARG B CA 1
ATOM 6727 C C . ARG B 1 372 ? -11.641 -43.062 -35.969 1 96 372 ARG B C 1
ATOM 6729 O O . ARG B 1 372 ? -12.289 -42.531 -36.875 1 96 372 ARG B O 1
ATOM 6736 N N . LYS B 1 373 ? -11.648 -44.344 -35.594 1 92.69 373 LYS B N 1
ATOM 6737 C CA . LYS B 1 373 ? -12.656 -45.156 -36.25 1 92.69 373 LYS B CA 1
ATOM 6738 C C . LYS B 1 373 ? -14.062 -44.688 -35.906 1 92.69 373 LYS B C 1
ATOM 6740 O O . LYS B 1 373 ? -14.367 -44.375 -34.75 1 92.69 373 LYS B O 1
ATOM 6745 N N . GLY B 1 374 ? -14.906 -44.5 -36.906 1 85.5 374 GLY B N 1
ATOM 6746 C CA . GLY B 1 374 ? -16.25 -43.969 -36.688 1 85.5 374 GLY B CA 1
ATOM 6747 C C . GLY B 1 374 ? -16.406 -42.562 -37.25 1 85.5 374 GLY B C 1
ATOM 6748 O O . GLY B 1 374 ? -17.531 -42.125 -37.5 1 85.5 374 GLY B O 1
ATOM 6749 N N . ASP B 1 375 ? -15.32 -41.875 -37.344 1 89.06 375 ASP B N 1
ATOM 6750 C CA . ASP B 1 375 ? -15.375 -40.562 -38 1 89.06 375 ASP B CA 1
ATOM 6751 C C . ASP B 1 375 ? -15.742 -40.719 -39.469 1 89.06 375 ASP B C 1
ATOM 6753 O O . ASP B 1 375 ? -15.484 -41.75 -40.094 1 89.06 375 ASP B O 1
ATOM 6757 N N . PRO B 1 376 ? -16.344 -39.625 -39.969 1 82.62 376 PRO B N 1
ATOM 6758 C CA . PRO B 1 376 ? -16.625 -39.656 -41.406 1 82.62 376 PRO B CA 1
ATOM 6759 C C . PRO B 1 376 ? -15.359 -39.844 -42.25 1 82.62 376 PRO B C 1
ATOM 6761 O O . PRO B 1 376 ? -14.383 -39.094 -42.062 1 82.62 376 PRO B O 1
ATOM 6764 N N . GLY B 1 377 ? -15.312 -40.906 -43.094 1 83.5 377 GLY B N 1
ATOM 6765 C CA . GLY B 1 377 ? -14.195 -41.125 -44 1 83.5 377 GLY B CA 1
ATOM 6766 C C . GLY B 1 377 ? -13.125 -42.031 -43.406 1 83.5 377 GLY B C 1
ATOM 6767 O O . GLY B 1 377 ? -12.047 -42.156 -44 1 83.5 377 GLY B O 1
ATOM 6768 N N . SER B 1 378 ? -13.438 -42.688 -42.281 1 87.81 378 SER B N 1
ATOM 6769 C CA . SER B 1 378 ? -12.406 -43.469 -41.625 1 87.81 378 SER B CA 1
ATOM 6770 C C . SER B 1 378 ? -12.477 -44.938 -42.031 1 87.81 378 SER B C 1
ATOM 6772 O O . SER B 1 378 ? -11.648 -45.75 -41.594 1 87.81 378 SER B O 1
ATOM 6774 N N . GLU B 1 379 ? -13.375 -45.438 -42.75 1 85.69 379 GLU B N 1
ATOM 6775 C CA . GLU B 1 379 ? -13.68 -46.844 -43.031 1 85.69 379 GLU B CA 1
ATOM 6776 C C . GLU B 1 379 ? -12.453 -47.594 -43.531 1 85.69 379 GLU B C 1
ATOM 6778 O O . GLU B 1 379 ? -12.188 -48.719 -43.125 1 85.69 379 GLU B O 1
ATOM 6783 N N . ASN B 1 380 ? -11.664 -47 -44.375 1 86.81 380 ASN B N 1
ATOM 6784 C CA . ASN B 1 380 ? -10.547 -47.719 -44.969 1 86.81 380 ASN B CA 1
ATOM 6785 C C . ASN B 1 380 ? -9.203 -47.156 -44.531 1 86.81 380 ASN B C 1
ATOM 6787 O O . ASN B 1 380 ? -8.188 -47.375 -45.188 1 86.81 380 ASN B O 1
ATOM 6791 N N . LEU B 1 381 ? -9.297 -46.562 -43.406 1 90.5 381 LEU B N 1
ATOM 6792 C CA . LEU B 1 381 ? -8.062 -45.938 -42.969 1 90.5 381 LEU B CA 1
ATOM 6793 C C . LEU B 1 381 ? -7.195 -46.875 -42.156 1 90.5 381 LEU B C 1
ATOM 6795 O O . LEU B 1 381 ? -7.719 -47.75 -41.438 1 90.5 381 LEU B O 1
ATOM 6799 N N . GLU B 1 382 ? -5.902 -46.812 -42.375 1 95.06 382 GLU B N 1
ATOM 6800 C CA . GLU B 1 382 ? -4.879 -47.469 -41.562 1 95.06 382 GLU B CA 1
ATOM 6801 C C . GLU B 1 382 ? -3.957 -46.438 -40.906 1 95.06 382 GLU B C 1
ATOM 6803 O O . GLU B 1 382 ? -4.207 -45.25 -41 1 95.06 382 GLU B O 1
ATOM 6808 N N . ALA B 1 383 ? -2.967 -46.969 -40.188 1 96.75 383 ALA B N 1
ATOM 6809 C CA . ALA B 1 383 ? -2.035 -46.094 -39.5 1 96.75 383 ALA B CA 1
ATOM 6810 C C . ALA B 1 383 ? -1.383 -45.125 -40.5 1 96.75 383 ALA B C 1
ATOM 6812 O O . ALA B 1 383 ? -1.194 -43.938 -40.188 1 96.75 383 ALA B O 1
ATOM 6813 N N . PHE B 1 384 ? -1.021 -45.656 -41.625 1 97.38 384 PHE B N 1
ATOM 6814 C CA . PHE B 1 384 ? -0.489 -44.875 -42.75 1 97.38 384 PHE B CA 1
ATOM 6815 C C . PHE B 1 384 ? -1.323 -45.094 -44 1 97.38 384 PHE B C 1
ATOM 6817 O O . PHE B 1 384 ? -1.422 -46.219 -44.5 1 97.38 384 PHE B O 1
ATOM 6824 N N . THR B 1 385 ? -2.014 -44.062 -44.469 1 96.56 385 THR B N 1
ATOM 6825 C CA . THR B 1 385 ? -2.861 -44.156 -45.625 1 96.56 385 THR B CA 1
ATOM 6826 C C . THR B 1 385 ? -2.635 -42.969 -46.562 1 96.56 385 THR B C 1
ATOM 6828 O O . THR B 1 385 ? -2.703 -41.812 -46.156 1 96.56 385 THR B O 1
ATOM 6831 N N . PRO B 1 386 ? -2.326 -43.25 -47.844 1 95.19 386 PRO B N 1
ATOM 6832 C CA . PRO B 1 386 ? -2.217 -42.125 -48.75 1 95.19 386 PRO B CA 1
ATOM 6833 C C . PRO B 1 386 ? -3.537 -41.406 -48.969 1 95.19 386 PRO B C 1
ATOM 6835 O O . PRO B 1 386 ? -4.609 -41.969 -48.75 1 95.19 386 PRO B O 1
ATOM 6838 N N . THR B 1 387 ? -3.445 -40.156 -49.312 1 93.38 387 THR B N 1
ATOM 6839 C CA . THR B 1 387 ? -4.645 -39.406 -49.625 1 93.38 387 THR B CA 1
ATOM 6840 C C . THR B 1 387 ? -5.34 -39.969 -50.875 1 93.38 387 THR B C 1
ATOM 6842 O O . THR B 1 387 ? -4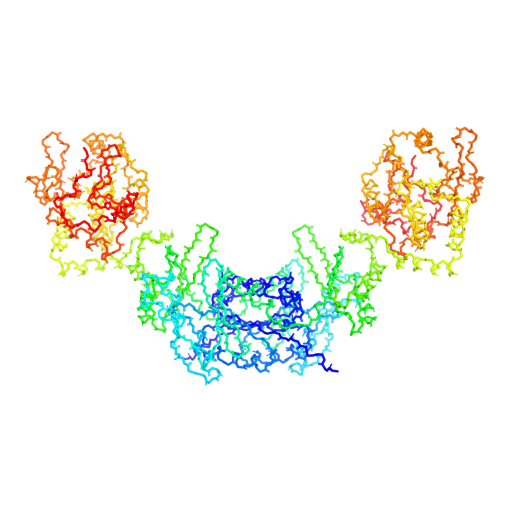.719 -40.688 -51.656 1 93.38 387 THR B O 1
ATOM 6845 N N . ASP B 1 388 ? -6.566 -39.719 -50.938 1 87.88 388 ASP B N 1
ATOM 6846 C CA . ASP B 1 388 ? -7.328 -40.156 -52.094 1 87.88 388 ASP B CA 1
ATOM 6847 C C . ASP B 1 388 ? -6.801 -39.531 -53.375 1 87.88 388 ASP B C 1
ATOM 6849 O O . ASP B 1 388 ? -6.145 -38.469 -53.312 1 87.88 388 ASP B O 1
ATOM 6853 N N . SER B 1 389 ? -7.051 -40.062 -54.5 1 88.44 389 SER B N 1
ATOM 6854 C CA . SER B 1 389 ? -6.492 -39.688 -55.781 1 88.44 389 SER B CA 1
ATOM 6855 C C . SER B 1 389 ? -6.855 -38.219 -56.125 1 88.44 389 SER B C 1
ATOM 6857 O O . SER B 1 389 ? -6.098 -37.531 -56.812 1 88.44 389 SER B O 1
ATOM 6859 N N . ASN B 1 390 ? -7.988 -37.719 -55.656 1 88.44 390 ASN B N 1
ATOM 6860 C CA . ASN B 1 390 ? -8.422 -36.375 -56 1 88.44 390 ASN B CA 1
ATOM 6861 C C . ASN B 1 390 ? -7.879 -35.344 -55 1 88.44 390 ASN B C 1
ATOM 6863 O O . ASN B 1 390 ? -8.227 -34.156 -55.031 1 88.44 390 ASN B O 1
ATOM 6867 N N . TRP B 1 391 ? -7.039 -35.781 -54.156 1 91 391 TRP B N 1
ATOM 6868 C CA . TRP B 1 391 ? -6.445 -34.938 -53.125 1 91 391 TRP B CA 1
ATOM 6869 C C . TRP B 1 391 ? -4.941 -34.781 -53.344 1 91 391 TRP B C 1
ATOM 6871 O O . TRP B 1 391 ? -4.336 -35.562 -54.094 1 91 391 TRP B O 1
ATOM 6881 N N . PRO B 1 392 ? -4.328 -33.688 -52.781 1 91.56 392 PRO B N 1
ATOM 6882 C CA . PRO B 1 392 ? -2.867 -33.594 -52.844 1 91.56 392 PRO B C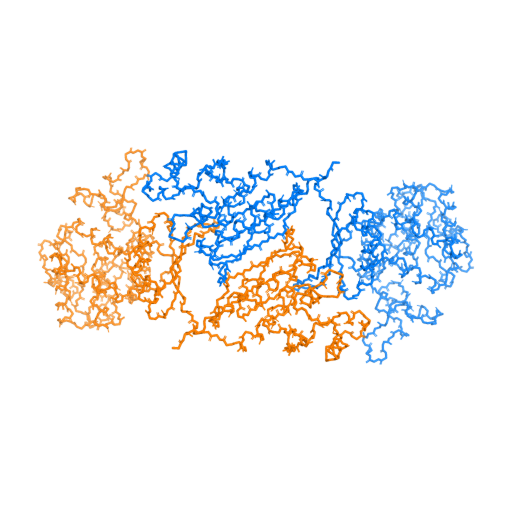A 1
ATOM 6883 C C . PRO B 1 392 ? -2.184 -34.844 -52.281 1 91.56 392 PRO B C 1
ATOM 6885 O O . PRO B 1 392 ? -2.656 -35.438 -51.312 1 91.56 392 PRO B O 1
ATOM 6888 N N . ASN B 1 393 ? -1.087 -35.219 -52.938 1 92.25 393 ASN B N 1
ATOM 6889 C CA . ASN B 1 393 ? -0.401 -36.469 -52.562 1 92.25 393 ASN B CA 1
ATOM 6890 C C . ASN B 1 393 ? 0.309 -36.344 -51.219 1 92.25 393 ASN B C 1
ATOM 6892 O O . ASN B 1 393 ? 1.364 -35.719 -51.125 1 92.25 393 ASN B O 1
ATOM 6896 N N . LEU B 1 394 ? -0.279 -36.938 -50.219 1 95.31 394 LEU B N 1
ATOM 6897 C CA . LEU B 1 394 ? 0.254 -36.969 -48.875 1 95.31 394 LEU B CA 1
ATOM 6898 C C . LEU B 1 394 ? -0.017 -38.312 -48.219 1 95.31 394 LEU B C 1
ATOM 6900 O O . LEU B 1 394 ? -0.916 -39.062 -48.656 1 95.31 394 LEU B O 1
ATOM 6904 N N . ILE B 1 395 ? 0.812 -38.625 -47.281 1 97 395 ILE B N 1
ATOM 6905 C CA . ILE B 1 395 ? 0.509 -39.75 -46.406 1 97 395 ILE B CA 1
ATOM 6906 C C . ILE B 1 395 ? -0.219 -39.281 -45.156 1 97 395 ILE B C 1
ATOM 6908 O O . ILE B 1 395 ? 0.274 -38.406 -44.438 1 97 395 ILE B O 1
ATOM 6912 N N . ARG B 1 396 ? -1.403 -39.812 -44.938 1 96.88 396 ARG B N 1
ATOM 6913 C CA . ARG B 1 396 ? -2.146 -39.531 -43.719 1 96.88 396 ARG B CA 1
ATOM 6914 C C . ARG B 1 396 ? -1.732 -40.5 -42.594 1 96.88 396 ARG B C 1
ATOM 6916 O O . ARG B 1 396 ? -1.794 -41.719 -42.781 1 96.88 396 ARG B O 1
ATOM 6923 N N . VAL B 1 397 ? -1.236 -39.875 -41.562 1 97.94 397 VAL B N 1
ATOM 6924 C CA . VAL B 1 397 ? -0.83 -40.688 -40.406 1 97.94 397 VAL B CA 1
ATOM 6925 C C . VAL B 1 397 ? -1.881 -40.562 -39.312 1 97.94 397 VAL B C 1
ATOM 6927 O O . VAL B 1 397 ? -2.203 -39.469 -38.875 1 97.94 397 VAL B O 1
ATOM 6930 N N . ASN B 1 398 ? -2.451 -41.688 -38.906 1 98.12 398 ASN B N 1
ATOM 6931 C CA . ASN B 1 398 ? -3.557 -41.719 -37.938 1 98.12 398 ASN B CA 1
ATOM 6932 C C . ASN B 1 398 ? -3.182 -42.5 -36.688 1 98.12 398 ASN B C 1
ATOM 6934 O O . ASN B 1 398 ? -3.602 -43.625 -36.469 1 98.12 398 ASN B O 1
ATOM 6938 N N . PRO B 1 399 ? -2.537 -41.812 -35.75 1 98.19 399 PRO B N 1
ATOM 6939 C CA . PRO B 1 399 ? -1.993 -42.5 -34.562 1 98.19 399 PRO B CA 1
ATOM 6940 C C . PRO B 1 399 ? -3.08 -42.969 -33.625 1 98.19 399 PRO B C 1
ATOM 6942 O O . PRO B 1 399 ? -2.883 -43.969 -32.906 1 98.19 399 PRO B O 1
ATOM 6945 N N . ILE B 1 400 ? -4.258 -42.344 -33.625 1 98.31 400 ILE B N 1
ATOM 6946 C CA . ILE B 1 400 ? -5.238 -42.688 -32.594 1 98.31 400 ILE B CA 1
ATOM 6947 C C . ILE B 1 400 ? -6.469 -43.312 -33.25 1 98.31 400 ILE B C 1
ATOM 6949 O O . ILE B 1 400 ? -7.578 -43.219 -32.719 1 98.31 400 ILE B O 1
ATOM 6953 N N . LEU B 1 401 ? -6.258 -43.938 -34.344 1 97.38 401 LEU B N 1
ATOM 6954 C CA . LEU B 1 401 ? -7.336 -44.5 -35.156 1 97.38 401 LEU B CA 1
ATOM 6955 C C . LEU B 1 401 ? -8.203 -45.469 -34.375 1 97.38 401 LEU B C 1
ATOM 6957 O O . LEU B 1 401 ? -9.422 -45.5 -34.531 1 97.38 401 LEU B O 1
ATOM 6961 N N . ASN B 1 402 ? -7.633 -46.156 -33.469 1 96.19 402 ASN B N 1
ATOM 6962 C CA . ASN B 1 402 ? -8.359 -47.188 -32.781 1 96.19 402 ASN B CA 1
ATOM 6963 C C . ASN B 1 402 ? -8.703 -46.781 -31.344 1 96.19 402 ASN B C 1
ATOM 6965 O O . ASN B 1 402 ? -9.055 -47.625 -30.516 1 96.19 402 ASN B O 1
ATOM 6969 N N . TRP B 1 403 ? -8.578 -45.5 -31 1 97.19 403 TRP B N 1
ATOM 6970 C CA . TRP B 1 403 ? -8.922 -45.031 -29.672 1 97.19 403 TRP B CA 1
ATOM 6971 C C . TRP B 1 403 ? -10.43 -44.875 -29.516 1 97.19 403 TRP B C 1
ATOM 6973 O O . TRP B 1 403 ? -11.117 -44.438 -30.438 1 97.19 403 TRP B O 1
ATOM 6983 N N . SER B 1 404 ? -10.867 -45.188 -28.375 1 95.81 404 SER B N 1
ATOM 6984 C CA . SER B 1 404 ? -12.258 -44.906 -28.047 1 95.81 404 SER B CA 1
ATOM 6985 C C . SER B 1 404 ? -12.422 -43.5 -27.516 1 95.81 404 SER B C 1
ATOM 6987 O O . SER B 1 404 ? -11.445 -42.844 -27.156 1 95.81 404 SER B O 1
ATOM 6989 N N . TYR B 1 405 ? -13.703 -43.094 -27.547 1 95.94 405 TYR B N 1
ATOM 6990 C CA . TYR B 1 405 ? -14.047 -41.812 -26.969 1 95.94 405 TYR B CA 1
ATOM 6991 C C . TYR B 1 405 ? -13.555 -41.688 -25.531 1 95.94 405 TYR B C 1
ATOM 6993 O O . TYR B 1 405 ? -12.961 -40.688 -25.141 1 95.94 405 TYR B O 1
ATOM 7001 N N . ASP B 1 406 ? -13.711 -42.688 -24.781 1 95.12 406 ASP B N 1
ATOM 7002 C CA . ASP B 1 406 ? -13.32 -42.75 -23.391 1 95.12 406 ASP B CA 1
ATOM 7003 C C . ASP B 1 406 ? -11.797 -42.656 -23.234 1 95.12 406 ASP B C 1
ATOM 7005 O O . ASP B 1 406 ? -11.297 -41.969 -22.328 1 95.12 406 ASP B O 1
ATOM 7009 N N . GLN B 1 407 ? -11.133 -43.344 -24.094 1 95.5 407 GLN B N 1
ATOM 7010 C CA . GLN B 1 407 ? -9.68 -43.344 -24.031 1 95.5 407 GLN B CA 1
ATOM 7011 C C . GLN B 1 407 ? -9.109 -41.938 -24.312 1 95.5 407 GLN B C 1
ATOM 7013 O O . GLN B 1 407 ? -8.125 -41.531 -23.688 1 95.5 407 GLN B O 1
ATOM 7018 N N . VAL B 1 408 ? -9.75 -41.219 -25.234 1 97.19 408 VAL B N 1
ATOM 7019 C CA . VAL B 1 408 ? -9.336 -39.844 -25.531 1 97.19 408 VAL B CA 1
ATOM 7020 C C . VAL B 1 408 ? -9.453 -38.969 -24.297 1 97.19 408 VAL B C 1
ATOM 7022 O O . VAL B 1 408 ? -8.492 -38.312 -23.906 1 97.19 408 VAL B O 1
ATOM 7025 N N . TRP B 1 409 ? -10.523 -39.031 -23.609 1 95.81 409 TRP B N 1
ATOM 7026 C CA . TRP B 1 409 ? -10.773 -38.188 -22.453 1 95.81 409 TRP B CA 1
ATOM 7027 C C . TRP B 1 409 ? -9.938 -38.625 -21.266 1 95.81 409 TRP B C 1
ATOM 7029 O O . TRP B 1 409 ? -9.438 -37.781 -20.5 1 95.81 409 TRP B O 1
ATOM 7039 N N . LYS B 1 410 ? -9.805 -39.906 -21.078 1 94.06 410 LYS B N 1
ATOM 7040 C CA . LYS B 1 410 ? -8.953 -40.375 -20 1 94.06 410 LYS B CA 1
ATOM 7041 C C . LYS B 1 410 ? -7.527 -39.844 -20.141 1 94.06 410 LYS B C 1
ATOM 7043 O O . LYS B 1 410 ? -6.906 -39.469 -19.156 1 94.06 410 LYS B O 1
ATOM 7048 N N . PHE B 1 411 ? -7.059 -39.875 -21.359 1 95.19 411 PHE B N 1
ATOM 7049 C CA . PHE B 1 411 ? -5.715 -39.375 -21.625 1 95.19 411 PHE B CA 1
ATOM 7050 C C . PHE B 1 411 ? -5.625 -37.875 -21.344 1 95.19 411 PHE B C 1
ATOM 7052 O O . PHE B 1 411 ? -4.711 -37.438 -20.641 1 95.19 411 PHE B O 1
ATOM 7059 N N . LEU B 1 412 ? -6.574 -37.062 -21.859 1 94.38 412 LEU B N 1
ATOM 7060 C CA . LEU B 1 412 ? -6.562 -35.594 -21.719 1 94.38 412 LEU B CA 1
ATOM 7061 C C . LEU B 1 412 ? -6.637 -35.219 -20.25 1 94.38 412 LEU B C 1
ATOM 7063 O O . LEU B 1 412 ? -5.914 -34.312 -19.797 1 94.38 412 LEU B O 1
ATOM 7067 N N . LEU B 1 413 ? -7.438 -35.906 -19.5 1 89 413 LEU B N 1
ATOM 7068 C CA . LEU B 1 413 ? -7.664 -35.562 -18.094 1 89 413 LEU B CA 1
ATOM 7069 C C . LEU B 1 413 ? -6.516 -36.062 -17.234 1 89 413 LEU B C 1
ATOM 7071 O O . LEU B 1 413 ? -6.039 -35.312 -16.359 1 89 413 LEU B O 1
ATOM 7075 N N . LYS B 1 414 ? -6.023 -37.281 -17.531 1 87.94 414 LYS B N 1
ATOM 7076 C CA . LYS B 1 414 ? -4.953 -37.875 -16.719 1 87.94 414 LYS B CA 1
ATOM 7077 C C . LYS B 1 414 ? -3.674 -37.062 -16.828 1 87.94 414 LYS B C 1
ATOM 7079 O O . LYS B 1 414 ? -2.955 -36.875 -15.844 1 87.94 414 LYS B O 1
ATOM 7084 N N . HIS B 1 415 ? -3.395 -36.562 -17.969 1 88.81 415 HIS B N 1
ATOM 7085 C CA . HIS B 1 415 ? -2.131 -35.875 -18.219 1 88.81 415 HIS B CA 1
ATOM 7086 C C . HIS B 1 415 ? -2.322 -34.375 -18.25 1 88.81 415 HIS B C 1
ATOM 7088 O O . HIS B 1 415 ? -1.437 -33.625 -18.703 1 88.81 415 HIS B O 1
ATOM 7094 N N . ASN B 1 416 ? -3.447 -33.906 -17.844 1 86.94 416 ASN B N 1
ATOM 7095 C CA . ASN B 1 416 ? -3.768 -32.469 -17.766 1 86.94 416 ASN B CA 1
ATOM 7096 C C . ASN B 1 416 ? -3.432 -31.75 -19.062 1 86.94 416 ASN B C 1
ATOM 7098 O O . ASN B 1 416 ? -2.754 -30.719 -19.047 1 86.94 416 ASN B O 1
ATOM 7102 N N . VAL B 1 417 ? -3.828 -32.312 -20.156 1 90.94 417 VAL B N 1
ATOM 7103 C CA . VAL B 1 417 ? -3.631 -31.703 -21.453 1 90.94 417 VAL B CA 1
ATOM 7104 C C . VAL B 1 417 ? -4.656 -30.594 -21.672 1 90.94 417 VAL B C 1
ATOM 7106 O O . VAL B 1 417 ? -5.852 -30.797 -21.438 1 90.94 417 VAL B O 1
ATOM 7109 N N . PRO B 1 418 ? -4.164 -29.391 -22.094 1 89.5 418 PRO B N 1
ATOM 7110 C CA . PRO B 1 418 ? -5.141 -28.344 -22.375 1 89.5 418 PRO B CA 1
ATOM 7111 C C . PRO B 1 418 ? -6.059 -28.688 -23.547 1 89.5 418 PRO B C 1
ATOM 7113 O O . PRO B 1 418 ? -5.613 -29.312 -24.516 1 89.5 418 PRO B O 1
ATOM 7116 N N . TYR B 1 419 ? -7.328 -28.297 -23.391 1 93.94 419 TYR B N 1
ATOM 7117 C CA . TYR B 1 419 ? -8.281 -28.5 -24.484 1 93.94 419 TYR B CA 1
ATOM 7118 C C . TYR B 1 419 ? -9.258 -27.328 -24.578 1 93.94 419 TYR B C 1
ATOM 7120 O O . TYR B 1 419 ? -9.258 -26.453 -23.719 1 93.94 419 TYR B O 1
ATOM 7128 N N . CYS B 1 420 ? -10 -27.234 -25.656 1 94.38 420 CYS B N 1
ATOM 7129 C CA . CYS B 1 420 ? -10.945 -26.156 -25.906 1 94.38 420 CYS B CA 1
ATOM 7130 C C . CYS B 1 420 ? -12.047 -26.141 -24.859 1 94.38 420 CYS B C 1
ATOM 7132 O O . CYS B 1 420 ? -12.609 -27.172 -24.516 1 94.38 420 CYS B O 1
ATOM 7134 N N . SER B 1 421 ? -12.445 -24.969 -24.391 1 92 421 SER B N 1
ATOM 7135 C CA . SER B 1 421 ? -13.375 -24.781 -23.281 1 92 421 SER B CA 1
ATOM 7136 C C . SER B 1 421 ? -14.781 -25.219 -23.656 1 92 421 SER B C 1
ATOM 7138 O O . SER B 1 421 ? -15.609 -25.484 -22.781 1 92 421 SER B O 1
ATOM 7140 N N . LEU B 1 422 ? -15.07 -25.344 -24.922 1 94.56 422 LEU B N 1
ATOM 7141 C CA . LEU B 1 422 ? -16.391 -25.766 -25.375 1 94.56 422 LEU B CA 1
ATOM 7142 C C . LEU B 1 422 ? -16.719 -27.156 -24.875 1 94.56 422 LEU B C 1
ATOM 7144 O O . LEU B 1 422 ? -17.891 -27.484 -24.656 1 94.56 422 LEU B O 1
ATOM 7148 N N . TYR B 1 423 ? -15.695 -27.906 -24.656 1 95.5 423 TYR B N 1
ATOM 7149 C CA . TYR B 1 423 ? -15.906 -29.281 -24.203 1 95.5 423 TYR B CA 1
ATOM 7150 C C . TYR B 1 423 ? -16.391 -29.312 -22.75 1 95.5 423 TYR B C 1
ATOM 7152 O O . TYR B 1 423 ? -16.938 -30.312 -22.297 1 95.5 423 TYR B O 1
ATOM 7160 N N . ASP B 1 424 ? -16.203 -28.234 -22.062 1 92.19 424 ASP B N 1
ATOM 7161 C CA . ASP B 1 424 ? -16.734 -28.109 -20.719 1 92.19 424 ASP B CA 1
ATOM 7162 C C . ASP B 1 424 ? -18.172 -27.594 -20.734 1 92.19 424 ASP B C 1
ATOM 7164 O O . ASP B 1 424 ? -18.844 -27.531 -19.703 1 92.19 424 ASP B O 1
ATOM 7168 N N . LYS B 1 425 ? -18.609 -27.234 -21.922 1 93.88 425 LYS B N 1
ATOM 7169 C CA . LYS B 1 425 ? -19.938 -26.641 -22.078 1 93.88 425 LYS B CA 1
ATOM 7170 C C . LYS B 1 425 ? -20.859 -27.562 -22.875 1 93.88 425 LYS B C 1
ATOM 7172 O O . LYS B 1 425 ? -21.75 -27.094 -23.594 1 93.88 425 LYS B O 1
ATOM 7177 N N . GLY B 1 426 ? -20.484 -28.781 -22.938 1 95.12 426 GLY B N 1
ATOM 7178 C CA . GLY B 1 426 ? -21.422 -29.766 -23.469 1 95.12 426 GLY B CA 1
ATOM 7179 C C . GLY B 1 426 ? -21.094 -30.172 -24.891 1 95.12 426 GLY B C 1
ATOM 7180 O O . GLY B 1 426 ? -21.734 -31.078 -25.438 1 95.12 426 GLY B O 1
ATOM 7181 N N . TYR B 1 427 ? -20.203 -29.516 -25.484 1 95.88 427 TYR B N 1
ATOM 7182 C CA . TYR B 1 427 ? -19.812 -29.906 -26.828 1 95.88 427 TYR B CA 1
ATOM 7183 C C . TYR B 1 427 ? -18.969 -31.188 -26.812 1 95.88 427 TYR B C 1
ATOM 7185 O O . TYR B 1 427 ? -18.016 -31.297 -26.047 1 95.88 427 TYR B O 1
ATOM 7193 N N . THR B 1 428 ? -19.344 -32.188 -27.641 1 95.69 428 THR B N 1
ATOM 7194 C CA . THR B 1 428 ? -18.641 -33.469 -27.641 1 95.69 428 THR B CA 1
ATOM 7195 C C . THR B 1 428 ? -17.844 -33.656 -28.938 1 95.69 428 THR B C 1
ATOM 7197 O O . THR B 1 428 ? -16.922 -34.438 -28.984 1 95.69 428 THR B O 1
ATOM 7200 N N . SER B 1 429 ? -18.25 -33.062 -29.969 1 93.94 429 SER B N 1
ATOM 7201 C CA . SER B 1 429 ? -17.562 -33 -31.266 1 93.94 429 SER B CA 1
ATOM 7202 C C . SER B 1 429 ? -17.656 -31.578 -31.844 1 93.94 429 SER B C 1
ATOM 7204 O O . SER B 1 429 ? -18.703 -30.922 -31.734 1 93.94 429 SER B O 1
ATOM 7206 N N . LEU B 1 430 ? -16.531 -31.156 -32.438 1 92.31 430 LEU B N 1
ATOM 7207 C CA . LEU B 1 430 ? -16.516 -29.766 -32.906 1 92.31 430 LEU B CA 1
ATOM 7208 C C . LEU B 1 430 ? -16.391 -29.703 -34.406 1 92.31 430 LEU B C 1
ATOM 7210 O O . LEU B 1 430 ? -15.492 -30.312 -35 1 92.31 430 LEU B O 1
ATOM 7214 N N . GLY B 1 431 ? -17.328 -29.141 -35.031 1 88.81 431 GLY B N 1
ATOM 7215 C CA . GLY B 1 431 ? -17.281 -28.703 -36.406 1 88.81 431 GLY B CA 1
ATOM 7216 C C . GLY B 1 431 ? -17.328 -27.203 -36.594 1 88.81 431 GLY B C 1
ATOM 7217 O O . GLY B 1 431 ? -16.625 -26.469 -35.875 1 88.81 431 GLY B O 1
ATOM 7218 N N . THR B 1 432 ? -18.078 -26.703 -37.5 1 87.81 432 THR B N 1
ATOM 7219 C CA . THR B 1 432 ? -18.25 -25.266 -37.656 1 87.81 432 THR B CA 1
ATOM 7220 C C . THR B 1 432 ? -19.328 -24.75 -36.688 1 87.81 432 THR B C 1
ATOM 7222 O O . THR B 1 432 ? -20.156 -25.531 -36.219 1 87.81 432 THR B O 1
ATOM 7225 N N . LYS B 1 433 ? -19.281 -23.469 -36.469 1 90.19 433 LYS B N 1
ATOM 7226 C CA . LYS B 1 433 ? -20.219 -22.859 -35.531 1 90.19 433 LYS B CA 1
ATOM 7227 C C . LYS B 1 433 ? -21.656 -23.125 -35.938 1 90.19 433 LYS B C 1
ATOM 7229 O O . LYS B 1 433 ? -22.516 -23.375 -35.094 1 90.19 433 LYS B O 1
ATOM 7234 N N . SER B 1 434 ? -21.891 -23.094 -37.219 1 89.19 434 SER B N 1
ATOM 7235 C CA . SER B 1 434 ? -23.25 -23.203 -37.719 1 89.19 434 SER B CA 1
ATOM 7236 C C . SER B 1 434 ? -23.719 -24.656 -37.719 1 89.19 434 SER B C 1
ATOM 7238 O O . SER B 1 434 ? -24.922 -24.938 -37.719 1 89.19 434 SER B O 1
ATOM 7240 N N . THR B 1 435 ? -22.797 -25.578 -37.594 1 90.06 435 THR B N 1
ATOM 7241 C CA . THR B 1 435 ? -23.172 -26.984 -37.75 1 90.06 435 THR B CA 1
ATOM 7242 C C . THR B 1 435 ? -22.969 -27.75 -36.469 1 90.06 435 THR B C 1
ATOM 7244 O O . THR B 1 435 ? -22.984 -28.984 -36.438 1 90.06 435 THR B O 1
ATOM 7247 N N . THR B 1 436 ? -22.688 -27.062 -35.375 1 93.44 436 THR B N 1
ATOM 7248 C CA . THR B 1 436 ? -22.391 -27.75 -34.125 1 93.44 436 THR B CA 1
ATOM 7249 C C . THR B 1 436 ? -23.172 -27.125 -32.969 1 93.44 436 THR B C 1
ATOM 7251 O O . THR B 1 436 ? -23.234 -25.906 -32.844 1 93.44 436 THR B O 1
ATOM 7254 N N . ILE B 1 437 ? -23.891 -27.906 -32.25 1 93.81 437 ILE B N 1
ATOM 7255 C CA . ILE B 1 437 ? -24.578 -27.516 -31.016 1 93.81 437 ILE B CA 1
ATOM 7256 C C . ILE B 1 437 ? -24.125 -28.422 -29.875 1 93.81 437 ILE B C 1
ATOM 7258 O O . ILE B 1 437 ? -23.547 -29.484 -30.109 1 93.81 437 ILE B O 1
ATOM 7262 N N . PRO B 1 438 ? -24.359 -27.969 -28.656 1 95 438 PRO B N 1
ATOM 7263 C CA . PRO B 1 438 ? -24.047 -28.859 -27.547 1 95 438 PRO B CA 1
ATOM 7264 C C . PRO B 1 438 ? -24.812 -30.172 -27.594 1 95 438 PRO B C 1
ATOM 7266 O O . PRO B 1 438 ? -25.969 -30.188 -28.016 1 95 438 PRO B O 1
ATOM 7269 N N . ASN B 1 439 ? -24.188 -31.25 -27.188 1 95.31 439 ASN B N 1
ATOM 7270 C CA . ASN B 1 439 ? -24.797 -32.594 -27.203 1 95.31 439 ASN B CA 1
ATOM 7271 C C . ASN B 1 439 ? -26.016 -32.625 -26.281 1 95.31 439 ASN B C 1
ATOM 7273 O O . ASN B 1 439 ? -25.891 -32.469 -25.062 1 95.31 439 ASN B O 1
ATOM 7277 N N . PRO B 1 440 ? -27.156 -32.875 -26.828 1 93.31 440 PRO B N 1
ATOM 7278 C CA . PRO B 1 440 ? -28.375 -32.875 -26.031 1 93.31 440 PRO B CA 1
ATOM 7279 C C . PRO B 1 440 ? -28.344 -33.875 -24.875 1 93.31 440 PRO B C 1
ATOM 7281 O O . PRO B 1 440 ? -29 -33.656 -23.859 1 93.31 440 PRO B O 1
ATOM 7284 N N . ARG B 1 441 ? -27.531 -34.812 -24.984 1 94.12 441 ARG B N 1
ATOM 7285 C CA . ARG B 1 441 ? -27.453 -35.844 -23.969 1 94.12 441 ARG B CA 1
ATOM 7286 C C . ARG B 1 441 ? -26.734 -35.344 -22.719 1 94.12 441 ARG B C 1
ATOM 7288 O O . ARG B 1 441 ? -26.828 -35.938 -21.656 1 94.12 441 ARG B O 1
ATOM 7295 N N . LEU B 1 442 ? -26.094 -34.219 -22.812 1 94.25 442 LEU B N 1
ATOM 7296 C CA . LEU B 1 442 ? -25.312 -33.688 -21.703 1 94.25 442 LEU B CA 1
ATOM 7297 C C . LEU B 1 442 ? -26.047 -32.5 -21.047 1 94.25 442 LEU B C 1
ATOM 7299 O O . LEU B 1 442 ? -25.484 -31.828 -20.188 1 94.25 442 LEU B O 1
ATOM 7303 N N . ARG B 1 443 ? -27.266 -32.188 -21.422 1 92.75 443 ARG B N 1
ATOM 7304 C CA . ARG B 1 443 ? -28.047 -31.094 -20.828 1 92.75 443 ARG B CA 1
ATOM 7305 C C . ARG B 1 443 ? -28.359 -31.375 -19.375 1 92.75 443 ARG B C 1
ATOM 7307 O O . ARG B 1 443 ? -28.75 -32.5 -19.016 1 92.75 443 ARG B O 1
ATOM 7314 N N . ASP B 1 444 ? -28.078 -30.484 -18.547 1 90.19 444 ASP B N 1
ATOM 7315 C CA . ASP B 1 444 ? -28.391 -30.625 -17.125 1 90.19 444 ASP B CA 1
ATOM 7316 C C . ASP B 1 444 ? -29.906 -30.75 -16.906 1 90.19 444 ASP B C 1
ATOM 7318 O O . ASP B 1 444 ? -30.672 -29.906 -17.344 1 90.19 444 ASP B O 1
ATOM 7322 N N . PRO B 1 445 ? -30.281 -31.812 -16.266 1 89.88 445 PRO B N 1
ATOM 7323 C CA . PRO B 1 445 ? -31.719 -32.031 -16.047 1 89.88 445 PRO B CA 1
ATOM 7324 C C . PRO B 1 445 ? -32.312 -30.953 -15.133 1 89.88 445 PRO B C 1
ATOM 7326 O O . PRO B 1 445 ? -33.531 -30.688 -15.219 1 89.88 445 PRO B O 1
ATOM 7329 N N . ASN B 1 446 ? -31.625 -30.391 -14.219 1 89.44 446 ASN B N 1
ATOM 7330 C CA . ASN B 1 446 ? -32.125 -29.422 -13.25 1 89.44 446 ASN B CA 1
ATOM 7331 C C . ASN B 1 446 ? -32.062 -28 -13.797 1 89.44 446 ASN B C 1
ATOM 7333 O O . ASN B 1 446 ? -32.75 -27.109 -13.305 1 89.44 446 ASN B O 1
ATOM 7337 N N . ASP B 1 447 ? -31.172 -27.688 -14.703 1 87.69 447 ASP B N 1
ATOM 7338 C CA . ASP B 1 447 ? -31 -26.375 -15.344 1 87.69 447 ASP B CA 1
ATOM 7339 C C . ASP B 1 447 ? -30.719 -26.531 -16.828 1 87.69 447 ASP B C 1
ATOM 7341 O O . ASP B 1 447 ? -29.562 -26.703 -17.234 1 87.69 447 ASP B O 1
ATOM 7345 N N . THR B 1 448 ? -31.641 -26.281 -17.594 1 87.38 448 THR B N 1
ATOM 7346 C CA . THR B 1 448 ? -31.578 -26.578 -19.031 1 87.38 448 THR B CA 1
ATOM 7347 C C . THR B 1 448 ? -30.609 -25.625 -19.719 1 87.38 448 THR B C 1
ATOM 7349 O O . THR B 1 448 ? -30.219 -25.859 -20.875 1 87.38 448 THR B O 1
ATOM 7352 N N . SER B 1 449 ? -30.219 -24.672 -19.094 1 89.06 449 SER B N 1
ATOM 7353 C CA . SER B 1 449 ? -29.266 -23.734 -19.688 1 89.06 449 SER B CA 1
ATOM 7354 C C . SER B 1 449 ? -27.828 -24.203 -19.5 1 89.06 449 SER B C 1
ATOM 7356 O O . SER B 1 449 ? -26.922 -23.688 -20.141 1 89.06 449 SER B O 1
ATOM 7358 N N . LEU B 1 450 ? -27.703 -25.297 -18.719 1 91.06 450 LEU B N 1
ATOM 7359 C CA . LEU B 1 450 ? -26.359 -25.781 -18.406 1 91.06 450 LEU B CA 1
ATOM 7360 C C . LEU B 1 450 ? -26.125 -27.156 -19.031 1 91.06 450 LEU B C 1
ATOM 7362 O O . LEU B 1 450 ? -27.078 -27.906 -19.25 1 91.06 450 LEU B O 1
ATOM 7366 N N . TYR B 1 451 ? -24.953 -27.406 -19.469 1 94.44 451 TYR B N 1
ATOM 7367 C CA . TYR B 1 451 ? -24.516 -28.688 -20.016 1 94.44 451 TYR B CA 1
ATOM 7368 C C . TYR B 1 451 ? -23.344 -29.25 -19.234 1 94.44 451 TYR B C 1
ATOM 7370 O O . TYR B 1 451 ? -22.469 -28.5 -18.781 1 94.44 451 TYR B O 1
ATOM 7378 N N . PHE B 1 452 ? -23.297 -30.547 -19.094 1 93.19 452 PHE B N 1
ATOM 7379 C CA . PHE B 1 452 ? -22.156 -31.219 -18.484 1 93.19 452 PHE B CA 1
ATOM 7380 C C . PHE B 1 452 ? -20.984 -31.297 -19.438 1 93.19 452 PHE B C 1
ATOM 7382 O O . PHE B 1 452 ? -21.156 -31.219 -20.656 1 93.19 452 PHE B O 1
ATOM 7389 N N . PRO B 1 453 ? -19.828 -31.469 -18.828 1 93.75 453 PRO B N 1
ATOM 7390 C CA . PRO B 1 453 ? -18.641 -31.562 -19.688 1 93.75 453 PRO B CA 1
ATOM 7391 C C . PRO B 1 453 ? -18.641 -32.812 -20.578 1 93.75 453 PRO B C 1
ATOM 7393 O O . PRO B 1 453 ? -19.266 -33.812 -20.234 1 93.75 453 PRO B O 1
ATOM 7396 N N . ALA B 1 454 ? -17.938 -32.719 -21.656 1 95.94 454 ALA B N 1
ATOM 7397 C CA . ALA B 1 454 ? -17.922 -33.75 -22.703 1 95.94 454 ALA B CA 1
ATOM 7398 C C . ALA B 1 454 ? -17.469 -35.094 -22.141 1 95.94 454 ALA B C 1
ATOM 7400 O O . ALA B 1 454 ? -17.906 -36.125 -22.609 1 95.94 454 ALA B O 1
ATOM 7401 N N . TYR B 1 455 ? -16.578 -35.031 -21.141 1 94.25 455 TYR B N 1
ATOM 7402 C CA . TYR B 1 455 ? -15.984 -36.281 -20.641 1 94.25 455 TYR B CA 1
ATOM 7403 C C . TYR B 1 455 ? -16.984 -37.062 -19.797 1 94.25 455 TYR B C 1
ATOM 7405 O O . TYR B 1 455 ? -16.719 -38.188 -19.391 1 94.25 455 TYR B O 1
ATOM 7413 N N . THR B 1 456 ? -18.172 -36.5 -19.578 1 93.94 456 THR B N 1
ATOM 7414 C CA . THR B 1 456 ? -19.188 -37.188 -18.781 1 93.94 456 THR B CA 1
ATOM 7415 C C . THR B 1 456 ? -20.141 -37.969 -19.672 1 93.94 456 THR B C 1
ATOM 7417 O O . THR B 1 456 ? -21.031 -38.656 -19.188 1 93.94 456 THR B O 1
ATOM 7420 N N . LEU B 1 457 ? -19.953 -37.969 -21.031 1 93.5 457 LEU B N 1
ATOM 7421 C CA . LEU B 1 457 ? -20.797 -38.719 -21.953 1 93.5 457 LEU B CA 1
ATOM 7422 C C . LEU B 1 457 ? -20.609 -40.219 -21.766 1 93.5 457 LEU B C 1
ATOM 7424 O O . LEU B 1 457 ? -19.5 -40.719 -21.859 1 93.5 457 LEU B O 1
ATOM 7428 N N . THR B 1 458 ? -21.641 -40.906 -21.484 1 90.75 458 THR B N 1
ATOM 7429 C CA . THR B 1 458 ? -21.547 -42.312 -21.172 1 90.75 458 THR B CA 1
ATOM 7430 C C . THR B 1 458 ? -21.703 -43.188 -22.422 1 90.75 458 THR B C 1
ATOM 7432 O O . THR B 1 458 ? -21.031 -44.188 -22.594 1 90.75 458 THR B O 1
ATOM 7435 N N . ASP B 1 459 ? -22.656 -42.812 -23.344 1 90.62 459 ASP B N 1
ATOM 7436 C CA . ASP B 1 459 ? -22.859 -43.531 -24.594 1 90.62 459 ASP B CA 1
ATOM 7437 C C . ASP B 1 459 ? -22.016 -42.938 -25.719 1 90.62 459 ASP B C 1
ATOM 7439 O O . ASP B 1 459 ? -22.438 -42 -26.406 1 90.62 459 ASP B O 1
ATOM 7443 N N . GLU B 1 460 ? -20.906 -43.562 -26 1 90.44 460 GLU B N 1
ATOM 7444 C CA . GLU B 1 460 ? -19.938 -43.031 -26.953 1 90.44 460 GLU B CA 1
ATOM 7445 C C . GLU B 1 460 ? -20.516 -42.969 -28.375 1 90.44 460 GLU B C 1
ATOM 7447 O O . GLU B 1 460 ? -20.062 -42.188 -29.203 1 90.44 460 GLU B O 1
ATOM 7452 N N . SER B 1 461 ? -21.469 -43.812 -28.656 1 89.94 461 SER B N 1
ATOM 7453 C CA . SER B 1 461 ? -22.062 -43.844 -29.984 1 89.94 461 SER B CA 1
ATOM 7454 C C . SER B 1 461 ? -22.828 -42.562 -30.281 1 89.94 461 SER B C 1
ATOM 7456 O O . SER B 1 461 ? -23.141 -42.281 -31.453 1 89.94 461 SER B O 1
ATOM 7458 N N . THR B 1 462 ? -23.062 -41.812 -29.266 1 91.38 462 THR B N 1
ATOM 7459 C CA . THR B 1 462 ? -23.844 -40.594 -29.438 1 91.38 462 THR B CA 1
ATOM 7460 C C . THR B 1 462 ? -22.938 -39.375 -29.469 1 91.38 462 THR B C 1
ATOM 7462 O O . THR B 1 462 ? -23.391 -38.25 -29.312 1 91.38 462 THR B O 1
ATOM 7465 N N . GLU B 1 463 ? -21.656 -39.562 -29.688 1 93.44 463 GLU B N 1
ATOM 7466 C CA . GLU B 1 463 ? -20.656 -38.5 -29.672 1 93.44 463 GLU B CA 1
ATOM 7467 C C . GLU B 1 463 ? -21 -37.375 -30.672 1 93.44 463 GLU B C 1
ATOM 7469 O O . GLU B 1 463 ? -20.75 -36.219 -30.406 1 93.44 463 GLU B O 1
ATOM 7474 N N . ARG B 1 464 ? -21.625 -37.719 -31.797 1 91.06 464 ARG B N 1
ATOM 7475 C CA . ARG B 1 464 ? -21.812 -36.75 -32.875 1 91.06 464 ARG B CA 1
ATOM 7476 C C . ARG B 1 464 ? -23.25 -36.281 -32.938 1 91.06 464 ARG B C 1
ATOM 7478 O O . ARG B 1 464 ? -23.688 -35.719 -33.938 1 91.06 464 ARG B O 1
ATOM 7485 N N . GLN B 1 465 ? -23.953 -36.438 -31.922 1 89.94 465 GLN B N 1
ATOM 7486 C CA . GLN B 1 465 ? -25.344 -36.031 -31.906 1 89.94 465 GLN B CA 1
ATOM 7487 C C . GLN B 1 465 ? -25.469 -34.5 -31.875 1 89.94 465 GLN B C 1
ATOM 7489 O O . GLN B 1 465 ? -26.547 -33.969 -32.094 1 89.94 465 GLN B O 1
ATOM 7494 N N . GLY B 1 466 ? -24.484 -33.812 -31.688 1 88.38 466 GLY B N 1
ATOM 7495 C CA . GLY B 1 466 ? -24.5 -32.375 -31.75 1 88.38 466 GLY B CA 1
ATOM 7496 C C . GLY B 1 466 ? -24.109 -31.828 -33.094 1 88.38 466 GLY B C 1
ATOM 7497 O O . GLY B 1 466 ? -24.141 -30.609 -33.312 1 88.38 466 GLY B O 1
ATOM 7498 N N . ARG B 1 467 ? -23.75 -32.688 -34 1 89.69 467 ARG B N 1
ATOM 7499 C CA . ARG B 1 467 ? -23.344 -32.281 -35.344 1 89.69 467 ARG B CA 1
ATOM 7500 C C . ARG B 1 467 ? -24.531 -32.281 -36.281 1 89.69 467 ARG B C 1
ATOM 7502 O O . ARG B 1 467 ? -25.344 -33.219 -36.281 1 89.69 467 ARG B O 1
ATOM 7509 N N . MET B 1 468 ? -24.703 -31.125 -36.969 1 79.44 468 MET B N 1
ATOM 7510 C CA . MET B 1 468 ? -25.797 -31 -37.938 1 79.44 468 MET B CA 1
ATOM 7511 C C . MET B 1 468 ? -25.281 -31.188 -39.344 1 79.44 468 MET B C 1
ATOM 7513 O O . MET B 1 468 ? -24.141 -30.875 -39.656 1 79.44 468 MET B O 1
#

InterPro domains:
  IPR001453 MoaB/Mog domain [PF00994] (10-166)
  IPR001453 MoaB/Mog domain [SM00852] (9-168)
  IPR001453 MoaB/Mog domain [TIGR00177] (7-162)
  IPR002500 Phosphoadenosine phosphosulphate reductase domain [PF01507] (286-348)
  IPR002500 Phosphoadenosine phosphosulphate reductase domain [PF01507] (361-436)
  IPR014729 Rossmann-like alpha/beta/alpha sandwich fold [G3DSA:3.40.50.620] (238-468)
  IPR036425 MoaB/Mog-like domain superfamily [G3DSA:3.40.980.10] (5-168)
  IPR036425 MoaB/Mog-like domain superfamily [SSF53218] (6-170)
  IPR056596 FAD synthase, middle domain [PF24102] (170-244)

Foldseek 3Di:
DPPPQAEEEEEEEDPCVVVVNDDQPLVVLLQVLCLQQAYHYDYYHYDYLDLQVLLQVLLVRVVVGQAYEYEALLALDPSSCNQVSVCVSVVFAWDFDPVQLVQVCVVCVPPNPSSSSNRTGTPPWDWDWQPPPHIHTWTGDNRYTYFYNDNVRSNSVSVRVSVVDHHDDRKDKDKWKFQDDCVVCVVLQVVLCVVQPPAKDWDWDWDDDPVGIIIMIMIIHHPVSRVVSVLVSCQVDQVQRTDDCLPADDLVLLVVQVVVLVVPVLSVQLLVLLVVVVVVAPQLQEAEAPAQDLLSLVVVVSNLSVCNVVVPPEHEYEHEDEAADPLSVVNVVVNCSRSVYRYDYHDDDPQVSVVVVCVVRVNHAEYEYSAEPPDPPLVPDDQWDFDDPPGPTHIYGHSNHHPALLNSVCSCVVRSRDGGCVQQQQQLDDDHPVFFDHQCVQQDPVHRNGGHGNNPDDDRNSSCVRGD/DPPPQAEEEEEEEDVCVVVVNDDQPLVVLLQVLCLQQAYHYDYYHYDYLDLQVLLQVLLVRVVPGQAYEYEALLALDPSSCNQVSVCVSVVFAWDFDPVQLVQVCVVCVPPNPSSSSNRTGTPPWDWQWQPPPHIHTWTGDNRYTYFYNPNVRSNSVSVRVSVVDHHDDRKDKDKWKFQDDCVVCVVLQVVLCVVQPPAKDWDWDWDDDPVGIIIMIMIIHHPVSRVVSVLVSCQVDQVQRTDDCLPADDLVLLVVQVVVLVVPVLSVQLLVLLVVVVVVAPQLQEAEADAQDLLSLVVVVSNLSVCVVVVPPEHEYEHEDEAADPLSVVNVVVNCSRSVYRYDYHDDPPQVSVVVVCVVRVNHAEYEYSAEPPPPPLVPDDQWDFDDPVGPTHIYGHSNHHPALLNSVCSCVVRSRDGGCVQQQQQLTDDHPVFFDHQCVQQDPVHRNGGHGNNPDDDRNSSCVRGD

Solvent-accessible surface area (backbone atoms only — not comparable to full-atom values): 49606 Å² total; per-residue (Å²): 126,82,76,75,80,41,31,30,33,38,39,37,37,38,54,50,42,42,48,26,76,40,77,68,59,59,59,25,54,50,18,40,55,30,40,70,43,22,26,46,49,54,38,38,36,37,35,51,74,39,46,69,59,45,8,54,51,49,44,54,43,60,72,72,26,67,33,28,39,37,29,21,30,59,54,69,45,91,65,30,39,42,46,61,10,49,14,61,42,69,72,40,49,77,38,75,39,69,70,48,46,56,46,44,43,68,74,35,69,90,39,58,76,53,46,49,57,60,20,46,34,42,47,81,59,45,79,44,78,36,68,63,95,56,68,47,71,37,48,29,44,92,52,34,40,51,35,49,55,53,59,70,61,31,50,45,46,48,67,61,48,57,79,72,51,83,48,42,80,46,61,33,76,48,76,47,48,28,61,43,59,64,76,81,42,35,68,63,49,51,53,50,48,62,73,34,58,98,58,45,51,72,47,79,42,83,41,82,50,99,90,46,62,31,20,37,33,35,35,33,19,50,56,71,59,36,53,53,48,49,48,55,48,52,49,74,36,60,44,73,38,40,70,73,61,77,66,44,73,48,67,60,50,26,51,51,54,57,57,49,20,77,78,33,67,71,50,33,52,22,49,50,48,51,51,48,48,60,70,76,38,56,72,81,17,39,34,31,53,39,75,50,38,71,52,26,44,51,47,49,51,53,51,49,26,53,31,55,77,67,69,52,85,65,50,40,32,40,32,66,43,81,48,70,44,68,56,38,55,52,39,44,55,49,47,32,60,30,65,46,44,44,77,45,78,34,83,45,61,66,69,58,36,51,47,51,47,45,70,76,40,72,65,52,45,35,35,40,38,42,47,29,64,83,43,92,87,30,88,83,61,50,57,70,32,67,48,57,89,93,44,70,85,32,33,37,30,23,45,46,30,86,50,48,70,64,55,53,44,51,50,35,63,72,59,30,51,69,71,38,64,52,32,56,53,9,26,60,52,82,68,39,52,91,33,35,45,54,25,72,87,32,46,33,89,91,41,77,91,40,37,39,39,35,80,70,64,80,63,63,91,55,44,58,66,19,56,105,128,83,74,75,79,40,32,30,32,37,39,38,36,38,53,51,42,41,49,27,76,40,76,68,57,58,58,26,54,51,18,40,55,32,41,70,43,20,26,46,50,56,38,38,36,38,34,48,72,41,47,68,60,45,9,52,51,51,42,54,42,59,72,72,27,67,32,28,38,38,29,20,30,60,54,67,45,91,64,30,40,42,45,62,10,49,13,60,41,70,72,41,47,76,39,74,37,71,70,48,45,56,45,44,43,68,74,34,68,90,40,58,77,56,46,50,58,60,21,46,34,41,47,82,59,44,78,45,78,37,68,64,94,55,69,46,70,36,48,28,44,90,52,34,40,52,36,48,53,52,60,70,61,30,50,44,45,47,68,60,49,57,80,71,52,85,49,41,80,47,60,34,78,49,76,47,48,29,62,44,60,65,75,80,42,34,68,61,51,50,53,50,49,61,74,34,58,95,57,45,51,70,48,78,44,85,42,82,48,98,90,47,59,30,20,36,34,35,36,34,18,51,55,73,58,36,55,51,49,48,48,54,48,52,48,73,36,61,46,74,38,39,68,73,62,78,67,44,73,48,67,60,50,26,51,50,54,58,58,48,21,76,78,33,69,71,50,33,51,22,51,50,47,50,51,50,47,59,69,76,36,57,73,82,17,39,34,31,52,40,75,50,38,71,52,26,43,49,46,50,52,54,50,48,27,54,31,54,77,66,68,53,84,65,49,42,31,41,32,65,43,82,46,70,42,67,57,38,53,52,38,44,54,48,48,30,58,30,66,47,44,45,78,46,78,34,84,45,61,67,70,59,37,50,48,50,47,43,70,76,40,72,66,51,45,35,35,39,37,43,46,29,63,82,45,93,87,30,87,84,60,49,57,72,30,66,49,58,88,94,43,70,86,32,34,36,31,24,46,48,30,86,51,47,70,64,55,53,42,51,50,36,60,74,58,30,51,69,72,38,63,53,32,56,53,9,26,60,50,80,68,39,52,92,33,35,46,54,24,72,88,33,46,34,90,92,42,77,90,40,37,38,40,35,80,70,63,80,63,64,88,55,43,58,66,18,55,105

pLDDT: mean 91.11, std 7.97, range [24.89, 98.75]

Nearest PDB structures (foldseek):
  8ron-assembly1_A  TM=5.073E-01  e=4.589E-46  Homo sapiens
  8rom-assembly1_A  TM=9.059E-01  e=1.493E-17  Homo sapiens
  4cta-assembly1_A  TM=7.737E-01  e=7.931E-17  Thermus thermophilus HB8
  3kbq-assembly1_B  TM=9.007E-01  e=2.991E-13  Thermoplasma acidophilum
  3kbq-assembly1_A  TM=8.937E-01  e=1.262E-12  Thermoplasma acidophilum

Sequence (936 aa):
MMETVYTAGLIVIGDEILRGQIIDTNTSYLAKKLQASGIKLRKVTVILDIVDEIAKTVLDFSKEYSIVFTSGGVGPTHDDVTYEAIAKGLGLKLEQHEELVDIYLNLFPNHKKETQRLTIVPRPCELIYVYSPKKYAIVKVKNIYILPGSPKYFEFSIDTIIPQLKGNIPLYFEQIDINLNELSIVQILDEHVKLWKDKINIGSYPQIIPECSFTRITLEGKKEDVLEAKAKLLYSLPIQKIRNLKDGFSYYQAETVLKDAENEVHIKCAVDILQQCYKMYKPEEIFISFNGGKDCTVVLHLAACITKLQNISSLLCLYVIAEPFPEVDSFVEKAVQYYDLELIKKKSPMRLALCSLLNERTNIKASLMGMRKGDPGSENLEAFTPTDSNWPNLIRVNPILNWSYDQVWKFLLKHNVPYCSLYDKGYTSLGTKSTTIPNPRLRDPNDTSLYFPAYTLTDESTERQGRMMMETVYTAGLIVIGDEILRGQIIDTNTSYLAKKLQASGIKLRKVTVILDIVDEIAKTVLDFSKEYSIVFTSGGVGPTHDDVTYEAIAKGLGLKLEQHEELVDIYLNLFPNHKKETQRLTIVPRPCELIYVYSPKKYAIVKVKNIYILPGSPKYFEFSIDTIIPQLKGNIPLYFEQIDINLNELSIVQILDEHVKLWKDKINIGSYPQIIPECSFTRITLEGKKEDVLEAKAKLLYSLPIQKIRNLKDGFSYYQAETVLKDAENEVHIKCAVDILQQCYKMYKPEEIFISFNGGKDCTVVLHLAACITKLQNISSLLCLYVIAEPFPEVDSFVEKAVQYYDLELIKKKSPMRLALCSLLNERTNIKASLMGMRKGDPGSENLEAFTPTDSNWPNLIRVNPILNWSYDQVWKFLLKHNVPYCSLYDKGYTSLGTKSTTIPNPRLRDPNDTSLYFPAYTLTDESTERQGRM

Organism: Apis mellifera (NCBI:txid7460)

Secondary structure (DSSP, 8-state):
------EEEEEEE-HHHHTTSS---HHHHHHHHHHHTT-EEEEEEEE-S-HHHHHHHHHHHHHH-SEEEEES--SSSTT--HHHHHHHHHT-EEEE-HHHHHHHHHH-TT-HHHHGGGGEEEES-EEEEE-SSS-EEEEEETTEEEE-SSHHHHHHHHHHHGGGS--PPPPEEEEEEESS-GGGGHHHHHHHHHHTTTTEEEEEEEEEETTEEEEEEEEEE-HHHHHHHHHHHHHHS-GGGBS---S-S-HHHHHHHHHHHTT-HHHHHHHHHHHHHHHHS-GGGEEEE--S-HHHHHHHHHHHHHHHHTT---EEEEEE-SS--HHHHHHHHHHHHHHTEEEEEE-S-HHHHHHHHHHH-TT--EEE----TTSTT-TT--SEEEPPTTS-S-EEE-TTTT--HHHHHHHHHHTT----GGGGGT-SS---GGGB---GGGB-SS-TT-B--GGG---GGGTTTTB-/------EEEEEEE-HHHHTTSS---HHHHHHHHHHHTTPEEEEEEEE-S-HHHHHHHHHHHHHH-SEEEEES--SSSTT--HHHHHHHHHT-EEEE-HHHHHHHHHH-TT-HHHHGGGGEEEES-EEEEE-SSS-EEEEEETTEEEE-SSHHHHHHHHHHHGGGS--PPPPEEEEEEESS-GGGGHHHHHHHHHHTTTTEEEEEEEEEETTEEEEEEEEEE-HHHHHHHHHHHHHHS-GGGBS---S-S-HHHHHHHHHHHTT-HHHHHHHHHHHHHHHHS-GGGEEEE--S-HHHHHHHHHHHHHHHHTT---EEEEEE-SS--HHHHHHHHHHHHHHTEEEEEE-S-HHHHHHHHHHH-TT--EEE----TTSTT-TT--SEEEPPTTS-S-EEE-TTTT--HHHHHHHHHHTT----GGGGGT-SS---GGGB---GGGB-SS-TT-B--GGG---GGGTTTTB-

Radius of gyration: 39.62 Å; Cα contacts (8 Å, |Δi|>4): 1820; chains: 2; bounding box: 64×117×95 Å